Protein AF-0000000078829452 (afdb_homodimer)

Nearest PDB structures (foldseek):
  1zkp-assembly1_C  TM=7.126E-01  e=1.188E-07  Bacillus anthracis str. Ames
  1c44-assembly1_A  TM=6.747E-01  e=7.126E-04  Oryctolagus cuniculus
  8z99-assembly1_H  TM=5.633E-01  e=2.125E-04  metagenome
  2c0l-assembly1_B  TM=5.651E-01  e=1.130E-03  Homo sapiens
  6h6o-assembly1_A  TM=4.596E-01  e=2.681E-03  Escherichia coli K-12

Sequence (932 aa):
MRLTLIGHASLLIETADCRVLMDPVLWDPHQEGLFHVHPAREVLHARLPPLDVLVISHRHLDHFDIRSLAHLPRQVQVVVPQDPLLEKSLRALGFEEVHALAPLTEFFVGGTRFVTTPSRAPVREFGLVIQDETGTCFNAVDTVLDASAVAAVRQVAPTLDVFLASWQPMLEVDFQWNRPVAFPVQRYAELLGHVAALEPRAVVPGANGFRYCGISSWLNQVVFPVSRARFCVDVKRARGDCAVFPMDPGDVLEFGAAGFRLDAGGASFVRRLPEARVSLDYRPVDFDGRLVDGPCAPDEAAAIRASVERVMDVELPRFLEEADATCWRLHQQHGVVQQLEVVFPDERLSWCIDFTASPPRMARGASSLATVHSLVTASVLHGIASGTRTWDYAIMGGFYRRFLTFEPQAPLSDPLRLRFPSGQAQASVIEAEVARWAGVRPLSSARAPRALLQRCGVFPTGATARMRLTLIGHASLLIETADCRVLMDPVLWDPHQEGLFHVHPAREVLHARLPPLDVLVISHRHLDHFDIRSLAHLPRQVQVVVPQDPLLEKSLRALGFEEVHALAPLTEFFVGGTRFVTTPSRAPVREFGLVIQDETGTCFNAVDTVLDASAVAAVRQVAPTLDVFLASWQPMLEVDFQWNRPVAFPVQRYAELLGHVAALEPRAVVPGANGFRYCGISSWLNQVVFPVSRARFCVDVKRARGDCAVFPMDPGDVLEFGAAGFRLDAGGASFVRRLPEARVSLDYRPVDFDGRLVDGPCAPDEAAAIRASVERVMDVELPRFLEEADATCWRLHQQHGVVQQLEVVFPDERLSWCIDFTASPPRMARGASSLATVHSLVTASVLHGIASGTRTWDYAIMGGFYRRFLTFEPQAPLSDPLRLRFPSGQAQASVIEAEVARWAGVRPLSSARAPRALLQRCGVFPTGATAR

Foldseek 3Di:
DKWAFQFQFWIWDDDPFFIETFLDDQDPPWQLRFKAFPPHKHFQLLPDDFHAEYEQFFDRGSRVPLLRLLQADQAHAYEYAPDPLSVVLNVLSPRDHYHHDAAQWWWDFPQKIKGWFDAPDPGGGTWMWIDHQFFIETEGAQGHDDPLRLVSCCVVPVAAAEYQFAQWPWPQQQVQAVHDLPDPPVVNVVRLVSCLSSVYQEYEHHNGRMATDDPLRLCLQRTGADDPVRSQVVNCVSPVRYHYDHADRQKMWDGGPVGIDIDHNPHPGMGRDDDDPDDNHHHNPDTDLDQADDDDDPVVLVLLVVLVCCVQVPVLQVCLQPDDLVLCVQVLVVQAKEKEWEHENVDIWIKIWGVVDVSIDIDTDDDPPHFKYKYAYSVVLSCLSVLQDAVCCGRSSSRIGMYGNDDGPDDHDDSSCVSRPRVSSSSSNSVVSSVVSRPDHHSDDHDDHTDMGIDPDPPDPPPPPD/DKWAFQFQFWIWDDDPFFIETFLDDQDPPWQLRFKAFPPHKHFQLLPDDFHAEYEQFFDRGSRVPLLRLLQADQAHAYEYAPDPLSVVLNVLSPRDHYHHDAAQWWWDFPQKIKGWFDAPDPGGGTWMWIDHQFFIETEGAPGHDDPLRLVSCCVVPVAAAEYQFAQWPWPQQQVQAVHDLPDDPVVNVVRLVSCLSSVYQEYEHHNGRMATDDPLRLCLQRTGADDPVRSLVVNCVSPVRYHYDHADRQKMWDGGPVGIDIDHNPHPGMGRDDDDPDDNHHHNPDTDLDQADDDDDPVVLVLLVVLVCCVQVPVLQVCLQPDDLVLCVQVLVVQAKEKEWEHENVDIWIKIWGVVDVSIDIDTDDDPPHFKYKYAYSVVLSCLSVLQDAVCCGRSSSRIGMYGNDDGPDDHDDSSCVSRPRVSSSSSNSVVSSVVSRPDYHSDDHDDHTDMGIDPDPPDPPPPPD

pLDDT: mean 93.39, std 10.76, range [18.94, 98.88]

Structure (mmCIF, N/CA/C/O backbone):
data_AF-0000000078829452-model_v1
#
loop_
_entity.id
_entity.type
_entity.pdbx_description
1 polymer 'Conserved domain protein'
#
loop_
_atom_site.group_PDB
_atom_site.id
_atom_site.type_symbol
_atom_site.label_atom_id
_atom_site.label_alt_id
_atom_site.label_comp_id
_atom_site.label_asym_id
_atom_site.label_entity_id
_atom_site.label_seq_id
_atom_site.pdbx_PDB_ins_code
_atom_site.Cartn_x
_atom_site.Cartn_y
_atom_site.Cartn_z
_atom_site.occupancy
_atom_site.B_iso_or_equiv
_atom_site.auth_seq_id
_atom_site.auth_comp_id
_atom_site.auth_asym_id
_atom_site.auth_atom_id
_atom_site.pdbx_PDB_model_num
ATOM 1 N N . MET A 1 1 ? -14.133 34.594 25.281 1 97.25 1 MET A N 1
ATOM 2 C CA . MET A 1 1 ? -13.078 34.344 24.312 1 97.25 1 MET A CA 1
ATOM 3 C C . MET A 1 1 ? -13.656 33.969 22.953 1 97.25 1 MET A C 1
ATOM 5 O O . MET A 1 1 ? -14.719 33.344 22.875 1 97.25 1 MET A O 1
ATOM 9 N N . ARG A 1 2 ? -13.023 34.469 21.891 1 98.06 2 ARG A N 1
ATOM 10 C CA . ARG A 1 2 ? -13.445 34.188 20.531 1 98.06 2 ARG A CA 1
ATOM 11 C C . ARG A 1 2 ? -12.336 33.5 19.734 1 98.06 2 ARG A C 1
ATOM 13 O O . ARG A 1 2 ? -11.203 34 19.703 1 98.06 2 ARG A O 1
ATOM 20 N N . LEU A 1 3 ? -12.656 32.375 19.172 1 98.44 3 LEU A N 1
ATOM 21 C CA . LEU A 1 3 ? -11.75 31.641 18.297 1 98.44 3 LEU A CA 1
ATOM 22 C C . LEU A 1 3 ? -12.18 31.766 16.844 1 98.44 3 LEU A C 1
ATOM 24 O O . LEU A 1 3 ? -13.297 31.375 16.484 1 98.44 3 LEU A O 1
ATOM 28 N N . THR A 1 4 ? -11.367 32.344 16.016 1 98.62 4 THR A N 1
ATOM 29 C CA . THR A 1 4 ? -11.625 32.406 14.578 1 98.62 4 THR A CA 1
ATOM 30 C C . THR A 1 4 ? -10.68 31.484 13.812 1 98.62 4 THR A C 1
ATOM 32 O O . THR A 1 4 ? -9.461 31.641 13.875 1 98.62 4 THR A O 1
ATOM 35 N N . LEU A 1 5 ? -11.305 30.578 13.078 1 98.56 5 LEU A N 1
ATOM 36 C CA . LEU A 1 5 ? -10.484 29.703 12.258 1 98.56 5 LEU A CA 1
ATOM 37 C C . LEU A 1 5 ? -10.203 30.344 10.898 1 98.56 5 LEU A C 1
ATOM 39 O O . LEU A 1 5 ? -11.133 30.578 10.117 1 98.56 5 LEU A O 1
ATOM 43 N N . ILE A 1 6 ? -8.961 30.578 10.641 1 98.31 6 ILE A N 1
ATOM 44 C CA . ILE A 1 6 ? -8.562 31.125 9.352 1 98.31 6 ILE A CA 1
ATOM 45 C C . ILE A 1 6 ? -8.406 30 8.336 1 98.31 6 ILE A C 1
ATOM 47 O O . ILE A 1 6 ? -8.797 30.141 7.176 1 98.31 6 ILE A O 1
ATOM 51 N N . GLY A 1 7 ? -7.867 28.938 8.766 1 97.44 7 GLY A N 1
ATOM 52 C CA . GLY A 1 7 ? -7.691 27.734 7.965 1 97.44 7 GLY A CA 1
ATOM 53 C C . GLY A 1 7 ? -6.504 26.906 8.398 1 97.44 7 GLY A C 1
ATOM 54 O O . GLY A 1 7 ? -5.492 27.438 8.852 1 97.44 7 GLY A O 1
ATOM 55 N N . HIS A 1 8 ? -6.66 25.547 8.211 1 96.69 8 HIS A N 1
ATOM 56 C CA . HIS A 1 8 ? -5.59 24.641 8.633 1 96.69 8 HIS A CA 1
ATOM 57 C C . HIS A 1 8 ? -5.246 24.844 10.109 1 96.69 8 HIS A C 1
ATOM 59 O O . HIS A 1 8 ? -6.109 24.688 10.977 1 96.69 8 HIS A O 1
ATOM 65 N N . ALA A 1 9 ? -4.047 25.297 10.406 1 97.94 9 ALA A N 1
ATOM 66 C CA . ALA A 1 9 ? -3.643 25.5 11.797 1 97.94 9 ALA A CA 1
ATOM 67 C C . ALA A 1 9 ? -3.684 26.969 12.172 1 97.94 9 ALA A C 1
ATOM 69 O O . ALA A 1 9 ? -3.43 27.328 13.328 1 97.94 9 ALA A O 1
ATOM 70 N N . SER A 1 10 ? -4.066 27.812 11.273 1 98.5 10 SER A N 1
ATOM 71 C CA . SER A 1 10 ? -4.078 29.25 11.508 1 98.5 10 SER A CA 1
ATOM 72 C C . SER A 1 10 ? -5.309 29.672 12.312 1 98.5 10 SER A C 1
ATOM 74 O O . SER A 1 10 ? -6.441 29.5 11.852 1 98.5 10 SER A O 1
ATOM 76 N N . LEU A 1 11 ? -5.09 30.25 13.422 1 98.44 11 LEU A N 1
ATOM 77 C CA . LEU A 1 11 ? -6.16 30.547 14.375 1 98.44 11 LEU A CA 1
ATOM 78 C C . LEU A 1 11 ? -5.961 31.938 14.984 1 98.44 11 LEU A C 1
ATOM 80 O O . LEU A 1 11 ? -4.855 32.281 15.414 1 98.44 11 LEU A O 1
ATOM 84 N N . LEU A 1 12 ? -6.98 32.75 14.977 1 98.25 12 LEU A N 1
ATOM 85 C CA . LEU A 1 12 ? -7.02 34 15.742 1 98.25 12 LEU A CA 1
ATOM 86 C C . LEU A 1 12 ? -7.84 33.812 17.016 1 98.25 12 LEU A C 1
ATOM 88 O O . LEU A 1 12 ? -9 33.406 16.969 1 98.25 12 LEU A O 1
ATOM 92 N N . ILE A 1 13 ? -7.234 34.094 18.109 1 98.06 13 ILE A N 1
ATOM 93 C CA . ILE A 1 13 ? -7.902 34 19.406 1 98.06 13 ILE A CA 1
ATOM 94 C C . ILE A 1 13 ? -8.016 35.375 20.031 1 98.06 13 ILE A C 1
ATOM 96 O O . ILE A 1 13 ? -7.008 36.062 20.25 1 98.06 13 ILE A O 1
ATOM 100 N N . GLU A 1 14 ? -9.164 35.781 20.281 1 97.12 14 GLU A N 1
ATOM 101 C CA . GLU A 1 14 ? -9.43 37.031 20.984 1 97.12 14 GLU A CA 1
ATOM 102 C C . GLU A 1 14 ? -9.852 36.781 22.422 1 97.12 14 GLU A C 1
ATOM 104 O O . GLU A 1 14 ? -10.906 36.188 22.672 1 97.12 14 GLU A O 1
ATOM 109 N N . THR A 1 15 ? -9.008 37.188 23.297 1 96.25 15 THR A N 1
ATOM 110 C CA . THR A 1 15 ? -9.32 37.094 24.719 1 96.25 15 THR A CA 1
ATOM 111 C C . THR A 1 15 ? -9.891 38.438 25.234 1 96.25 15 THR A C 1
ATOM 113 O O . THR A 1 15 ? -10.195 39.312 24.453 1 96.25 15 THR A O 1
ATOM 116 N N . ALA A 1 16 ? -10.078 38.5 26.562 1 91.19 16 ALA A N 1
ATOM 117 C CA . ALA A 1 16 ? -10.586 39.719 27.172 1 91.19 16 ALA A CA 1
ATOM 118 C C . ALA A 1 16 ? -9.602 40.875 27 1 91.19 16 ALA A C 1
ATOM 120 O O . ALA A 1 16 ? -10 42.031 26.906 1 91.19 16 ALA A O 1
ATOM 121 N N . ASP A 1 17 ? -8.352 40.5 26.844 1 88.19 17 ASP A N 1
ATOM 122 C CA . ASP A 1 17 ? -7.348 41.531 26.953 1 88.19 17 ASP A CA 1
ATOM 123 C C . ASP A 1 17 ? -6.449 41.594 25.719 1 88.19 17 ASP A C 1
ATOM 125 O O . ASP A 1 17 ? -5.727 42.562 25.516 1 88.19 17 ASP A O 1
ATOM 129 N N . CYS A 1 18 ? -6.473 40.531 24.938 1 91.69 18 CYS A N 1
ATOM 130 C CA . CYS A 1 18 ? -5.5 40.562 23.859 1 91.69 18 CYS A CA 1
ATOM 131 C C . CYS A 1 18 ? -5.957 39.688 22.688 1 91.69 18 CYS A C 1
ATOM 133 O O . CYS A 1 18 ? -6.926 38.938 22.812 1 91.69 18 CYS A O 1
ATOM 135 N N . ARG A 1 19 ? -5.297 39.906 21.562 1 95.19 19 ARG A N 1
ATOM 136 C CA . ARG A 1 19 ? -5.484 39.156 20.328 1 95.19 19 ARG A CA 1
ATOM 137 C C . ARG A 1 19 ? -4.23 38.344 19.984 1 95.19 19 ARG A C 1
ATOM 139 O O . ARG A 1 19 ? -3.15 38.906 19.828 1 95.19 19 ARG A O 1
ATOM 146 N N . VAL A 1 20 ? -4.418 37.062 19.828 1 96.25 20 VAL A N 1
ATOM 147 C CA . VAL A 1 20 ? -3.324 36.125 19.578 1 96.25 20 VAL A CA 1
ATOM 148 C C . VAL A 1 20 ? -3.51 35.469 18.219 1 96.25 20 VAL A C 1
ATOM 150 O O . VAL A 1 20 ? -4.57 34.906 17.938 1 96.25 20 VAL A O 1
ATOM 153 N N . LEU A 1 21 ? -2.529 35.562 17.391 1 97.44 21 LEU A N 1
ATOM 154 C CA . LEU A 1 21 ? -2.508 34.844 16.125 1 97.44 21 LEU A CA 1
ATOM 155 C C . LEU A 1 21 ? -1.53 33.656 16.188 1 97.44 21 LEU A C 1
ATOM 157 O O . LEU A 1 21 ? -0.369 33.844 16.562 1 97.44 21 LEU A O 1
ATOM 161 N N . MET A 1 22 ? -2.049 32.469 15.867 1 98.5 22 MET A N 1
ATOM 162 C CA . MET A 1 22 ? -1.194 31.297 15.906 1 98.5 22 MET A CA 1
ATOM 163 C C . MET A 1 22 ? -0.987 30.719 14.508 1 98.5 22 MET A C 1
ATOM 165 O O . MET A 1 22 ? -1.948 30.547 13.758 1 98.5 22 MET A O 1
ATOM 169 N N . ASP A 1 23 ? 0.284 30.422 14.117 1 98.62 23 ASP A N 1
ATOM 170 C CA . ASP A 1 23 ? 0.707 29.688 12.922 1 98.62 23 ASP A CA 1
ATOM 171 C C . ASP A 1 23 ? 0.009 30.234 11.672 1 98.62 23 ASP A C 1
ATOM 173 O O . ASP A 1 23 ? -0.623 29.469 10.938 1 98.62 23 ASP A O 1
ATOM 177 N N . PRO A 1 24 ? 0.207 31.469 11.352 1 98.12 24 PRO A N 1
ATOM 178 C CA . PRO A 1 24 ? -0.535 32.062 10.242 1 98.12 24 PRO A CA 1
ATOM 179 C C . PRO A 1 24 ? -0.063 31.562 8.883 1 98.12 24 PRO A C 1
ATOM 181 O O . PRO A 1 24 ? 1.13 31.625 8.57 1 98.12 24 PRO A O 1
ATOM 184 N N . VAL A 1 25 ? -0.908 31.047 8.062 1 98.5 25 VAL A N 1
ATOM 185 C CA . VAL A 1 25 ? -0.842 30.812 6.621 1 98.5 25 VAL A CA 1
ATOM 186 C C . VAL A 1 25 ? -1.929 31.625 5.914 1 98.5 25 VAL A C 1
ATOM 188 O O . VAL A 1 25 ? -3.1 31.234 5.918 1 98.5 25 VAL A O 1
ATOM 191 N N . LEU A 1 26 ? -1.532 32.688 5.293 1 97.81 26 LEU A N 1
ATOM 192 C CA . LEU A 1 26 ? -2.521 33.656 4.832 1 97.81 26 LEU A CA 1
ATOM 193 C C . LEU A 1 26 ? -2.686 33.594 3.318 1 97.81 26 LEU A C 1
ATOM 195 O O . LEU A 1 26 ? -3.594 34.219 2.762 1 97.81 26 LEU A O 1
ATOM 199 N N . TRP A 1 27 ? -1.817 32.812 2.678 1 96.88 27 TRP A N 1
ATOM 200 C CA . TRP A 1 27 ? -1.89 32.625 1.231 1 96.88 27 TRP A CA 1
ATOM 201 C C . TRP A 1 27 ? -1.815 31.156 0.861 1 96.88 27 TRP A C 1
ATOM 203 O O . TRP A 1 27 ? -1.302 30.344 1.632 1 96.88 27 TRP A O 1
ATOM 213 N N . ASP A 1 28 ? -2.385 30.859 -0.306 1 95.38 28 ASP A N 1
ATOM 214 C CA . ASP A 1 28 ? -2.227 29.562 -0.975 1 95.38 28 ASP A CA 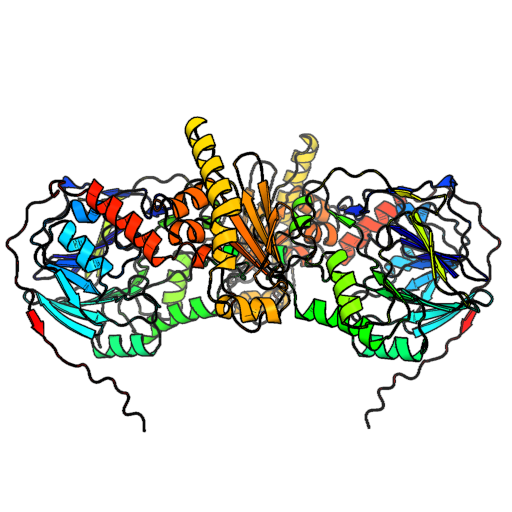1
ATOM 215 C C . ASP A 1 28 ? -1.529 29.734 -2.322 1 95.38 28 ASP A C 1
ATOM 217 O O . ASP A 1 28 ? -1.641 30.781 -2.961 1 95.38 28 ASP A O 1
ATOM 221 N N . PRO A 1 29 ? -0.883 28.703 -2.855 1 96.62 29 PRO A N 1
ATOM 222 C CA . PRO A 1 29 ? -0.524 27.516 -2.084 1 96.62 29 PRO A CA 1
ATOM 223 C C . PRO A 1 29 ? 0.541 27.797 -1.025 1 96.62 29 PRO A C 1
ATOM 225 O O . PRO A 1 29 ? 1.156 28.859 -1.032 1 96.62 29 PRO A O 1
ATOM 228 N N . HIS A 1 30 ? 0.719 26.922 -0.071 1 96.5 30 HIS A N 1
ATOM 229 C CA . HIS A 1 30 ? 1.739 27.016 0.967 1 96.5 30 HIS A CA 1
ATOM 230 C C . HIS A 1 30 ? 2.547 25.719 1.058 1 96.5 30 HIS A C 1
ATOM 232 O O . HIS A 1 30 ? 2.373 24.812 0.236 1 96.5 30 HIS A O 1
ATOM 238 N N . GLN A 1 31 ? 3.6 25.688 2.014 1 96.44 31 GLN A N 1
ATOM 239 C CA . GLN A 1 31 ? 4.461 24.516 2.15 1 96.44 31 GLN A CA 1
ATOM 240 C C . GLN A 1 31 ? 5.141 24.172 0.825 1 96.44 31 GLN A C 1
ATOM 242 O O . GLN A 1 31 ? 5 23.062 0.318 1 96.44 31 GLN A O 1
ATOM 247 N N . GLU A 1 32 ? 5.82 25.172 0.268 1 96.56 32 GLU A N 1
ATOM 248 C CA . GLU A 1 32 ? 6.578 25.062 -0.974 1 96.56 32 GLU A CA 1
ATOM 249 C C . GLU A 1 32 ? 5.672 24.688 -2.143 1 96.56 32 GLU A C 1
ATOM 251 O O . GLU A 1 32 ? 6.09 23.969 -3.057 1 96.56 32 GLU A O 1
ATOM 256 N N . GLY A 1 33 ? 4.379 25 -2.031 1 96.38 33 GLY A N 1
ATOM 257 C CA . GLY A 1 33 ? 3.439 24.797 -3.123 1 96.38 33 GLY A CA 1
ATOM 258 C C . GLY A 1 33 ? 2.736 23.453 -3.074 1 96.38 33 GLY A C 1
ATOM 259 O O . GLY A 1 33 ? 1.953 23.125 -3.965 1 96.38 33 GLY A O 1
ATOM 260 N N . LEU A 1 34 ? 2.867 22.672 -2.064 1 97 34 LEU A N 1
ATOM 261 C CA . LEU A 1 34 ? 2.334 21.312 -1.979 1 97 34 LEU A CA 1
ATOM 262 C C . LEU A 1 34 ? 0.865 21.344 -1.572 1 97 34 LEU A C 1
ATOM 264 O O . LEU A 1 34 ? 0.103 20.438 -1.942 1 97 34 LEU A O 1
ATOM 268 N N . PHE A 1 35 ? 0.509 22.422 -0.814 1 97.19 35 PHE A N 1
ATOM 269 C CA . PHE A 1 35 ? -0.783 22.344 -0.143 1 97.19 35 PHE A CA 1
ATOM 270 C C . PHE A 1 35 ? -1.646 23.547 -0.488 1 97.19 35 PHE A C 1
ATOM 272 O O . PHE A 1 35 ? -1.125 24.641 -0.756 1 97.19 35 PHE A O 1
ATOM 279 N N . HIS A 1 36 ? -2.912 23.328 -0.512 1 95.88 36 HIS A N 1
ATOM 280 C CA . HIS A 1 36 ? -3.945 24.344 -0.35 1 95.88 36 HIS A CA 1
ATOM 281 C C . HIS A 1 36 ? -4.703 24.156 0.958 1 95.88 36 HIS A C 1
ATOM 283 O O . HIS A 1 36 ? -4.969 23.016 1.368 1 95.88 36 HIS A O 1
ATOM 289 N N . VAL A 1 37 ? -5.016 25.219 1.576 1 96.5 37 VAL A N 1
ATOM 290 C CA . VAL A 1 37 ? -5.926 25.125 2.715 1 96.5 37 VAL A CA 1
ATOM 291 C C . VAL A 1 37 ? -7.262 24.547 2.264 1 96.5 37 VAL A C 1
ATOM 293 O O . VAL A 1 37 ? -7.758 24.875 1.183 1 96.5 37 VAL A O 1
ATOM 296 N N . HIS A 1 38 ? -7.785 23.719 3.018 1 94.62 38 HIS A N 1
ATOM 297 C CA . HIS A 1 38 ? -9.07 23.078 2.76 1 94.62 38 HIS A CA 1
ATOM 298 C C . HIS A 1 38 ? -9.93 23.031 4.02 1 94.62 38 HIS A C 1
ATOM 300 O O . HIS A 1 38 ? -9.453 22.641 5.09 1 94.62 38 HIS A O 1
ATOM 306 N N . PRO A 1 39 ? -11.234 23.328 3.873 1 94 39 PRO A N 1
ATOM 307 C CA . PRO A 1 39 ? -11.93 23.875 2.701 1 94 39 PRO A CA 1
ATOM 308 C C . PRO A 1 39 ? -11.297 25.156 2.188 1 94 39 PRO A C 1
ATOM 310 O O . PRO A 1 39 ? -10.727 25.922 2.967 1 94 39 PRO A O 1
ATOM 313 N N . ALA A 1 40 ? -11.5 25.422 0.925 1 95.12 40 ALA A N 1
ATOM 314 C CA . ALA A 1 40 ? -10.883 26.578 0.273 1 95.12 40 ALA A CA 1
ATOM 315 C C . ALA A 1 40 ? -11.406 27.891 0.858 1 95.12 40 ALA A C 1
ATOM 317 O O . ALA A 1 40 ? -12.586 27.984 1.212 1 95.12 40 ALA A O 1
ATOM 318 N N . ARG A 1 41 ? -10.508 28.859 0.888 1 96.69 41 ARG A N 1
ATOM 319 C CA . ARG A 1 41 ? -10.867 30.156 1.449 1 96.69 41 ARG A CA 1
ATOM 320 C C . ARG A 1 41 ? -10.047 31.281 0.82 1 96.69 41 ARG A C 1
ATOM 322 O O . ARG A 1 41 ? -9.039 31.016 0.151 1 96.69 41 ARG A O 1
ATOM 329 N N . GLU A 1 42 ? -10.539 32.438 1.006 1 96.56 42 GLU A N 1
ATOM 330 C CA . GLU A 1 42 ? -9.812 33.688 0.729 1 96.56 42 GLU A CA 1
ATOM 331 C C . GLU A 1 42 ? -9.656 34.531 1.993 1 96.56 42 GLU A C 1
ATOM 333 O O . GLU A 1 42 ? -10.609 34.719 2.75 1 96.56 42 GLU A O 1
ATOM 338 N N . VAL A 1 43 ? -8.453 34.906 2.238 1 97.62 43 VAL A N 1
ATOM 339 C CA . VAL A 1 43 ? -8.195 35.844 3.332 1 97.62 43 VAL A CA 1
ATOM 340 C C . VAL A 1 43 ? -8.211 37.281 2.803 1 97.62 43 VAL A C 1
ATOM 342 O O . VAL A 1 43 ? -7.527 37.594 1.824 1 97.62 43 VAL A O 1
ATOM 345 N N . LEU A 1 44 ? -9.039 38.031 3.42 1 96.19 44 LEU A N 1
ATOM 346 C CA . LEU A 1 44 ? -9.047 39.469 3.121 1 96.19 44 LEU A CA 1
ATOM 347 C C . LEU A 1 44 ? -8.008 40.188 3.963 1 96.19 44 LEU A C 1
ATOM 349 O O . LEU A 1 44 ? -8.344 40.812 4.98 1 96.19 44 LEU A O 1
ATOM 353 N N . HIS A 1 45 ? -6.859 40.344 3.475 1 94.75 45 HIS A N 1
ATOM 354 C CA . HIS A 1 45 ? -5.664 40.719 4.211 1 94.75 45 HIS A CA 1
ATOM 355 C C . HIS A 1 45 ? -5.812 42.125 4.809 1 94.75 45 HIS A C 1
ATOM 357 O O . HIS A 1 45 ? -5.344 42.375 5.922 1 94.75 45 HIS A O 1
ATOM 363 N N . ALA A 1 46 ? -6.441 42.969 4.16 1 90.5 46 ALA A N 1
ATOM 364 C CA . ALA A 1 46 ? -6.602 44.344 4.598 1 90.5 46 ALA A CA 1
ATOM 365 C C . ALA A 1 46 ? -7.484 44.438 5.84 1 90.5 46 ALA A C 1
ATOM 367 O O . ALA A 1 46 ? -7.477 45.438 6.551 1 90.5 46 ALA A O 1
ATOM 368 N N . ARG A 1 47 ? -8.203 43.375 6.043 1 93.62 47 ARG A N 1
ATOM 369 C CA . ARG A 1 47 ? -9.164 43.375 7.148 1 93.62 47 ARG A CA 1
ATOM 370 C C . ARG A 1 47 ? -8.633 42.594 8.344 1 93.62 47 ARG A C 1
ATOM 372 O O . ARG A 1 47 ? -9.352 42.375 9.32 1 93.62 47 ARG A O 1
ATOM 379 N N . LEU A 1 48 ? -7.453 42.156 8.258 1 93.5 48 LEU A N 1
ATOM 380 C CA . LEU A 1 48 ? -6.855 41.469 9.391 1 93.5 48 LEU A CA 1
ATOM 381 C C . LEU A 1 48 ? -6.832 42.344 10.625 1 93.5 48 LEU A C 1
ATOM 383 O O . LEU A 1 48 ? -6.395 43.5 10.547 1 93.5 48 LEU A O 1
ATOM 387 N N . PRO A 1 49 ? -7.277 41.844 11.742 1 91.88 49 PRO A N 1
ATOM 388 C CA . PRO A 1 49 ? -7.285 42.688 12.938 1 91.88 49 PRO A CA 1
ATOM 389 C C . PRO A 1 49 ? -5.883 42.938 13.492 1 91.88 49 PRO A C 1
ATOM 391 O O . PRO A 1 49 ? -4.957 42.188 13.203 1 91.88 49 PRO A O 1
ATOM 394 N N . PRO A 1 50 ? -5.766 44.062 14.352 1 91.75 50 PRO A N 1
ATOM 395 C CA . PRO A 1 50 ? -4.484 44.25 15.023 1 91.75 50 PRO A CA 1
ATOM 396 C C . PRO A 1 50 ? -4.137 43.125 15.977 1 91.75 50 PRO A C 1
ATOM 398 O O . PRO A 1 50 ? -5.031 42.531 16.578 1 91.75 50 PRO A O 1
ATOM 401 N N . LEU A 1 51 ? -2.875 42.875 16.109 1 93.5 51 LEU A N 1
ATOM 402 C CA . LEU A 1 51 ? -2.402 41.719 16.859 1 93.5 51 LEU A CA 1
ATOM 403 C C . LEU A 1 51 ? -1.548 42.156 18.047 1 93.5 51 LEU A C 1
ATOM 405 O O . LEU A 1 51 ? -0.834 43.156 17.969 1 93.5 51 LEU A O 1
ATOM 409 N N . ASP A 1 52 ? -1.653 41.406 19.109 1 93.44 52 ASP A N 1
ATOM 410 C CA . ASP A 1 52 ? -0.814 41.625 20.281 1 93.44 52 ASP A CA 1
ATOM 411 C C . ASP A 1 52 ? 0.282 40.562 20.375 1 93.44 52 ASP A C 1
ATOM 413 O O . ASP A 1 52 ? 1.414 40.875 20.766 1 93.44 52 ASP A O 1
ATOM 417 N N . VAL A 1 53 ? -0.067 39.406 20.078 1 95.31 53 VAL A N 1
ATOM 418 C CA . VAL A 1 53 ? 0.845 38.281 20.25 1 95.31 53 VAL A CA 1
ATOM 419 C C . VAL A 1 53 ? 0.801 37.375 19 1 95.31 53 VAL A C 1
ATOM 421 O O . VAL A 1 53 ? -0.271 37.125 18.453 1 95.31 53 VAL A O 1
ATOM 424 N N . LEU A 1 54 ? 1.921 37 18.531 1 97 54 LEU A N 1
ATOM 425 C CA . LEU A 1 54 ? 2.105 36 17.5 1 97 54 LEU A CA 1
ATOM 426 C C . LEU A 1 54 ? 2.766 34.75 18.094 1 97 54 LEU A C 1
ATOM 428 O O . LEU A 1 54 ? 3.814 34.844 18.734 1 97 54 LEU A O 1
ATOM 432 N N . VAL A 1 55 ? 2.104 33.625 17.891 1 98.31 55 VAL A N 1
ATOM 433 C CA . VAL A 1 55 ? 2.672 32.375 18.391 1 98.31 55 VAL A CA 1
ATOM 434 C C . VAL A 1 55 ? 2.938 31.422 17.234 1 98.31 55 VAL A C 1
ATOM 436 O O . VAL A 1 55 ? 2.047 31.156 16.422 1 98.31 55 VAL A O 1
ATOM 439 N N . ILE A 1 56 ? 4.145 30.922 17.109 1 98.56 56 ILE A N 1
ATOM 440 C CA . ILE A 1 56 ? 4.527 29.875 16.156 1 98.56 56 ILE A CA 1
ATOM 441 C C . ILE A 1 56 ? 4.762 28.562 16.906 1 98.56 56 ILE A C 1
ATOM 443 O O . ILE A 1 56 ? 5.621 28.5 17.797 1 98.56 56 ILE A O 1
ATOM 447 N N . SER A 1 57 ? 4.047 27.578 16.516 1 98.12 57 SER A N 1
ATOM 448 C CA . SER A 1 57 ? 4.102 26.312 17.25 1 98.12 57 SER A CA 1
ATOM 449 C C . SER A 1 57 ? 5.391 25.562 16.953 1 98.12 57 SER A C 1
ATOM 451 O O . SER A 1 57 ? 5.973 24.938 17.844 1 98.12 57 SER A O 1
ATOM 453 N N . HIS A 1 58 ? 5.797 25.516 15.688 1 97 58 HIS A N 1
ATOM 454 C CA . HIS A 1 58 ? 7.023 24.812 15.305 1 97 58 HIS A CA 1
ATOM 455 C C . HIS A 1 58 ? 7.457 25.203 13.891 1 97 58 HIS A C 1
ATOM 457 O O . HIS A 1 58 ? 6.809 26.031 13.242 1 97 58 HIS A O 1
ATOM 463 N N . ARG A 1 59 ? 8.516 24.594 13.438 1 95.31 59 ARG A N 1
ATOM 464 C CA . ARG A 1 59 ? 9.266 25.125 12.305 1 95.31 59 ARG A CA 1
ATOM 465 C C . ARG A 1 59 ? 8.727 24.594 10.984 1 95.31 59 ARG A C 1
ATOM 467 O O . ARG A 1 59 ? 9.148 25.031 9.914 1 95.31 59 ARG A O 1
ATOM 474 N N . HIS A 1 60 ? 7.863 23.609 10.914 1 94.75 60 HIS A N 1
ATOM 475 C CA . HIS A 1 60 ? 7.344 23.141 9.633 1 94.75 60 HIS A CA 1
ATOM 476 C C . HIS A 1 60 ? 6.664 24.281 8.867 1 94.75 60 HIS A C 1
ATOM 478 O O . HIS A 1 60 ? 5.969 25.109 9.469 1 94.75 60 HIS A O 1
ATOM 484 N N . LEU A 1 61 ? 6.766 24.266 7.598 1 95.81 61 LEU A N 1
ATOM 485 C CA . LEU A 1 61 ? 6.434 25.438 6.789 1 95.81 61 LEU A CA 1
ATOM 486 C C . LEU A 1 61 ? 4.926 25.641 6.723 1 95.81 61 LEU A C 1
ATOM 488 O O . LEU A 1 61 ? 4.457 26.734 6.387 1 95.81 61 LEU A O 1
ATOM 492 N N . ASP A 1 62 ? 4.188 24.578 6.957 1 96.19 62 ASP A N 1
ATOM 493 C CA . ASP A 1 62 ? 2.742 24.781 7.008 1 96.19 62 ASP A CA 1
ATOM 494 C C . ASP A 1 62 ? 2.322 25.422 8.32 1 96.19 62 ASP A C 1
ATOM 496 O O . ASP A 1 62 ? 1.156 25.781 8.5 1 96.19 62 ASP A O 1
ATOM 500 N N . HIS A 1 63 ? 3.229 25.719 9.211 1 97.25 63 HIS A N 1
ATOM 501 C CA . HIS A 1 63 ? 3.008 26.453 10.453 1 97.25 63 HIS A CA 1
ATOM 502 C C . HIS A 1 63 ? 3.9 27.688 10.531 1 97.25 63 HIS A C 1
ATOM 504 O O . HIS A 1 63 ? 3.684 28.562 11.375 1 97.25 63 HIS A O 1
ATOM 510 N N . PHE A 1 64 ? 4.91 27.672 9.758 1 97.69 64 PHE A N 1
ATOM 511 C CA . PHE A 1 64 ? 5.918 28.719 9.719 1 97.69 64 PHE A CA 1
ATOM 512 C C . PHE A 1 64 ? 6.051 29.281 8.305 1 97.69 64 PHE A C 1
ATOM 514 O O . PHE A 1 64 ? 7.117 29.188 7.691 1 97.69 64 PHE A O 1
ATOM 521 N N . ASP A 1 65 ? 5.008 29.922 7.871 1 97.94 65 ASP A N 1
ATOM 522 C CA . ASP A 1 65 ? 4.945 30.453 6.516 1 97.94 65 ASP A CA 1
ATOM 523 C C . ASP A 1 65 ? 5.59 31.844 6.441 1 97.94 65 ASP A C 1
ATOM 525 O O . ASP A 1 65 ? 5.016 32.812 6.91 1 97.94 65 ASP A O 1
ATOM 529 N N . ILE A 1 66 ? 6.672 31.969 5.785 1 98 66 ILE A N 1
ATOM 530 C CA . ILE A 1 66 ? 7.512 33.156 5.789 1 98 66 ILE A CA 1
ATOM 531 C C . ILE A 1 66 ? 6.77 34.312 5.129 1 98 66 ILE A C 1
ATOM 533 O O . ILE A 1 66 ? 6.809 35.438 5.621 1 98 66 ILE A O 1
ATOM 537 N N . ARG A 1 67 ? 6.094 34.031 4.016 1 97.38 67 ARG A N 1
ATOM 538 C CA . ARG A 1 67 ? 5.34 35.094 3.348 1 97.38 67 ARG A CA 1
ATOM 539 C C . ARG A 1 67 ? 4.312 35.719 4.293 1 97.38 67 ARG A C 1
ATOM 541 O O . ARG A 1 67 ? 4.199 36.938 4.375 1 97.38 67 ARG A O 1
ATOM 548 N N . SER A 1 68 ? 3.57 34.906 4.984 1 97.62 68 SER A N 1
ATOM 549 C CA . SER A 1 68 ? 2.562 35.406 5.926 1 97.62 68 SER A CA 1
ATOM 550 C C . SER A 1 68 ? 3.197 36.219 7.043 1 97.62 68 SER A C 1
ATOM 552 O O . SER A 1 68 ? 2.703 37.312 7.387 1 97.62 68 SER A O 1
ATOM 554 N N . LEU A 1 69 ? 4.277 35.75 7.555 1 97.5 69 LEU A N 1
ATOM 555 C CA . LEU A 1 69 ? 4.957 36.406 8.656 1 97.5 69 LEU A CA 1
ATOM 556 C C . LEU A 1 69 ? 5.496 37.781 8.219 1 97.5 69 LEU A C 1
ATOM 558 O O . LEU A 1 69 ? 5.402 38.75 8.961 1 97.5 69 LEU A O 1
ATOM 562 N N . ALA A 1 70 ? 6.012 37.812 7.066 1 96.62 70 ALA A N 1
ATOM 563 C CA . ALA A 1 70 ? 6.613 39.031 6.551 1 96.62 70 ALA A CA 1
ATOM 564 C C . ALA A 1 70 ? 5.586 40.156 6.465 1 96.62 70 ALA A C 1
ATOM 566 O O . ALA A 1 70 ? 5.941 41.344 6.477 1 96.62 70 ALA A O 1
ATOM 567 N N . HIS A 1 71 ? 4.348 39.812 6.438 1 95.69 71 HIS A N 1
ATOM 568 C CA . HIS A 1 71 ? 3.297 40.812 6.234 1 95.69 71 HIS A CA 1
ATOM 569 C C . HIS A 1 71 ? 2.639 41.188 7.559 1 95.69 71 HIS A C 1
ATOM 571 O O . HIS A 1 71 ? 1.649 41.938 7.574 1 95.69 71 HIS A O 1
ATOM 577 N N . LEU A 1 72 ? 3.15 40.719 8.672 1 95.31 72 LEU A N 1
ATOM 578 C CA . LEU A 1 72 ? 2.623 41.062 9.992 1 95.31 72 LEU A CA 1
ATOM 579 C C . LEU A 1 72 ? 3.412 42.219 10.617 1 95.31 72 LEU A C 1
ATOM 581 O O . LEU A 1 72 ? 4.562 42.469 10.25 1 95.31 72 LEU A O 1
ATOM 585 N N . PRO A 1 73 ? 2.764 42.906 11.594 1 92.38 73 PRO A N 1
ATOM 586 C CA . PRO A 1 73 ? 3.475 44 12.258 1 92.38 73 PRO A CA 1
ATOM 587 C C . PRO A 1 73 ? 4.695 43.531 13.039 1 92.38 73 PRO A C 1
ATOM 589 O O . PRO A 1 73 ? 4.625 42.531 13.75 1 92.38 73 PRO A O 1
ATOM 592 N N . ARG A 1 74 ? 5.758 44.312 13.062 1 92.44 74 ARG A N 1
ATOM 593 C CA . ARG A 1 74 ? 7.047 43.906 13.609 1 92.44 74 ARG A CA 1
ATOM 594 C C . ARG A 1 74 ? 7.082 44.062 15.117 1 92.44 74 ARG A C 1
ATOM 596 O O . ARG A 1 74 ? 7.941 43.5 15.797 1 92.44 74 ARG A O 1
ATOM 603 N N . GLN A 1 75 ? 6.199 44.781 15.625 1 89.31 75 GLN A N 1
ATOM 604 C CA . GLN A 1 75 ? 6.238 45.125 17.047 1 89.31 75 GLN A CA 1
ATOM 605 C C . GLN A 1 75 ? 5.457 44.125 17.875 1 89.31 75 GLN A C 1
ATOM 607 O O . GLN A 1 75 ? 5.457 44.219 19.109 1 89.31 75 GLN A O 1
ATOM 612 N N . VAL A 1 76 ? 4.801 43.219 17.25 1 92.75 76 VAL A N 1
ATOM 613 C CA . VAL A 1 76 ? 4.02 42.219 17.953 1 92.75 76 VAL A CA 1
ATOM 614 C C . VAL A 1 76 ? 4.945 41.344 18.828 1 92.75 76 VAL A C 1
ATOM 616 O O . VAL A 1 76 ? 6.117 41.156 18.484 1 92.75 76 VAL A O 1
ATOM 619 N N . GLN A 1 77 ? 4.453 40.906 19.969 1 94.31 77 GLN A N 1
ATOM 620 C CA . GLN A 1 77 ? 5.176 39.906 20.766 1 94.31 77 GLN A CA 1
ATOM 621 C C . GLN A 1 77 ? 5.16 38.531 20.094 1 94.31 77 GLN A C 1
ATOM 623 O O . GLN A 1 77 ? 4.094 37.969 19.875 1 94.31 77 GLN A O 1
ATOM 628 N N . VAL A 1 78 ? 6.371 38.062 19.781 1 97.12 78 VAL A N 1
ATOM 629 C CA . VAL A 1 78 ? 6.43 36.781 19.094 1 97.12 78 VAL A CA 1
ATOM 630 C C . VAL A 1 78 ? 6.906 35.688 20.047 1 97.12 78 VAL A C 1
ATOM 632 O O . VAL A 1 78 ? 7.957 35.812 20.688 1 97.12 78 VAL A O 1
ATOM 635 N N . VAL A 1 79 ? 6.16 34.656 20.172 1 97.75 79 VAL A N 1
ATOM 636 C CA . VAL A 1 79 ? 6.508 33.5 21.031 1 97.75 79 VAL A CA 1
ATOM 637 C C . VAL A 1 79 ? 6.781 32.281 20.156 1 97.75 79 VAL A C 1
ATOM 639 O O . VAL A 1 79 ? 5.945 31.891 19.328 1 97.75 79 VAL A O 1
ATOM 642 N N . VAL A 1 80 ? 7.957 31.672 20.312 1 98.12 80 VAL A N 1
ATOM 643 C CA . VAL A 1 80 ? 8.359 30.516 19.531 1 98.12 80 VAL A CA 1
ATOM 644 C C . VAL A 1 80 ? 9.047 29.484 20.422 1 98.12 80 VAL A C 1
ATOM 646 O O . VAL A 1 80 ? 9.477 29.812 21.531 1 98.12 80 VAL A O 1
ATOM 649 N N . PRO A 1 81 ? 9.07 28.203 19.969 1 97.75 81 PRO A N 1
ATOM 650 C CA . PRO A 1 81 ? 9.938 27.25 20.672 1 97.75 81 PRO A CA 1
ATOM 651 C C . PRO A 1 81 ? 11.414 27.625 20.578 1 97.75 81 PRO A C 1
ATOM 653 O O . PRO A 1 81 ? 11.797 28.453 19.75 1 97.75 81 PRO A O 1
ATOM 656 N N . GLN A 1 82 ? 12.203 27 21.516 1 96.69 82 GLN A N 1
ATOM 657 C CA . GLN A 1 82 ? 13.641 27.219 21.484 1 96.69 82 GLN A CA 1
ATOM 658 C C . GLN A 1 82 ? 14.281 26.562 20.281 1 96.69 82 GLN A C 1
ATOM 660 O O . GLN A 1 82 ? 14.977 25.547 20.406 1 96.69 82 GLN A O 1
ATOM 665 N N . ASP A 1 83 ? 14.062 27.125 19.156 1 96.31 83 ASP A N 1
ATOM 666 C CA . ASP A 1 83 ? 14.57 26.688 17.844 1 96.31 83 ASP A CA 1
ATOM 667 C C . ASP A 1 83 ? 15.359 27.812 17.172 1 96.31 83 ASP A C 1
ATOM 669 O O . ASP A 1 83 ? 14.781 28.828 16.766 1 96.31 83 ASP A O 1
ATOM 673 N N . PRO A 1 84 ? 16.656 27.609 17 1 95.56 84 PRO A N 1
ATOM 674 C CA . PRO A 1 84 ? 17.5 28.672 16.453 1 95.56 84 PRO A CA 1
ATOM 675 C C . PRO A 1 84 ? 17.062 29.125 15.062 1 95.56 84 PRO A C 1
ATOM 677 O O . PRO A 1 84 ? 17.203 30.297 14.719 1 95.56 84 PRO A O 1
ATOM 680 N N . LEU A 1 85 ? 16.562 28.25 14.297 1 95.5 85 LEU A N 1
ATOM 681 C CA . LEU A 1 85 ? 16.125 28.578 12.945 1 95.5 85 LEU A CA 1
ATOM 682 C C . LEU A 1 85 ? 14.945 29.547 12.984 1 95.5 85 LEU A C 1
ATOM 684 O O . LEU A 1 85 ? 14.891 30.5 12.203 1 95.5 85 LEU A O 1
ATOM 688 N N . LEU A 1 86 ? 13.992 29.344 13.844 1 97.31 86 LEU A N 1
ATOM 689 C CA . LEU A 1 86 ? 12.836 30.219 13.984 1 97.31 86 LEU A CA 1
ATOM 690 C C . LEU A 1 86 ? 13.266 31.609 14.43 1 97.31 86 LEU A C 1
ATOM 692 O O . LEU A 1 86 ? 12.859 32.594 13.828 1 97.31 86 LEU A O 1
ATOM 696 N N . GLU A 1 87 ? 14.102 31.625 15.43 1 97.31 87 GLU A N 1
ATOM 697 C CA . GLU A 1 87 ? 14.539 32.906 15.984 1 97.31 87 GLU A CA 1
ATOM 698 C C . GLU A 1 87 ? 15.297 33.719 14.945 1 97.31 87 GLU A C 1
ATOM 700 O O . GLU A 1 87 ? 15.008 34.906 14.75 1 97.31 87 GLU A O 1
ATOM 705 N N . LYS A 1 88 ? 16.219 33.031 14.352 1 96.75 88 LYS A N 1
ATOM 706 C CA . LYS A 1 88 ? 17.031 33.719 13.344 1 96.75 88 LYS A CA 1
ATOM 707 C C . LYS A 1 88 ? 16.156 34.281 12.219 1 96.75 88 LYS A C 1
ATOM 709 O O . LYS A 1 88 ? 16.344 35.406 11.781 1 96.75 88 LYS A O 1
ATOM 714 N N . SER A 1 89 ? 15.242 33.531 11.727 1 97.62 89 SER A N 1
ATOM 715 C CA . SER A 1 89 ? 14.391 33.906 10.609 1 97.62 89 SER A CA 1
ATOM 716 C C . SER A 1 89 ? 13.477 35.062 10.984 1 97.62 89 SER A C 1
ATOM 718 O O . SER A 1 89 ? 13.297 36 10.188 1 97.62 89 SER A O 1
ATOM 720 N N . LEU A 1 90 ? 12.914 35 12.148 1 98 90 LEU A N 1
ATOM 721 C CA . LEU A 1 90 ? 12 36.031 12.609 1 98 90 LEU A CA 1
ATOM 722 C C . LEU A 1 90 ? 12.742 37.375 12.797 1 98 90 LEU A C 1
ATOM 724 O O . LEU A 1 90 ? 12.234 38.438 12.43 1 98 90 LEU A O 1
ATOM 728 N N . ARG A 1 91 ? 13.898 37.312 13.328 1 96.88 91 ARG A N 1
ATOM 729 C CA . ARG A 1 91 ? 14.703 38.531 13.484 1 96.88 91 ARG A CA 1
ATOM 730 C C . ARG A 1 91 ? 15.094 39.094 12.125 1 96.88 91 ARG A C 1
ATOM 732 O O . ARG A 1 91 ? 15.102 40.312 11.938 1 96.88 91 ARG A O 1
ATOM 739 N N . ALA A 1 92 ? 15.414 38.219 11.273 1 97 92 ALA A N 1
ATOM 740 C CA . ALA A 1 92 ? 15.781 38.656 9.922 1 97 92 ALA A CA 1
ATOM 741 C C . ALA A 1 92 ? 14.602 39.312 9.219 1 97 92 ALA A C 1
ATOM 743 O O . ALA A 1 92 ? 14.789 40.188 8.359 1 97 92 ALA A O 1
ATOM 744 N N . LEU A 1 93 ? 13.406 38.938 9.555 1 97.06 93 LEU A N 1
ATOM 745 C CA . LEU A 1 93 ? 12.211 39.531 8.992 1 97.06 93 LEU A CA 1
ATOM 746 C C . LEU A 1 93 ? 11.914 40.875 9.641 1 97.06 93 LEU A C 1
ATOM 748 O O . LEU A 1 93 ? 11.055 41.625 9.18 1 97.06 93 LEU A O 1
ATOM 752 N N . GLY A 1 94 ? 12.555 41.156 10.828 1 94.94 94 GLY A N 1
ATOM 753 C CA . GLY A 1 94 ? 12.438 42.469 11.438 1 94.94 94 GLY A CA 1
ATOM 754 C C . GLY A 1 94 ? 11.656 42.438 12.742 1 94.94 94 GLY A C 1
ATOM 755 O O . GLY A 1 94 ? 11.453 43.5 13.359 1 94.94 94 GLY A O 1
ATOM 756 N N . PHE A 1 95 ? 11.258 41.25 13.156 1 95.38 95 PHE A N 1
ATOM 757 C CA . PHE A 1 95 ? 10.539 41.188 14.422 1 95.38 95 PHE A CA 1
ATOM 758 C C . PHE A 1 95 ? 11.453 41.562 15.578 1 95.38 95 PHE A C 1
ATOM 760 O O . PHE A 1 95 ? 12.586 41.094 15.664 1 95.38 95 PHE A O 1
ATOM 767 N N . GLU A 1 96 ? 10.961 42.375 16.469 1 91.31 96 GLU A N 1
ATOM 768 C CA . GLU A 1 96 ? 11.781 42.969 17.5 1 91.31 96 GLU A CA 1
ATOM 769 C C . GLU A 1 96 ? 11.711 42.156 18.797 1 91.31 96 GLU A C 1
ATOM 771 O O . GLU A 1 96 ? 12.711 42.062 19.516 1 91.31 96 GLU A O 1
ATOM 776 N N . GLU A 1 97 ? 10.57 41.688 19.141 1 94.06 97 GLU A N 1
ATOM 777 C CA . GLU A 1 97 ? 10.312 41 20.406 1 94.06 97 GLU A CA 1
ATOM 778 C C . GLU A 1 97 ? 10.039 39.531 20.188 1 94.06 97 GLU A C 1
ATOM 780 O O . GLU A 1 97 ? 8.891 39.094 20.219 1 94.06 97 GLU A O 1
ATOM 785 N N . VAL A 1 98 ? 11.117 38.75 20.062 1 96.94 98 VAL A N 1
ATOM 786 C CA . VAL A 1 98 ? 11.008 37.312 19.844 1 96.94 98 VAL A CA 1
ATOM 787 C C . VAL A 1 98 ? 11.383 36.562 21.125 1 96.94 98 VAL A C 1
ATOM 789 O O . VAL A 1 98 ? 12.5 36.719 21.641 1 96.94 98 VAL A O 1
ATOM 792 N N . HIS A 1 99 ? 10.469 35.812 21.656 1 96.81 99 HIS A N 1
ATOM 793 C CA . HIS A 1 99 ? 10.656 35.062 22.891 1 96.81 99 HIS A CA 1
ATOM 794 C C . HIS A 1 99 ? 10.68 33.562 22.625 1 96.81 99 HIS A C 1
ATOM 796 O O . HIS A 1 99 ? 9.656 32.969 22.297 1 96.81 99 HIS A O 1
ATOM 802 N N . ALA A 1 100 ? 11.844 32.969 22.766 1 97.12 100 ALA A N 1
ATOM 803 C CA . ALA A 1 100 ? 11.977 31.531 22.656 1 97.12 100 ALA A CA 1
ATOM 804 C C . ALA A 1 100 ? 11.719 30.859 24 1 97.12 100 ALA A C 1
ATOM 806 O O . ALA A 1 100 ? 12.445 31.109 24.984 1 97.12 100 ALA A O 1
ATOM 807 N N . LEU A 1 101 ? 10.711 30.047 24.031 1 96.88 101 LEU A N 1
ATOM 808 C CA . LEU A 1 101 ? 10.297 29.5 25.312 1 96.88 101 LEU A CA 1
ATOM 809 C C . LEU A 1 101 ? 10.383 27.969 25.297 1 96.88 101 LEU A C 1
ATOM 811 O O . LEU A 1 101 ? 10.219 27.344 24.25 1 96.88 101 LEU A O 1
ATOM 815 N N . ALA A 1 102 ? 10.625 27.375 26.469 1 95.12 102 ALA A N 1
ATOM 816 C CA . ALA A 1 102 ? 10.555 25.938 26.688 1 95.12 102 ALA A CA 1
ATOM 817 C C . ALA A 1 102 ? 9.117 25.484 26.938 1 95.12 102 ALA A C 1
ATOM 819 O O . ALA A 1 102 ? 8.242 26.312 27.219 1 95.12 102 ALA A O 1
ATOM 820 N N . PRO A 1 103 ? 8.859 24.203 26.766 1 94.44 103 PRO A N 1
ATOM 821 C CA . PRO A 1 103 ? 7.551 23.719 27.188 1 94.44 103 PRO A CA 1
ATOM 822 C C . PRO A 1 103 ? 7.277 23.969 28.672 1 94.44 103 PRO A C 1
ATOM 824 O O . PRO A 1 103 ? 8.211 24.062 29.469 1 94.44 103 PRO A O 1
ATOM 827 N N . LEU A 1 104 ? 6.039 24.156 28.938 1 95.56 104 LEU A N 1
ATOM 828 C CA . LEU A 1 104 ? 5.543 24.391 30.281 1 95.56 104 LEU A CA 1
ATOM 829 C C . LEU A 1 104 ? 6.055 25.719 30.828 1 95.56 104 LEU A C 1
ATOM 831 O O . LEU A 1 104 ? 6.395 25.828 32 1 95.56 104 LEU A O 1
ATOM 835 N N . THR A 1 105 ? 6.199 26.625 30.031 1 96.25 105 THR A N 1
ATOM 836 C CA . THR A 1 105 ? 6.492 28 30.422 1 96.25 105 THR A CA 1
ATOM 837 C C . THR A 1 105 ? 5.211 28.828 30.453 1 96.25 105 THR A C 1
ATOM 839 O O . THR A 1 105 ? 4.422 28.812 29.516 1 96.25 105 THR A O 1
ATOM 842 N N . GLU A 1 106 ? 5.047 29.516 31.562 1 96.62 106 GLU A N 1
ATOM 843 C CA . GLU A 1 106 ? 3.896 30.391 31.75 1 96.62 106 GLU A CA 1
ATOM 844 C C . GLU A 1 106 ? 4.25 31.844 31.453 1 96.62 106 GLU A C 1
ATOM 846 O O . GLU A 1 106 ? 5.336 32.312 31.812 1 96.62 106 GLU A O 1
ATOM 851 N N . PHE A 1 107 ? 3.41 32.531 30.719 1 95.38 107 PHE A N 1
ATOM 852 C CA . PHE A 1 107 ? 3.586 33.938 30.484 1 95.38 107 PHE A CA 1
ATOM 853 C C . PHE A 1 107 ? 2.238 34.656 30.438 1 95.38 107 PHE A C 1
ATOM 855 O O . PHE A 1 107 ? 1.192 34 30.344 1 95.38 107 PHE A O 1
ATOM 862 N N . PHE A 1 108 ? 2.266 36 30.547 1 94.88 108 PHE A N 1
ATOM 863 C CA . PHE A 1 108 ? 1.043 36.781 30.609 1 94.88 108 PHE A CA 1
ATOM 864 C C . PHE A 1 108 ? 1.104 37.969 29.641 1 94.88 108 PHE A C 1
ATOM 866 O O . PHE A 1 108 ? 2.158 38.562 29.453 1 94.88 108 PHE A O 1
ATOM 873 N N . VAL A 1 109 ? 0.132 38.25 29.031 1 92.69 109 VAL A N 1
ATOM 874 C CA . VAL A 1 109 ? -0.142 39.5 28.328 1 92.69 109 VAL A CA 1
ATOM 875 C C . VAL A 1 109 ? -1.448 40.094 28.844 1 92.69 109 VAL A C 1
ATOM 877 O O . VAL A 1 109 ? -2.525 39.531 28.609 1 92.69 109 VAL A O 1
ATOM 880 N N . GLY A 1 110 ? -1.342 41.188 29.5 1 88.56 110 GLY A N 1
ATOM 881 C CA . GLY A 1 110 ? -2.49 41.656 30.266 1 88.56 110 GLY A CA 1
ATOM 882 C C . GLY A 1 110 ? -2.979 40.656 31.281 1 88.56 110 GLY A C 1
ATOM 883 O O . GLY A 1 110 ? -2.188 40.125 32.062 1 88.56 110 GLY A O 1
ATOM 884 N N . GLY A 1 111 ? -4.215 40.469 31.297 1 91.06 111 GLY A N 1
ATOM 885 C CA . GLY A 1 111 ? -4.82 39.531 32.219 1 91.06 111 GLY A CA 1
ATOM 886 C C . GLY A 1 111 ? -4.918 38.125 31.688 1 91.06 111 GLY A C 1
ATOM 887 O O . GLY A 1 111 ? -5.359 37.188 32.375 1 91.06 111 GLY A O 1
ATOM 888 N N . THR A 1 112 ? -4.426 37.938 30.484 1 95.62 112 THR A N 1
ATOM 889 C CA . THR A 1 112 ? -4.523 36.625 29.859 1 95.62 112 THR A CA 1
ATOM 890 C C . THR A 1 112 ? -3.307 35.781 30.203 1 95.62 112 THR A C 1
ATOM 892 O O . THR A 1 112 ? -2.168 36.219 30.047 1 95.62 112 THR A O 1
ATOM 895 N N . ARG A 1 113 ? -3.562 34.562 30.672 1 96.5 113 ARG A N 1
ATOM 896 C CA . ARG A 1 113 ? -2.527 33.594 31.016 1 96.5 113 ARG A CA 1
ATOM 897 C C . ARG A 1 113 ? -2.285 32.625 29.859 1 96.5 113 ARG A C 1
ATOM 899 O O . ARG A 1 113 ? -3.232 32.094 29.266 1 96.5 113 ARG A O 1
ATOM 906 N N . PHE A 1 114 ? -0.985 32.438 29.547 1 97.44 114 PHE A N 1
ATOM 907 C CA . PHE A 1 114 ? -0.577 31.453 28.547 1 97.44 114 PHE A CA 1
ATOM 908 C C . PHE A 1 114 ? 0.376 30.422 29.141 1 97.44 114 PHE A C 1
ATOM 910 O O . PHE A 1 114 ? 1.228 30.766 29.969 1 97.44 114 PHE A O 1
ATOM 917 N N . VAL A 1 115 ? 0.237 29.172 28.688 1 98 115 VAL A N 1
ATOM 918 C CA . VAL A 1 115 ? 1.205 28.141 29.031 1 98 115 VAL A CA 1
ATOM 919 C C . VAL A 1 115 ? 1.548 27.312 27.812 1 98 115 VAL A C 1
ATOM 921 O O . VAL A 1 115 ? 0.66 26.734 27.172 1 98 115 VAL A O 1
ATOM 924 N N . THR A 1 116 ? 2.836 27.234 27.469 1 97.75 116 THR A N 1
ATOM 925 C CA . THR A 1 116 ? 3.275 26.328 26.422 1 97.75 116 THR A CA 1
ATOM 926 C C . THR A 1 116 ? 3.199 24.891 26.891 1 97.75 116 THR A C 1
ATOM 928 O O . THR A 1 116 ? 3.451 24.594 28.062 1 97.75 116 THR A O 1
ATOM 931 N N . THR A 1 117 ? 2.836 24 26 1 97.12 117 THR A N 1
ATOM 932 C CA . THR A 1 117 ? 2.656 22.609 26.422 1 97.12 117 THR A CA 1
ATOM 933 C C . THR A 1 117 ? 3.664 21.703 25.734 1 97.12 117 THR A C 1
ATOM 935 O O . THR A 1 117 ? 4.141 22.016 24.641 1 97.12 117 THR A O 1
ATOM 938 N N . PRO A 1 118 ? 3.967 20.562 26.328 1 95.62 118 PRO A N 1
ATOM 939 C CA . PRO A 1 118 ? 5.004 19.688 25.766 1 95.62 118 PRO A CA 1
ATOM 940 C C . PRO A 1 118 ? 4.508 18.844 24.594 1 95.62 118 PRO A C 1
ATOM 942 O O . PRO A 1 118 ? 3.299 18.672 24.438 1 95.62 118 PRO A O 1
ATOM 945 N N . SER A 1 119 ? 5.453 18.391 23.781 1 94.62 119 SER A N 1
ATOM 946 C CA . SER A 1 119 ? 5.25 17.484 22.656 1 94.62 119 SER A CA 1
ATOM 947 C C . SER A 1 119 ? 6.32 16.406 22.625 1 94.62 119 SER A C 1
ATOM 949 O O . SER A 1 119 ? 7.43 16.609 23.125 1 94.62 119 SER A O 1
ATOM 951 N N . ARG A 1 120 ? 5.992 15.289 22.078 1 89.19 120 ARG A N 1
ATOM 952 C CA . ARG A 1 120 ? 6.945 14.195 21.938 1 89.19 120 ARG A CA 1
ATOM 953 C C . ARG A 1 120 ? 7.531 14.164 20.531 1 89.19 120 ARG A C 1
ATOM 955 O O . ARG A 1 120 ? 8.289 13.25 20.188 1 89.19 120 ARG A O 1
ATOM 962 N N . ALA A 1 121 ? 7.219 15.062 19.766 1 84.38 121 ALA A N 1
ATOM 963 C CA . ALA A 1 121 ? 7.762 15.125 18.406 1 84.38 121 ALA A CA 1
ATOM 964 C C . ALA A 1 121 ? 9.266 15.359 18.438 1 84.38 121 ALA A C 1
ATOM 966 O O . ALA A 1 121 ? 9.797 15.945 19.375 1 84.38 121 ALA A O 1
ATOM 967 N N . PRO A 1 122 ? 9.945 14.914 17.344 1 80.69 122 PRO A N 1
ATOM 968 C CA . PRO A 1 122 ? 11.391 15.141 17.266 1 80.69 122 PRO A CA 1
ATOM 969 C C . PRO A 1 122 ? 11.742 16.625 17.109 1 80.69 122 PRO A C 1
ATOM 971 O O . PRO A 1 122 ? 12.789 17.062 17.594 1 80.69 122 PRO A O 1
ATOM 974 N N . VAL A 1 123 ? 10.945 17.312 16.469 1 84.06 123 VAL A N 1
ATOM 975 C CA . VAL A 1 123 ? 11.18 18.734 16.328 1 84.06 123 VAL A CA 1
ATOM 976 C C . VAL A 1 123 ? 10.703 19.469 17.594 1 84.06 123 VAL A C 1
ATOM 978 O O . VAL A 1 123 ? 9.805 19 18.281 1 84.06 123 VAL A O 1
ATOM 981 N N . ARG A 1 124 ? 11.359 20.641 17.812 1 92.19 124 ARG A N 1
ATOM 982 C CA . ARG A 1 124 ? 10.898 21.469 18.922 1 92.19 124 ARG A CA 1
ATOM 983 C C . ARG A 1 124 ? 9.555 22.109 18.609 1 92.19 124 ARG A C 1
ATOM 985 O O . ARG A 1 124 ? 9.438 22.875 17.641 1 92.19 124 ARG A O 1
ATOM 992 N N . GLU A 1 125 ? 8.594 21.703 19.359 1 96 125 GLU A N 1
ATOM 993 C CA . GLU A 1 125 ? 7.246 22.219 19.141 1 96 125 GLU A CA 1
ATOM 994 C C . GLU A 1 125 ? 6.465 22.281 20.438 1 96 125 GLU A C 1
ATOM 996 O O . GLU A 1 125 ? 6.859 21.688 21.453 1 96 125 GLU A O 1
ATOM 1001 N N . PHE A 1 126 ? 5.504 23.156 20.516 1 96.25 126 PHE A N 1
ATOM 1002 C CA . PHE A 1 126 ? 4.598 23.156 21.656 1 96.25 126 PHE A CA 1
ATOM 1003 C C . PHE A 1 126 ? 3.184 23.516 21.219 1 96.25 126 PHE A C 1
ATOM 1005 O O . PHE A 1 126 ? 2.988 24.141 20.172 1 96.25 126 PHE A O 1
ATOM 1012 N N . GLY A 1 127 ? 2.174 23.031 21.984 1 97.69 127 GLY A N 1
ATOM 1013 C CA . GLY A 1 127 ? 0.834 23.609 22 1 97.69 127 GLY A CA 1
ATOM 1014 C C . GLY A 1 127 ? 0.692 24.781 22.953 1 97.69 127 GLY A C 1
ATOM 1015 O O . GLY A 1 127 ? 1.688 25.281 23.484 1 97.69 127 GLY A O 1
ATOM 1016 N N . LEU A 1 128 ? -0.574 25.25 23.125 1 98.25 128 LEU A N 1
ATOM 1017 C CA . LEU A 1 128 ? -0.759 26.453 23.938 1 98.25 128 LEU A CA 1
ATOM 1018 C C . LEU A 1 128 ? -2.072 26.391 24.703 1 98.25 128 LEU A C 1
ATOM 1020 O O . LEU A 1 128 ? -3.135 26.172 24.125 1 98.25 128 LEU A O 1
ATOM 1024 N N . VAL A 1 129 ? -1.961 26.547 25.984 1 98.56 129 VAL A N 1
ATOM 1025 C CA . VAL A 1 129 ? -3.129 26.781 26.828 1 98.56 129 VAL A CA 1
ATOM 1026 C C . VAL A 1 129 ? -3.344 28.281 27 1 98.56 129 VAL A C 1
ATOM 1028 O O . VAL A 1 129 ? -2.395 29.031 27.266 1 98.56 129 VAL A O 1
ATOM 1031 N N . ILE A 1 130 ? -4.52 28.734 26.781 1 98.06 130 ILE A N 1
ATOM 1032 C CA . ILE A 1 130 ? -4.895 30.141 26.938 1 98.06 130 ILE A CA 1
ATOM 1033 C C . ILE A 1 130 ? -6.047 30.266 27.922 1 98.06 130 ILE A C 1
ATOM 1035 O O . ILE A 1 130 ? -7.074 29.594 27.781 1 98.06 130 ILE A O 1
ATOM 1039 N N . GLN A 1 131 ? -5.859 31.141 28.891 1 97.44 131 GLN A N 1
ATOM 1040 C CA . GLN A 1 131 ? -6.871 31.281 29.922 1 97.44 131 GLN A CA 1
ATOM 1041 C C . GLN A 1 131 ? -7.102 32.75 30.266 1 97.44 131 GLN A C 1
ATOM 1043 O O . GLN A 1 131 ? -6.148 33.5 30.438 1 97.44 131 GLN A O 1
ATOM 1048 N N . ASP A 1 132 ? -8.336 33.156 30.312 1 95.88 132 ASP A N 1
ATOM 1049 C CA . ASP A 1 132 ? -8.75 34.438 30.828 1 95.88 132 ASP A CA 1
ATOM 1050 C C . ASP A 1 132 ? -10.047 34.312 31.641 1 95.88 132 ASP A C 1
ATOM 1052 O O . ASP A 1 132 ? -10.391 33.219 32.094 1 95.88 132 ASP A O 1
ATOM 1056 N N . GLU A 1 133 ? -10.695 35.469 31.969 1 93.75 133 GLU A N 1
ATOM 1057 C CA . GLU A 1 133 ? -11.867 35.438 32.844 1 93.75 133 GLU A CA 1
ATOM 1058 C C . GLU A 1 133 ? -13.031 34.688 32.188 1 93.75 133 GLU A C 1
ATOM 1060 O O . GLU A 1 133 ? -13.953 34.25 32.875 1 93.75 133 GLU A O 1
ATOM 1065 N N . THR A 1 134 ? -13 34.531 30.906 1 94.38 134 THR A N 1
ATOM 1066 C CA . THR A 1 134 ? -14.094 33.875 30.172 1 94.38 134 THR A CA 1
ATOM 1067 C C . THR A 1 134 ? -13.961 32.375 30.219 1 94.38 134 THR A C 1
ATOM 1069 O O . THR A 1 134 ? -14.969 31.656 30.141 1 94.38 134 THR A O 1
ATOM 1072 N N . GLY A 1 135 ? -12.742 31.875 30.172 1 95.88 135 GLY A N 1
ATOM 1073 C CA . GLY A 1 135 ? -12.555 30.438 30.156 1 95.88 135 GLY A CA 1
ATOM 1074 C C . GLY A 1 135 ? -11.156 30.016 29.734 1 95.88 135 GLY A C 1
ATOM 1075 O O . GLY A 1 135 ? -10.211 30.812 29.828 1 95.88 135 GLY A O 1
ATOM 1076 N N . THR A 1 136 ? -11.07 28.688 29.484 1 97.69 136 THR A N 1
ATOM 1077 C CA . THR A 1 136 ? -9.781 28.094 29.141 1 97.69 136 THR A CA 1
ATOM 1078 C C . THR A 1 136 ? -9.867 27.328 27.828 1 97.69 136 THR A C 1
ATOM 1080 O O . THR A 1 136 ? -10.797 26.547 27.625 1 97.69 136 THR A O 1
ATOM 1083 N N . CYS A 1 137 ? -8.898 27.578 26.984 1 97.75 137 CYS A N 1
ATOM 1084 C CA . CYS A 1 137 ? -8.781 26.859 25.719 1 97.75 137 CYS A CA 1
ATOM 1085 C C . CYS A 1 137 ? -7.391 26.25 25.578 1 97.75 137 CYS A C 1
ATOM 1087 O O . CYS A 1 137 ? -6.402 26.828 26.031 1 97.75 137 CYS A O 1
ATOM 1089 N N . PHE A 1 138 ? -7.301 25.062 25.031 1 98.56 138 PHE A N 1
ATOM 1090 C CA . PHE A 1 138 ? -6.051 24.391 24.703 1 98.56 138 PHE A CA 1
ATOM 1091 C C . PHE A 1 138 ? -5.973 24.109 23.203 1 98.56 138 PHE A C 1
ATOM 1093 O O . PHE A 1 138 ? -6.777 23.344 22.672 1 98.56 138 PHE A O 1
ATOM 1100 N N . ASN A 1 139 ? -5.062 24.719 22.516 1 98.69 139 ASN A N 1
ATOM 1101 C CA . ASN A 1 139 ? -4.738 24.391 21.125 1 98.69 139 ASN A CA 1
ATOM 1102 C C . ASN A 1 139 ? -3.525 23.469 21.031 1 98.69 139 ASN A C 1
ATOM 1104 O O . ASN A 1 139 ? -2.387 23.922 21.203 1 98.69 139 ASN A O 1
ATOM 1108 N N . ALA A 1 140 ? -3.779 22.281 20.688 1 97.88 140 ALA A N 1
ATOM 1109 C CA . ALA A 1 140 ? -2.699 21.297 20.594 1 97.88 140 ALA A CA 1
ATOM 1110 C C . ALA A 1 140 ? -1.935 21.453 19.281 1 97.88 140 ALA A C 1
ATOM 1112 O O . ALA A 1 140 ? -0.827 20.922 19.141 1 97.88 140 ALA A O 1
ATOM 1113 N N . VAL A 1 141 ? -2.496 22.156 18.391 1 97.25 141 VAL A N 1
ATOM 1114 C CA . VAL A 1 141 ? -1.977 22.172 17.016 1 97.25 141 VAL A CA 1
ATOM 1115 C C . VAL A 1 141 ? -1.802 20.75 16.516 1 97.25 141 VAL A C 1
ATOM 1117 O O . VAL A 1 141 ? -2.734 19.938 16.562 1 97.25 141 VAL A O 1
ATOM 1120 N N . ASP A 1 142 ? -0.784 20.375 15.828 1 95.06 142 ASP A N 1
ATOM 1121 C CA . ASP A 1 142 ? -0.519 18.984 15.43 1 95.06 142 ASP A CA 1
ATOM 1122 C C . ASP A 1 142 ? 0.679 18.422 16.188 1 95.06 142 ASP A C 1
ATOM 1124 O O . ASP A 1 142 ? 1.444 17.625 15.641 1 95.06 142 ASP A O 1
ATOM 1128 N N . THR A 1 143 ? 0.835 18.922 17.422 1 95.62 143 THR A N 1
ATOM 1129 C CA . THR A 1 143 ? 1.882 18.359 18.266 1 95.62 143 THR A CA 1
ATOM 1130 C C . THR A 1 143 ? 1.599 16.891 18.594 1 95.62 143 THR A C 1
ATOM 1132 O O . THR A 1 143 ? 0.48 16.422 18.391 1 95.62 143 THR A O 1
ATOM 1135 N N . VAL A 1 144 ? 2.621 16.234 19.016 1 95.12 144 VAL A N 1
ATOM 1136 C CA . VAL A 1 144 ? 2.475 14.828 19.391 1 95.12 144 VAL A CA 1
ATOM 1137 C C . VAL A 1 144 ? 2.258 14.719 20.906 1 95.12 144 VAL A C 1
ATOM 1139 O O . VAL A 1 144 ? 3.201 14.852 21.688 1 95.12 144 VAL A O 1
ATOM 1142 N N . LEU A 1 145 ? 1.029 14.383 21.266 1 95.38 145 LEU A N 1
ATOM 1143 C CA . LEU A 1 145 ? 0.69 14.242 22.688 1 95.38 145 LEU A CA 1
ATOM 1144 C C . LEU A 1 145 ? 0.854 12.797 23.141 1 95.38 145 LEU A C 1
ATOM 1146 O O . LEU A 1 145 ? 0.464 11.867 22.422 1 95.38 145 LEU A O 1
ATOM 1150 N N . ASP A 1 146 ? 1.513 12.648 24.219 1 93.44 146 ASP A N 1
ATOM 1151 C CA . ASP A 1 146 ? 1.506 11.367 24.922 1 93.44 146 ASP A CA 1
ATOM 1152 C C . ASP A 1 146 ? 0.861 11.5 26.297 1 93.44 146 ASP A C 1
ATOM 1154 O O . ASP A 1 146 ? 0.277 12.531 26.625 1 93.44 146 ASP A O 1
ATOM 1158 N N . ALA A 1 147 ? 0.893 10.484 27.078 1 94 147 ALA A N 1
ATOM 1159 C CA . ALA A 1 147 ? 0.246 10.461 28.391 1 94 147 ALA A CA 1
ATOM 1160 C C . ALA A 1 147 ? 0.833 11.531 29.297 1 94 147 ALA A C 1
ATOM 1162 O O . ALA A 1 147 ? 0.104 12.172 30.062 1 94 147 ALA A O 1
ATOM 1163 N N . SER A 1 148 ? 2.078 11.664 29.188 1 94.38 148 SER A N 1
ATOM 1164 C CA . SER A 1 148 ? 2.744 12.656 30.031 1 94.38 148 SER A CA 1
ATOM 1165 C C . SER A 1 148 ? 2.336 14.07 29.641 1 94.38 148 SER A C 1
ATOM 1167 O O . SER A 1 148 ? 2.107 14.914 30.516 1 94.38 148 SER A O 1
ATOM 1169 N N . ALA A 1 149 ? 2.295 14.312 28.375 1 95.69 149 ALA A N 1
ATOM 1170 C CA . ALA A 1 149 ? 1.869 15.625 27.906 1 95.69 149 ALA A CA 1
ATOM 1171 C C . ALA A 1 149 ? 0.429 15.914 28.312 1 95.69 149 ALA A C 1
ATOM 1173 O O . ALA A 1 149 ? 0.11 17.031 28.734 1 95.69 149 ALA A O 1
ATOM 1174 N N . VAL A 1 150 ? -0.412 14.969 28.188 1 96.81 150 VAL A N 1
ATOM 1175 C CA . VAL A 1 150 ? -1.815 15.109 28.562 1 96.81 150 VAL A CA 1
ATOM 1176 C C . VAL A 1 150 ? -1.925 15.414 30.062 1 96.81 150 VAL A C 1
ATOM 1178 O O . VAL A 1 150 ? -2.691 16.297 30.469 1 96.81 150 VAL A O 1
ATOM 1181 N N . ALA A 1 151 ? -1.167 14.727 30.844 1 96.44 151 ALA A N 1
ATOM 1182 C CA . ALA A 1 151 ? -1.157 14.961 32.281 1 96.44 151 ALA A CA 1
ATOM 1183 C C . ALA A 1 151 ? -0.702 16.375 32.625 1 96.44 151 ALA A C 1
ATOM 1185 O O . ALA A 1 151 ? -1.25 17.031 33.5 1 96.44 151 ALA A O 1
ATOM 1186 N N . ALA A 1 152 ? 0.271 16.781 31.938 1 96.44 152 ALA A N 1
ATOM 1187 C CA . ALA A 1 152 ? 0.773 18.125 32.125 1 96.44 152 ALA A CA 1
ATOM 1188 C C . ALA A 1 152 ? -0.301 19.172 31.812 1 96.44 152 ALA A C 1
ATOM 1190 O O . ALA A 1 152 ? -0.458 20.156 32.531 1 96.44 152 ALA A O 1
ATOM 1191 N N . VAL A 1 153 ? -1.007 19 30.734 1 97.31 153 VAL A N 1
ATOM 1192 C CA . VAL A 1 153 ? -2.07 19.922 30.328 1 97.31 153 VAL A CA 1
ATOM 1193 C C . VAL A 1 153 ? -3.16 19.938 31.406 1 97.31 153 VAL A C 1
ATOM 1195 O O . VAL A 1 153 ? -3.676 21 31.75 1 97.31 153 VAL A O 1
ATOM 1198 N N . ARG A 1 154 ? -3.453 18.828 31.938 1 97 154 ARG A N 1
ATOM 1199 C CA . ARG A 1 154 ? -4.473 18.734 33 1 97 154 ARG A CA 1
ATOM 1200 C C . ARG A 1 154 ? -4.047 19.5 34.25 1 97 154 ARG A C 1
ATOM 1202 O O . ARG A 1 154 ? -4.887 20.078 34.938 1 97 154 ARG A O 1
ATOM 1209 N N . GLN A 1 155 ? -2.857 19.422 34.5 1 95.94 155 GLN A N 1
ATOM 1210 C CA . GLN A 1 155 ? -2.334 20.125 35.656 1 95.94 155 GLN A CA 1
ATOM 1211 C C . GLN A 1 155 ? -2.432 21.641 35.5 1 95.94 155 GLN A C 1
ATOM 1213 O O . GLN A 1 155 ? -2.797 22.359 36.438 1 95.94 155 GLN A O 1
ATOM 1218 N N . VAL A 1 156 ? -2.139 22.047 34.344 1 95.31 156 VAL A N 1
ATOM 1219 C CA . VAL A 1 156 ? -2.096 23.484 34.062 1 95.31 156 VAL A CA 1
ATOM 1220 C C . VAL A 1 156 ? -3.508 24.016 33.812 1 95.31 156 VAL A C 1
ATOM 1222 O O . VAL A 1 156 ? -3.789 25.188 34.031 1 95.31 156 VAL A O 1
ATOM 1225 N N . ALA A 1 157 ? -4.328 23.219 33.312 1 96.06 157 ALA A N 1
ATOM 1226 C CA . ALA A 1 157 ? -5.715 23.547 33 1 96.06 157 ALA A CA 1
ATOM 1227 C C . ALA A 1 157 ? -6.668 22.469 33.5 1 96.06 157 ALA A C 1
ATOM 1229 O O . ALA A 1 157 ? -7.223 21.719 32.688 1 96.06 157 ALA A O 1
ATOM 1230 N N . PRO A 1 158 ? -6.922 22.453 34.75 1 94.44 158 PRO A N 1
ATOM 1231 C CA . PRO A 1 158 ? -7.785 21.406 35.312 1 94.44 158 PRO A CA 1
ATOM 1232 C C . PRO A 1 158 ? -9.203 21.453 34.719 1 94.44 158 PRO A C 1
ATOM 1234 O O . PRO A 1 158 ? -9.867 20.406 34.656 1 94.44 158 PRO A O 1
ATOM 1237 N N . THR A 1 159 ? -9.672 22.641 34.5 1 94.69 159 THR A N 1
ATOM 1238 C CA . THR A 1 159 ? -10.922 22.797 33.781 1 94.69 159 THR A CA 1
ATOM 1239 C C . THR A 1 159 ? -10.656 23.312 32.375 1 94.69 159 THR A C 1
ATOM 1241 O O . THR A 1 159 ? -9.977 24.328 32.188 1 94.69 159 THR A O 1
ATOM 1244 N N . LEU A 1 160 ? -11.133 22.594 31.438 1 96.94 160 LEU A N 1
ATOM 1245 C CA . LEU A 1 160 ? -10.891 22.938 30.031 1 96.94 160 LEU A CA 1
ATOM 1246 C C . LEU A 1 160 ? -12.195 23.141 29.281 1 96.94 160 LEU A C 1
ATOM 1248 O O . LEU A 1 160 ? -13.023 22.234 29.203 1 96.94 160 LEU A O 1
ATOM 1252 N N . ASP A 1 161 ? -12.406 24.312 28.781 1 97.81 161 ASP A N 1
ATOM 1253 C CA . ASP A 1 161 ? -13.641 24.625 28.062 1 97.81 161 ASP A CA 1
ATOM 1254 C C . ASP A 1 161 ? -13.57 24.141 26.625 1 97.81 161 ASP A C 1
ATOM 1256 O O . ASP A 1 161 ? -14.477 23.438 26.156 1 97.81 161 ASP A O 1
ATOM 1260 N N . VAL A 1 162 ? -12.539 24.531 25.938 1 98.25 162 VAL A N 1
ATOM 1261 C CA . VAL A 1 162 ? -12.414 24.172 24.531 1 98.25 162 VAL A CA 1
ATOM 1262 C C . VAL A 1 162 ? -11.07 23.484 24.281 1 98.25 162 VAL A C 1
ATOM 1264 O O . VAL A 1 162 ? -10.023 23.984 24.703 1 98.25 162 VAL A O 1
ATOM 1267 N N . PHE A 1 163 ? -11.109 22.359 23.672 1 98 163 PHE A N 1
ATOM 1268 C CA . PHE A 1 163 ? -9.922 21.641 23.219 1 98 163 PHE A CA 1
ATOM 1269 C C . PHE A 1 163 ? -9.875 21.594 21.703 1 98 163 PHE A C 1
ATOM 1271 O O . PHE A 1 163 ? -10.711 20.953 21.062 1 98 163 PHE A O 1
ATOM 1278 N N . LEU A 1 164 ? -8.977 22.375 21.109 1 98.38 164 LEU A N 1
ATOM 1279 C CA . LEU A 1 164 ? -8.664 22.172 19.703 1 98.38 164 LEU A CA 1
ATOM 1280 C C . LEU A 1 164 ? -7.754 20.969 19.5 1 98.38 164 LEU A C 1
ATOM 1282 O O . LEU A 1 164 ? -6.539 21.062 19.688 1 98.38 164 LEU A O 1
ATOM 1286 N N . ALA A 1 165 ? -8.352 19.922 19 1 97.31 165 ALA A N 1
ATOM 1287 C CA . ALA A 1 165 ? -7.73 18.594 19.078 1 97.31 165 ALA A CA 1
ATOM 1288 C C . ALA A 1 165 ? -7.172 18.172 17.734 1 97.31 165 ALA A C 1
ATOM 1290 O O . ALA A 1 165 ? -7.805 18.391 16.688 1 97.31 165 ALA A O 1
ATOM 1291 N N . SER A 1 166 ? -5.957 17.609 17.859 1 95.56 166 SER A N 1
ATOM 1292 C CA . SER A 1 166 ? -5.539 16.812 16.719 1 95.56 166 SER A CA 1
ATOM 1293 C C . SER A 1 166 ? -6.5 15.656 16.453 1 95.56 166 SER A C 1
ATOM 1295 O O . SER A 1 166 ? -6.949 15 17.406 1 95.56 166 SER A O 1
ATOM 1297 N N . TRP A 1 167 ? -6.852 15.43 15.219 1 96.38 167 TRP A N 1
ATOM 1298 C CA . TRP A 1 167 ? -7.926 14.469 14.984 1 96.38 167 TRP A CA 1
ATOM 1299 C C . TRP A 1 167 ? -7.598 13.555 13.812 1 96.38 167 TRP A C 1
ATOM 1301 O O . TRP A 1 167 ? -8.266 12.539 13.602 1 96.38 167 TRP A O 1
ATOM 1311 N N . GLN A 1 168 ? -6.672 13.883 13.016 1 96.62 168 GLN A N 1
ATOM 1312 C CA . GLN A 1 168 ? -6.328 13.133 11.812 1 96.62 168 GLN A CA 1
ATOM 1313 C C . GLN A 1 168 ? -5.023 12.359 12 1 96.62 168 GLN A C 1
ATOM 1315 O O . GLN A 1 168 ? -3.953 12.953 12.117 1 96.62 168 GLN A O 1
ATOM 1320 N N . PRO A 1 169 ? -5.082 11.047 12.141 1 96.31 169 PRO A N 1
ATOM 1321 C CA . PRO A 1 169 ? -3.838 10.273 12.148 1 96.31 169 PRO A CA 1
ATOM 1322 C C . PRO A 1 169 ? -3.215 10.133 10.766 1 96.31 169 PRO A C 1
ATOM 1324 O O . PRO A 1 169 ? -3.215 9.039 10.188 1 96.31 169 PRO A O 1
ATOM 1327 N N . MET A 1 170 ? -2.621 11.094 10.328 1 96.38 170 MET A N 1
ATOM 1328 C CA . MET A 1 170 ? -2.176 11.234 8.938 1 96.38 170 MET A CA 1
ATOM 1329 C C . MET A 1 170 ? -1.113 10.188 8.609 1 96.38 170 MET A C 1
ATOM 1331 O O . MET A 1 170 ? -0.228 9.914 9.422 1 96.38 170 MET A O 1
ATOM 1335 N N . LEU A 1 171 ? -1.211 9.664 7.414 1 97.31 171 LEU A N 1
ATOM 1336 C CA . LEU A 1 171 ? -0.239 8.734 6.855 1 97.31 171 LEU A CA 1
ATOM 1337 C C . LEU A 1 171 ? 0.676 9.438 5.855 1 97.31 171 LEU A C 1
ATOM 1339 O O . LEU A 1 171 ? 0.834 8.977 4.723 1 97.31 171 LEU A O 1
ATOM 1343 N N . GLU A 1 172 ? 1.312 10.414 6.23 1 95.19 172 GLU A N 1
ATOM 1344 C CA . GLU A 1 172 ? 1.952 11.422 5.387 1 95.19 172 GLU A CA 1
ATOM 1345 C C . GLU A 1 172 ? 3.088 10.812 4.57 1 95.19 172 GLU A C 1
ATOM 1347 O O . GLU A 1 172 ? 3.314 11.203 3.422 1 95.19 172 GLU A O 1
ATOM 1352 N N . VAL A 1 173 ? 3.869 9.859 5.121 1 96.81 173 VAL A N 1
ATOM 1353 C CA . VAL A 1 173 ? 5.074 9.391 4.449 1 96.81 173 VAL A CA 1
ATOM 1354 C C . VAL A 1 173 ? 5.027 7.867 4.309 1 96.81 173 VAL A C 1
ATOM 1356 O O . VAL A 1 173 ? 5.977 7.254 3.812 1 96.81 173 VAL A O 1
ATOM 1359 N N . ASP A 1 174 ? 3.938 7.277 4.727 1 98 174 ASP A N 1
ATOM 1360 C CA . ASP A 1 174 ? 3.865 5.824 4.852 1 98 174 ASP A CA 1
ATOM 1361 C C . ASP A 1 174 ? 3.996 5.148 3.49 1 98 174 ASP A C 1
ATOM 1363 O O . ASP A 1 174 ? 4.793 4.223 3.322 1 98 174 ASP A O 1
ATOM 1367 N N . PHE A 1 175 ? 3.264 5.625 2.463 1 98.5 175 PHE A N 1
ATOM 1368 C CA . PHE A 1 175 ? 3.369 5.035 1.133 1 98.5 175 PHE A CA 1
ATOM 1369 C C . PHE A 1 175 ? 4.789 5.164 0.596 1 98.5 175 PHE A C 1
ATOM 1371 O O . PHE A 1 175 ? 5.348 4.199 0.07 1 98.5 175 PHE A O 1
ATOM 1378 N N . GLN A 1 176 ? 5.375 6.332 0.793 1 98.44 176 GLN A N 1
ATOM 1379 C CA . GLN A 1 176 ? 6.699 6.645 0.264 1 98.44 176 GLN A CA 1
ATOM 1380 C C . GLN A 1 176 ? 7.754 5.699 0.832 1 98.44 176 GLN A C 1
ATOM 1382 O O . GLN A 1 176 ? 8.727 5.371 0.153 1 98.44 176 GLN A O 1
ATOM 1387 N N . TRP A 1 177 ? 7.551 5.27 2.014 1 97.88 177 TRP A N 1
ATOM 1388 C CA . TRP A 1 177 ? 8.508 4.402 2.688 1 97.88 177 TRP A CA 1
ATOM 1389 C C . TRP A 1 177 ? 8.062 2.949 2.635 1 97.88 177 TRP A C 1
ATOM 1391 O O . TRP A 1 177 ? 8.578 2.105 3.369 1 97.88 177 TRP A O 1
ATOM 1401 N N . ASN A 1 178 ? 7.066 2.711 1.858 1 98 178 ASN A N 1
ATOM 1402 C CA . ASN A 1 178 ? 6.496 1.38 1.688 1 98 178 ASN A CA 1
ATOM 1403 C C . ASN A 1 178 ? 5.992 0.812 3.012 1 98 178 ASN A C 1
ATOM 1405 O O . ASN A 1 178 ? 6.168 -0.375 3.289 1 98 178 ASN A O 1
ATOM 1409 N N . ARG A 1 179 ? 5.516 1.646 3.865 1 97.12 179 ARG A N 1
ATOM 1410 C CA . ARG A 1 179 ? 4.801 1.255 5.074 1 97.12 179 ARG A CA 1
ATOM 1411 C C . ARG A 1 179 ? 3.314 1.057 4.797 1 97.12 179 ARG A C 1
ATOM 1413 O O . ARG A 1 179 ? 2.807 1.5 3.764 1 97.12 179 ARG A O 1
ATOM 1420 N N . PRO A 1 180 ? 2.68 0.302 5.695 1 95.81 180 PRO A N 1
ATOM 1421 C CA . PRO A 1 180 ? 1.246 0.106 5.48 1 95.81 180 PRO A CA 1
ATOM 1422 C C . PRO A 1 180 ? 0.47 1.421 5.434 1 95.81 180 PRO A C 1
ATOM 1424 O O . PRO A 1 180 ? 0.765 2.342 6.199 1 95.81 180 PRO A O 1
ATOM 1427 N N . VAL A 1 181 ? -0.439 1.477 4.516 1 97.44 181 VAL A N 1
ATOM 1428 C CA . VAL A 1 181 ? -1.301 2.652 4.453 1 97.44 181 VAL A CA 1
ATOM 1429 C C . VAL A 1 181 ? -2.711 2.285 4.91 1 97.44 181 VAL A C 1
ATOM 1431 O O . VAL A 1 181 ? -3.68 2.963 4.559 1 97.44 181 VAL A O 1
ATOM 1434 N N . ALA A 1 182 ? -2.877 1.18 5.629 1 97.19 182 ALA A N 1
ATOM 1435 C CA . ALA A 1 182 ? -4.141 0.8 6.254 1 97.19 182 ALA A CA 1
ATOM 1436 C C . ALA A 1 182 ? -4.5 1.759 7.387 1 97.19 182 ALA A C 1
ATOM 1438 O O . ALA A 1 182 ? -3.641 2.482 7.895 1 97.19 182 ALA A O 1
ATOM 1439 N N . PHE A 1 183 ? -5.812 1.747 7.703 1 97.56 183 PHE A N 1
ATOM 1440 C CA . PHE A 1 183 ? -6.324 2.596 8.773 1 97.56 183 PHE A CA 1
ATOM 1441 C C . PHE A 1 183 ? -5.527 2.395 10.055 1 97.56 183 PHE A C 1
ATOM 1443 O O . PHE A 1 183 ? -5.402 1.271 10.547 1 97.56 183 PHE A O 1
ATOM 1450 N N . PRO A 1 184 ? -4.965 3.441 10.578 1 97.38 184 PRO A N 1
ATOM 1451 C CA . PRO A 1 184 ? -4.141 3.316 11.789 1 97.38 184 PRO A CA 1
ATOM 1452 C C . PRO A 1 184 ? -4.973 3.283 13.07 1 97.38 184 PRO A C 1
ATOM 1454 O O . PRO A 1 184 ? -5.055 4.289 13.781 1 97.38 184 PRO A O 1
ATOM 1457 N N . VAL A 1 185 ? -5.391 2.215 13.469 1 96.81 185 VAL A N 1
ATOM 1458 C CA . VAL A 1 185 ? -6.367 1.998 14.531 1 96.81 185 VAL A CA 1
ATOM 1459 C C . VAL A 1 185 ? -5.809 2.504 15.859 1 96.81 185 VAL A C 1
ATOM 1461 O O . VAL A 1 185 ? -6.484 3.24 16.578 1 96.81 185 VAL A O 1
ATOM 1464 N N . GLN A 1 186 ? -4.578 2.168 16.188 1 96.25 186 GLN A N 1
ATOM 1465 C CA . GLN A 1 186 ? -4.004 2.525 17.484 1 96.25 186 GLN A CA 1
ATOM 1466 C C . GLN A 1 186 ? -3.781 4.031 17.594 1 96.25 186 GLN A C 1
ATOM 1468 O O . GLN A 1 186 ? -4.078 4.633 18.625 1 96.25 186 GLN A O 1
ATOM 1473 N N . ARG A 1 187 ? -3.273 4.617 16.547 1 95.88 187 ARG A N 1
ATOM 1474 C CA . ARG A 1 187 ? -3.051 6.059 16.547 1 95.88 187 ARG A CA 1
ATOM 1475 C C . ARG A 1 187 ? -4.363 6.816 16.719 1 95.88 187 ARG A C 1
ATOM 1477 O O . ARG A 1 187 ? -4.422 7.816 17.438 1 95.88 187 ARG A O 1
ATOM 1484 N N . TYR A 1 188 ? -5.348 6.363 15.984 1 97.12 188 TYR A N 1
ATOM 1485 C CA . TYR A 1 188 ? -6.648 7.016 16.078 1 97.12 188 TYR A CA 1
ATOM 1486 C C . TYR A 1 188 ? -7.242 6.859 17.469 1 97.12 188 TYR A C 1
ATOM 1488 O O . TYR A 1 188 ? -7.797 7.809 18.031 1 97.12 188 TYR A O 1
ATOM 1496 N N . ALA A 1 189 ? -7.109 5.695 18.031 1 96.06 189 ALA A N 1
ATOM 1497 C CA . ALA A 1 189 ? -7.582 5.453 19.391 1 96.06 189 ALA A CA 1
ATOM 1498 C C . ALA A 1 189 ? -6.887 6.379 20.391 1 96.06 189 ALA A C 1
ATOM 1500 O O . ALA A 1 189 ? -7.508 6.848 21.344 1 96.06 189 ALA A O 1
ATOM 1501 N N . GLU A 1 190 ? -5.68 6.594 20.203 1 96.06 190 GLU A N 1
ATOM 1502 C CA . GLU A 1 190 ? -4.922 7.492 21.078 1 96.06 190 GLU A CA 1
ATOM 1503 C C . GLU A 1 190 ? -5.461 8.914 21 1 96.06 190 GLU A C 1
ATOM 1505 O O . GLU A 1 190 ? -5.566 9.602 22.031 1 96.06 190 GLU A O 1
ATOM 1510 N N . LEU A 1 191 ? -5.75 9.359 19.812 1 96.31 191 LEU A N 1
ATOM 1511 C CA . LEU A 1 191 ? -6.309 10.703 19.656 1 96.31 191 LEU A CA 1
ATOM 1512 C C . LEU A 1 191 ? -7.625 10.836 20.406 1 96.31 191 LEU A C 1
ATOM 1514 O O . LEU A 1 191 ? -7.84 11.828 21.109 1 96.31 191 LEU A O 1
ATOM 1518 N N . LEU A 1 192 ? -8.484 9.852 20.25 1 96.44 192 LEU A N 1
ATOM 1519 C CA . LEU A 1 192 ? -9.734 9.859 21 1 96.44 192 LEU A CA 1
ATOM 1520 C C . LEU A 1 192 ? -9.484 9.766 22.5 1 96.44 192 LEU A C 1
ATOM 1522 O O . LEU A 1 192 ? -10.211 10.359 23.297 1 96.44 192 LEU A O 1
ATOM 1526 N N . GLY A 1 193 ? -8.469 9.039 22.844 1 95.75 193 GLY A N 1
ATOM 1527 C CA . GLY A 1 193 ? -8.078 8.93 24.234 1 95.75 193 GLY A CA 1
ATOM 1528 C C . GLY A 1 193 ? -7.676 10.258 24.844 1 95.75 193 GLY A C 1
ATOM 1529 O O . GLY A 1 193 ? -7.945 10.508 26.031 1 95.75 193 GLY A O 1
ATOM 1530 N N . HIS A 1 194 ? -7.016 11.055 24.109 1 95.94 194 HIS A N 1
ATOM 1531 C CA . HIS A 1 194 ? -6.648 12.383 24.578 1 95.94 194 HIS A CA 1
ATOM 1532 C C . HIS A 1 194 ? -7.887 13.195 24.938 1 95.94 194 HIS A C 1
ATOM 1534 O O . HIS A 1 194 ? -7.902 13.898 25.953 1 95.94 194 HIS A O 1
ATOM 1540 N N . VAL A 1 195 ? -8.891 13.148 24.094 1 96.06 195 VAL A N 1
ATOM 1541 C CA . VAL A 1 195 ? -10.141 13.867 24.344 1 96.06 195 VAL A CA 1
ATOM 1542 C C . VAL A 1 195 ? -10.766 13.367 25.641 1 96.06 195 VAL A C 1
ATOM 1544 O O . VAL A 1 195 ? -11.172 14.164 26.484 1 96.06 195 VAL A O 1
ATOM 1547 N N . ALA A 1 196 ? -10.781 12.086 25.75 1 94.94 196 ALA A N 1
ATOM 1548 C CA . ALA A 1 196 ? -11.383 11.484 26.938 1 94.94 196 ALA A CA 1
ATOM 1549 C C . ALA A 1 196 ? -10.617 11.883 28.203 1 94.94 196 ALA A C 1
ATOM 1551 O O . ALA A 1 196 ? -11.227 12.18 29.234 1 94.94 196 ALA A O 1
ATOM 1552 N N . ALA A 1 197 ? -9.352 11.883 28.156 1 95.06 197 ALA A N 1
ATOM 1553 C CA . ALA A 1 197 ? -8.5 12.141 29.312 1 95.06 197 ALA A CA 1
ATOM 1554 C C . ALA A 1 197 ? -8.578 13.609 29.734 1 95.06 197 ALA A C 1
ATOM 1556 O O . ALA A 1 197 ? -8.531 13.93 30.922 1 95.06 197 ALA A O 1
ATOM 1557 N N . LEU A 1 198 ? -8.688 14.508 28.781 1 96.38 198 LEU A N 1
ATOM 1558 C CA . LEU A 1 198 ? -8.664 15.938 29.062 1 96.38 198 LEU A CA 1
ATOM 1559 C C . LEU A 1 198 ? -10.047 16.438 29.484 1 96.38 198 LEU A C 1
ATOM 1561 O O . LEU A 1 198 ? -10.172 17.5 30.078 1 96.38 198 LEU A O 1
ATOM 1565 N N . GLU A 1 199 ? -11.102 15.766 29.094 1 95.06 199 GLU A N 1
ATOM 1566 C CA . GLU A 1 199 ? -12.484 16.031 29.484 1 95.06 199 GLU A CA 1
ATOM 1567 C C . GLU A 1 199 ? -12.883 17.469 29.188 1 95.06 199 GLU A C 1
ATOM 1569 O O . GLU A 1 199 ? -13.398 18.172 30.062 1 95.06 199 GLU A O 1
ATOM 1574 N N . PRO A 1 200 ? -12.664 17.859 27.984 1 96.81 200 PRO A N 1
ATOM 1575 C CA . PRO A 1 200 ? -13.094 19.219 27.641 1 96.81 200 PRO A CA 1
ATOM 1576 C C . PRO A 1 200 ? -14.609 19.359 27.578 1 96.81 200 PRO A C 1
ATOM 1578 O O . PRO A 1 200 ? -15.312 18.375 27.375 1 96.81 200 PRO A O 1
ATOM 1581 N N . ARG A 1 201 ? -15.109 20.594 27.797 1 96.5 201 ARG A N 1
ATOM 1582 C CA . ARG A 1 201 ? -16.531 20.844 27.594 1 96.5 201 ARG A CA 1
ATOM 1583 C C . ARG A 1 201 ? -16.891 20.844 26.109 1 96.5 201 ARG A C 1
ATOM 1585 O O . ARG A 1 201 ? -18 20.5 25.734 1 96.5 201 ARG A O 1
ATOM 1592 N N . ALA A 1 202 ? -15.961 21.234 25.281 1 97.69 202 ALA A N 1
ATOM 1593 C CA . ALA A 1 202 ? -16.156 21.25 23.844 1 97.69 202 ALA A CA 1
ATOM 1594 C C . ALA A 1 202 ? -14.875 20.859 23.109 1 97.69 202 ALA A C 1
ATOM 1596 O O . ALA A 1 202 ? -13.773 21.156 23.578 1 97.69 202 ALA A O 1
ATOM 1597 N N . VAL A 1 203 ? -15.039 20.219 21.953 1 98.06 203 VAL A N 1
ATOM 1598 C CA . VAL A 1 203 ? -13.922 19.828 21.109 1 98.06 203 VAL A CA 1
ATOM 1599 C C . VAL A 1 203 ? -14.07 20.484 19.734 1 98.06 203 VAL A C 1
ATOM 1601 O O . VAL A 1 203 ? -15.172 20.562 19.188 1 98.06 203 VAL A O 1
ATOM 1604 N N . VAL A 1 204 ? -13 21.047 19.234 1 98 204 VAL A N 1
ATOM 1605 C CA . VAL A 1 204 ? -12.875 21.516 17.859 1 98 204 VAL A CA 1
ATOM 1606 C C . VAL A 1 204 ? -11.789 20.734 17.125 1 98 204 VAL A C 1
ATOM 1608 O O . VAL A 1 204 ? -10.625 20.75 17.531 1 98 204 VAL A O 1
ATOM 1611 N N . PRO A 1 205 ? -12.156 19.969 16.047 1 97.12 205 PRO A N 1
ATOM 1612 C CA . PRO A 1 205 ? -11.078 19.375 15.242 1 97.12 205 PRO A CA 1
ATOM 1613 C C . PRO A 1 205 ? -10.133 20.422 14.664 1 97.12 205 PRO A C 1
ATOM 1615 O O . PRO A 1 205 ? -10.57 21.328 13.945 1 97.12 205 PRO A O 1
ATOM 1618 N N . GLY A 1 206 ? -8.812 20.172 15.008 1 94.06 206 GLY A N 1
ATOM 1619 C CA . GLY A 1 206 ? -7.918 21.266 14.672 1 94.06 206 GLY A CA 1
ATOM 1620 C C . GLY A 1 206 ? -6.707 20.828 13.867 1 94.06 206 GLY A C 1
ATOM 1621 O O . GLY A 1 206 ? -6.402 19.625 13.805 1 94.06 206 GLY A O 1
ATOM 1622 N N . ALA A 1 207 ? -6.117 21.766 13.211 1 88.12 207 ALA A N 1
ATOM 1623 C CA . ALA A 1 207 ? -4.77 21.812 12.648 1 88.12 207 ALA A CA 1
ATOM 1624 C C . ALA A 1 207 ? -4.598 20.766 11.547 1 88.12 207 ALA A C 1
ATOM 1626 O O . ALA A 1 207 ? -3.555 20.125 11.461 1 88.12 207 ALA A O 1
ATOM 1627 N N . ASN A 1 208 ? -5.531 20.422 10.742 1 91.62 208 ASN A N 1
ATOM 1628 C CA . ASN A 1 208 ? -5.414 19.5 9.617 1 91.62 208 ASN A CA 1
ATOM 1629 C C . ASN A 1 208 ? -6.324 19.906 8.461 1 91.62 208 ASN A C 1
ATOM 1631 O O . ASN A 1 208 ? -6.926 19.062 7.805 1 91.62 208 ASN A O 1
ATOM 1635 N N . GLY A 1 209 ? -6.41 21.141 8.195 1 94.69 209 GLY A N 1
ATOM 1636 C CA . GLY A 1 209 ? -7.27 21.625 7.125 1 94.69 209 GLY A CA 1
ATOM 1637 C C . GLY A 1 209 ? -6.512 21.969 5.852 1 94.69 209 GLY A C 1
ATOM 1638 O O . GLY A 1 209 ? -6.508 23.109 5.41 1 94.69 209 GLY A O 1
ATOM 1639 N N . PHE A 1 210 ? -5.902 20.875 5.195 1 95.81 210 PHE A N 1
ATOM 1640 C CA . PHE A 1 210 ? -5.203 21.109 3.936 1 95.81 210 PHE A CA 1
ATOM 1641 C C . PHE A 1 210 ? -5.383 19.922 2.99 1 95.81 210 PHE A C 1
ATOM 1643 O O . PHE A 1 210 ? -5.828 18.859 3.406 1 95.81 210 PHE A O 1
ATOM 1650 N N . ARG A 1 211 ? -5.137 20.156 1.745 1 95.62 211 ARG A N 1
ATOM 1651 C CA . ARG A 1 211 ? -5.113 19.109 0.721 1 95.62 211 ARG A CA 1
ATOM 1652 C C . ARG A 1 211 ? -3.873 19.234 -0.157 1 95.62 211 ARG A C 1
ATOM 1654 O O . ARG A 1 211 ? -3.338 20.344 -0.333 1 95.62 211 ARG A O 1
ATOM 1661 N N . TYR A 1 212 ? -3.459 18.156 -0.667 1 96.62 212 TYR A N 1
ATOM 1662 C CA . TYR A 1 212 ? -2.367 18.141 -1.635 1 96.62 212 TYR A CA 1
ATOM 1663 C C . TYR A 1 212 ? -2.832 18.672 -2.988 1 96.62 212 TYR A C 1
ATOM 1665 O O . TYR A 1 212 ? -3.996 18.5 -3.357 1 96.62 212 TYR A O 1
ATOM 1673 N N . CYS A 1 213 ? -1.926 19.281 -3.723 1 93.62 213 CYS A N 1
ATOM 1674 C CA . CYS A 1 213 ? -2.271 19.797 -5.043 1 93.62 213 CYS A CA 1
ATOM 1675 C C . CYS A 1 213 ? -1.241 19.359 -6.082 1 93.62 213 CYS A C 1
ATOM 1677 O O . CYS A 1 213 ? -0.209 18.781 -5.738 1 93.62 213 CYS A O 1
ATOM 1679 N N . GLY A 1 214 ? -1.591 19.594 -7.367 1 93.88 214 GLY A N 1
ATOM 1680 C CA . GLY A 1 214 ? -0.679 19.297 -8.461 1 93.88 214 GLY A CA 1
ATOM 1681 C C . GLY A 1 214 ? -0.374 17.812 -8.594 1 93.88 214 GLY A C 1
ATOM 1682 O O . GLY A 1 214 ? -1.271 16.984 -8.469 1 93.88 214 GLY A O 1
ATOM 1683 N N . ILE A 1 215 ? 0.881 17.531 -8.844 1 95.62 215 ILE A N 1
ATOM 1684 C CA . ILE A 1 215 ? 1.342 16.172 -9.102 1 95.62 215 ILE A CA 1
ATOM 1685 C C . ILE A 1 215 ? 1.153 15.312 -7.852 1 95.62 215 ILE A C 1
ATOM 1687 O O . ILE A 1 215 ? 0.927 14.109 -7.949 1 95.62 215 ILE A O 1
ATOM 1691 N N . SER A 1 216 ? 1.126 15.992 -6.668 1 96.81 216 SER A N 1
ATOM 1692 C CA . SER A 1 216 ? 1.05 15.289 -5.391 1 96.81 216 SER A CA 1
ATOM 1693 C C . SER A 1 216 ? -0.398 15.07 -4.969 1 96.81 216 SER A C 1
ATOM 1695 O O . SER A 1 216 ? -0.661 14.539 -3.885 1 96.81 216 SER A O 1
ATOM 1697 N N . SER A 1 217 ? -1.383 15.414 -5.812 1 95.81 217 SER A N 1
ATOM 1698 C CA . SER A 1 217 ? -2.793 15.398 -5.438 1 95.81 217 SER A CA 1
ATOM 1699 C C . SER A 1 217 ? -3.266 13.984 -5.125 1 95.81 217 SER A C 1
ATOM 1701 O O . SER A 1 217 ? -4.227 13.797 -4.379 1 95.81 217 SER A O 1
ATOM 1703 N N . TRP A 1 218 ? -2.633 12.953 -5.68 1 96.25 218 TRP A N 1
ATOM 1704 C CA . TRP A 1 218 ? -3.02 11.57 -5.426 1 96.25 218 TRP A CA 1
ATOM 1705 C C . TRP A 1 218 ? -2.893 11.227 -3.947 1 96.25 218 TRP A C 1
ATOM 1707 O O . TRP A 1 218 ? -3.584 10.336 -3.447 1 96.25 218 TRP A O 1
ATOM 1717 N N . LEU A 1 219 ? -2.055 11.914 -3.215 1 97.75 219 LEU A N 1
ATOM 1718 C CA . LEU A 1 219 ? -1.814 11.648 -1.799 1 97.75 219 LEU A CA 1
ATOM 1719 C C . LEU A 1 219 ? -3.051 11.977 -0.969 1 97.75 219 LEU A C 1
ATOM 1721 O O . LEU A 1 219 ? -3.156 11.555 0.186 1 97.75 219 LEU A O 1
ATOM 1725 N N . ASN A 1 220 ? -3.984 12.781 -1.509 1 96.81 220 ASN A N 1
ATOM 1726 C CA . ASN A 1 220 ? -5.238 13.039 -0.812 1 96.81 220 ASN A CA 1
ATOM 1727 C C . ASN A 1 220 ? -6.008 11.742 -0.546 1 96.81 220 ASN A C 1
ATOM 1729 O O . ASN A 1 220 ? -6.785 11.664 0.406 1 96.81 220 ASN A O 1
ATOM 1733 N N . GLN A 1 221 ? -5.781 10.688 -1.347 1 96.62 221 GLN A N 1
ATOM 1734 C CA . GLN A 1 221 ? -6.484 9.414 -1.209 1 96.62 221 GLN A CA 1
ATOM 1735 C C . GLN A 1 221 ? -5.793 8.508 -0.19 1 96.62 221 GLN A C 1
ATOM 1737 O O . GLN A 1 221 ? -6.352 7.488 0.221 1 96.62 221 GLN A O 1
ATOM 1742 N N . VAL A 1 222 ? -4.656 8.875 0.244 1 97.5 222 VAL A N 1
ATOM 1743 C CA . VAL A 1 222 ? -3.832 7.953 1.018 1 97.5 222 VAL A CA 1
ATOM 1744 C C . VAL A 1 222 ? -3.576 8.531 2.406 1 97.5 222 VAL A C 1
ATOM 1746 O O . VAL A 1 222 ? -3.627 7.809 3.406 1 97.5 222 VAL A O 1
ATOM 1749 N N . VAL A 1 223 ? -3.465 9.766 2.557 1 97.75 223 VAL A N 1
ATOM 1750 C CA . VAL A 1 223 ? -2.828 10.398 3.709 1 97.75 223 VAL A CA 1
ATOM 1751 C C . VAL A 1 223 ? -3.865 10.641 4.805 1 97.75 223 VAL A C 1
ATOM 1753 O O . VAL A 1 223 ? -3.531 10.648 5.992 1 97.75 223 VAL A O 1
ATOM 1756 N N . PHE A 1 224 ? -5.176 10.75 4.484 1 96.88 224 PHE A N 1
ATOM 1757 C CA . PHE A 1 224 ? -6.184 11.211 5.43 1 96.88 224 PHE A CA 1
ATOM 1758 C C . PHE A 1 224 ? -7.215 10.125 5.703 1 96.88 224 PHE A C 1
ATOM 1760 O O . PHE A 1 224 ? -8.328 10.172 5.176 1 96.88 224 PHE A O 1
ATOM 1767 N N . PRO A 1 225 ? -7.02 9.281 6.656 1 96.81 225 PRO A N 1
ATOM 1768 C CA . PRO A 1 225 ? -7.844 8.078 6.805 1 96.81 225 PRO A CA 1
ATOM 1769 C C . PRO A 1 225 ? -9.156 8.352 7.531 1 96.81 225 PRO A C 1
ATOM 1771 O O . PRO A 1 225 ? -10.062 7.512 7.52 1 96.81 225 PRO A O 1
ATOM 1774 N N . VAL A 1 226 ? -9.289 9.492 8.211 1 96.25 226 VAL A N 1
ATOM 1775 C CA . VAL A 1 226 ? -10.484 9.734 9.008 1 96.25 226 VAL A CA 1
ATOM 1776 C C . VAL A 1 226 ? -11.234 10.945 8.453 1 96.25 226 VAL A C 1
ATOM 1778 O O . VAL A 1 226 ? -10.641 12 8.227 1 96.25 226 VAL A O 1
ATOM 1781 N N . SER A 1 227 ? -12.5 10.75 8.211 1 92.75 227 SER A N 1
ATOM 1782 C CA . SER A 1 227 ? -13.312 11.922 7.879 1 92.75 227 SER A CA 1
ATOM 1783 C C . SER A 1 227 ? -13.625 12.75 9.125 1 92.75 227 SER A C 1
ATOM 1785 O O . SER A 1 227 ? -13.727 12.211 10.227 1 92.75 227 SER A O 1
ATOM 1787 N N . ARG A 1 228 ? -13.781 14.008 8.906 1 93.94 228 ARG A N 1
ATOM 1788 C CA . ARG A 1 228 ? -14.133 14.875 10.031 1 93.94 228 ARG A CA 1
ATOM 1789 C C . ARG A 1 228 ? -15.453 14.453 10.656 1 93.94 228 ARG A C 1
ATOM 1791 O O . ARG A 1 228 ? -15.602 14.469 11.883 1 93.94 228 ARG A O 1
ATOM 1798 N N . ALA A 1 229 ? -16.406 14.07 9.828 1 92.88 229 ALA A N 1
ATOM 1799 C CA . ALA A 1 229 ? -17.703 13.617 10.32 1 92.88 229 ALA A CA 1
ATOM 1800 C C . ALA A 1 229 ? -17.547 12.422 11.258 1 92.88 229 ALA A C 1
ATOM 1802 O O . ALA A 1 229 ? -18.172 12.367 12.32 1 92.88 229 ALA A O 1
ATOM 1803 N N . ARG A 1 230 ? -16.766 11.555 10.852 1 93.06 230 ARG A N 1
ATOM 1804 C CA . ARG A 1 230 ? -16.531 10.375 11.672 1 93.06 230 ARG A CA 1
ATOM 1805 C C . ARG A 1 230 ? -15.906 10.75 13.008 1 93.06 230 ARG A C 1
ATOM 1807 O O . ARG A 1 230 ? -16.297 10.227 14.055 1 93.06 230 ARG A O 1
ATOM 1814 N N . PHE A 1 231 ? -14.906 11.594 12.977 1 96.06 231 PHE A N 1
ATOM 1815 C CA . PHE A 1 231 ? -14.266 12.023 14.219 1 96.06 231 PHE A CA 1
ATOM 1816 C C . PHE A 1 231 ? -15.289 12.641 15.164 1 96.06 231 PHE A C 1
ATOM 1818 O O . PHE A 1 231 ? -15.281 12.344 16.359 1 96.06 231 PHE A O 1
ATOM 1825 N N . CYS A 1 232 ? -16.141 13.469 14.664 1 95.94 232 CYS A N 1
ATOM 1826 C CA . CYS A 1 232 ? -17.156 14.125 15.492 1 95.94 232 CYS A CA 1
ATOM 1827 C C . CYS A 1 232 ? -18.062 13.102 16.156 1 95.94 232 CYS A C 1
ATOM 1829 O O . CYS A 1 232 ? -18.328 13.195 17.359 1 95.94 232 CYS A O 1
ATOM 1831 N N . VAL A 1 233 ? -18.438 12.133 15.414 1 93.44 233 VAL A N 1
ATOM 1832 C CA . VAL A 1 233 ? -19.312 11.086 15.938 1 93.44 233 VAL A CA 1
ATOM 1833 C C . VAL A 1 233 ? -18.578 10.273 17 1 93.44 233 VAL A C 1
ATOM 1835 O O . VAL A 1 233 ? -19.141 9.969 18.062 1 93.44 233 VAL A O 1
ATOM 1838 N N . ASP A 1 234 ? -17.375 9.977 16.688 1 94.38 234 ASP A N 1
ATOM 1839 C CA . ASP A 1 234 ? -16.594 9.141 17.594 1 94.38 234 ASP A CA 1
ATOM 1840 C C . ASP A 1 234 ? -16.297 9.875 18.906 1 94.38 234 ASP A C 1
ATOM 1842 O O . ASP A 1 234 ? -16.219 9.258 19.969 1 94.38 234 ASP A O 1
ATOM 1846 N N . VAL A 1 235 ? -16.078 11.18 18.828 1 96.19 235 VAL A N 1
ATOM 1847 C CA . VAL A 1 235 ? -15.867 11.984 20.016 1 96.19 235 VAL A CA 1
ATOM 1848 C C . VAL A 1 235 ? -17.125 11.938 20.891 1 96.19 235 VAL A C 1
ATOM 1850 O O . VAL A 1 235 ? -17.031 11.766 22.109 1 96.19 235 VAL A O 1
ATOM 1853 N N . LYS A 1 236 ? -18.25 12.094 20.297 1 93.12 236 LYS A N 1
ATOM 1854 C CA . LYS A 1 236 ? -19.5 12.07 21.031 1 93.12 236 LYS A CA 1
ATOM 1855 C C . LYS A 1 236 ? -19.734 10.703 21.672 1 93.12 236 LYS A C 1
ATOM 1857 O O . LYS A 1 236 ? -20.297 10.609 22.781 1 93.12 236 LYS A O 1
ATOM 1862 N N . ARG A 1 237 ? -19.344 9.727 21.016 1 87.5 237 ARG A N 1
ATOM 1863 C CA . ARG A 1 237 ? -19.453 8.383 21.562 1 87.5 237 ARG A CA 1
ATOM 1864 C C . ARG A 1 237 ? -18.516 8.188 22.75 1 87.5 237 ARG A C 1
ATOM 1866 O O . ARG A 1 237 ? -18.875 7.535 23.734 1 87.5 237 ARG A O 1
ATOM 1873 N N . ALA A 1 238 ? -17.391 8.734 22.594 1 85.06 238 ALA A N 1
ATOM 1874 C CA . ALA A 1 238 ? -16.375 8.602 23.641 1 85.06 238 ALA A CA 1
ATOM 1875 C C . ALA A 1 238 ? -16.734 9.445 24.859 1 85.06 238 ALA A C 1
ATOM 1877 O O . ALA A 1 238 ? -16.484 9.047 26 1 85.06 238 ALA A O 1
ATOM 1878 N N . ARG A 1 239 ? -17.281 10.562 24.594 1 86.12 239 ARG A N 1
ATOM 1879 C CA . ARG A 1 239 ? -17.672 11.5 25.641 1 86.12 239 ARG A CA 1
ATOM 1880 C C . ARG A 1 239 ? -19.047 12.102 25.344 1 86.12 239 ARG A C 1
ATOM 1882 O O . ARG A 1 239 ? -19.141 13.164 24.734 1 86.12 239 ARG A O 1
ATOM 1889 N N . GLY A 1 240 ? -19.984 11.562 25.828 1 81.62 240 GLY A N 1
ATOM 1890 C CA . GLY A 1 240 ? -21.359 11.922 25.5 1 81.62 240 GLY A CA 1
ATOM 1891 C C . GLY A 1 240 ? -21.688 13.359 25.844 1 81.62 240 GLY A C 1
ATOM 1892 O O . GLY A 1 240 ? -22.516 13.984 25.172 1 81.62 240 GLY A O 1
ATOM 1893 N N . ASP A 1 241 ? -21.094 14.016 26.75 1 88.5 241 ASP A N 1
ATOM 1894 C CA . ASP A 1 241 ? -21.484 15.352 27.203 1 88.5 241 ASP A CA 1
ATOM 1895 C C . ASP A 1 241 ? -20.609 16.422 26.562 1 88.5 241 ASP A C 1
ATOM 1897 O O . ASP A 1 241 ? -20.828 17.609 26.781 1 88.5 241 ASP A O 1
ATOM 1901 N N . CYS A 1 242 ? -19.797 16.078 25.734 1 92.62 242 CYS A N 1
ATOM 1902 C CA . CYS A 1 242 ? -18.859 17 25.094 1 92.62 242 CYS A CA 1
ATOM 1903 C C . CYS A 1 242 ? -19.453 17.578 23.812 1 92.62 242 CYS A C 1
ATOM 1905 O O . CYS A 1 242 ? -19.938 16.844 22.953 1 92.62 242 CYS A O 1
ATOM 1907 N N . ALA A 1 243 ? -19.562 18.906 23.75 1 96.31 243 ALA A N 1
ATOM 1908 C CA . ALA A 1 243 ? -19.953 19.547 22.484 1 96.31 243 ALA A CA 1
ATOM 1909 C C . ALA A 1 243 ? -18.859 19.422 21.438 1 96.31 243 ALA A C 1
ATOM 1911 O O . ALA A 1 243 ? -17.672 19.344 21.781 1 96.31 243 ALA A O 1
ATOM 1912 N N . VAL A 1 244 ? -19.219 19.281 20.172 1 97.69 244 VAL A N 1
ATOM 1913 C CA . VAL A 1 244 ? -18.25 19.219 19.078 1 97.69 244 VAL A CA 1
ATOM 1914 C C . VAL A 1 244 ? -18.562 20.297 18.047 1 97.69 244 VAL A C 1
ATOM 1916 O O . VAL A 1 244 ? -19.703 20.422 17.594 1 97.69 244 VAL A O 1
ATOM 1919 N N . PHE A 1 245 ? -17.609 21.094 17.688 1 97.81 245 PHE A N 1
ATOM 1920 C CA . PHE A 1 245 ? -17.781 22.188 16.719 1 97.81 245 PHE A CA 1
ATOM 1921 C C . PHE A 1 245 ? -16.828 22.031 15.547 1 97.81 245 PHE A C 1
ATOM 1923 O O . PHE A 1 245 ? -15.688 22.5 15.602 1 97.81 245 PHE A O 1
ATOM 1930 N N . PRO A 1 246 ? -17.172 21.359 14.5 1 96.81 246 PRO A N 1
ATOM 1931 C CA . PRO A 1 246 ? -16.328 21.281 13.305 1 96.81 246 PRO A CA 1
ATOM 1932 C C . PRO A 1 246 ? -16.266 22.594 12.539 1 96.81 246 PRO A C 1
ATOM 1934 O O . PRO A 1 246 ? -17.031 22.812 11.602 1 96.81 246 PRO A O 1
ATOM 1937 N N . MET A 1 247 ? -15.312 23.391 12.805 1 97.56 247 MET A N 1
ATOM 1938 C CA . MET A 1 247 ? -15.219 24.734 12.242 1 97.56 247 MET A CA 1
ATOM 1939 C C . MET A 1 247 ? -14.609 24.703 10.844 1 97.56 247 MET A C 1
ATOM 1941 O O . MET A 1 247 ? -13.68 23.922 10.586 1 97.56 247 MET A O 1
ATOM 1945 N N . ASP A 1 248 ? -15.109 25.5 9.977 1 96.62 248 ASP A N 1
ATOM 1946 C CA . ASP A 1 248 ? -14.531 25.797 8.672 1 96.62 248 ASP A CA 1
ATOM 1947 C C . ASP A 1 248 ? -13.859 27.156 8.648 1 96.62 248 ASP A C 1
ATOM 1949 O O . ASP A 1 248 ? -14.102 27.984 9.539 1 96.62 248 ASP A O 1
ATOM 1953 N N . PRO A 1 249 ? -13 27.359 7.648 1 97.5 249 PRO A N 1
ATOM 1954 C CA . PRO A 1 249 ? -12.414 28.703 7.566 1 97.5 249 PRO A CA 1
ATOM 1955 C C . PRO A 1 249 ? -13.469 29.812 7.566 1 97.5 249 PRO A C 1
ATOM 1957 O O . PRO A 1 249 ? -14.453 29.734 6.836 1 97.5 249 PRO A O 1
ATOM 1960 N N . GLY A 1 250 ? -13.234 30.75 8.43 1 98.06 250 GLY A N 1
ATOM 1961 C CA . GLY A 1 250 ? -14.156 31.875 8.531 1 98.06 250 GLY A CA 1
ATOM 1962 C C . GLY A 1 250 ? -15.141 31.734 9.688 1 98.06 250 GLY A C 1
ATOM 1963 O O . GLY A 1 250 ? -15.805 32.688 10.062 1 98.06 250 GLY A O 1
ATOM 1964 N N . ASP A 1 251 ? -15.227 30.578 10.266 1 98.38 251 ASP A N 1
ATOM 1965 C CA . ASP A 1 251 ? -16.125 30.375 11.406 1 98.38 251 ASP A CA 1
ATOM 1966 C C . ASP A 1 251 ? -15.555 31.016 12.672 1 98.38 251 ASP A C 1
ATOM 1968 O O . ASP A 1 251 ? -14.336 31.125 12.828 1 98.38 251 ASP A O 1
ATOM 1972 N N . VAL A 1 252 ? -16.438 31.469 13.578 1 98.62 252 VAL A N 1
ATOM 1973 C CA . VAL A 1 252 ? -16.078 32.062 14.867 1 98.62 252 VAL A CA 1
ATOM 1974 C C . VAL A 1 252 ? -16.797 31.312 15.992 1 98.62 252 VAL A C 1
ATOM 1976 O O . VAL A 1 252 ? -18.031 31.234 16 1 98.62 252 VAL A O 1
ATOM 1979 N N . LEU A 1 253 ? -16.062 30.734 16.875 1 98.62 253 LEU A N 1
ATOM 1980 C CA . LEU A 1 253 ? -16.609 30.125 18.078 1 98.62 253 LEU A CA 1
ATOM 1981 C C . LEU A 1 253 ? -16.422 31.031 19.281 1 98.62 253 LEU A C 1
ATOM 1983 O O . LEU A 1 253 ? -15.281 31.359 19.641 1 98.62 253 LEU A O 1
ATOM 1987 N N . GLU A 1 254 ? -17.469 31.469 19.891 1 98.06 254 GLU A N 1
ATOM 1988 C CA . GLU A 1 254 ? -17.438 32.25 21.109 1 98.06 254 GLU A CA 1
ATOM 1989 C C . GLU A 1 254 ? -17.859 31.422 22.328 1 98.06 254 GLU A C 1
ATOM 1991 O O . GLU A 1 254 ? -18.781 30.609 22.234 1 98.06 254 GLU A O 1
ATOM 1996 N N . PHE A 1 255 ? -17.109 31.578 23.422 1 96.5 255 PHE A N 1
ATOM 1997 C CA . PHE A 1 255 ? -17.516 30.859 24.609 1 96.5 255 PHE A CA 1
ATOM 1998 C C . PHE A 1 255 ? -17.25 31.672 25.875 1 96.5 255 PHE A C 1
ATOM 2000 O O . PHE A 1 255 ? -16.422 32.594 25.844 1 96.5 255 PHE A O 1
ATOM 2007 N N . GLY A 1 256 ? -17.953 31.422 26.938 1 93.56 256 GLY A N 1
ATOM 2008 C CA . GLY A 1 256 ? -17.906 32.062 28.234 1 93.56 256 GLY A CA 1
ATOM 2009 C C . GLY A 1 256 ? -18.922 31.516 29.219 1 93.56 256 GLY A C 1
ATOM 2010 O O . GLY A 1 256 ? -19.281 30.344 29.156 1 93.56 256 GLY A O 1
ATOM 2011 N N . ALA A 1 257 ? -19.234 32.375 30.156 1 88.31 257 ALA A N 1
ATOM 2012 C CA . ALA A 1 257 ? -20.188 31.969 31.188 1 88.31 257 ALA A CA 1
ATOM 2013 C C . ALA A 1 257 ? -21.516 31.562 30.578 1 88.31 257 ALA A C 1
ATOM 2015 O O . ALA A 1 257 ? -22.219 30.688 31.109 1 88.31 257 ALA A O 1
ATOM 2016 N N . ALA A 1 258 ? -21.859 32.125 29.438 1 88.81 258 ALA A N 1
ATOM 2017 C CA . ALA A 1 258 ? -23.156 31.891 28.797 1 88.81 258 ALA A CA 1
ATOM 2018 C C . ALA A 1 258 ? -23.141 30.641 27.938 1 88.81 258 ALA A C 1
ATOM 2020 O O . ALA A 1 258 ? -24.172 30.219 27.406 1 88.81 258 ALA A O 1
ATOM 2021 N N . GLY A 1 259 ? -22.031 30.078 27.781 1 94.56 259 GLY A N 1
ATOM 2022 C CA . GLY A 1 259 ? -21.938 28.875 26.984 1 94.56 259 GLY A CA 1
ATOM 2023 C C . GLY A 1 259 ? -21.172 29.062 25.688 1 94.56 259 GLY A C 1
ATOM 2024 O O . GLY A 1 259 ? -20.156 29.766 25.656 1 94.56 259 GLY A O 1
ATOM 2025 N N . PHE A 1 260 ? -21.594 28.25 24.672 1 97.38 260 PHE A N 1
ATOM 2026 C CA . PHE A 1 260 ? -20.891 28.25 23.375 1 97.38 260 PHE A CA 1
ATOM 2027 C C . PHE A 1 260 ? -21.797 28.797 22.281 1 97.38 260 PHE A C 1
ATOM 2029 O O . PHE A 1 260 ? -23 28.5 22.266 1 97.38 260 PHE A O 1
ATOM 2036 N N . ARG A 1 261 ? -21.266 29.609 21.375 1 97.62 261 ARG A N 1
ATOM 2037 C CA . ARG A 1 261 ? -21.969 30.078 20.188 1 97.62 261 ARG A CA 1
ATOM 2038 C C . ARG A 1 261 ? -21.078 30.031 18.953 1 97.62 261 ARG A C 1
ATOM 2040 O O . ARG A 1 261 ? -20 30.625 18.953 1 97.62 261 ARG A O 1
ATOM 2047 N N . LEU A 1 262 ? -21.516 29.297 17.984 1 98.06 262 LEU A N 1
ATOM 2048 C CA . LEU A 1 262 ? -20.797 29.234 16.719 1 98.06 262 LEU A CA 1
ATOM 2049 C C . LEU A 1 262 ? -21.422 30.172 15.688 1 98.06 262 LEU A C 1
ATOM 2051 O O . LEU A 1 262 ? -22.609 30.078 15.391 1 98.06 262 LEU A O 1
ATOM 2055 N N . ASP A 1 263 ? -20.688 31.094 15.219 1 98.12 263 ASP A N 1
ATOM 2056 C CA . ASP A 1 263 ? -21.047 31.969 14.102 1 98.12 263 ASP A CA 1
ATOM 2057 C C . ASP A 1 263 ? -20.375 31.516 12.812 1 98.12 263 ASP A C 1
ATOM 2059 O O . ASP A 1 263 ? -19.234 31.891 12.523 1 98.12 263 ASP A O 1
ATOM 2063 N N . ALA A 1 264 ? -21.062 30.734 12 1 97.12 264 ALA A N 1
ATOM 2064 C CA . ALA A 1 264 ? -20.531 30.188 10.75 1 97.12 264 ALA A CA 1
ATOM 2065 C C . ALA A 1 264 ? -20.25 31.297 9.75 1 97.12 264 ALA A C 1
ATOM 2067 O O . ALA A 1 264 ? -21.156 32.062 9.375 1 97.12 264 ALA A O 1
ATOM 2068 N N . GLY A 1 265 ? -19.031 31.391 9.367 1 96.75 265 GLY A N 1
ATOM 2069 C CA . GLY A 1 265 ? -18.656 32.406 8.406 1 96.75 265 GLY A CA 1
ATOM 2070 C C . GLY A 1 265 ? -18.672 33.812 8.984 1 96.75 265 GLY A C 1
ATOM 2071 O O . GLY A 1 265 ? -18.797 34.812 8.258 1 96.75 265 GLY A O 1
ATOM 2072 N N . GLY A 1 266 ? -18.547 33.938 10.211 1 97.31 266 GLY A N 1
ATOM 2073 C CA . GLY A 1 266 ? -18.75 35.219 10.883 1 97.31 266 GLY A CA 1
ATOM 2074 C C . GLY A 1 266 ? -17.531 36.125 10.828 1 97.31 266 GLY A C 1
ATOM 2075 O O . GLY A 1 266 ? -17.625 37.312 11.133 1 97.31 266 GLY A O 1
ATOM 2076 N N . ALA A 1 267 ? -16.438 35.562 10.477 1 97.75 267 ALA A N 1
ATOM 2077 C CA . ALA A 1 267 ? -15.234 36.375 10.422 1 97.75 267 ALA A CA 1
ATOM 2078 C C . ALA A 1 267 ? -15.281 37.344 9.25 1 97.75 267 ALA A C 1
ATOM 2080 O O . ALA A 1 267 ? -15.617 36.969 8.125 1 97.75 267 ALA A O 1
ATOM 2081 N N . SER A 1 268 ? -14.883 38.562 9.453 1 96.62 268 SER A N 1
ATOM 2082 C CA . SER A 1 268 ? -14.938 39.594 8.422 1 96.62 268 SER A CA 1
ATOM 2083 C C . SER A 1 268 ? -13.734 39.5 7.484 1 96.62 268 SER A C 1
ATOM 2085 O O . SER A 1 268 ? -13.758 40.062 6.379 1 96.62 268 SER A O 1
ATOM 2087 N N . PHE A 1 269 ? -12.75 38.781 7.84 1 97.19 269 PHE A N 1
ATOM 2088 C CA . PHE A 1 269 ? -11.508 38.812 7.07 1 97.19 269 PHE A CA 1
ATOM 2089 C C . PHE A 1 269 ? -11.227 37.469 6.434 1 97.19 269 PHE A C 1
ATOM 2091 O O . PHE A 1 269 ? -10.195 37.281 5.789 1 97.19 269 PHE A O 1
ATOM 2098 N N . VAL A 1 270 ? -12.023 36.469 6.559 1 98.19 270 VAL A N 1
ATOM 2099 C CA . VAL A 1 270 ? -11.883 35.156 5.934 1 98.19 270 VAL A CA 1
ATOM 2100 C C . VAL A 1 270 ? -13.195 34.781 5.262 1 98.19 270 VAL A C 1
ATOM 2102 O O . VAL A 1 270 ? -14.258 34.781 5.895 1 98.19 270 VAL A O 1
ATOM 2105 N N . ARG A 1 271 ? -13.125 34.344 4.023 1 96.12 271 ARG A N 1
ATOM 2106 C CA . ARG A 1 271 ? -14.297 33.938 3.268 1 96.12 271 ARG A CA 1
ATOM 2107 C C . ARG A 1 271 ? -14.086 32.531 2.678 1 96.12 271 ARG A C 1
ATOM 2109 O O . ARG A 1 271 ? -13.102 32.281 1.983 1 96.12 271 ARG A O 1
ATOM 2116 N N . ARG A 1 272 ? -14.984 31.703 2.945 1 93.56 272 ARG A N 1
ATOM 2117 C CA . ARG A 1 272 ? -14.938 30.391 2.326 1 93.56 272 ARG A CA 1
ATOM 2118 C C . ARG A 1 272 ? -15.219 30.469 0.832 1 93.56 272 ARG A C 1
ATOM 2120 O O . ARG A 1 272 ? -16.094 31.234 0.402 1 93.56 272 ARG A O 1
ATOM 2127 N N . LEU A 1 273 ? -14.531 29.688 0.097 1 92.81 273 LEU A N 1
ATOM 2128 C CA . LEU A 1 273 ? -14.719 29.625 -1.349 1 92.81 273 LEU A CA 1
ATOM 2129 C C . LEU A 1 273 ? -15.453 28.344 -1.752 1 92.81 273 LEU A C 1
ATOM 2131 O O . LEU A 1 273 ? -15.32 27.328 -1.084 1 92.81 273 LEU A O 1
ATOM 2135 N N . PRO A 1 274 ? -16.219 28.484 -2.85 1 85.25 274 PRO A N 1
ATOM 2136 C CA . PRO A 1 274 ? -16.828 27.25 -3.371 1 85.25 274 PRO A CA 1
ATOM 2137 C C . PRO A 1 274 ? -15.781 26.266 -3.896 1 85.25 274 PRO A C 1
ATOM 2139 O O . PRO A 1 274 ? -14.773 26.672 -4.477 1 85.25 274 PRO A O 1
ATOM 2142 N N . GLU A 1 275 ? -15.766 25.172 -3.416 1 72.06 275 GLU A N 1
ATOM 2143 C CA . GLU A 1 275 ? -14.781 24.219 -3.926 1 72.06 275 GLU A CA 1
ATOM 2144 C C . GLU A 1 275 ? -15.453 23.141 -4.773 1 72.06 275 GLU A C 1
ATOM 2146 O O . GLU A 1 275 ? -16.547 22.672 -4.445 1 72.06 275 GLU A O 1
ATOM 2151 N N . ALA A 1 276 ? -14.758 23.031 -5.98 1 63.03 276 ALA A N 1
ATOM 2152 C CA . ALA A 1 276 ? -15.141 21.906 -6.836 1 63.03 276 ALA A CA 1
ATOM 2153 C C . ALA A 1 276 ? -15.016 20.578 -6.086 1 63.03 276 ALA A C 1
ATOM 2155 O O . ALA A 1 276 ? -14.227 20.469 -5.148 1 63.03 276 ALA A O 1
ATOM 2156 N N . ARG A 1 277 ? -15.977 19.766 -6.387 1 60.53 277 ARG A N 1
ATOM 2157 C CA . ARG A 1 277 ? -15.961 18.438 -5.797 1 60.53 277 ARG A CA 1
ATOM 2158 C C . ARG A 1 277 ? -14.648 17.719 -6.094 1 60.53 277 ARG A C 1
ATOM 2160 O O . ARG A 1 277 ? -14.352 17.422 -7.25 1 60.53 277 ARG A O 1
ATOM 2167 N N . VAL A 1 278 ? -13.656 17.969 -5.191 1 65.75 278 VAL A N 1
ATOM 2168 C CA . VAL A 1 278 ? -12.422 17.203 -5.328 1 65.75 278 VAL A CA 1
ATOM 2169 C C . VAL A 1 278 ? -12.516 15.914 -4.512 1 65.75 278 VAL A C 1
ATOM 2171 O O . VAL A 1 278 ? -13.273 15.844 -3.543 1 65.75 278 VAL A O 1
ATOM 2174 N N . SER A 1 279 ? -11.914 14.883 -5.191 1 72.94 279 SER A N 1
ATOM 2175 C CA . SER A 1 279 ? -11.859 13.578 -4.539 1 72.94 279 SER A CA 1
ATOM 2176 C C . SER A 1 279 ? -10.898 13.586 -3.359 1 72.94 279 SER A C 1
ATOM 2178 O O . SER A 1 279 ? -9.68 13.508 -3.547 1 72.94 279 SER A O 1
ATOM 2180 N N . LEU A 1 280 ? -11.344 13.789 -2.127 1 85.38 280 LEU A N 1
ATOM 2181 C CA . LEU A 1 280 ? -10.477 13.836 -0.959 1 85.38 280 LEU A CA 1
ATOM 2182 C C . LEU A 1 280 ? -10.711 12.633 -0.054 1 85.38 280 LEU A C 1
ATOM 2184 O O . LEU A 1 280 ? -10.156 12.555 1.043 1 85.38 280 LEU A O 1
ATOM 2188 N N . ASP A 1 281 ? -11.492 11.758 -0.634 1 90.25 281 ASP A N 1
ATOM 2189 C CA . ASP A 1 281 ? -11.828 10.602 0.193 1 90.25 281 ASP A CA 1
ATOM 2190 C C . ASP A 1 281 ? -10.641 9.648 0.316 1 90.25 281 ASP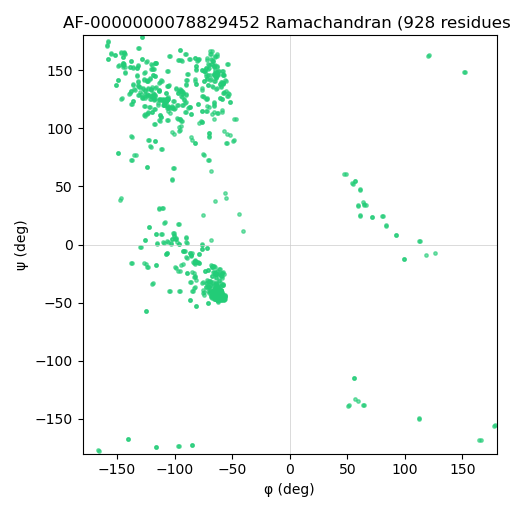 A C 1
ATOM 2192 O O . ASP A 1 281 ? -9.898 9.445 -0.648 1 90.25 281 ASP A O 1
ATOM 2196 N N . TYR A 1 282 ? -10.523 9.148 1.5 1 96 282 TYR A N 1
ATOM 2197 C CA . TYR A 1 282 ? -9.547 8.102 1.771 1 96 282 TYR A CA 1
ATOM 2198 C C . TYR A 1 282 ? -9.852 6.848 0.963 1 96 282 TYR A C 1
ATOM 2200 O O . TYR A 1 282 ? -10.898 6.227 1.148 1 96 282 TYR A O 1
ATOM 2208 N N . ARG A 1 283 ? -8.961 6.523 0.011 1 96.12 283 ARG A N 1
ATOM 2209 C CA . ARG A 1 283 ? -9.094 5.379 -0.887 1 96.12 283 ARG A CA 1
ATOM 2210 C C . ARG A 1 283 ? -7.758 4.664 -1.059 1 96.12 283 ARG A C 1
ATOM 2212 O O . ARG A 1 283 ? -7.207 4.617 -2.16 1 96.12 283 ARG A O 1
ATOM 2219 N N . PRO A 1 284 ? -7.312 3.939 -0.016 1 97.81 284 PRO A N 1
ATOM 2220 C CA . PRO A 1 284 ? -5.945 3.42 0.018 1 97.81 284 PRO A CA 1
ATOM 2221 C C . PRO A 1 284 ? -5.727 2.268 -0.96 1 97.81 284 PRO A C 1
ATOM 2223 O O . PRO A 1 284 ? -4.594 1.813 -1.142 1 97.81 284 PRO A O 1
ATOM 2226 N N . VAL A 1 285 ? -6.77 1.778 -1.722 1 98.38 285 VAL A N 1
ATOM 2227 C CA . VAL A 1 285 ? -6.621 0.697 -2.691 1 98.38 285 VAL A CA 1
ATOM 2228 C C . VAL A 1 285 ? -7.066 1.175 -4.07 1 98.38 285 VAL A C 1
ATOM 2230 O O . VAL A 1 285 ? -7.418 0.364 -4.93 1 98.38 285 VAL A O 1
ATOM 2233 N N . ASP A 1 286 ? -7.195 2.48 -4.246 1 97.56 286 ASP A N 1
ATOM 2234 C CA . ASP A 1 286 ? -7.676 3.088 -5.48 1 97.56 286 ASP A CA 1
ATOM 2235 C C . ASP A 1 286 ? -7.051 4.465 -5.699 1 97.56 286 ASP A C 1
ATOM 2237 O O . ASP A 1 286 ? -7.699 5.488 -5.48 1 97.56 286 ASP A O 1
ATOM 2241 N N . PHE A 1 287 ? -5.824 4.496 -6.168 1 96.75 287 PHE A N 1
ATOM 2242 C CA . PHE A 1 287 ? -5.109 5.738 -6.418 1 96.75 287 PHE A CA 1
ATOM 2243 C C . PHE A 1 287 ? -3.986 5.523 -7.426 1 96.75 287 PHE A C 1
ATOM 2245 O O . PHE A 1 287 ? -3.605 4.387 -7.707 1 96.75 287 PHE A O 1
ATOM 2252 N N . ASP A 1 288 ? -3.516 6.551 -8.07 1 96.75 288 ASP A N 1
ATOM 2253 C CA . ASP A 1 288 ? -2.367 6.523 -8.969 1 96.75 288 ASP A CA 1
ATOM 2254 C C . ASP A 1 288 ? -1.091 6.941 -8.242 1 96.75 288 ASP A C 1
ATOM 2256 O O . ASP A 1 288 ? -0.807 8.133 -8.102 1 96.75 288 ASP A O 1
ATOM 2260 N N . GLY A 1 289 ? -0.316 6.012 -7.832 1 97.19 289 GLY A N 1
ATOM 2261 C CA . GLY A 1 289 ? 0.9 6.266 -7.078 1 97.19 289 GLY A CA 1
ATOM 2262 C C . GLY A 1 289 ? 2.146 6.277 -7.941 1 97.19 289 GLY A C 1
ATOM 2263 O O . GLY A 1 289 ? 3.258 6.094 -7.438 1 97.19 289 GLY A O 1
ATOM 2264 N N . ARG A 1 290 ? 2.049 6.434 -9.32 1 97.62 290 ARG A N 1
ATOM 2265 C CA . ARG A 1 290 ? 3.225 6.488 -10.18 1 97.62 290 ARG A CA 1
ATOM 2266 C C . ARG A 1 290 ? 4.082 7.707 -9.859 1 97.62 290 ARG A C 1
ATOM 2268 O O . ARG A 1 290 ? 3.557 8.797 -9.625 1 97.62 290 ARG A O 1
ATOM 2275 N N . LEU A 1 291 ? 5.355 7.48 -9.758 1 98.19 291 LEU A N 1
ATOM 2276 C CA . LEU A 1 291 ? 6.281 8.594 -9.594 1 98.19 291 LEU A CA 1
ATOM 2277 C C . LEU A 1 291 ? 6.496 9.328 -10.914 1 98.19 291 LEU A C 1
ATOM 2279 O O . LEU A 1 291 ? 7.031 8.75 -11.867 1 98.19 291 LEU A O 1
ATOM 2283 N N . VAL A 1 292 ? 6.07 10.562 -10.961 1 96.69 292 VAL A N 1
ATOM 2284 C CA . VAL A 1 292 ? 6.109 11.352 -12.188 1 96.69 292 VAL A CA 1
ATOM 2285 C C . VAL A 1 292 ? 6.816 12.68 -11.922 1 96.69 292 VAL A C 1
ATOM 2287 O O . VAL A 1 292 ? 6.621 13.297 -10.875 1 96.69 292 VAL A O 1
ATOM 2290 N N . ASP A 1 293 ? 7.68 13.008 -12.812 1 97.12 293 ASP A N 1
ATOM 2291 C CA . ASP A 1 293 ? 8.266 14.344 -12.789 1 97.12 293 ASP A CA 1
ATOM 2292 C C . ASP A 1 293 ? 7.523 15.289 -13.727 1 97.12 293 ASP A C 1
ATOM 2294 O O . ASP A 1 293 ? 7.176 14.914 -14.852 1 97.12 293 ASP A O 1
ATOM 2298 N N . GLY A 1 294 ? 7.191 16.422 -13.305 1 93.31 294 GLY A N 1
ATOM 2299 C CA . GLY A 1 294 ? 6.438 17.375 -14.102 1 93.31 294 GLY A CA 1
ATOM 2300 C C . GLY A 1 294 ? 7.211 17.906 -15.297 1 93.31 294 GLY A C 1
ATOM 2301 O O . GLY A 1 294 ? 8.438 17.859 -15.312 1 93.31 294 GLY A O 1
ATOM 2302 N N . PRO A 1 295 ? 6.5 18.375 -16.25 1 88.75 295 PRO A N 1
ATOM 2303 C CA . PRO A 1 295 ? 7.16 18.953 -17.422 1 88.75 295 PRO A CA 1
ATOM 2304 C C . PRO A 1 295 ? 7.84 20.281 -17.109 1 88.75 295 PRO A C 1
ATOM 2306 O O . PRO A 1 295 ? 7.512 20.938 -16.125 1 88.75 295 PRO A O 1
ATOM 2309 N N . CYS A 1 296 ? 8.852 20.562 -17.828 1 90.06 296 CYS A N 1
ATOM 2310 C CA . CYS A 1 296 ? 9.539 21.844 -17.672 1 90.06 296 CYS A CA 1
ATOM 2311 C C . CYS A 1 296 ? 10.023 22.359 -19.031 1 90.06 296 CYS A C 1
ATOM 2313 O O . CYS A 1 296 ? 10.008 21.625 -20.016 1 90.06 296 CYS A O 1
ATOM 2315 N N . ALA A 1 297 ? 10.352 23.672 -18.969 1 90 297 ALA A N 1
ATOM 2316 C CA . ALA A 1 297 ? 10.898 24.281 -20.172 1 90 297 ALA A CA 1
ATOM 2317 C C . ALA A 1 297 ? 12.227 23.641 -20.578 1 90 297 ALA A C 1
ATOM 2319 O O . ALA A 1 297 ? 12.945 23.109 -19.719 1 90 297 ALA A O 1
ATOM 2320 N N . PRO A 1 298 ? 12.484 23.719 -21.844 1 91.25 298 PRO A N 1
ATOM 2321 C CA . PRO A 1 298 ? 13.68 23.031 -22.344 1 91.25 298 PRO A CA 1
ATOM 2322 C C . PRO A 1 298 ? 14.953 23.484 -21.625 1 91.25 298 PRO A C 1
ATOM 2324 O O . PRO A 1 298 ? 15.805 22.656 -21.297 1 91.25 298 PRO A O 1
ATOM 2327 N N . ASP A 1 299 ? 15.102 24.766 -21.438 1 92.44 299 ASP A N 1
ATOM 2328 C CA . ASP A 1 299 ? 16.297 25.266 -20.766 1 92.44 299 ASP A CA 1
ATOM 2329 C C . ASP A 1 299 ? 16.375 24.75 -19.328 1 92.44 299 ASP A C 1
ATOM 2331 O O . ASP A 1 299 ? 17.453 24.406 -18.844 1 92.44 299 ASP A O 1
ATOM 2335 N N . GLU A 1 300 ? 15.32 24.734 -18.703 1 94 300 GLU A N 1
ATOM 2336 C CA . GLU A 1 300 ? 15.258 24.188 -17.359 1 94 300 GLU A CA 1
ATOM 2337 C C . GLU A 1 300 ? 15.531 22.688 -17.344 1 94 300 GLU A C 1
ATOM 2339 O O . GLU A 1 300 ? 16.219 22.188 -16.453 1 94 300 GLU A O 1
ATOM 2344 N N . ALA A 1 301 ? 15.008 22.047 -18.328 1 95.94 301 ALA A N 1
ATOM 2345 C CA . ALA A 1 301 ? 15.227 20.609 -18.453 1 95.94 301 ALA A CA 1
ATOM 2346 C C . ALA A 1 301 ? 16.703 20.281 -18.594 1 95.94 301 ALA A C 1
ATOM 2348 O O . ALA A 1 301 ? 17.203 19.328 -17.984 1 95.94 301 ALA A O 1
ATOM 2349 N N . ALA A 1 302 ? 17.406 21.062 -19.391 1 96.62 302 ALA A N 1
ATOM 2350 C CA . ALA A 1 302 ? 18.844 20.859 -19.578 1 96.62 302 ALA A CA 1
ATOM 2351 C C . ALA A 1 302 ? 19.609 21.078 -18.281 1 96.62 302 ALA A C 1
ATOM 2353 O O . ALA A 1 302 ? 20.547 20.344 -17.969 1 96.62 302 ALA A O 1
ATOM 2354 N N . ALA A 1 303 ? 19.281 22.094 -17.578 1 97.06 303 ALA A N 1
ATOM 2355 C CA . ALA A 1 303 ? 19.922 22.406 -16.297 1 97.06 303 ALA A CA 1
ATOM 2356 C C . ALA A 1 303 ? 19.688 21.281 -15.297 1 97.06 303 ALA A C 1
ATOM 2358 O O . ALA A 1 303 ? 20.594 20.906 -14.562 1 97.06 303 ALA A O 1
ATOM 2359 N N . ILE A 1 304 ? 18.516 20.797 -15.258 1 97.94 304 ILE A N 1
ATOM 2360 C CA . ILE A 1 304 ? 18.156 19.703 -14.359 1 97.94 304 ILE A CA 1
ATOM 2361 C C . ILE A 1 304 ? 18.969 18.453 -14.695 1 97.94 304 ILE A C 1
ATOM 2363 O O . ILE A 1 304 ? 19.547 17.828 -13.812 1 97.94 304 ILE A O 1
ATOM 2367 N N . ARG A 1 305 ? 19 18.141 -15.945 1 97.38 305 ARG A N 1
ATOM 2368 C CA . ARG A 1 305 ? 19.75 16.969 -16.359 1 97.38 305 ARG A CA 1
ATOM 2369 C C . ARG A 1 305 ? 21.234 17.094 -15.984 1 97.38 305 ARG A C 1
ATOM 2371 O O . ARG A 1 305 ? 21.828 16.156 -15.453 1 97.38 305 ARG A O 1
ATOM 2378 N N . ALA A 1 306 ? 21.766 18.219 -16.297 1 97.88 306 ALA A N 1
ATOM 2379 C CA . ALA A 1 306 ? 23.156 18.469 -15.953 1 97.88 306 ALA A CA 1
ATOM 2380 C C . ALA A 1 306 ? 23.391 18.328 -14.445 1 97.88 306 ALA A C 1
ATOM 2382 O O . ALA A 1 306 ? 24.406 17.766 -14.016 1 97.88 306 ALA A O 1
ATOM 2383 N N . SER A 1 307 ? 22.5 18.844 -13.68 1 97.88 307 SER A N 1
ATOM 2384 C CA . SER A 1 307 ? 22.578 18.766 -12.227 1 97.88 307 SER A CA 1
ATOM 2385 C C . SER A 1 307 ? 22.516 17.312 -11.75 1 97.88 307 SER A C 1
ATOM 2387 O O . SER A 1 307 ? 23.312 16.906 -10.891 1 97.88 307 SER A O 1
ATOM 2389 N N . VAL A 1 308 ? 21.609 16.547 -12.258 1 98.06 308 VAL A N 1
ATOM 2390 C CA . VAL A 1 308 ? 21.438 15.148 -11.883 1 98.06 308 VAL A CA 1
ATOM 2391 C C . VAL A 1 308 ? 22.703 14.367 -12.203 1 98.06 308 VAL A C 1
ATOM 2393 O O . VAL A 1 308 ? 23.203 13.609 -11.375 1 98.06 308 VAL A O 1
ATOM 2396 N N . GLU A 1 309 ? 23.203 14.578 -13.375 1 97.88 309 GLU A N 1
ATOM 2397 C CA . GLU A 1 309 ? 24.422 13.875 -13.781 1 97.88 309 GLU A CA 1
ATOM 2398 C C . GLU A 1 309 ? 25.609 14.266 -12.898 1 97.88 309 GLU A C 1
ATOM 2400 O O . GLU A 1 309 ? 26.422 13.422 -12.531 1 97.88 309 GLU A O 1
ATOM 2405 N N . ARG A 1 310 ? 25.703 15.523 -12.625 1 98.25 310 ARG A N 1
ATOM 2406 C CA . ARG A 1 310 ? 26.766 15.977 -11.719 1 98.25 310 ARG A CA 1
ATOM 2407 C C . ARG A 1 310 ? 26.641 15.305 -10.359 1 98.25 310 ARG A C 1
ATOM 2409 O O . ARG A 1 310 ? 27.625 14.82 -9.805 1 98.25 310 ARG A O 1
ATOM 2416 N N . VAL A 1 311 ? 25.422 15.258 -9.75 1 98.62 311 VAL A N 1
ATOM 2417 C CA . VAL A 1 311 ? 25.188 14.703 -8.422 1 98.62 311 VAL A CA 1
ATOM 2418 C C . VAL A 1 311 ? 25.438 13.195 -8.445 1 98.62 311 VAL A C 1
ATOM 2420 O O . VAL A 1 311 ? 26.172 12.68 -7.598 1 98.62 311 VAL A O 1
ATOM 2423 N N . MET A 1 312 ? 24.953 12.484 -9.445 1 98.56 312 MET A N 1
ATOM 2424 C CA . MET A 1 312 ? 24.922 11.023 -9.438 1 98.56 312 MET A CA 1
ATOM 2425 C C . MET A 1 312 ? 26.219 10.438 -9.953 1 98.56 312 MET A C 1
ATOM 2427 O O . MET A 1 312 ? 26.641 9.359 -9.539 1 98.56 312 MET A O 1
ATOM 2431 N N . ASP A 1 313 ? 26.859 11.141 -10.883 1 98.38 313 ASP A N 1
ATOM 2432 C CA . ASP A 1 313 ? 28.031 10.57 -11.539 1 98.38 313 ASP A CA 1
ATOM 2433 C C . ASP A 1 313 ? 29.312 11.102 -10.93 1 98.38 313 ASP A C 1
ATOM 2435 O O . ASP A 1 313 ? 30.375 10.5 -11.094 1 98.38 313 ASP A O 1
ATOM 2439 N N . VAL A 1 314 ? 29.234 12.219 -10.234 1 97.94 314 VAL A N 1
ATOM 2440 C CA . VAL A 1 314 ? 30.469 12.836 -9.773 1 97.94 314 VAL A CA 1
ATOM 2441 C C . VAL A 1 314 ? 30.406 13.031 -8.258 1 97.94 314 VAL A C 1
ATOM 2443 O O . VAL A 1 314 ? 31.188 12.43 -7.516 1 97.94 314 VAL A O 1
ATOM 2446 N N . GLU A 1 315 ? 29.438 13.734 -7.746 1 97.94 315 GLU A N 1
ATOM 2447 C CA . GLU A 1 315 ? 29.406 14.164 -6.348 1 97.94 315 GLU A CA 1
ATOM 2448 C C . GLU A 1 315 ? 29.156 12.984 -5.414 1 97.94 315 GLU A C 1
ATOM 2450 O O . GLU A 1 315 ? 29.859 12.82 -4.414 1 97.94 315 GLU A O 1
ATOM 2455 N N . LEU A 1 316 ? 28.141 12.203 -5.715 1 98.12 316 LEU A N 1
ATOM 2456 C CA . LEU A 1 316 ? 27.781 11.109 -4.816 1 98.12 316 LEU A CA 1
ATOM 2457 C C . LEU A 1 316 ? 28.859 10.047 -4.793 1 98.12 316 LEU A C 1
ATOM 2459 O O . LEU A 1 316 ? 29.25 9.57 -3.721 1 98.12 316 LEU A O 1
ATOM 2463 N N . PRO A 1 317 ? 29.422 9.641 -5.961 1 97.69 317 PRO A N 1
ATOM 2464 C CA . PRO A 1 317 ? 30.547 8.695 -5.91 1 97.69 317 PRO A CA 1
ATOM 2465 C C . PRO A 1 317 ? 31.719 9.211 -5.078 1 97.69 317 PRO A C 1
ATOM 2467 O O . PRO A 1 317 ? 32.281 8.461 -4.285 1 97.69 317 PRO A O 1
ATOM 2470 N N . ARG A 1 318 ? 32.062 10.461 -5.262 1 97.5 318 ARG A N 1
ATOM 2471 C CA . ARG A 1 318 ? 33.125 11.062 -4.473 1 97.5 318 ARG A CA 1
ATOM 2472 C C . ARG A 1 318 ? 32.781 11.047 -2.986 1 97.5 318 ARG A C 1
ATOM 2474 O O . ARG A 1 318 ? 33.656 10.742 -2.152 1 97.5 318 ARG A O 1
ATOM 2481 N N . PHE A 1 319 ? 31.594 11.367 -2.703 1 97.56 319 PHE A N 1
ATOM 2482 C CA . PHE A 1 319 ? 31.141 11.375 -1.316 1 97.56 319 PHE A CA 1
ATOM 2483 C C . PHE A 1 319 ? 31.25 9.984 -0.706 1 97.56 319 PHE A C 1
ATOM 2485 O O . PHE A 1 319 ? 31.688 9.836 0.441 1 97.56 319 PHE A O 1
ATOM 2492 N N . LEU A 1 320 ? 30.875 8.945 -1.354 1 97.31 320 LEU A N 1
ATOM 2493 C CA . LEU A 1 320 ? 30.938 7.562 -0.885 1 97.31 320 LEU A CA 1
ATOM 2494 C C . LEU A 1 320 ? 32.375 7.168 -0.543 1 97.31 320 LEU A C 1
ATOM 2496 O O . LEU A 1 320 ? 32.594 6.449 0.43 1 97.31 320 LEU A O 1
ATOM 2500 N N . GLU A 1 321 ? 33.281 7.707 -1.311 1 95 321 GLU A N 1
ATOM 2501 C CA . GLU A 1 321 ? 34.688 7.41 -1.107 1 95 321 GLU A CA 1
ATOM 2502 C C . GLU A 1 321 ? 35.25 8.156 0.103 1 95 321 GLU A C 1
ATOM 2504 O O . GLU A 1 321 ? 36.094 7.633 0.832 1 95 321 GLU A O 1
ATOM 2509 N N . GLU A 1 322 ? 34.75 9.336 0.366 1 95.69 322 GLU A N 1
ATOM 2510 C CA . GLU A 1 322 ? 35.344 10.234 1.351 1 95.69 322 GLU A CA 1
ATOM 2511 C C . GLU A 1 322 ? 34.656 10.102 2.707 1 95.69 322 GLU A C 1
ATOM 2513 O O . GLU A 1 322 ? 35.219 10.461 3.736 1 95.69 322 GLU A O 1
ATOM 2518 N N . ALA A 1 323 ? 33.438 9.625 2.699 1 93.94 323 ALA A N 1
ATOM 2519 C CA . ALA A 1 323 ? 32.656 9.555 3.932 1 93.94 323 ALA A CA 1
ATOM 2520 C C . ALA A 1 323 ? 33.281 8.57 4.922 1 93.94 323 ALA A C 1
ATOM 2522 O O . ALA A 1 323 ? 34.062 7.68 4.531 1 93.94 323 ALA A O 1
ATOM 2523 N N . ASP A 1 324 ? 33.031 8.828 6.152 1 91.69 324 ASP A N 1
ATOM 2524 C CA . ASP A 1 324 ? 33.438 7.902 7.203 1 91.69 324 ASP A CA 1
ATOM 2525 C C . ASP A 1 324 ? 32.875 6.504 6.945 1 91.69 324 ASP A C 1
ATOM 2527 O O . ASP A 1 324 ? 31.672 6.332 6.766 1 91.69 324 ASP A O 1
ATOM 2531 N N . ALA A 1 325 ? 33.75 5.59 7.07 1 89.75 325 ALA A N 1
ATOM 2532 C CA . ALA A 1 325 ? 33.406 4.211 6.738 1 89.75 325 ALA A CA 1
ATOM 2533 C C . ALA A 1 325 ? 32.312 3.682 7.68 1 89.75 325 ALA A C 1
ATOM 2535 O O . ALA A 1 325 ? 31.594 2.748 7.336 1 89.75 325 ALA A O 1
ATOM 2536 N N . THR A 1 326 ? 32.219 4.262 8.805 1 92.12 326 THR A N 1
ATOM 2537 C CA . THR A 1 326 ? 31.234 3.807 9.781 1 92.12 326 THR A CA 1
ATOM 2538 C C . THR A 1 326 ? 29.828 4.074 9.281 1 92.12 326 THR A C 1
ATOM 2540 O O . THR A 1 326 ? 28.875 3.432 9.734 1 92.12 326 THR A O 1
ATOM 2543 N N . CYS A 1 327 ? 29.656 4.918 8.359 1 93.94 327 CYS A N 1
ATOM 2544 C CA . CYS A 1 327 ? 28.359 5.254 7.789 1 93.94 327 CYS A CA 1
ATOM 2545 C C . CYS A 1 327 ? 27.781 4.062 7.039 1 93.94 327 CYS A C 1
ATOM 2547 O O . CYS A 1 327 ? 26.562 3.971 6.867 1 93.94 327 CYS A O 1
ATOM 2549 N N . TRP A 1 328 ? 28.688 3.154 6.609 1 95.56 328 TRP A N 1
ATOM 2550 C CA . TRP A 1 328 ? 28.25 2.102 5.703 1 95.56 328 TRP A CA 1
ATOM 2551 C C . TRP A 1 328 ? 28.391 0.728 6.348 1 95.56 328 TRP A C 1
ATOM 2553 O O . TRP A 1 328 ? 28.188 -0.297 5.691 1 95.56 328 TRP A O 1
ATOM 2563 N N . ARG A 1 329 ? 28.688 0.686 7.594 1 94.94 329 ARG A N 1
ATOM 2564 C CA . ARG A 1 329 ? 28.953 -0.571 8.281 1 94.94 329 ARG A CA 1
ATOM 2565 C C . ARG A 1 329 ? 27.781 -1.526 8.172 1 94.94 329 ARG A C 1
ATOM 2567 O O . ARG A 1 329 ? 27.953 -2.701 7.844 1 94.94 329 ARG A O 1
ATOM 2574 N N . LEU A 1 330 ? 26.594 -0.999 8.438 1 96.25 330 LEU A N 1
ATOM 2575 C CA . LEU A 1 330 ? 25.406 -1.841 8.391 1 96.25 330 LEU A CA 1
ATOM 2576 C C . LEU A 1 330 ? 25.141 -2.316 6.965 1 96.25 330 LEU A C 1
ATOM 2578 O O . LEU A 1 330 ? 24.688 -3.447 6.758 1 96.25 330 LEU A O 1
ATOM 2582 N N . HIS A 1 331 ? 25.344 -1.455 5.996 1 97.19 331 HIS A N 1
ATOM 2583 C CA . HIS A 1 331 ? 25.203 -1.832 4.594 1 97.19 331 HIS A CA 1
ATOM 2584 C C . HIS A 1 331 ? 26.109 -3.01 4.25 1 97.19 331 HIS A C 1
ATOM 2586 O O . HIS A 1 331 ? 25.672 -3.967 3.607 1 97.19 331 HIS A O 1
ATOM 2592 N N . GLN A 1 332 ? 27.344 -2.881 4.699 1 95.31 332 GLN A N 1
ATOM 2593 C CA . GLN A 1 332 ? 28.328 -3.918 4.422 1 95.31 332 GLN A CA 1
ATOM 2594 C C . GLN A 1 332 ? 27.953 -5.23 5.105 1 95.31 332 GLN A C 1
ATOM 2596 O O . GLN A 1 332 ? 28.047 -6.301 4.5 1 95.31 332 GLN A O 1
ATOM 2601 N N . GLN A 1 333 ? 27.562 -5.105 6.309 1 94.88 333 GLN A N 1
ATOM 2602 C CA . GLN A 1 333 ? 27.172 -6.281 7.082 1 94.88 333 GLN A CA 1
ATOM 2603 C C . GLN A 1 333 ? 26.031 -7.035 6.395 1 94.88 333 GLN A C 1
ATOM 2605 O O . GLN A 1 333 ? 26 -8.266 6.414 1 94.88 333 GLN A O 1
ATOM 2610 N N . HIS A 1 334 ? 25.109 -6.32 5.742 1 94.88 334 HIS A N 1
ATOM 2611 C CA . HIS A 1 334 ? 23.938 -6.934 5.129 1 94.88 334 HIS A CA 1
ATOM 2612 C C . HIS A 1 334 ? 24.172 -7.203 3.645 1 94.88 334 HIS A C 1
ATOM 2614 O O . HIS A 1 334 ? 23.281 -7.691 2.951 1 94.88 334 HIS A O 1
ATOM 2620 N N . GLY A 1 335 ? 25.359 -6.848 3.176 1 93.88 335 GLY A N 1
ATOM 2621 C CA . GLY A 1 335 ? 25.641 -7.039 1.762 1 93.88 335 GLY A CA 1
ATOM 2622 C C . GLY A 1 335 ? 24.703 -6.254 0.859 1 93.88 335 GLY A C 1
ATOM 2623 O O . GLY A 1 335 ? 24.188 -6.785 -0.127 1 93.88 335 GLY A O 1
ATOM 2624 N N . VAL A 1 336 ? 24.5 -4.996 1.15 1 96.81 336 VAL A N 1
ATOM 2625 C CA . VAL A 1 336 ? 23.5 -4.164 0.491 1 96.81 336 VAL A CA 1
ATOM 2626 C C . VAL A 1 336 ? 23.984 -3.762 -0.897 1 96.81 336 VAL A C 1
ATOM 2628 O O . VAL A 1 336 ? 25.141 -3.352 -1.059 1 96.81 336 VAL A O 1
ATOM 2631 N N . VAL A 1 337 ? 23.188 -3.99 -1.858 1 96.94 337 VAL A N 1
ATOM 2632 C CA . VAL A 1 337 ? 23.234 -3.314 -3.15 1 96.94 337 VAL A CA 1
ATOM 2633 C C . VAL A 1 337 ? 22.047 -2.369 -3.285 1 96.94 337 VAL A C 1
ATOM 2635 O O . VAL A 1 337 ? 20.891 -2.801 -3.217 1 96.94 337 VAL A O 1
ATOM 2638 N N . GLN A 1 338 ? 22.375 -1.098 -3.465 1 98.12 338 GLN A N 1
ATOM 2639 C CA . GLN A 1 338 ? 21.297 -0.117 -3.529 1 98.12 338 GLN A CA 1
ATOM 2640 C C . GLN A 1 338 ? 21.094 0.387 -4.957 1 98.12 338 GLN A C 1
ATOM 2642 O O . GLN A 1 338 ? 22.047 0.785 -5.621 1 98.12 338 GLN A O 1
ATOM 2647 N N . GLN A 1 339 ? 19.891 0.281 -5.395 1 97.56 339 GLN A N 1
ATOM 2648 C CA . GLN A 1 339 ? 19.531 0.892 -6.668 1 97.56 339 GLN A CA 1
ATOM 2649 C C . GLN A 1 339 ? 18.938 2.283 -6.457 1 97.56 339 GLN A C 1
ATOM 2651 O O . GLN A 1 339 ? 18.047 2.469 -5.625 1 97.56 339 GLN A O 1
ATOM 2656 N N . LEU A 1 340 ? 19.438 3.275 -7.121 1 98.31 340 LEU A N 1
ATOM 2657 C CA . LEU A 1 340 ? 18.938 4.641 -7.172 1 98.31 340 LEU A CA 1
ATOM 2658 C C . LEU A 1 340 ? 18.328 4.945 -8.539 1 98.31 340 LEU A C 1
ATOM 2660 O O . LEU A 1 340 ? 19 4.766 -9.562 1 98.31 340 LEU A O 1
ATOM 2664 N N . GLU A 1 341 ? 17.156 5.344 -8.547 1 98.06 341 GLU A N 1
ATOM 2665 C CA . GLU A 1 341 ? 16.5 5.695 -9.805 1 98.06 341 GLU A CA 1
ATOM 2666 C C . GLU A 1 341 ? 16.078 7.16 -9.812 1 98.06 341 GLU A C 1
ATOM 2668 O O . GLU A 1 341 ? 15.469 7.641 -8.844 1 98.06 341 GLU A O 1
ATOM 2673 N N . VAL A 1 342 ? 16.422 7.859 -10.859 1 98.69 342 VAL A N 1
ATOM 2674 C CA . VAL A 1 342 ? 15.977 9.234 -11.07 1 98.69 342 VAL A CA 1
ATOM 2675 C C . VAL A 1 342 ? 14.961 9.281 -12.211 1 98.69 342 VAL A C 1
ATOM 2677 O O . VAL A 1 342 ? 15.242 8.836 -13.32 1 98.69 342 VAL A O 1
ATOM 2680 N N . VAL A 1 343 ? 13.828 9.828 -11.914 1 98.31 343 VAL A N 1
ATOM 2681 C CA . VAL A 1 343 ? 12.719 9.852 -12.867 1 98.31 343 VAL A CA 1
ATOM 2682 C C . VAL A 1 343 ? 12.625 11.234 -13.508 1 98.31 343 VAL A C 1
ATOM 2684 O O . VAL A 1 343 ? 12.422 12.234 -12.82 1 98.31 343 VAL A O 1
ATOM 2687 N N . PHE A 1 344 ? 12.797 11.305 -14.805 1 97.81 344 PHE A N 1
ATOM 2688 C CA . PHE A 1 344 ? 12.562 12.484 -15.633 1 97.81 344 PHE A CA 1
ATOM 2689 C C . PHE A 1 344 ? 11.164 12.445 -16.25 1 97.81 344 PHE A C 1
ATOM 2691 O O . PHE A 1 344 ? 10.469 11.43 -16.156 1 97.81 344 PHE A O 1
ATOM 2698 N N . PRO A 1 345 ? 10.703 13.531 -16.812 1 96 345 PRO A N 1
ATOM 2699 C CA . PRO A 1 345 ? 9.367 13.508 -17.422 1 96 345 PRO A CA 1
ATOM 2700 C C . PRO A 1 345 ? 9.242 12.445 -18.516 1 96 345 PRO A C 1
ATOM 2702 O O . PRO A 1 345 ? 8.164 11.859 -18.672 1 96 345 PRO A O 1
ATOM 2705 N N . ASP A 1 346 ? 10.359 12.055 -19.109 1 92.5 346 ASP A N 1
ATOM 2706 C CA . ASP A 1 346 ? 10.227 11.219 -20.297 1 92.5 346 ASP A CA 1
ATOM 2707 C C . ASP A 1 346 ? 11.109 9.969 -20.188 1 92.5 346 ASP A C 1
ATOM 2709 O O . ASP A 1 346 ? 11.125 9.141 -21.109 1 92.5 346 ASP A O 1
ATOM 2713 N N . GLU A 1 347 ? 11.836 9.867 -19.141 1 94.31 347 GLU A N 1
ATOM 2714 C CA . GLU A 1 347 ? 12.711 8.711 -19 1 94.31 347 GLU A CA 1
ATOM 2715 C C . GLU A 1 347 ? 13.086 8.469 -17.547 1 94.31 347 GLU A C 1
ATOM 2717 O O . GLU A 1 347 ? 12.758 9.281 -16.672 1 94.31 347 GLU A O 1
ATOM 2722 N N . ARG A 1 348 ? 13.695 7.398 -17.344 1 95.25 348 ARG A N 1
ATOM 2723 C CA . ARG A 1 348 ? 14.242 7.027 -16.047 1 95.25 348 ARG A CA 1
ATOM 2724 C C . ARG A 1 348 ? 15.688 6.555 -16.172 1 95.25 348 ARG A C 1
ATOM 2726 O O . ARG A 1 348 ? 16.031 5.852 -17.109 1 95.25 348 ARG A O 1
ATOM 2733 N N . LEU A 1 349 ? 16.516 6.988 -15.281 1 97.25 349 LEU A N 1
ATOM 2734 C CA . LEU A 1 349 ? 17.891 6.535 -15.219 1 97.25 349 LEU A CA 1
ATOM 2735 C C . LEU A 1 349 ? 18.172 5.816 -13.906 1 97.25 349 LEU A C 1
ATOM 2737 O O . LEU A 1 349 ? 17.641 6.188 -12.859 1 97.25 349 LEU A O 1
ATOM 2741 N N . SER A 1 350 ? 19.016 4.809 -14.008 1 97.12 350 SER A N 1
ATOM 2742 C CA . SER A 1 350 ? 19.312 4.008 -12.82 1 97.12 350 SER A CA 1
ATOM 2743 C C . SER A 1 350 ? 20.812 3.977 -12.539 1 97.12 350 SER A C 1
ATOM 2745 O O . SER A 1 350 ? 21.625 3.959 -13.461 1 97.12 350 SER A O 1
ATOM 2747 N N . TRP A 1 351 ? 21.125 4.043 -11.32 1 98.19 351 TRP A N 1
ATOM 2748 C CA . TRP A 1 351 ? 22.469 3.799 -10.781 1 98.19 351 TRP A CA 1
ATOM 2749 C C . TRP A 1 351 ? 22.422 2.717 -9.703 1 98.19 351 TRP A C 1
ATOM 2751 O O . TRP A 1 351 ? 21.375 2.457 -9.117 1 98.19 351 TRP A O 1
ATOM 2761 N N . CYS A 1 352 ? 23.531 2.109 -9.5 1 97.69 352 CYS A N 1
ATOM 2762 C CA . CYS A 1 352 ? 23.641 1.1 -8.453 1 97.69 352 CYS A CA 1
ATOM 2763 C C . CYS A 1 352 ? 24.859 1.361 -7.578 1 97.69 352 CYS A C 1
ATOM 2765 O O . CYS A 1 352 ? 25.938 1.717 -8.086 1 97.69 352 CYS A O 1
ATOM 2767 N N . ILE A 1 353 ? 24.672 1.25 -6.293 1 98.25 353 ILE A N 1
ATOM 2768 C CA . ILE A 1 353 ? 25.766 1.318 -5.328 1 98.25 353 ILE A CA 1
ATOM 2769 C C . ILE A 1 353 ? 26.016 -0.064 -4.73 1 98.25 353 ILE A C 1
ATOM 2771 O O . ILE A 1 353 ? 25.109 -0.649 -4.117 1 98.25 353 ILE A O 1
ATOM 2775 N N . ASP A 1 354 ? 27.188 -0.536 -4.922 1 97.25 354 ASP A N 1
ATOM 2776 C CA . ASP A 1 354 ? 27.609 -1.788 -4.305 1 97.25 354 ASP A CA 1
ATOM 2777 C C . ASP A 1 354 ? 28.328 -1.531 -2.984 1 97.25 354 ASP A C 1
ATOM 2779 O O . ASP A 1 354 ? 29.5 -1.145 -2.973 1 97.25 354 ASP A O 1
ATOM 2783 N N . PHE A 1 355 ? 27.719 -1.794 -1.874 1 97 355 PHE A N 1
ATOM 2784 C CA . PHE A 1 355 ? 28.281 -1.511 -0.561 1 97 355 PHE A CA 1
ATOM 2785 C C . PHE A 1 355 ? 29.156 -2.67 -0.085 1 97 355 PHE A C 1
ATOM 2787 O O . PHE A 1 355 ? 29.797 -2.584 0.966 1 97 355 PHE A O 1
ATOM 2794 N N . THR A 1 356 ? 29.156 -3.746 -0.818 1 92.75 356 THR A N 1
ATOM 2795 C CA . THR A 1 356 ? 30.031 -4.848 -0.452 1 92.75 356 THR A CA 1
ATOM 2796 C C . THR A 1 356 ? 31.5 -4.488 -0.723 1 92.75 356 THR A C 1
ATOM 2798 O O . THR A 1 356 ? 32.406 -5.113 -0.178 1 92.75 356 THR A O 1
ATOM 2801 N N . ALA A 1 357 ? 31.641 -3.6 -1.546 1 91.88 357 ALA A N 1
ATOM 2802 C CA . ALA A 1 357 ? 32.969 -3.066 -1.805 1 91.88 357 ALA A CA 1
ATOM 2803 C C . ALA A 1 357 ? 33.375 -2.029 -0.754 1 91.88 357 ALA A C 1
ATOM 2805 O O . ALA A 1 357 ? 32.5 -1.387 -0.157 1 91.88 357 ALA A O 1
ATOM 2806 N N . SER A 1 358 ? 34.688 -1.916 -0.5 1 90.12 358 SER A N 1
ATOM 2807 C CA . SER A 1 358 ? 35.219 -0.891 0.401 1 90.12 358 SER A CA 1
ATOM 2808 C C . SER A 1 358 ? 36.312 -0.073 -0.265 1 90.12 358 SER A C 1
ATOM 2810 O O . SER A 1 358 ? 37.406 -0.586 -0.521 1 90.12 358 SER A O 1
ATOM 2812 N N . PRO A 1 359 ? 36.094 1.193 -0.558 1 92.94 359 PRO A N 1
ATOM 2813 C CA . PRO A 1 359 ? 34.844 1.915 -0.365 1 92.94 359 PRO A CA 1
ATOM 2814 C C . PRO A 1 359 ? 33.75 1.448 -1.316 1 92.94 359 PRO A C 1
ATOM 2816 O O . PRO A 1 359 ? 34.031 0.758 -2.299 1 92.94 359 PRO A O 1
ATOM 2819 N N . PRO A 1 360 ? 32.469 1.892 -0.97 1 96.75 360 PRO A N 1
ATOM 2820 C CA . PRO A 1 360 ? 31.375 1.517 -1.87 1 96.75 360 PRO A CA 1
ATOM 2821 C C . PRO A 1 360 ? 31.594 2.006 -3.301 1 96.75 360 PRO A C 1
ATOM 2823 O O . PRO A 1 360 ? 32.156 3.08 -3.508 1 96.75 360 PRO A O 1
ATOM 2826 N N . ARG A 1 361 ? 31.141 1.242 -4.242 1 96.25 361 ARG A N 1
ATOM 2827 C CA . ARG A 1 361 ? 31.297 1.567 -5.656 1 96.25 361 ARG A CA 1
ATOM 2828 C C . ARG A 1 361 ? 29.953 1.86 -6.305 1 96.25 361 ARG A C 1
ATOM 2830 O O . ARG A 1 361 ? 28.984 1.133 -6.086 1 96.25 361 ARG A O 1
ATOM 2837 N N . MET A 1 362 ? 29.922 2.959 -7.039 1 97.31 362 MET A N 1
ATOM 2838 C CA . MET A 1 362 ? 28.703 3.371 -7.719 1 97.31 362 MET A CA 1
ATOM 2839 C C . MET A 1 362 ? 28.891 3.354 -9.234 1 97.31 362 MET A C 1
ATOM 2841 O O . MET A 1 362 ? 29.938 3.756 -9.742 1 97.31 362 MET A O 1
ATOM 2845 N N . ALA A 1 363 ? 27.922 2.818 -9.945 1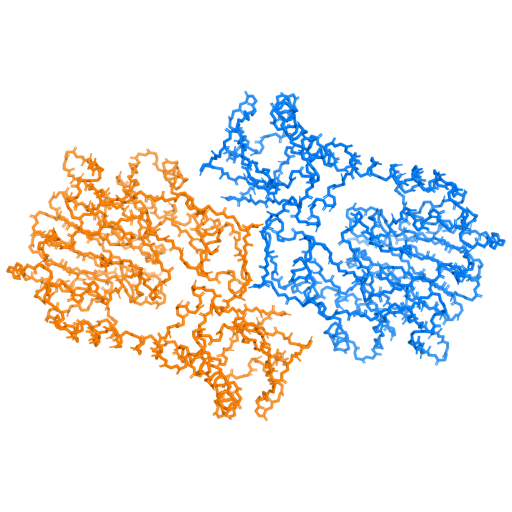 96.19 363 ALA A N 1
ATOM 2846 C CA . ALA A 1 363 ? 27.953 2.764 -11.406 1 96.19 363 ALA A CA 1
ATOM 2847 C C . ALA A 1 363 ? 26.547 2.932 -11.984 1 96.19 363 ALA A C 1
ATOM 2849 O O . ALA A 1 363 ? 25.547 2.697 -11.305 1 96.19 363 ALA A O 1
ATOM 2850 N N . ARG A 1 364 ? 26.484 3.422 -13.234 1 97.31 364 ARG A N 1
ATOM 2851 C CA . ARG A 1 364 ? 25.203 3.48 -13.945 1 97.31 364 ARG A CA 1
ATOM 2852 C C . ARG A 1 364 ? 24.672 2.082 -14.234 1 97.31 364 ARG A C 1
ATOM 2854 O O . ARG A 1 364 ? 25.453 1.146 -14.438 1 97.31 364 ARG A O 1
ATOM 2861 N N . GLY A 1 365 ? 23.328 1.995 -14.211 1 95.44 365 GLY A N 1
ATOM 2862 C CA . GLY A 1 365 ? 22.688 0.727 -14.531 1 95.44 365 GLY A CA 1
ATOM 2863 C C . GLY A 1 365 ? 21.844 0.184 -13.398 1 95.44 365 GLY A C 1
ATOM 2864 O O . GLY A 1 365 ? 21.938 0.646 -12.266 1 95.44 365 GLY A O 1
ATOM 2865 N N . ALA A 1 366 ? 21 -0.714 -13.734 1 92.69 366 ALA A N 1
ATOM 2866 C CA . ALA A 1 366 ? 20.141 -1.376 -12.773 1 92.69 366 ALA A CA 1
ATOM 2867 C C . ALA A 1 366 ? 20.75 -2.678 -12.273 1 92.69 366 ALA A C 1
ATOM 2869 O O . ALA A 1 366 ? 21.672 -3.217 -12.898 1 92.69 366 ALA A O 1
ATOM 2870 N N . SER A 1 367 ? 20.297 -3.107 -11.125 1 91.44 367 SER A N 1
ATOM 2871 C CA . SER A 1 367 ? 20.75 -4.379 -10.578 1 91.44 367 SER A CA 1
ATOM 2872 C C . SER A 1 367 ? 19.578 -5.242 -10.125 1 91.44 367 SER A C 1
ATOM 2874 O O . SER A 1 367 ? 18.75 -4.816 -9.312 1 91.44 367 SER A O 1
ATOM 2876 N N . SER A 1 368 ? 19.547 -6.484 -10.578 1 88.81 368 SER A N 1
ATOM 2877 C CA . SER A 1 368 ? 18.531 -7.434 -10.164 1 88.81 368 SER A CA 1
ATOM 2878 C C . SER A 1 368 ? 18.797 -7.961 -8.758 1 88.81 368 SER A C 1
ATOM 2880 O O . SER A 1 368 ? 17.969 -8.664 -8.18 1 88.81 368 SER A O 1
ATOM 2882 N N . LEU A 1 369 ? 19.938 -7.531 -8.195 1 92.19 369 LEU A N 1
ATOM 2883 C CA . LEU A 1 369 ? 20.312 -8 -6.867 1 92.19 369 LEU A CA 1
ATOM 2884 C C . LEU A 1 369 ? 20.109 -6.906 -5.824 1 92.19 369 LEU A C 1
ATOM 2886 O O . LEU A 1 369 ? 20.453 -7.09 -4.652 1 92.19 369 LEU A O 1
ATOM 2890 N N . ALA A 1 370 ? 19.609 -5.816 -6.297 1 95.75 370 ALA A N 1
ATOM 2891 C CA . ALA A 1 370 ? 19.406 -4.703 -5.375 1 95.75 370 ALA A CA 1
ATOM 2892 C C . ALA A 1 370 ? 18.484 -5.102 -4.223 1 95.75 370 ALA A C 1
ATOM 2894 O O . ALA A 1 370 ? 17.484 -5.793 -4.43 1 95.75 370 ALA A O 1
ATOM 2895 N N . THR A 1 371 ? 18.859 -4.641 -2.994 1 96.44 371 THR A N 1
ATOM 2896 C CA . THR A 1 371 ? 18.047 -4.926 -1.819 1 96.44 371 THR A CA 1
ATOM 2897 C C . THR A 1 371 ? 17.484 -3.637 -1.227 1 96.44 371 THR A C 1
ATOM 2899 O O . THR A 1 371 ? 16.594 -3.676 -0.367 1 96.44 371 THR A O 1
ATOM 2902 N N . VAL A 1 372 ? 18.016 -2.537 -1.553 1 98 372 VAL A N 1
ATOM 2903 C CA . VAL A 1 372 ? 17.516 -1.214 -1.19 1 98 372 VAL A CA 1
ATOM 2904 C C . VAL A 1 372 ? 17.219 -0.408 -2.453 1 98 372 VAL A C 1
ATOM 2906 O O . VAL A 1 372 ? 18.031 -0.383 -3.383 1 98 372 VAL A O 1
ATOM 2909 N N . HIS A 1 373 ? 16.109 0.204 -2.492 1 97.94 373 HIS A N 1
ATOM 2910 C CA . HIS A 1 373 ? 15.688 0.972 -3.656 1 97.94 373 HIS A CA 1
ATOM 2911 C C . HIS A 1 373 ? 15.273 2.385 -3.262 1 97.94 373 HIS A C 1
ATOM 2913 O O . HIS A 1 373 ? 14.453 2.564 -2.354 1 97.94 373 HIS A O 1
ATOM 2919 N N . SER A 1 374 ? 15.852 3.352 -3.891 1 98.38 374 SER A N 1
ATOM 2920 C CA . SER A 1 374 ? 15.469 4.75 -3.73 1 98.38 374 SER A CA 1
ATOM 2921 C C . SER A 1 374 ? 15.086 5.375 -5.07 1 98.38 374 SER A C 1
ATOM 2923 O O . SER A 1 374 ? 15.758 5.148 -6.078 1 98.38 374 SER A O 1
ATOM 2925 N N . LEU A 1 375 ? 14.031 6.066 -5.074 1 98.62 375 LEU A N 1
ATOM 2926 C CA . LEU A 1 375 ? 13.547 6.773 -6.254 1 98.62 375 LEU A CA 1
ATOM 2927 C C . LEU A 1 375 ? 13.375 8.258 -5.965 1 98.62 375 LEU A C 1
ATOM 2929 O O . LEU A 1 375 ? 12.914 8.641 -4.887 1 98.62 375 LEU A O 1
ATOM 2933 N N . VAL A 1 376 ? 13.719 9.086 -6.934 1 98.88 376 VAL A N 1
ATOM 2934 C CA . VAL A 1 376 ? 13.547 10.531 -6.789 1 98.88 376 VAL A CA 1
ATOM 2935 C C . VAL A 1 376 ? 13.281 11.156 -8.156 1 98.88 376 VAL A C 1
ATOM 2937 O O . VAL A 1 376 ? 13.812 10.703 -9.172 1 98.88 376 VAL A O 1
ATOM 2940 N N . THR A 1 377 ? 12.438 12.102 -8.227 1 98.81 377 THR A N 1
ATOM 2941 C CA . THR A 1 377 ? 12.258 12.828 -9.477 1 98.81 377 THR A CA 1
ATOM 2942 C C . THR A 1 377 ? 13.453 13.742 -9.742 1 98.81 377 THR A C 1
ATOM 2944 O O . THR A 1 377 ? 14.07 14.25 -8.812 1 98.81 377 THR A O 1
ATOM 2947 N N . ALA A 1 378 ? 13.711 13.984 -10.977 1 98.81 378 ALA A N 1
ATOM 2948 C CA . ALA A 1 378 ? 14.875 14.758 -11.391 1 98.81 378 ALA A CA 1
ATOM 2949 C C . ALA A 1 378 ? 14.781 16.203 -10.898 1 98.81 378 ALA A C 1
ATOM 2951 O O . ALA A 1 378 ? 15.758 16.734 -10.359 1 98.81 378 ALA A O 1
ATOM 2952 N N . SER A 1 379 ? 13.664 16.812 -11.062 1 98.38 379 SER A N 1
ATOM 2953 C CA . SER A 1 379 ? 13.492 18.203 -10.672 1 98.38 379 SER A CA 1
ATOM 2954 C C . SER A 1 379 ? 13.703 18.391 -9.172 1 98.38 379 SER A C 1
ATOM 2956 O O . SER A 1 379 ? 14.297 19.375 -8.742 1 98.38 379 SER A O 1
ATOM 2958 N N . VAL A 1 380 ? 13.242 17.438 -8.398 1 98.31 380 VAL A N 1
ATOM 2959 C CA . VAL A 1 380 ? 13.344 17.562 -6.945 1 98.31 380 VAL A CA 1
ATOM 2960 C C . VAL A 1 380 ? 14.781 17.297 -6.508 1 98.31 380 VAL A C 1
ATOM 2962 O O . VAL A 1 380 ? 15.289 17.969 -5.605 1 98.31 380 VAL A O 1
ATOM 2965 N N . LEU A 1 381 ? 15.422 16.328 -7.129 1 98.69 381 LEU A N 1
ATOM 2966 C CA . LEU A 1 381 ? 16.844 16.125 -6.824 1 98.69 381 LEU A CA 1
ATOM 2967 C C . LEU A 1 381 ? 17.641 17.375 -7.133 1 98.69 381 LEU A C 1
ATOM 2969 O O . LEU A 1 381 ? 18.5 17.781 -6.336 1 98.69 381 LEU A O 1
ATOM 2973 N N . HIS A 1 382 ? 17.375 17.984 -8.289 1 98.25 382 HIS A N 1
ATOM 2974 C CA . HIS A 1 382 ? 18 19.25 -8.633 1 98.25 382 HIS A CA 1
ATOM 2975 C C . HIS A 1 382 ? 17.719 20.312 -7.574 1 98.25 382 HIS A C 1
ATOM 2977 O O . HIS A 1 382 ? 18.625 21.047 -7.176 1 98.25 382 HIS A O 1
ATOM 2983 N N . GLY A 1 383 ? 16.484 20.391 -7.133 1 97.75 383 GLY A N 1
ATOM 2984 C CA . GLY A 1 383 ? 16.109 21.344 -6.117 1 97.75 383 GLY A CA 1
ATOM 2985 C C . GLY A 1 383 ? 16.828 21.156 -4.801 1 97.75 383 GLY A C 1
ATOM 2986 O O . GLY A 1 383 ? 17.281 22.109 -4.184 1 97.75 383 GLY A O 1
ATOM 2987 N N . ILE A 1 384 ? 16.953 19.938 -4.375 1 98 384 ILE A N 1
ATOM 2988 C CA . ILE A 1 384 ? 17.641 19.625 -3.131 1 98 384 ILE A CA 1
ATOM 2989 C C . ILE A 1 384 ? 19.125 19.984 -3.264 1 98 384 ILE A C 1
ATOM 2991 O O . ILE A 1 384 ? 19.688 20.656 -2.389 1 98 384 ILE A O 1
ATOM 2995 N N . ALA A 1 385 ? 19.719 19.594 -4.344 1 97.38 385 ALA A N 1
ATOM 2996 C CA . ALA A 1 385 ? 21.141 19.828 -4.57 1 97.38 385 ALA A CA 1
ATOM 2997 C C . ALA A 1 385 ? 21.453 21.328 -4.66 1 97.38 385 ALA A C 1
ATOM 2999 O O . ALA A 1 385 ? 22.516 21.766 -4.254 1 97.38 385 ALA A O 1
ATOM 3000 N N . SER A 1 386 ? 20.5 22.094 -5.188 1 96.25 386 SER A N 1
ATOM 3001 C CA . SER A 1 386 ? 20.719 23.531 -5.367 1 96.25 386 SER A CA 1
ATOM 3002 C C . SER A 1 386 ? 20.219 24.312 -4.16 1 96.25 386 SER A C 1
ATOM 3004 O O . SER A 1 386 ? 20.359 25.547 -4.109 1 96.25 386 SER A O 1
ATOM 3006 N N . GLY A 1 387 ? 19.578 23.656 -3.221 1 95.69 387 GLY A N 1
ATOM 3007 C CA . GLY A 1 387 ? 19.094 24.312 -2.016 1 95.69 387 GLY A CA 1
ATOM 3008 C C . GLY A 1 387 ? 17.781 25.047 -2.221 1 95.69 387 GLY A C 1
ATOM 3009 O O . GLY A 1 387 ? 17.469 25.984 -1.493 1 95.69 387 GLY A O 1
ATOM 3010 N N . THR A 1 388 ? 17.031 24.641 -3.182 1 96.62 388 THR A N 1
ATOM 3011 C CA . THR A 1 388 ? 15.789 25.359 -3.475 1 96.62 388 THR A CA 1
ATOM 3012 C C . THR A 1 388 ? 14.578 24.531 -3.041 1 96.62 388 THR A C 1
ATOM 3014 O O . THR A 1 388 ? 13.445 25.031 -3.07 1 96.62 388 THR A O 1
ATOM 3017 N N . ARG A 1 389 ? 14.781 23.312 -2.656 1 97.62 389 ARG A N 1
ATOM 3018 C CA . ARG A 1 389 ? 13.734 22.453 -2.111 1 97.62 389 ARG A CA 1
ATOM 3019 C C . ARG A 1 389 ? 14.203 21.75 -0.842 1 97.62 389 ARG A C 1
ATOM 3021 O O . ARG A 1 389 ? 15.375 21.406 -0.721 1 97.62 389 ARG A O 1
ATOM 3028 N N . THR A 1 390 ? 13.297 21.562 0.059 1 97.88 390 THR A N 1
ATOM 3029 C CA . THR A 1 390 ? 13.602 20.844 1.284 1 97.88 390 THR A CA 1
ATOM 3030 C C . THR A 1 390 ? 13.32 19.344 1.108 1 97.88 390 THR A C 1
ATOM 3032 O O . THR A 1 390 ? 12.633 18.953 0.163 1 97.88 390 THR A O 1
ATOM 3035 N N . TRP A 1 391 ? 13.859 18.547 2.029 1 97.38 391 TRP A N 1
ATOM 3036 C CA . TRP A 1 391 ? 13.523 17.125 2.061 1 97.38 391 TRP A CA 1
ATOM 3037 C C . TRP A 1 391 ? 12.062 16.922 2.447 1 97.38 391 TRP A C 1
ATOM 3039 O O . TRP A 1 391 ? 11.445 15.922 2.047 1 97.38 391 TRP A O 1
ATOM 3049 N N . ASP A 1 392 ? 11.477 17.844 3.195 1 96.25 392 ASP A N 1
ATOM 3050 C CA . ASP A 1 392 ? 10.047 17.766 3.49 1 96.25 392 ASP A CA 1
ATOM 3051 C C . ASP A 1 392 ? 9.219 17.812 2.207 1 96.25 392 ASP A C 1
ATOM 3053 O O . ASP A 1 392 ? 8.281 17.016 2.043 1 96.25 392 ASP A O 1
ATOM 3057 N N . TYR A 1 393 ? 9.648 18.719 1.354 1 97.5 393 TYR A N 1
ATOM 3058 C CA . TYR A 1 393 ? 8.977 18.797 0.059 1 97.5 393 TYR A CA 1
ATOM 3059 C C . TYR A 1 393 ? 9.094 17.469 -0.691 1 97.5 393 TYR A C 1
ATOM 3061 O O . TYR A 1 393 ? 8.102 16.953 -1.218 1 97.5 393 TYR A O 1
ATOM 3069 N N . ALA A 1 394 ? 10.273 16.938 -0.732 1 98.31 394 ALA A N 1
ATOM 3070 C CA . ALA A 1 394 ? 10.57 15.719 -1.492 1 98.31 394 ALA A CA 1
ATOM 3071 C C . ALA A 1 394 ? 9.797 14.531 -0.945 1 98.31 394 ALA A C 1
ATOM 3073 O O . ALA A 1 394 ? 9.188 13.773 -1.708 1 98.31 394 ALA A O 1
ATOM 3074 N N . ILE A 1 395 ? 9.742 14.406 0.357 1 98 395 ILE A N 1
ATOM 3075 C CA . ILE A 1 395 ? 9.188 13.211 0.984 1 98 395 ILE A CA 1
ATOM 3076 C C . ILE A 1 395 ? 7.68 13.359 1.14 1 98 395 ILE A C 1
ATOM 3078 O O . ILE A 1 395 ? 6.914 12.5 0.707 1 98 395 ILE A O 1
ATOM 3082 N N . MET A 1 396 ? 7.211 14.453 1.641 1 97.44 396 MET A N 1
ATOM 3083 C CA . MET A 1 396 ? 5.777 14.648 1.833 1 97.44 396 MET A CA 1
ATOM 3084 C C . MET A 1 396 ? 5.062 14.773 0.493 1 97.44 396 MET A C 1
ATOM 3086 O O . MET A 1 396 ? 3.904 14.375 0.363 1 97.44 396 MET A O 1
ATOM 3090 N N . GLY A 1 397 ? 5.777 15.328 -0.461 1 97.88 397 GLY A N 1
ATOM 3091 C CA . GLY A 1 397 ? 5.188 15.477 -1.781 1 97.88 397 GLY A CA 1
ATOM 3092 C C . GLY A 1 397 ? 5.199 14.195 -2.59 1 97.88 397 GLY A C 1
ATOM 3093 O O . GLY A 1 397 ? 4.652 14.148 -3.691 1 97.88 397 GLY A O 1
ATOM 3094 N N . GLY A 1 398 ? 5.879 13.164 -2.074 1 98.5 398 GLY A N 1
ATOM 3095 C CA . GLY A 1 398 ? 5.93 11.867 -2.727 1 98.5 398 GLY A CA 1
ATOM 3096 C C . GLY A 1 398 ? 6.984 11.789 -3.814 1 98.5 398 GLY A C 1
ATOM 3097 O O . GLY A 1 398 ? 6.965 10.875 -4.641 1 98.5 398 GLY A O 1
ATOM 3098 N N . PHE A 1 399 ? 7.938 12.672 -3.863 1 98.75 399 PHE A N 1
ATOM 3099 C CA . PHE A 1 399 ? 8.883 12.766 -4.973 1 98.75 399 PHE A CA 1
ATOM 3100 C C . PHE A 1 399 ? 10.148 11.977 -4.676 1 98.75 399 PHE A C 1
ATOM 3102 O O . PHE A 1 399 ? 10.969 11.75 -5.566 1 98.75 399 PHE A O 1
ATOM 3109 N N . TYR A 1 400 ? 10.359 11.672 -3.457 1 98.75 400 TYR A N 1
ATOM 3110 C CA . TYR A 1 400 ? 11.398 10.75 -3.01 1 98.75 400 TYR A CA 1
ATOM 3111 C C . TYR A 1 400 ? 10.797 9.555 -2.289 1 98.75 400 TYR A C 1
ATOM 3113 O O . TYR A 1 400 ? 10 9.719 -1.357 1 98.75 400 TYR A O 1
ATOM 3121 N N . ARG A 1 401 ? 11.117 8.414 -2.684 1 98.75 401 ARG A N 1
ATOM 3122 C CA . ARG A 1 401 ? 10.539 7.18 -2.16 1 98.75 401 ARG A CA 1
ATOM 3123 C C . ARG A 1 401 ? 11.617 6.113 -1.967 1 98.75 401 ARG A C 1
ATOM 3125 O O . ARG A 1 401 ? 12.648 6.141 -2.631 1 98.75 401 ARG A O 1
ATOM 3132 N N . ARG A 1 402 ? 11.367 5.223 -1.025 1 98.19 402 ARG A N 1
ATOM 3133 C CA . ARG A 1 402 ? 12.367 4.207 -0.702 1 98.19 402 ARG A CA 1
ATOM 3134 C C . ARG A 1 402 ? 11.703 2.932 -0.189 1 98.19 402 ARG A C 1
ATOM 3136 O O . ARG A 1 402 ? 10.727 2.994 0.561 1 98.19 402 ARG A O 1
ATOM 3143 N N . PHE A 1 403 ? 12.18 1.805 -0.644 1 98.06 403 PHE A N 1
ATOM 3144 C CA . PHE A 1 403 ? 11.727 0.528 -0.108 1 98.06 403 PHE A CA 1
ATOM 3145 C C . PHE A 1 403 ? 12.859 -0.486 -0.082 1 98.06 403 PHE A C 1
ATOM 3147 O O . PHE A 1 403 ? 13.852 -0.335 -0.802 1 98.06 403 PHE A O 1
ATOM 3154 N N . LEU A 1 404 ? 12.758 -1.46 0.79 1 97.81 404 LEU A N 1
ATOM 3155 C CA . LEU A 1 404 ? 13.758 -2.506 0.964 1 97.81 404 LEU A CA 1
ATOM 3156 C C . LEU A 1 404 ? 13.172 -3.879 0.66 1 97.81 404 LEU A C 1
ATOM 3158 O O . LEU A 1 404 ? 11.961 -4.086 0.799 1 97.81 404 LEU A O 1
ATOM 3162 N N . THR A 1 405 ? 13.984 -4.766 0.224 1 96.69 405 THR A N 1
ATOM 3163 C CA . THR A 1 405 ? 13.555 -6.141 -0.011 1 96.69 405 THR A CA 1
ATOM 3164 C C . THR A 1 405 ? 14.25 -7.098 0.952 1 96.69 405 THR A C 1
ATOM 3166 O O . THR A 1 405 ? 14.617 -8.211 0.57 1 96.69 405 THR A O 1
ATOM 3169 N N . PHE A 1 406 ? 14.531 -6.605 2.068 1 94.88 406 PHE A N 1
ATOM 3170 C CA . PHE A 1 406 ? 15 -7.332 3.242 1 94.88 406 PHE A CA 1
ATOM 3171 C C . PHE A 1 406 ? 14.711 -6.543 4.516 1 94.88 406 PHE A C 1
ATOM 3173 O O . PHE A 1 406 ? 14.164 -5.441 4.457 1 94.88 406 PHE A O 1
ATOM 3180 N N . GLU A 1 407 ? 14.977 -7.109 5.652 1 93.88 407 GLU A N 1
ATOM 3181 C CA . GLU A 1 407 ? 14.797 -6.422 6.93 1 93.88 407 GLU A CA 1
ATOM 3182 C C . GLU A 1 407 ? 16.141 -6.156 7.609 1 93.88 407 GLU A C 1
ATOM 3184 O O . GLU A 1 407 ? 16.797 -7.09 8.078 1 93.88 407 GLU A O 1
ATOM 3189 N N . PRO A 1 408 ? 16.453 -4.934 7.66 1 94.5 408 PRO A N 1
ATOM 3190 C CA . PRO A 1 408 ? 17.719 -4.633 8.344 1 94.5 408 PRO A CA 1
ATOM 3191 C C . PRO A 1 408 ? 17.578 -4.645 9.867 1 94.5 408 PRO A C 1
ATOM 3193 O O . PRO A 1 408 ? 16.469 -4.48 10.391 1 94.5 408 PRO A O 1
ATOM 3196 N N . GLN A 1 409 ? 18.656 -4.801 10.57 1 92.38 409 GLN A N 1
ATOM 3197 C CA . GLN A 1 409 ? 18.703 -4.812 12.023 1 92.38 409 GLN A CA 1
ATOM 3198 C C . GLN A 1 409 ? 18.422 -3.424 12.594 1 92.38 409 GLN A C 1
ATOM 3200 O O . GLN A 1 409 ? 17.922 -3.295 13.719 1 92.38 409 GLN A O 1
ATOM 3205 N N . ALA A 1 410 ? 18.812 -2.529 11.883 1 94.5 410 ALA A N 1
ATOM 3206 C CA . ALA A 1 410 ? 18.609 -1.116 12.203 1 94.5 410 ALA A CA 1
ATOM 3207 C C . ALA A 1 410 ? 18.406 -0.294 10.93 1 94.5 410 ALA A C 1
ATOM 3209 O O . ALA A 1 410 ? 18.641 -0.786 9.82 1 94.5 410 ALA A O 1
ATOM 3210 N N . PRO A 1 411 ? 17.938 0.897 11.109 1 93.94 411 PRO A N 1
ATOM 3211 C CA . PRO A 1 411 ? 17.75 1.723 9.914 1 93.94 411 PRO A CA 1
ATOM 3212 C C . PRO A 1 411 ? 19.047 1.961 9.148 1 93.94 411 PRO A C 1
ATOM 3214 O O . PRO A 1 411 ? 20.094 2.16 9.758 1 93.94 411 PRO A O 1
ATOM 3217 N N . LEU A 1 412 ? 18.953 1.925 7.867 1 96.69 412 LEU A N 1
ATOM 3218 C CA . LEU A 1 412 ? 20.109 2.158 7 1 96.69 412 LEU A CA 1
ATOM 3219 C C . LEU A 1 412 ? 20.234 3.639 6.652 1 96.69 412 LEU A C 1
ATOM 3221 O O . LEU A 1 412 ? 19.234 4.305 6.383 1 96.69 412 LEU A O 1
ATOM 3225 N N . SER A 1 413 ? 21.453 4.074 6.695 1 95.25 413 SER A N 1
ATOM 3226 C CA . SER A 1 413 ? 21.719 5.438 6.242 1 95.25 413 SER A CA 1
ATOM 3227 C C . SER A 1 413 ? 21.391 5.594 4.758 1 95.25 413 SER A C 1
ATOM 3229 O O . SER A 1 413 ? 21.531 4.648 3.984 1 95.25 413 SER A O 1
ATOM 3231 N N . ASP A 1 414 ? 20.969 6.758 4.441 1 95.88 414 ASP A N 1
ATOM 3232 C CA . ASP A 1 414 ? 20.688 7.117 3.059 1 95.88 414 ASP A CA 1
ATOM 3233 C C . ASP A 1 414 ? 21.781 8.008 2.484 1 95.88 414 ASP A C 1
ATOM 3235 O O . ASP A 1 414 ? 21.953 9.148 2.924 1 95.88 414 ASP A O 1
ATOM 3239 N N . PRO A 1 415 ? 22.453 7.551 1.463 1 97.25 415 PRO A N 1
ATOM 3240 C CA . PRO A 1 415 ? 23.594 8.32 0.933 1 97.25 415 PRO A CA 1
ATOM 3241 C C . PRO A 1 415 ? 23.172 9.711 0.448 1 97.25 415 PRO A C 1
ATOM 3243 O O . PRO A 1 415 ? 23.922 10.68 0.629 1 97.25 415 PRO A O 1
ATOM 3246 N N . LEU A 1 416 ? 22.047 9.844 -0.205 1 97.56 416 LEU A N 1
ATOM 3247 C CA . LEU A 1 416 ? 21.594 11.141 -0.691 1 97.56 416 LEU A CA 1
ATOM 3248 C C . LEU A 1 416 ? 21.312 12.086 0.47 1 97.56 416 LEU A C 1
ATOM 3250 O O . LEU A 1 416 ? 21.672 13.266 0.417 1 97.56 416 LEU A O 1
ATOM 3254 N N . ARG A 1 417 ? 20.75 11.625 1.485 1 96.69 417 ARG A N 1
ATOM 3255 C CA . ARG A 1 417 ? 20.406 12.461 2.629 1 96.69 417 ARG A CA 1
ATOM 3256 C C . ARG A 1 417 ? 21.641 12.852 3.418 1 96.69 417 ARG A C 1
ATOM 3258 O O . ARG A 1 417 ? 21.672 13.906 4.047 1 96.69 417 ARG A O 1
ATOM 3265 N N . LEU A 1 418 ? 22.625 11.938 3.441 1 96.69 418 LEU A N 1
ATOM 3266 C CA . LEU A 1 418 ? 23.891 12.266 4.094 1 96.69 418 LEU A CA 1
ATOM 3267 C C . LEU A 1 418 ? 24.641 13.328 3.299 1 96.69 418 LEU A C 1
ATOM 3269 O O . LEU A 1 418 ? 25.25 14.227 3.881 1 96.69 418 LEU A O 1
ATOM 3273 N N . ARG A 1 419 ? 24.609 13.195 2 1 97.12 419 ARG A N 1
ATOM 3274 C CA . ARG A 1 419 ? 25.312 14.148 1.144 1 97.12 419 ARG A CA 1
ATOM 3275 C C . ARG A 1 419 ? 24.625 15.516 1.168 1 97.12 419 ARG A C 1
ATOM 3277 O O . ARG A 1 419 ? 25.297 16.547 1.084 1 97.12 419 ARG A O 1
ATOM 3284 N N . PHE A 1 420 ? 23.328 15.484 1.235 1 97.62 420 PHE A N 1
ATOM 3285 C CA . PHE A 1 420 ? 22.516 16.703 1.307 1 97.62 420 PHE A CA 1
ATOM 3286 C C . PHE A 1 420 ? 21.672 16.703 2.574 1 97.62 420 PHE A C 1
ATOM 3288 O O . PHE A 1 420 ? 20.469 16.438 2.529 1 97.62 420 PHE A O 1
ATOM 3295 N N . PRO A 1 421 ? 22.219 17.125 3.615 1 96.38 421 PRO A N 1
ATOM 3296 C CA . PRO A 1 421 ? 21.516 17.016 4.902 1 96.38 421 PRO A CA 1
ATOM 3297 C C . PRO A 1 421 ? 20.25 17.859 4.961 1 96.38 421 PRO A C 1
ATOM 3299 O O . PRO A 1 421 ? 20.203 18.969 4.426 1 96.38 421 PRO A O 1
ATOM 3302 N N . SER A 1 422 ? 19.266 17.359 5.629 1 94.5 422 SER A N 1
ATOM 3303 C CA . SER A 1 422 ? 17.938 17.969 5.715 1 94.5 422 SER A CA 1
ATOM 3304 C C . SER A 1 422 ? 18.016 19.375 6.312 1 94.5 422 SER A C 1
ATOM 3306 O O . SER A 1 422 ? 17.359 20.297 5.844 1 94.5 422 SER A O 1
ATOM 3308 N N . GLY A 1 423 ? 18.812 19.531 7.371 1 93 423 GLY A N 1
ATOM 3309 C CA . GLY A 1 423 ? 18.953 20.828 8.023 1 93 423 GLY A CA 1
ATOM 3310 C C . GLY A 1 423 ? 19.469 21.906 7.098 1 93 423 GLY A C 1
ATOM 3311 O O . GLY A 1 423 ? 18.984 23.047 7.121 1 93 423 GLY A O 1
ATOM 3312 N N . GLN A 1 424 ? 20.422 21.516 6.301 1 93.81 424 GLN A N 1
ATOM 3313 C CA . GLN A 1 424 ? 21.016 22.484 5.375 1 93.81 424 GLN A CA 1
ATOM 3314 C C . GLN A 1 424 ? 20.016 22.891 4.289 1 93.81 424 GLN A C 1
ATOM 3316 O O . GLN A 1 424 ? 19.906 24.062 3.951 1 93.81 424 GLN A O 1
ATOM 3321 N N . ALA A 1 425 ? 19.359 21.922 3.744 1 94.38 425 ALA A N 1
ATOM 3322 C CA . ALA A 1 425 ? 18.359 22.188 2.713 1 94.38 425 ALA A CA 1
ATOM 3323 C C . ALA A 1 425 ? 17.25 23.094 3.248 1 94.38 425 ALA A C 1
ATOM 3325 O O . ALA A 1 425 ? 16.844 24.047 2.584 1 94.38 425 ALA A O 1
ATOM 3326 N N . GLN A 1 426 ? 16.781 22.812 4.383 1 94.25 426 GLN A N 1
ATOM 3327 C CA . GLN A 1 426 ? 15.719 23.594 4.996 1 94.25 426 GLN A CA 1
ATOM 3328 C C . GLN A 1 426 ? 16.172 25.031 5.246 1 94.25 426 GLN A C 1
ATOM 3330 O O . GLN A 1 426 ? 15.445 25.984 4.949 1 94.25 426 GLN A O 1
ATOM 3335 N N . ALA A 1 427 ? 17.359 25.188 5.816 1 95.06 427 ALA A N 1
ATOM 3336 C CA . ALA A 1 427 ? 17.906 26.516 6.094 1 95.06 427 ALA A CA 1
ATOM 3337 C C . ALA A 1 427 ? 18.016 27.328 4.812 1 95.06 427 ALA A C 1
ATOM 3339 O O . ALA A 1 427 ? 17.656 28.516 4.797 1 95.06 427 ALA A O 1
ATOM 3340 N N . SER A 1 428 ? 18.5 26.703 3.809 1 96.31 428 SER A N 1
ATOM 3341 C CA . SER A 1 428 ? 18.688 27.391 2.535 1 96.31 428 SER A CA 1
ATOM 3342 C C . SER A 1 428 ? 17.359 27.891 1.983 1 96.31 428 SER A C 1
ATOM 3344 O O . SER A 1 428 ? 17.266 29.047 1.534 1 96.31 428 SER A O 1
ATOM 3346 N N . VAL A 1 429 ? 16.359 27.078 2.016 1 96.81 429 VAL A N 1
ATOM 3347 C CA . VAL A 1 429 ? 15.039 27.438 1.49 1 96.81 429 VAL A CA 1
ATOM 3348 C C . VAL A 1 429 ? 14.445 28.578 2.318 1 96.81 429 VAL A C 1
ATOM 3350 O O . VAL A 1 429 ? 13.938 29.547 1.768 1 96.81 429 VAL A O 1
ATOM 3353 N N . ILE A 1 430 ? 14.516 28.5 3.59 1 96.62 430 ILE A N 1
ATOM 3354 C CA . ILE A 1 430 ? 13.945 29.5 4.484 1 96.62 430 ILE A CA 1
ATOM 3355 C C . ILE A 1 430 ? 14.68 30.828 4.309 1 96.62 430 ILE A C 1
ATOM 3357 O O . ILE A 1 430 ? 14.047 31.891 4.238 1 96.62 430 ILE A O 1
ATOM 3361 N N . GLU A 1 431 ? 16 30.766 4.215 1 96.38 431 GLU A N 1
ATOM 3362 C CA . GLU A 1 431 ? 16.781 31.969 4.004 1 96.38 431 GLU A CA 1
ATOM 3363 C C . GLU A 1 431 ? 16.391 32.656 2.701 1 96.38 431 GLU A C 1
ATOM 3365 O O . GLU A 1 431 ? 16.297 33.906 2.654 1 96.38 431 GLU A O 1
ATOM 3370 N N . ALA A 1 432 ? 16.219 31.875 1.736 1 97 432 ALA A N 1
ATOM 3371 C CA . ALA A 1 432 ? 15.812 32.438 0.45 1 97 432 ALA A CA 1
ATOM 3372 C C . ALA A 1 432 ? 14.445 33.094 0.549 1 97 432 ALA A C 1
ATOM 3374 O O . ALA A 1 432 ? 14.211 34.156 -0.033 1 97 432 ALA A O 1
ATOM 3375 N N . GLU A 1 433 ? 13.508 32.469 1.213 1 96.75 433 GLU A N 1
ATOM 3376 C CA . GLU A 1 433 ? 12.172 33.031 1.391 1 96.75 433 GLU A CA 1
ATOM 3377 C C . GLU A 1 433 ? 12.219 34.312 2.225 1 96.75 433 GLU A C 1
ATOM 3379 O O . GLU A 1 433 ? 11.516 35.281 1.93 1 96.75 433 GLU A O 1
ATOM 3384 N N . VAL A 1 434 ? 13 34.312 3.256 1 97.25 434 VAL A N 1
ATOM 3385 C CA . VAL A 1 434 ? 13.164 35.5 4.094 1 97.25 434 VAL A CA 1
ATOM 3386 C C . VAL A 1 434 ? 13.703 36.656 3.256 1 97.25 434 VAL A C 1
ATOM 3388 O O . VAL A 1 434 ? 13.195 37.781 3.34 1 97.25 434 VAL A O 1
ATOM 3391 N N . ALA A 1 435 ? 14.68 36.344 2.477 1 96.81 435 ALA A N 1
ATOM 3392 C CA . ALA A 1 435 ? 15.25 37.375 1.611 1 96.81 435 ALA A CA 1
ATOM 3393 C C . ALA A 1 435 ? 14.211 37.906 0.629 1 96.81 435 ALA A C 1
ATOM 3395 O O . ALA A 1 435 ? 14.172 39.125 0.35 1 96.81 435 ALA A O 1
ATOM 3396 N N . ARG A 1 436 ? 13.43 37.094 0.12 1 96.31 436 ARG A N 1
ATOM 3397 C CA . ARG A 1 436 ? 12.406 37.438 -0.863 1 96.31 436 ARG A CA 1
ATOM 3398 C C . ARG A 1 436 ? 11.383 38.375 -0.27 1 96.31 436 ARG A C 1
ATOM 3400 O O . ARG A 1 436 ? 10.914 39.312 -0.949 1 96.31 436 ARG A O 1
ATOM 3407 N N . TRP A 1 437 ? 11.086 38.156 0.946 1 95.19 437 TRP A N 1
ATOM 3408 C CA . TRP A 1 437 ? 9.945 38.875 1.503 1 95.19 437 TRP A CA 1
ATOM 3409 C C . TRP A 1 437 ? 10.398 39.906 2.508 1 95.19 437 TRP A C 1
ATOM 3411 O O . TRP A 1 437 ? 9.578 40.688 3.025 1 95.19 437 TRP A O 1
ATOM 3421 N N . ALA A 1 438 ? 11.711 39.875 2.543 1 88.12 438 ALA A N 1
ATOM 3422 C CA . ALA A 1 438 ? 12.258 40.875 3.453 1 88.12 438 ALA A CA 1
ATOM 3423 C C . ALA A 1 438 ? 11.969 42.281 2.957 1 88.12 438 ALA A C 1
ATOM 3425 O O . ALA A 1 438 ? 12.031 42.562 1.755 1 88.12 438 ALA A O 1
ATOM 3426 N N . GLY A 1 439 ? 11.188 43.094 3.613 1 88.25 439 GLY A N 1
ATOM 3427 C CA . GLY A 1 439 ? 10.969 44.5 3.268 1 88.25 439 GLY A CA 1
ATOM 3428 C C . GLY A 1 439 ? 9.531 44.812 2.928 1 88.25 439 GLY A C 1
ATOM 3429 O O . GLY A 1 439 ? 9.18 45.969 2.684 1 88.25 439 GLY A O 1
ATOM 3430 N N . VAL A 1 440 ? 8.891 43.75 2.852 1 90.81 440 VAL A N 1
ATOM 3431 C CA . VAL A 1 440 ? 7.48 44 2.559 1 90.81 440 VAL A CA 1
ATOM 3432 C C . VAL A 1 440 ? 6.859 44.812 3.699 1 90.81 440 VAL A C 1
ATOM 3434 O O . VAL A 1 440 ? 7.273 44.688 4.855 1 90.81 440 VAL A O 1
ATOM 3437 N N . ARG A 1 441 ? 5.902 45.594 3.314 1 87.94 441 ARG A N 1
ATOM 3438 C CA . ARG A 1 441 ? 5.188 46.375 4.324 1 87.94 441 ARG A CA 1
ATOM 3439 C C . ARG A 1 441 ? 4.117 45.531 5.004 1 87.94 441 ARG A C 1
ATOM 3441 O O . ARG A 1 441 ? 3.402 44.781 4.344 1 87.94 441 ARG A O 1
ATOM 3448 N N . PRO A 1 442 ? 4.016 45.688 6.324 1 88.5 442 PRO A N 1
ATOM 3449 C CA . PRO A 1 442 ? 2.963 44.969 7.031 1 88.5 442 PRO A CA 1
ATOM 3450 C C . PRO A 1 442 ? 1.56 45.375 6.594 1 88.5 442 PRO A C 1
ATOM 3452 O O . PRO A 1 442 ? 1.356 46.531 6.164 1 88.5 442 PRO A O 1
ATOM 3455 N N . LEU A 1 443 ? 0.643 44.438 6.609 1 82.12 443 LEU A N 1
ATOM 3456 C CA . LEU A 1 443 ? -0.735 44.656 6.172 1 82.12 443 LEU A CA 1
ATOM 3457 C C . LEU A 1 443 ? -1.5 45.531 7.152 1 82.12 443 LEU A C 1
ATOM 3459 O O . LEU A 1 443 ? -2.451 46.219 6.766 1 82.12 443 LEU A O 1
ATOM 3463 N N . SER A 1 444 ? -1.313 45.344 8.438 1 72.88 444 SER A N 1
ATOM 3464 C CA . SER A 1 444 ? -2.049 46.125 9.422 1 72.88 444 SER A CA 1
ATOM 3465 C C . SER A 1 444 ? -1.101 46.906 10.312 1 72.88 444 SER A C 1
ATOM 3467 O O . SER A 1 444 ? 0.095 46.625 10.383 1 72.88 444 SER A O 1
ATOM 3469 N N . SER A 1 445 ? -1.764 48.031 10.836 1 66.44 445 SER A N 1
ATOM 3470 C CA . SER A 1 445 ? -0.996 48.875 11.742 1 66.44 445 SER A CA 1
ATOM 3471 C C . SER A 1 445 ? -0.801 48.188 13.094 1 66.44 445 SER A C 1
ATOM 3473 O O . SER A 1 445 ? -1.633 47.375 13.516 1 66.44 445 SER A O 1
ATOM 3475 N N . ALA A 1 446 ? 0.286 48.469 13.609 1 66.5 446 ALA A N 1
ATOM 3476 C CA . ALA A 1 446 ? 0.634 47.906 14.914 1 66.5 446 ALA A CA 1
ATOM 3477 C C . ALA A 1 446 ? -0.15 48.594 16.031 1 66.5 446 ALA A C 1
ATOM 3479 O O . ALA A 1 446 ? -0.429 49.781 15.961 1 66.5 446 ALA A O 1
ATOM 3480 N N . ARG A 1 447 ? -0.765 47.75 16.781 1 71.75 447 ARG A N 1
ATOM 3481 C CA . ARG A 1 447 ? -1.231 48.25 18.062 1 71.75 447 ARG A CA 1
ATOM 3482 C C . ARG A 1 447 ? -0.058 48.562 18.984 1 71.75 447 ARG A C 1
ATOM 3484 O O . ARG A 1 447 ? 1.06 48.094 18.766 1 71.75 447 ARG A O 1
ATOM 3491 N N . ALA A 1 448 ? -0.344 49.469 19.906 1 71.62 448 ALA A N 1
ATOM 3492 C CA . ALA A 1 448 ? 0.69 49.688 20.922 1 71.62 448 ALA A CA 1
ATOM 3493 C C . ALA A 1 448 ? 1.085 48.375 21.594 1 71.62 448 ALA A C 1
ATOM 3495 O O . ALA A 1 448 ? 0.222 47.594 22 1 71.62 448 ALA A O 1
ATOM 3496 N N . PRO A 1 449 ? 2.396 48.125 21.594 1 71.31 449 PRO A N 1
ATOM 3497 C CA . PRO A 1 449 ? 2.855 46.844 22.141 1 71.31 449 PRO A CA 1
ATOM 3498 C C . PRO A 1 449 ? 2.482 46.656 23.609 1 71.31 449 PRO A C 1
ATOM 3500 O O . PRO A 1 449 ? 2.584 47.594 24.406 1 71.31 449 PRO A O 1
ATOM 3503 N N . ARG A 1 450 ? 1.883 45.625 23.812 1 78.44 450 ARG A N 1
ATOM 3504 C CA . ARG A 1 450 ? 1.666 45.25 25.203 1 78.44 450 ARG A CA 1
ATOM 3505 C C . ARG A 1 450 ? 2.834 44.406 25.719 1 78.44 450 ARG A C 1
ATOM 3507 O O . ARG A 1 450 ? 3.418 43.625 24.984 1 78.44 450 ARG A O 1
ATOM 3514 N N . ALA A 1 451 ? 3.166 44.531 26.984 1 79.31 451 ALA A N 1
ATOM 3515 C CA . ALA A 1 451 ? 4.305 43.812 27.562 1 79.31 451 ALA A CA 1
ATOM 3516 C C . ALA A 1 451 ? 3.971 42.344 27.797 1 79.31 451 ALA A C 1
ATOM 3518 O O . ALA A 1 451 ? 2.85 42.031 28.188 1 79.31 451 ALA A O 1
ATOM 3519 N N . LEU A 1 452 ? 4.895 41.469 27.375 1 81.5 452 LEU A N 1
ATOM 3520 C CA . LEU A 1 452 ? 4.836 40.062 27.719 1 81.5 452 LEU A CA 1
ATOM 3521 C C . LEU A 1 452 ? 5.59 39.781 29.016 1 81.5 452 LEU A C 1
ATOM 3523 O O . LEU A 1 452 ? 6.773 40.094 29.141 1 81.5 452 LEU A O 1
ATOM 3527 N N . LEU A 1 453 ? 4.82 39.375 30.016 1 76.25 453 LEU A N 1
ATOM 3528 C CA . LEU A 1 453 ? 5.414 39.031 31.312 1 76.25 453 LEU A CA 1
ATOM 3529 C C . LEU A 1 453 ? 5.574 37.531 31.469 1 76.25 453 LEU A C 1
ATOM 3531 O O . LEU A 1 453 ? 4.613 36.781 31.297 1 76.25 453 LEU A O 1
ATOM 3535 N N . GLN A 1 454 ? 6.926 37.094 31.609 1 75.31 454 GLN A N 1
ATOM 3536 C CA . GLN A 1 454 ? 7.184 35.656 31.766 1 75.31 454 GLN A CA 1
ATOM 3537 C C . GLN A 1 454 ? 7.266 35.281 33.25 1 75.31 454 GLN A C 1
ATOM 3539 O O . GLN A 1 454 ? 7.824 36.031 34.062 1 75.31 454 GLN A O 1
ATOM 3544 N N . ARG A 1 455 ? 6.402 34.406 33.688 1 62.5 455 ARG A N 1
ATOM 3545 C CA . ARG A 1 455 ? 6.586 33.875 35.031 1 62.5 455 ARG A CA 1
ATOM 3546 C C . ARG A 1 455 ? 7.352 32.562 35 1 62.5 455 ARG A C 1
ATOM 3548 O O . ARG A 1 455 ? 7.066 31.672 34.156 1 62.5 455 ARG A O 1
ATOM 3555 N N . CYS A 1 456 ? 8.656 32.469 35.312 1 48.31 456 CYS A N 1
ATOM 3556 C CA . CYS A 1 456 ? 9.492 31.281 35.375 1 48.31 456 CYS A CA 1
ATOM 3557 C C . CYS A 1 456 ? 8.891 30.234 36.312 1 48.31 456 CYS A C 1
ATOM 3559 O O . CYS A 1 456 ? 8.82 30.453 37.531 1 48.31 456 CYS A O 1
ATOM 3561 N N . GLY A 1 457 ? 7.719 29.922 36.438 1 41.72 457 GLY A N 1
ATOM 3562 C CA . GLY A 1 457 ? 7.41 28.875 37.406 1 41.72 457 GLY A CA 1
ATOM 3563 C C . GLY A 1 457 ? 7.742 27.484 36.906 1 41.72 457 GLY A C 1
ATOM 3564 O O . GLY A 1 457 ? 7.484 27.172 35.719 1 41.72 457 GLY A O 1
ATOM 3565 N N . VAL A 1 458 ? 8.867 26.828 37.406 1 41.91 458 VAL A N 1
ATOM 3566 C CA . VAL A 1 458 ? 9.188 25.406 37.25 1 41.91 458 VAL A CA 1
ATOM 3567 C C . VAL A 1 458 ? 7.969 24.562 37.594 1 41.91 458 VAL A C 1
ATOM 3569 O O . VAL A 1 458 ? 7.5 24.594 38.75 1 41.91 458 VAL A O 1
ATOM 3572 N N . PHE A 1 459 ? 7.16 24.266 36.688 1 42.91 459 PHE A N 1
ATOM 3573 C CA . PHE A 1 459 ? 6.168 23.25 37.031 1 42.91 459 PHE A CA 1
ATOM 3574 C C . PHE A 1 459 ? 6.844 21.953 37.438 1 42.91 459 PHE A C 1
ATOM 3576 O O . PHE A 1 459 ? 7.871 21.578 36.844 1 42.91 459 PHE A O 1
ATOM 3583 N N . PRO 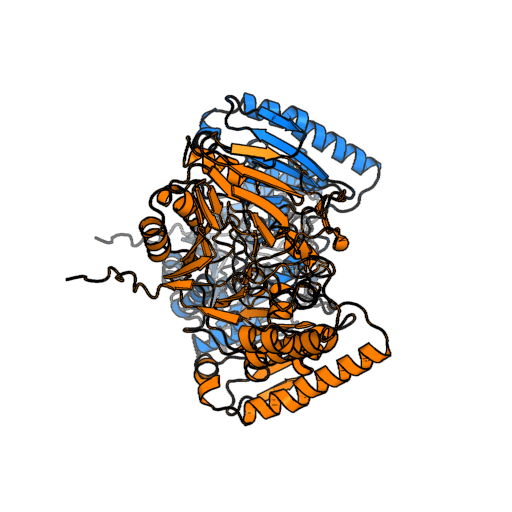A 1 460 ? 6.738 21.438 38.688 1 37.16 460 PRO A N 1
ATOM 3584 C CA . PRO A 1 460 ? 7.367 20.203 39.156 1 37.16 460 PRO A CA 1
ATOM 3585 C C . PRO A 1 460 ? 7.145 19.031 38.188 1 37.16 460 PRO A C 1
ATOM 3587 O O . PRO A 1 460 ? 6.059 18.906 37.594 1 37.16 460 PRO A O 1
ATOM 3590 N N . THR A 1 461 ? 8.203 18.688 37.531 1 37.28 461 THR A N 1
ATOM 3591 C CA . THR A 1 461 ? 8.156 17.391 36.844 1 37.28 461 THR A CA 1
ATOM 3592 C C . THR A 1 461 ? 7.84 16.266 37.844 1 37.28 461 THR A C 1
ATOM 3594 O O . THR A 1 461 ? 8.391 16.234 38.938 1 37.28 461 THR A O 1
ATOM 3597 N N . GLY A 1 462 ? 6.777 15.773 38.062 1 30 462 GLY A N 1
ATOM 3598 C CA . GLY A 1 462 ? 6.355 14.672 38.906 1 30 462 GLY A CA 1
ATOM 3599 C C . GLY A 1 462 ? 7.258 13.453 38.812 1 30 462 GLY A C 1
ATOM 3600 O O . GLY A 1 462 ? 6.816 12.328 39.031 1 30 462 GLY A O 1
ATOM 3601 N N . ALA A 1 463 ? 8.516 13.391 38.5 1 33.09 463 ALA A N 1
ATOM 3602 C CA . ALA A 1 463 ? 9.203 12.102 38.562 1 33.09 463 ALA A CA 1
ATOM 3603 C C . ALA A 1 463 ? 9.344 11.617 40 1 33.09 463 ALA A C 1
ATOM 3605 O O . ALA A 1 463 ? 10.133 10.711 40.281 1 33.09 463 ALA A O 1
ATOM 3606 N N . THR A 1 464 ? 8.836 12.25 41 1 27 464 THR A N 1
ATOM 3607 C CA . THR A 1 464 ? 9.32 11.461 42.125 1 27 464 THR A CA 1
ATOM 3608 C C . THR A 1 464 ? 8.727 10.055 42.094 1 27 464 THR A C 1
ATOM 3610 O O . THR A 1 464 ? 7.637 9.82 42.625 1 27 464 THR A O 1
ATOM 3613 N N . ALA A 1 465 ? 8.539 9.414 41.031 1 22.53 465 ALA A N 1
ATOM 3614 C CA . ALA A 1 465 ? 8.211 8.039 41.375 1 22.53 465 ALA A CA 1
ATOM 3615 C C . ALA A 1 465 ? 9.406 7.332 42 1 22.53 465 ALA A C 1
ATOM 3617 O O . ALA A 1 465 ? 10.5 7.332 41.438 1 22.53 465 ALA A O 1
ATOM 3618 N N . ARG A 1 466 ? 9.297 7.016 43.25 1 19.86 466 ARG A N 1
ATOM 3619 C CA . ARG A 1 466 ? 9.953 5.848 43.844 1 19.86 466 ARG A CA 1
ATOM 3620 C C . ARG A 1 466 ? 9.68 4.594 43 1 19.86 466 ARG A C 1
ATOM 3622 O O . ARG A 1 466 ? 8.547 4.375 42.562 1 19.86 466 ARG A O 1
ATOM 3629 N N . MET B 1 1 ? 16.391 -39.094 -15.875 1 97.19 1 MET B N 1
ATOM 3630 C CA . MET B 1 1 ? 15.141 -38.344 -15.914 1 97.19 1 MET B CA 1
ATOM 3631 C C . MET B 1 1 ? 15.328 -37 -16.594 1 97.19 1 MET B C 1
ATOM 3633 O O . MET B 1 1 ? 16.391 -36.375 -16.5 1 97.19 1 MET B O 1
ATOM 3637 N N . ARG B 1 2 ? 14.336 -36.594 -17.375 1 98 2 ARG B N 1
ATOM 3638 C CA . ARG B 1 2 ? 14.352 -35.344 -18.109 1 98 2 ARG B CA 1
ATOM 3639 C C . ARG B 1 2 ? 13.164 -34.469 -17.703 1 98 2 ARG B C 1
ATOM 3641 O O . ARG B 1 2 ? 12.016 -34.906 -17.75 1 98 2 ARG B O 1
ATOM 3648 N N . LEU B 1 3 ? 13.477 -33.25 -17.281 1 98.44 3 LEU B N 1
ATOM 3649 C CA . LEU B 1 3 ? 12.469 -32.25 -16.953 1 98.44 3 LEU B CA 1
ATOM 3650 C C . LEU B 1 3 ? 12.406 -31.172 -18.031 1 98.44 3 LEU B C 1
ATOM 3652 O O . LEU B 1 3 ? 13.406 -30.5 -18.281 1 98.44 3 LEU B O 1
ATOM 3656 N N . THR B 1 4 ? 11.305 -31.031 -18.688 1 98.62 4 THR B N 1
ATOM 3657 C CA . THR B 1 4 ? 11.102 -29.969 -19.656 1 98.62 4 THR B CA 1
ATOM 3658 C C . THR B 1 4 ? 10.117 -28.938 -19.125 1 98.62 4 THR B C 1
ATOM 3660 O O . THR B 1 4 ? 8.969 -29.266 -18.828 1 98.62 4 THR B O 1
ATOM 3663 N N . LEU B 1 5 ? 10.609 -27.703 -19.062 1 98.56 5 LEU B N 1
ATOM 3664 C CA . LEU B 1 5 ? 9.711 -26.641 -18.609 1 98.56 5 LEU B CA 1
ATOM 3665 C C . LEU B 1 5 ? 8.945 -26.062 -19.797 1 98.56 5 LEU B C 1
ATOM 3667 O O . LEU B 1 5 ? 9.539 -25.484 -20.703 1 98.56 5 LEU B O 1
ATOM 3671 N N . ILE B 1 6 ? 7.668 -26.203 -19.75 1 98.31 6 ILE B N 1
ATOM 3672 C CA . ILE B 1 6 ? 6.82 -25.641 -20.781 1 98.31 6 ILE B CA 1
ATOM 3673 C C . ILE B 1 6 ? 6.523 -24.172 -20.469 1 98.31 6 ILE B C 1
ATOM 3675 O O . ILE B 1 6 ? 6.516 -23.328 -21.375 1 98.31 6 ILE B O 1
ATOM 3679 N N . GLY B 1 7 ? 6.309 -23.906 -19.266 1 97.44 7 GLY B N 1
ATOM 3680 C CA . GLY B 1 7 ? 6.074 -22.562 -18.766 1 97.44 7 GLY B CA 1
ATOM 3681 C C . GLY B 1 7 ? 5.203 -22.531 -17.516 1 97.44 7 GLY B C 1
ATOM 3682 O O . GLY B 1 7 ? 4.309 -23.359 -17.359 1 97.44 7 GLY B O 1
ATOM 3683 N N . HIS B 1 8 ? 5.492 -21.5 -16.641 1 96.62 8 HIS B N 1
ATOM 3684 C CA . HIS B 1 8 ? 4.746 -21.391 -15.391 1 96.62 8 HIS B CA 1
ATOM 3685 C C . HIS B 1 8 ? 4.844 -22.688 -14.586 1 96.62 8 HIS B C 1
ATOM 3687 O O . HIS B 1 8 ? 5.941 -23.125 -14.227 1 96.62 8 HIS B O 1
ATOM 3693 N N . ALA B 1 9 ? 3.736 -23.375 -14.398 1 97.94 9 ALA B N 1
ATOM 3694 C CA . ALA B 1 9 ? 3.75 -24.609 -13.617 1 97.94 9 ALA B CA 1
ATOM 3695 C C . ALA B 1 9 ? 3.689 -25.828 -14.523 1 97.94 9 ALA B C 1
ATOM 3697 O O . ALA B 1 9 ? 3.742 -26.969 -14.047 1 97.94 9 ALA B O 1
ATOM 3698 N N . SER B 1 10 ? 3.658 -25.625 -15.797 1 98.56 10 SER B N 1
ATOM 3699 C CA . SER B 1 10 ? 3.531 -26.719 -16.75 1 98.56 10 SER B CA 1
ATOM 3700 C C . SER B 1 10 ? 4.871 -27.422 -16.984 1 98.56 10 SER B C 1
ATOM 3702 O O . SER B 1 10 ? 5.824 -26.797 -17.453 1 98.56 10 SER B O 1
ATOM 3704 N N . LEU B 1 11 ? 4.914 -28.656 -16.719 1 98.44 11 LEU B N 1
ATOM 3705 C CA . LEU B 1 11 ? 6.16 -29.422 -16.719 1 98.44 11 LEU B CA 1
ATOM 3706 C C . LEU B 1 11 ? 5.961 -30.797 -17.344 1 98.44 11 LEU B C 1
ATOM 3708 O O . LEU B 1 11 ? 5.004 -31.5 -17.016 1 98.44 11 LEU B O 1
ATOM 3712 N N . LEU B 1 12 ? 6.797 -31.156 -18.266 1 98.25 12 LEU B N 1
ATOM 3713 C CA . LEU B 1 12 ? 6.883 -32.531 -18.781 1 98.25 12 LEU B CA 1
ATOM 3714 C C . LEU B 1 12 ? 8.062 -33.25 -18.156 1 98.25 12 LEU B C 1
ATOM 3716 O O . LEU B 1 12 ? 9.203 -32.781 -18.234 1 98.25 12 LEU B O 1
ATOM 3720 N N . ILE B 1 13 ? 7.793 -34.344 -17.531 1 98.06 13 ILE B N 1
ATOM 3721 C CA . ILE B 1 13 ? 8.828 -35.156 -16.922 1 98.06 13 ILE B CA 1
ATOM 3722 C C . ILE B 1 13 ? 8.922 -36.5 -17.641 1 98.06 13 ILE B C 1
ATOM 3724 O O . ILE B 1 13 ? 7.945 -37.25 -17.719 1 98.06 13 ILE B O 1
ATOM 3728 N N . GLU B 1 14 ? 10.023 -36.781 -18.141 1 97.06 14 GLU B N 1
ATOM 3729 C CA . GLU B 1 14 ? 10.305 -38.094 -18.766 1 97.06 14 GLU B CA 1
ATOM 3730 C C . GLU B 1 14 ? 11.18 -38.938 -17.875 1 97.06 14 GLU B C 1
ATOM 3732 O O . GLU B 1 14 ? 12.336 -38.594 -17.609 1 97.06 14 GLU B O 1
ATOM 3737 N N . THR B 1 15 ? 10.586 -40 -17.438 1 96.19 15 THR B N 1
ATOM 3738 C CA . THR B 1 15 ? 11.328 -40.969 -16.625 1 96.19 15 THR B CA 1
ATOM 3739 C C . THR B 1 15 ? 11.828 -42.125 -17.5 1 96.19 15 THR B C 1
ATOM 3741 O O . THR B 1 15 ? 11.734 -42.062 -18.734 1 96.19 15 THR B O 1
ATOM 3744 N N . ALA B 1 16 ? 12.398 -43.125 -16.844 1 90.94 16 ALA B N 1
ATOM 3745 C CA . ALA B 1 16 ? 12.891 -44.312 -17.578 1 90.94 16 ALA B CA 1
ATOM 3746 C C . ALA B 1 16 ? 11.734 -45.062 -18.234 1 90.94 16 ALA B C 1
ATOM 3748 O O . ALA B 1 16 ? 11.914 -45.656 -19.297 1 90.94 16 ALA B O 1
ATOM 3749 N N . ASP B 1 17 ? 10.57 -44.875 -17.672 1 87.94 17 ASP B N 1
ATOM 3750 C CA . ASP B 1 17 ? 9.5 -45.781 -18.094 1 87.94 17 ASP B CA 1
ATOM 3751 C C . ASP B 1 17 ? 8.273 -45 -18.562 1 87.94 17 ASP B C 1
ATOM 3753 O O . ASP B 1 17 ? 7.383 -45.562 -19.203 1 87.94 17 ASP B O 1
ATOM 3757 N N . CYS B 1 18 ? 8.227 -43.719 -18.219 1 91.56 18 CYS B N 1
ATOM 3758 C CA . CYS B 1 18 ? 6.973 -43.062 -18.562 1 91.56 18 CYS B CA 1
ATOM 3759 C C . CYS B 1 18 ? 7.176 -41.562 -18.719 1 91.56 18 CYS B C 1
ATOM 3761 O O . CYS B 1 18 ? 8.242 -41.031 -18.391 1 91.56 18 CYS B O 1
ATOM 3763 N N . ARG B 1 19 ? 6.168 -40.969 -19.359 1 95.12 19 ARG B N 1
ATOM 3764 C CA . ARG B 1 19 ? 6.082 -39.5 -19.547 1 95.12 19 ARG B CA 1
ATOM 3765 C C . ARG B 1 19 ? 4.914 -38.906 -18.766 1 95.12 19 ARG B C 1
ATOM 3767 O O . ARG B 1 19 ? 3.766 -39.312 -18.953 1 95.12 19 ARG B O 1
ATOM 3774 N N . VAL B 1 20 ? 5.23 -37.938 -17.953 1 96.25 20 VAL B N 1
ATOM 3775 C CA . VAL B 1 20 ? 4.262 -37.312 -17.047 1 96.25 20 VAL B CA 1
ATOM 3776 C C . VAL B 1 20 ? 4.125 -35.844 -17.391 1 96.25 20 VAL B C 1
ATOM 3778 O O . VAL B 1 20 ? 5.121 -35.125 -17.453 1 96.25 20 VAL B O 1
ATOM 3781 N N . LEU B 1 21 ? 2.928 -35.438 -17.656 1 97.38 21 LEU B N 1
ATOM 3782 C CA . LEU B 1 21 ? 2.633 -34 -17.828 1 97.38 21 LEU B CA 1
ATOM 3783 C C . LEU B 1 21 ? 1.901 -33.469 -16.609 1 97.38 21 LEU B C 1
ATOM 3785 O O . LEU B 1 21 ? 0.895 -34.031 -16.172 1 97.38 21 LEU B O 1
ATOM 3789 N N . MET B 1 22 ? 2.467 -32.375 -16.047 1 98.5 22 MET B N 1
ATOM 3790 C CA . MET B 1 22 ? 1.847 -31.781 -14.875 1 98.5 22 MET B CA 1
ATOM 3791 C C . MET B 1 22 ? 1.312 -30.391 -15.195 1 98.5 22 MET B C 1
ATOM 3793 O O . MET B 1 22 ? 2.016 -29.562 -15.781 1 98.5 22 MET B O 1
ATOM 3797 N N . ASP B 1 23 ? 0.043 -30.078 -14.797 1 98.62 23 ASP B N 1
ATOM 3798 C CA . ASP B 1 23 ? -0.613 -28.781 -14.812 1 98.62 23 ASP B CA 1
ATOM 3799 C C . ASP B 1 23 ? -0.413 -28.078 -16.156 1 98.62 23 ASP B C 1
ATOM 3801 O O . ASP B 1 23 ? 0.071 -26.938 -16.203 1 98.62 23 ASP B O 1
ATOM 3805 N N . PRO B 1 24 ? -0.872 -28.656 -17.203 1 98.06 24 PRO B N 1
ATOM 3806 C CA . PRO B 1 24 ? -0.601 -28.094 -18.531 1 98.06 24 PRO B CA 1
ATOM 3807 C C . PRO B 1 24 ? -1.386 -26.797 -18.797 1 98.06 24 PRO B C 1
ATOM 3809 O O . PRO B 1 24 ? -2.611 -26.781 -18.656 1 98.06 24 PRO B O 1
ATOM 3812 N N . VAL B 1 25 ? -0.774 -25.734 -19.141 1 98.5 25 VAL B N 1
ATOM 3813 C CA . VAL B 1 25 ? -1.24 -24.5 -19.766 1 98.5 25 VAL B CA 1
ATOM 3814 C C . VAL B 1 25 ? -0.549 -24.328 -21.109 1 98.5 25 VAL B C 1
ATOM 3816 O O . VAL B 1 25 ? 0.61 -23.906 -21.172 1 98.5 25 VAL B O 1
ATOM 3819 N N . LEU B 1 26 ? -1.252 -24.594 -22.172 1 97.75 26 LEU B N 1
ATOM 3820 C CA . LEU B 1 26 ? -0.599 -24.719 -23.469 1 97.75 26 LEU B CA 1
ATOM 3821 C C . LEU B 1 26 ? -0.899 -23.516 -24.344 1 97.75 26 LEU B C 1
ATOM 3823 O O . LEU B 1 26 ? -0.305 -23.359 -25.422 1 97.75 26 LEU B O 1
ATOM 3827 N N . TRP B 1 27 ? -1.801 -22.656 -23.859 1 96.88 27 TRP B N 1
ATOM 3828 C CA . TRP B 1 27 ? -2.148 -21.438 -24.578 1 96.88 27 TRP B CA 1
ATOM 3829 C C . TRP B 1 27 ? -2.117 -20.219 -23.656 1 96.88 27 TRP B C 1
ATOM 3831 O O . TRP B 1 27 ? -2.254 -20.359 -22.438 1 96.88 27 TRP B O 1
ATOM 3841 N N . ASP B 1 28 ? -1.882 -19.062 -24.266 1 95.44 28 ASP B N 1
ATOM 3842 C CA . ASP B 1 28 ? -2.047 -17.75 -23.625 1 95.44 28 ASP B CA 1
ATOM 3843 C C . ASP B 1 28 ? -3.133 -16.938 -24.328 1 95.44 28 ASP B C 1
ATOM 3845 O O . ASP B 1 28 ? -3.367 -17.109 -25.531 1 95.44 28 ASP B O 1
ATOM 3849 N N . PRO B 1 29 ? -3.76 -15.984 -23.672 1 96.62 29 PRO B N 1
ATOM 3850 C CA . PRO B 1 29 ? -3.691 -15.852 -22.219 1 96.62 29 PRO B CA 1
ATOM 3851 C C . PRO B 1 29 ? -4.418 -16.984 -21.5 1 96.62 29 PRO B C 1
ATOM 3853 O O . PRO B 1 29 ? -5.164 -17.75 -22.125 1 96.62 29 PRO B O 1
ATOM 3856 N N . HIS B 1 30 ? -4.168 -17.172 -20.234 1 96.5 30 HIS B N 1
ATOM 3857 C CA . HIS B 1 30 ? -4.828 -18.156 -19.391 1 96.5 30 HIS B CA 1
ATOM 3858 C C . HIS B 1 30 ? -5.371 -17.531 -18.109 1 96.5 30 HIS B C 1
ATOM 3860 O O . HIS B 1 30 ? -5.332 -16.297 -17.969 1 96.5 30 HIS B O 1
ATOM 3866 N N . GLN B 1 31 ? -6.07 -18.391 -17.203 1 96.5 31 GLN B N 1
ATOM 3867 C CA . GLN B 1 31 ? -6.672 -17.875 -15.984 1 96.5 31 GLN B CA 1
ATOM 3868 C C . GLN B 1 31 ? -7.664 -16.75 -16.281 1 96.5 31 GLN B C 1
ATOM 3870 O O . GLN B 1 31 ? -7.523 -15.633 -15.773 1 96.5 31 GLN B O 1
ATOM 3875 N N . GLU B 1 32 ? -8.617 -17.062 -17.156 1 96.56 32 GLU B N 1
ATOM 3876 C CA . GLU B 1 32 ? -9.688 -16.156 -17.562 1 96.56 32 GLU B CA 1
ATOM 3877 C C . GLU B 1 32 ? -9.133 -14.906 -18.219 1 96.56 32 GLU B C 1
ATOM 3879 O O . GLU B 1 32 ? -9.695 -13.82 -18.078 1 96.56 32 GLU B O 1
ATOM 3884 N N . GLY B 1 33 ? -7.922 -15 -18.797 1 96.38 33 GLY B N 1
ATOM 3885 C CA . GLY B 1 33 ? -7.34 -13.914 -19.562 1 96.38 33 GLY B CA 1
ATOM 3886 C C . GLY B 1 33 ? -6.469 -12.992 -18.734 1 96.38 33 GLY B C 1
ATOM 3887 O O . GLY B 1 33 ? -5.953 -11.992 -19.234 1 96.38 33 GLY B O 1
ATOM 3888 N N . LEU B 1 34 ? -6.176 -13.281 -17.516 1 97 34 LEU B N 1
ATOM 3889 C CA . LEU B 1 34 ? -5.449 -12.406 -16.609 1 97 34 LEU B CA 1
ATOM 3890 C C . LEU B 1 34 ? -3.945 -12.516 -16.828 1 97 34 LEU B C 1
ATOM 3892 O O . LEU B 1 34 ? -3.209 -11.555 -16.594 1 97 34 LEU B O 1
ATOM 3896 N N . PHE B 1 35 ? -3.533 -13.719 -17.328 1 97.25 35 PHE B N 1
ATOM 3897 C CA . PHE B 1 35 ? -2.102 -13.992 -17.266 1 97.25 35 PHE B CA 1
ATOM 3898 C C . PHE B 1 35 ? -1.571 -14.383 -18.641 1 97.25 35 PHE B C 1
ATOM 3900 O O . PHE B 1 35 ? -2.303 -14.945 -19.453 1 97.25 35 PHE B O 1
ATOM 3907 N N . HIS B 1 36 ? -0.354 -14.023 -18.875 1 95.88 36 HIS B N 1
ATOM 3908 C CA . HIS B 1 36 ? 0.519 -14.641 -19.859 1 95.88 36 HIS B CA 1
ATOM 3909 C C . HIS B 1 36 ? 1.658 -15.406 -19.188 1 95.88 36 HIS B C 1
ATOM 3911 O O . HIS B 1 36 ? 2.197 -14.953 -18.188 1 95.88 36 HIS B O 1
ATOM 3917 N N . VAL B 1 37 ? 1.978 -16.516 -19.734 1 96.5 37 VAL B N 1
ATOM 3918 C CA . VAL B 1 37 ? 3.193 -17.188 -19.281 1 96.5 37 VAL B CA 1
ATOM 3919 C C . VAL B 1 37 ? 4.398 -16.281 -19.516 1 96.5 37 VAL B C 1
ATOM 3921 O O . VAL B 1 37 ? 4.488 -15.594 -20.547 1 96.5 37 VAL B O 1
ATOM 3924 N N . HIS B 1 38 ? 5.258 -16.234 -18.609 1 94.69 38 HIS B N 1
ATOM 3925 C CA . HIS B 1 38 ? 6.48 -15.445 -18.672 1 94.69 38 HIS B CA 1
ATOM 3926 C C . HIS B 1 38 ? 7.68 -16.25 -18.172 1 94.69 38 HIS B C 1
ATOM 3928 O O . HIS B 1 38 ? 7.613 -16.875 -17.109 1 94.69 38 HIS B O 1
ATOM 3934 N N . PRO B 1 39 ? 8.82 -16.141 -18.875 1 93.94 39 PRO B N 1
ATOM 3935 C CA . PRO B 1 39 ? 9.039 -15.5 -20.172 1 93.94 39 PRO B CA 1
ATOM 3936 C C . PRO B 1 39 ? 8.102 -16.031 -21.266 1 93.94 39 PRO B C 1
ATOM 3938 O O . PRO B 1 39 ? 7.688 -17.188 -21.203 1 93.94 39 PRO B O 1
ATOM 3941 N N . ALA B 1 40 ? 7.875 -15.211 -22.266 1 95.19 40 ALA B N 1
ATOM 3942 C CA . ALA B 1 40 ? 6.926 -15.539 -23.312 1 95.19 40 ALA B CA 1
ATOM 3943 C C . ALA B 1 40 ? 7.406 -16.734 -24.125 1 95.19 40 ALA B C 1
ATOM 3945 O O . ALA B 1 40 ? 8.609 -16.906 -24.359 1 95.19 40 ALA B O 1
ATOM 3946 N N . ARG B 1 41 ? 6.418 -17.531 -24.562 1 96.69 41 ARG B N 1
ATOM 3947 C CA . ARG B 1 41 ? 6.738 -18.719 -25.344 1 96.69 41 ARG B CA 1
ATOM 3948 C C . ARG B 1 41 ? 5.602 -19.078 -26.297 1 96.69 41 ARG B C 1
ATOM 3950 O O . ARG B 1 41 ? 4.496 -18.547 -26.172 1 96.69 41 ARG B O 1
ATOM 3957 N N . GLU B 1 42 ? 5.957 -19.891 -27.234 1 96.56 42 GLU B N 1
ATOM 3958 C CA . GLU B 1 42 ? 5.008 -20.578 -28.094 1 96.56 42 GLU B CA 1
ATOM 3959 C C . GLU B 1 42 ? 5.113 -22.094 -27.953 1 96.56 42 GLU B C 1
ATOM 3961 O O . GLU B 1 42 ? 6.215 -22.641 -27.953 1 96.56 42 GLU B O 1
ATOM 3966 N N . VAL B 1 43 ? 4.004 -22.688 -27.719 1 97.62 43 VAL B N 1
ATOM 3967 C CA . VAL B 1 43 ? 3.959 -24.141 -27.719 1 97.62 43 VAL B CA 1
ATOM 3968 C C . VAL B 1 43 ? 3.598 -24.656 -29.109 1 97.62 43 VAL B C 1
ATOM 3970 O O . VAL B 1 43 ? 2.613 -24.219 -29.703 1 97.62 43 VAL B O 1
ATOM 3973 N N . LEU B 1 44 ? 4.445 -25.5 -29.609 1 96.12 44 LEU B N 1
ATOM 3974 C CA . LEU B 1 44 ? 4.152 -26.188 -30.859 1 96.12 44 LEU B CA 1
ATOM 3975 C C . LEU B 1 44 ? 3.322 -27.438 -30.609 1 96.12 44 LEU B C 1
ATOM 3977 O O . LEU B 1 44 ? 3.861 -28.547 -30.562 1 96.12 44 LEU B O 1
ATOM 3981 N N . HIS B 1 45 ? 2.074 -27.328 -30.625 1 94.69 45 HIS B N 1
ATOM 3982 C CA . HIS B 1 45 ? 1.116 -28.297 -30.125 1 94.69 45 HIS B CA 1
ATOM 3983 C C . HIS B 1 45 ? 1.231 -29.625 -30.875 1 94.69 45 HIS B C 1
ATOM 3985 O O . HIS B 1 45 ? 1.091 -30.703 -30.281 1 94.69 45 HIS B O 1
ATOM 3991 N N . ALA B 1 46 ? 1.502 -29.594 -32.094 1 90.38 46 ALA B N 1
ATOM 3992 C CA . ALA B 1 46 ? 1.584 -30.781 -32.938 1 90.38 46 ALA B CA 1
ATOM 3993 C C . ALA B 1 46 ? 2.779 -31.641 -32.531 1 90.38 46 ALA B C 1
ATOM 3995 O O . ALA B 1 46 ? 2.84 -32.812 -32.875 1 90.38 46 ALA B O 1
ATOM 3996 N N . ARG B 1 47 ? 3.674 -31.016 -31.844 1 93.56 47 ARG B N 1
ATOM 3997 C CA . ARG B 1 47 ? 4.906 -31.719 -31.5 1 93.56 47 ARG B CA 1
ATOM 3998 C C . ARG B 1 47 ? 4.887 -32.188 -30.047 1 93.56 47 ARG B C 1
ATOM 4000 O O . ARG B 1 47 ? 5.895 -32.688 -29.547 1 93.56 47 ARG B O 1
ATOM 4007 N N . LEU B 1 48 ? 3.816 -32 -29.406 1 93.44 48 LEU B N 1
ATOM 4008 C CA . LEU B 1 48 ? 3.701 -32.531 -28.047 1 93.44 48 LEU B CA 1
ATOM 4009 C C . LEU B 1 48 ? 3.926 -34.031 -28 1 93.44 48 LEU B C 1
ATOM 4011 O O . LEU B 1 48 ? 3.324 -34.781 -28.781 1 93.44 48 LEU B O 1
ATOM 4015 N N . PRO B 1 49 ? 4.754 -34.5 -27.125 1 91.69 49 PRO B N 1
ATOM 4016 C CA . PRO B 1 49 ? 5.004 -35.938 -27.062 1 91.69 49 PRO B CA 1
ATOM 4017 C C . PRO B 1 49 ? 3.822 -36.719 -26.5 1 91.69 49 PRO B C 1
ATOM 4019 O O . PRO B 1 49 ? 2.971 -36.156 -25.812 1 91.69 49 PRO B O 1
ATOM 4022 N N . PRO B 1 50 ? 3.797 -38.094 -26.828 1 91.69 50 PRO B N 1
ATOM 4023 C CA . PRO B 1 50 ? 2.768 -38.906 -26.188 1 91.69 50 PRO B CA 1
ATOM 4024 C C . PRO B 1 50 ? 2.9 -38.938 -24.656 1 91.69 50 PRO B C 1
ATOM 4026 O O . PRO B 1 50 ? 4.016 -38.906 -24.141 1 91.69 50 PRO B O 1
ATOM 4029 N N . LEU B 1 51 ? 1.792 -39.062 -24.016 1 93.5 51 LEU B N 1
ATOM 4030 C CA . LEU B 1 51 ? 1.75 -38.969 -22.562 1 93.5 51 LEU B CA 1
ATOM 4031 C C . LEU B 1 51 ? 1.238 -40.281 -21.938 1 93.5 51 LEU B C 1
ATOM 4033 O O . LEU B 1 51 ? 0.393 -40.938 -22.531 1 93.5 51 LEU B O 1
ATOM 4037 N N . ASP B 1 52 ? 1.765 -40.594 -20.797 1 93.44 52 ASP B N 1
ATOM 4038 C CA . ASP B 1 52 ? 1.297 -41.719 -20.031 1 93.44 52 ASP B CA 1
ATOM 4039 C C . ASP B 1 52 ? 0.451 -41.281 -18.844 1 93.44 52 ASP B C 1
ATOM 4041 O O . ASP B 1 52 ? -0.549 -41.938 -18.516 1 93.44 52 ASP B O 1
ATOM 4045 N N . VAL B 1 53 ? 0.873 -40.25 -18.234 1 95.31 53 VAL B N 1
ATOM 4046 C CA . VAL B 1 53 ? 0.234 -39.781 -17.016 1 95.31 53 VAL B CA 1
ATOM 4047 C C . VAL B 1 53 ? 0.029 -38.281 -17.062 1 95.31 53 VAL B C 1
ATOM 4049 O O . VAL B 1 53 ? 0.905 -37.562 -17.531 1 95.31 53 VAL B O 1
ATOM 4052 N N . LEU B 1 54 ? -1.123 -37.875 -16.719 1 96.94 54 LEU B N 1
ATOM 4053 C CA . LEU B 1 54 ? -1.46 -36.469 -16.484 1 96.94 54 LEU B CA 1
ATOM 4054 C C . LEU B 1 54 ? -1.722 -36.188 -15.008 1 96.94 54 LEU B C 1
ATOM 4056 O O . LEU B 1 54 ? -2.525 -36.906 -14.391 1 96.94 54 LEU B O 1
ATOM 4060 N N . VAL B 1 55 ? -0.989 -35.25 -14.461 1 98.31 55 VAL B N 1
ATOM 4061 C CA . VAL B 1 55 ? -1.188 -34.906 -13.055 1 98.31 55 VAL B CA 1
ATOM 4062 C C . VAL B 1 55 ? -1.656 -33.438 -12.93 1 98.31 55 VAL B C 1
ATOM 4064 O O . VAL B 1 55 ? -1.028 -32.531 -13.477 1 98.31 55 VAL B O 1
ATOM 4067 N N . ILE B 1 56 ? -2.76 -33.219 -12.266 1 98.56 56 ILE B N 1
ATOM 4068 C CA . ILE B 1 56 ? -3.254 -31.891 -11.914 1 98.56 56 ILE B CA 1
ATOM 4069 C C . ILE B 1 56 ? -3.059 -31.656 -10.414 1 98.56 56 ILE B C 1
ATOM 4071 O O . ILE B 1 56 ? -3.58 -32.406 -9.586 1 98.56 56 ILE B O 1
ATOM 4075 N N . SER B 1 57 ? -2.346 -30.625 -10.102 1 98.12 57 SER B N 1
ATOM 4076 C CA . SER B 1 57 ? -1.989 -30.391 -8.703 1 98.12 57 SER B CA 1
ATOM 4077 C C . SER B 1 57 ? -3.182 -29.859 -7.914 1 98.12 57 SER B C 1
ATOM 4079 O O . SER B 1 57 ? -3.367 -30.219 -6.75 1 98.12 57 SER B O 1
ATOM 4081 N N . HIS B 1 58 ? -3.959 -28.938 -8.5 1 97 58 HIS B N 1
ATOM 4082 C CA . HIS B 1 58 ? -5.129 -28.391 -7.824 1 97 58 HIS B CA 1
ATOM 4083 C C . HIS B 1 58 ? -6.02 -27.625 -8.805 1 97 58 HIS B C 1
ATOM 4085 O O . HIS B 1 58 ? -5.723 -27.562 -10 1 97 58 HIS B O 1
ATOM 4091 N N . ARG B 1 59 ? -7.062 -27.047 -8.281 1 95.31 59 ARG B N 1
ATOM 4092 C CA . ARG B 1 59 ? -8.188 -26.641 -9.125 1 95.31 59 ARG B CA 1
ATOM 4093 C C . ARG B 1 59 ? -8 -25.219 -9.641 1 95.31 59 ARG B C 1
ATOM 4095 O O . ARG B 1 59 ? -8.789 -24.75 -10.461 1 95.31 59 ARG B O 1
ATOM 4102 N N . HIS B 1 60 ? -7.07 -24.406 -9.195 1 94.69 60 HIS B N 1
ATOM 4103 C CA . HIS B 1 60 ? -6.902 -23.062 -9.75 1 94.69 60 HIS B CA 1
ATOM 4104 C C . HIS B 1 60 ? -6.656 -23.109 -11.25 1 94.69 60 HIS B C 1
ATOM 4106 O O . HIS B 1 60 ? -5.938 -23.984 -11.742 1 94.69 60 HIS B O 1
ATOM 4112 N N . LEU B 1 61 ? -7.125 -22.156 -11.945 1 95.81 61 LEU B N 1
ATOM 4113 C CA . LEU B 1 61 ? -7.227 -22.234 -13.398 1 95.81 61 LEU B CA 1
ATOM 4114 C C . LEU B 1 61 ? -5.855 -22.094 -14.047 1 95.81 61 LEU B C 1
ATOM 4116 O O . LEU B 1 61 ? -5.676 -22.469 -15.211 1 95.81 61 LEU B O 1
ATOM 4120 N N . ASP B 1 62 ? -4.938 -21.5 -13.344 1 96.25 62 ASP B N 1
ATOM 4121 C CA . ASP B 1 62 ? -3.59 -21.453 -13.898 1 96.25 62 ASP B CA 1
ATOM 4122 C C . ASP B 1 62 ? -2.893 -22.812 -13.75 1 96.25 62 ASP B C 1
ATOM 4124 O O . ASP B 1 62 ? -1.794 -23 -14.273 1 96.25 62 ASP B O 1
ATOM 4128 N N . HIS B 1 63 ? -3.525 -23.797 -13.188 1 97.25 63 HIS B N 1
ATOM 4129 C CA . HIS B 1 63 ? -3.051 -25.172 -13.086 1 97.25 63 HIS B CA 1
ATOM 4130 C C . HIS B 1 63 ? -4.047 -26.156 -13.695 1 97.25 63 HIS B C 1
ATOM 4132 O O . HIS B 1 63 ? -3.719 -27.312 -13.938 1 97.25 63 HIS B O 1
ATOM 4138 N N . PHE B 1 64 ? -5.23 -25.703 -13.828 1 97.69 64 PHE B N 1
ATOM 4139 C CA . PHE B 1 64 ? -6.348 -26.484 -14.344 1 97.69 64 PHE B CA 1
ATOM 4140 C C . PHE B 1 64 ? -6.984 -25.797 -15.547 1 97.69 64 PHE B C 1
ATOM 4142 O O . PHE B 1 64 ? -8.156 -25.422 -15.508 1 97.69 64 PHE B O 1
ATOM 4149 N N . ASP B 1 65 ? -6.227 -25.734 -16.609 1 98 65 ASP B N 1
ATOM 4150 C CA . ASP B 1 65 ? -6.656 -25.031 -17.812 1 98 65 ASP B CA 1
ATOM 4151 C C . ASP B 1 65 ? -7.488 -25.953 -18.703 1 98 65 ASP B C 1
ATOM 4153 O O . ASP B 1 65 ? -6.949 -26.859 -19.344 1 98 65 ASP B O 1
ATOM 4157 N N . ILE B 1 66 ? -8.727 -25.688 -18.844 1 98 66 ILE B N 1
ATOM 4158 C CA . ILE B 1 66 ? -9.695 -26.578 -19.484 1 98 66 ILE B CA 1
ATOM 4159 C C . ILE B 1 66 ? -9.359 -26.719 -20.969 1 98 66 ILE B C 1
ATOM 4161 O O . ILE B 1 66 ? -9.414 -27.812 -21.531 1 98 66 ILE B O 1
ATOM 4165 N N . ARG B 1 67 ? -9.016 -25.594 -21.609 1 97.38 67 ARG B N 1
ATOM 4166 C CA . ARG B 1 67 ? -8.664 -25.656 -23.031 1 97.38 67 ARG B CA 1
ATOM 4167 C C . ARG B 1 67 ? -7.5 -26.625 -23.266 1 97.38 67 ARG B C 1
ATOM 4169 O O . ARG B 1 67 ? -7.551 -27.453 -24.172 1 97.38 67 ARG B O 1
ATOM 4176 N N . SER B 1 68 ? -6.477 -26.531 -22.484 1 97.62 68 SER B N 1
ATOM 4177 C CA . SER B 1 68 ? -5.312 -27.406 -22.609 1 97.62 68 SER B CA 1
ATOM 4178 C C . SER B 1 68 ? -5.691 -28.859 -22.391 1 97.62 68 SER B C 1
ATOM 4180 O O . SER B 1 68 ? -5.277 -29.734 -23.156 1 97.62 68 SER B O 1
ATOM 4182 N N . LEU B 1 69 ? -6.484 -29.109 -21.406 1 97.5 69 LEU B N 1
ATOM 4183 C CA . LEU B 1 69 ? -6.891 -30.469 -21.062 1 97.5 69 LEU B CA 1
ATOM 4184 C C . LEU B 1 69 ? -7.73 -31.078 -22.188 1 97.5 69 LEU B C 1
ATOM 4186 O O . LEU B 1 69 ? -7.559 -32.25 -22.516 1 97.5 69 LEU B O 1
ATOM 4190 N N . ALA B 1 70 ? -8.562 -30.297 -22.734 1 96.56 70 ALA B N 1
ATOM 4191 C CA . ALA B 1 70 ? -9.469 -30.781 -23.781 1 96.56 70 ALA B CA 1
ATOM 4192 C C . ALA B 1 70 ? -8.688 -31.281 -24.984 1 96.56 70 ALA B C 1
ATOM 4194 O O . ALA B 1 70 ? -9.195 -32.094 -25.766 1 96.56 70 ALA B O 1
ATOM 4195 N N . HIS B 1 71 ? -7.488 -30.859 -25.125 1 95.62 71 HIS B N 1
ATOM 4196 C CA . HIS B 1 71 ? -6.707 -31.203 -26.312 1 95.62 71 HIS B CA 1
ATOM 4197 C C . HIS B 1 71 ? -5.738 -32.344 -26.031 1 95.62 71 HIS B C 1
ATOM 4199 O O . HIS B 1 71 ? -4.902 -32.688 -26.875 1 95.62 71 HIS B O 1
ATOM 4205 N N . LEU B 1 72 ? -5.816 -32.969 -24.875 1 95.31 72 LEU B N 1
ATOM 4206 C CA . LEU B 1 72 ? -4.965 -34.094 -24.531 1 95.31 72 LEU B CA 1
ATOM 4207 C C . LEU B 1 72 ? -5.684 -35.406 -24.781 1 95.31 72 LEU B C 1
ATOM 4209 O O . LEU B 1 72 ? -6.914 -35.469 -24.828 1 95.31 72 LEU B O 1
ATOM 4213 N N . PRO B 1 73 ? -4.875 -36.5 -24.938 1 92.31 73 PRO B N 1
ATOM 4214 C CA . PRO B 1 73 ? -5.508 -37.812 -25.172 1 92.31 73 PRO B CA 1
ATOM 4215 C C . PRO B 1 73 ? -6.348 -38.281 -23.984 1 92.31 73 PRO B C 1
ATOM 4217 O O . PRO B 1 73 ? -5.918 -38.156 -22.828 1 92.31 73 PRO B O 1
ATOM 4220 N N . ARG B 1 74 ? -7.445 -38.938 -24.234 1 92.38 74 ARG B N 1
ATOM 4221 C CA . ARG B 1 74 ? -8.438 -39.25 -23.219 1 92.38 74 ARG B CA 1
ATOM 4222 C C . ARG B 1 74 ? -8.039 -40.531 -22.469 1 92.38 74 ARG B C 1
ATOM 4224 O O . ARG B 1 74 ? -8.562 -40.812 -21.391 1 92.38 74 ARG B O 1
ATOM 4231 N N . GLN B 1 75 ? -7.152 -41.25 -22.984 1 89.31 75 GLN B N 1
ATOM 4232 C CA . GLN B 1 75 ? -6.809 -42.531 -22.422 1 89.31 75 GLN B CA 1
ATOM 4233 C C . GLN B 1 75 ? -5.668 -42.406 -21.406 1 89.31 75 GLN B C 1
ATOM 4235 O O . GLN B 1 75 ? -5.301 -43.406 -20.766 1 89.31 75 GLN B O 1
ATOM 4240 N N . VAL B 1 76 ? -5.113 -41.25 -21.281 1 92.75 76 VAL B N 1
ATOM 4241 C CA . VAL B 1 76 ? -4.016 -41.062 -20.344 1 92.75 76 VAL B CA 1
ATOM 4242 C C . VAL B 1 76 ? -4.504 -41.281 -18.922 1 92.75 76 VAL B C 1
ATOM 4244 O O . VAL B 1 76 ? -5.68 -41.094 -18.609 1 92.75 76 VAL B O 1
ATOM 4247 N N . GLN B 1 77 ? -3.627 -41.781 -18.047 1 94.31 77 GLN B N 1
ATOM 4248 C CA . GLN B 1 77 ? -3.924 -41.875 -16.625 1 94.31 77 GLN B CA 1
ATOM 4249 C C . GLN B 1 77 ? -3.914 -40.5 -15.984 1 94.31 77 GLN B C 1
ATOM 4251 O O . GLN B 1 77 ? -2.891 -39.812 -15.992 1 94.31 77 GLN B O 1
ATOM 4256 N N . VAL B 1 78 ? -5.074 -40.125 -15.43 1 97.12 78 VAL B N 1
ATOM 4257 C CA . VAL B 1 78 ? -5.16 -38.781 -14.844 1 97.12 78 VAL B CA 1
ATOM 4258 C C . VAL B 1 78 ? -5.156 -38.875 -13.32 1 97.12 78 VAL B C 1
ATOM 4260 O O . VAL B 1 78 ? -5.969 -39.625 -12.734 1 97.12 78 VAL B O 1
ATOM 4263 N N . VAL B 1 79 ? -4.266 -38.219 -12.688 1 97.75 79 VAL B N 1
ATOM 4264 C CA . VAL B 1 79 ? -4.168 -38.188 -11.234 1 97.75 79 VAL B CA 1
ATOM 4265 C C . VAL B 1 79 ? -4.508 -36.781 -10.727 1 97.75 79 VAL B C 1
ATOM 4267 O O . VAL B 1 79 ? -3.92 -35.781 -11.164 1 97.75 79 VAL B O 1
ATOM 4270 N N . VAL B 1 80 ? -5.488 -36.688 -9.82 1 98.12 80 VAL B N 1
ATOM 4271 C CA . VAL B 1 80 ? -5.934 -35.406 -9.281 1 98.12 80 VAL B CA 1
ATOM 4272 C C . VAL B 1 80 ? -6.164 -35.531 -7.777 1 98.12 80 VAL B C 1
ATOM 4274 O O . VAL B 1 80 ? -6.285 -36.625 -7.254 1 98.12 80 VAL B O 1
ATOM 4277 N N . PRO B 1 81 ? -6.129 -34.375 -7.047 1 97.75 81 PRO B N 1
ATOM 4278 C CA . PRO B 1 81 ? -6.594 -34.438 -5.66 1 97.75 81 PRO B CA 1
ATOM 4279 C C . PRO B 1 81 ? -8.07 -34.812 -5.547 1 97.75 81 PRO B C 1
ATOM 4281 O O . PRO B 1 81 ? -8.797 -34.75 -6.539 1 97.75 81 PRO B O 1
ATOM 4284 N N . GLN B 1 82 ? -8.43 -35.219 -4.301 1 96.69 82 GLN B N 1
ATOM 4285 C CA . GLN B 1 82 ? -9.828 -35.562 -4.043 1 96.69 82 GLN B CA 1
ATOM 4286 C C . GLN B 1 82 ? -10.703 -34.312 -4.047 1 96.69 82 GLN B C 1
ATOM 4288 O O . GLN B 1 82 ? -11.148 -33.844 -2.994 1 96.69 82 GLN B O 1
ATOM 4293 N N . ASP B 1 83 ? -10.922 -33.781 -5.184 1 96.25 83 ASP B N 1
ATOM 4294 C CA . ASP B 1 83 ? -11.734 -32.594 -5.465 1 96.25 83 ASP B CA 1
ATOM 4295 C C . ASP B 1 83 ? -12.844 -32.906 -6.465 1 96.25 83 ASP B C 1
ATOM 4297 O O . ASP B 1 83 ? -12.57 -33.156 -7.641 1 96.25 83 ASP B O 1
ATOM 4301 N N . PRO B 1 84 ? -14.078 -32.844 -6.016 1 95.5 84 PRO B N 1
ATOM 4302 C CA . PRO B 1 84 ? -15.195 -33.219 -6.879 1 95.5 84 PRO B CA 1
ATOM 4303 C C . PRO B 1 84 ? -15.273 -32.406 -8.156 1 95.5 84 PRO B C 1
ATOM 4305 O O . PRO B 1 84 ? -15.688 -32.906 -9.203 1 95.5 84 PRO B O 1
ATOM 4308 N N . LEU B 1 85 ? -14.914 -31.188 -8.102 1 95.5 85 LEU B N 1
ATOM 4309 C CA . LEU B 1 85 ? -14.953 -30.328 -9.273 1 95.5 85 LEU B CA 1
ATOM 4310 C C . LEU B 1 85 ? -13.977 -30.797 -10.336 1 95.5 85 LEU B C 1
ATOM 4312 O O . LEU B 1 85 ? -14.297 -30.797 -11.523 1 95.5 85 LEU B O 1
ATOM 4316 N N . LEU B 1 86 ? -12.781 -31.172 -9.969 1 97.31 86 LEU B N 1
ATOM 4317 C CA . LEU B 1 86 ? -11.781 -31.672 -10.898 1 97.31 86 LEU B CA 1
ATOM 4318 C C . LEU B 1 86 ? -12.25 -32.969 -11.57 1 97.31 86 LEU B C 1
ATOM 4320 O O . LEU B 1 86 ? -12.203 -33.094 -12.797 1 97.31 86 LEU B O 1
ATOM 4324 N N . GLU B 1 87 ? -12.734 -33.844 -10.742 1 97.31 87 GLU B N 1
ATOM 4325 C CA . GLU B 1 87 ? -13.164 -35.125 -11.25 1 97.31 87 GLU B CA 1
ATOM 4326 C C . GLU B 1 87 ? -14.312 -35 -12.242 1 97.31 87 GLU B C 1
ATOM 4328 O O . GLU B 1 87 ? -14.273 -35.562 -13.336 1 97.31 87 GLU B O 1
ATOM 4333 N N . LYS B 1 88 ? -15.266 -34.25 -11.797 1 96.75 88 LYS B N 1
ATOM 4334 C CA . LYS B 1 88 ? -16.438 -34.031 -12.641 1 96.75 88 LYS B CA 1
ATOM 4335 C C . LYS B 1 88 ? -16.031 -33.406 -13.977 1 96.75 88 LYS B C 1
ATOM 4337 O O . LYS B 1 88 ? -16.5 -33.844 -15.031 1 96.75 88 LYS B O 1
ATOM 4342 N N . SER B 1 89 ? -15.219 -32.438 -13.969 1 97.62 89 SER B N 1
ATOM 4343 C CA . SER B 1 89 ? -14.805 -31.703 -15.172 1 97.62 89 SER B CA 1
ATOM 4344 C C . SER B 1 89 ? -14.008 -32.594 -16.109 1 97.62 89 SER B C 1
ATOM 4346 O O . SER B 1 89 ? -14.219 -32.562 -17.328 1 97.62 89 SER B O 1
ATOM 4348 N N . LEU B 1 90 ? -13.109 -33.344 -15.562 1 97.94 90 LEU B N 1
ATOM 4349 C CA . LEU B 1 90 ? -12.266 -34.219 -16.359 1 97.94 90 LEU B CA 1
ATOM 4350 C C . LEU B 1 90 ? -13.094 -35.312 -17.016 1 97.94 90 LEU B C 1
ATOM 4352 O O . LEU B 1 90 ? -12.883 -35.656 -18.188 1 97.94 90 LEU B O 1
ATOM 4356 N N . ARG B 1 91 ? -14.016 -35.875 -16.328 1 96.81 91 ARG B N 1
ATOM 4357 C CA . ARG B 1 91 ? -14.906 -36.875 -16.906 1 96.81 91 ARG B CA 1
ATOM 4358 C C . ARG B 1 91 ? -15.766 -36.281 -18.016 1 96.81 91 ARG B C 1
ATOM 4360 O O . ARG B 1 91 ? -16 -36.906 -19.031 1 96.81 91 ARG B O 1
ATOM 4367 N N . ALA B 1 92 ? -16.203 -35.094 -17.734 1 96.94 92 ALA B N 1
ATOM 4368 C CA . ALA B 1 92 ? -17.016 -34.406 -18.719 1 96.94 92 ALA B CA 1
ATOM 4369 C C . ALA B 1 92 ? -16.219 -34.125 -20 1 96.94 92 ALA B C 1
ATOM 4371 O O . ALA B 1 92 ? -16.781 -34.062 -21.094 1 96.94 92 ALA B O 1
ATOM 4372 N N . LEU B 1 93 ? -14.938 -33.969 -19.875 1 97.06 93 LEU B N 1
ATOM 4373 C CA . LEU B 1 93 ? -14.07 -33.75 -21.031 1 97.06 93 LEU B CA 1
ATOM 4374 C C . LEU B 1 93 ? -13.789 -35.062 -21.766 1 97.06 93 LEU B C 1
ATOM 4376 O O . LEU B 1 93 ? -13.234 -35.062 -22.859 1 97.06 93 LEU B O 1
ATOM 4380 N N . GLY B 1 94 ? -14.07 -36.219 -21.078 1 94.94 94 GLY B N 1
ATOM 4381 C CA . GLY B 1 94 ? -13.969 -37.5 -21.75 1 94.94 94 GLY B CA 1
ATOM 4382 C C . GLY B 1 94 ? -12.836 -38.375 -21.219 1 94.94 94 GLY B C 1
ATOM 4383 O O . GLY B 1 94 ? -12.602 -39.469 -21.719 1 94.94 94 GLY B O 1
ATOM 4384 N N . PHE B 1 95 ? -12.156 -37.875 -20.188 1 95.38 95 PHE B N 1
ATOM 4385 C CA . PHE B 1 95 ? -11.086 -38.688 -19.641 1 95.38 95 PHE B CA 1
ATOM 4386 C C . PHE B 1 95 ? -11.648 -39.938 -18.984 1 95.38 95 PHE B C 1
ATOM 4388 O O . PHE B 1 95 ? -12.617 -39.875 -18.219 1 95.38 95 PHE B O 1
ATOM 4395 N N . GLU B 1 96 ? -11.031 -41.031 -19.219 1 91.12 96 GLU B N 1
ATOM 4396 C CA . GLU B 1 96 ? -11.57 -42.312 -18.828 1 91.12 96 GLU B CA 1
ATOM 4397 C C . GLU B 1 96 ? -11 -42.781 -17.484 1 91.12 96 GLU B C 1
ATOM 4399 O O . GLU B 1 96 ? -11.703 -43.406 -16.688 1 91.12 96 GLU B O 1
ATOM 4404 N N . GLU B 1 97 ? -9.75 -42.562 -17.266 1 94 97 GLU B N 1
ATOM 4405 C CA . GLU B 1 97 ? -9.031 -43.031 -16.094 1 94 97 GLU B CA 1
ATOM 4406 C C . GLU B 1 97 ? -8.617 -41.906 -15.188 1 94 97 GLU B C 1
ATOM 4408 O O . GLU B 1 97 ? -7.465 -41.469 -15.203 1 94 97 GLU B O 1
ATOM 4413 N N . VAL B 1 98 ? -9.57 -41.469 -14.352 1 96.88 98 VAL B N 1
ATOM 4414 C CA . VAL B 1 98 ? -9.32 -40.375 -13.422 1 96.88 98 VAL B CA 1
ATOM 4415 C C . VAL B 1 98 ? -9.172 -40.906 -12.008 1 96.88 98 VAL B C 1
ATOM 4417 O O . VAL B 1 98 ? -10.094 -41.562 -11.484 1 96.88 98 VAL B O 1
ATOM 4420 N N . HIS B 1 99 ? -8.039 -40.688 -11.414 1 96.75 99 HIS B N 1
ATOM 4421 C CA . HIS B 1 99 ? -7.73 -41.188 -10.07 1 96.75 99 HIS B CA 1
ATOM 4422 C C . HIS B 1 99 ? -7.621 -40.031 -9.086 1 96.75 99 HIS B C 1
ATOM 4424 O O . HIS B 1 99 ? -6.668 -39.25 -9.141 1 96.75 99 HIS B O 1
ATOM 4430 N N . ALA B 1 100 ? -8.594 -39.938 -8.203 1 97.12 100 ALA B N 1
ATOM 4431 C CA . ALA B 1 100 ? -8.531 -38.938 -7.121 1 97.12 100 ALA B CA 1
ATOM 4432 C C . ALA B 1 100 ? -7.785 -39.5 -5.914 1 97.12 100 ALA B C 1
ATOM 4434 O O . ALA B 1 100 ? -8.203 -40.5 -5.32 1 97.12 100 ALA B O 1
ATOM 4435 N N . LEU B 1 101 ? -6.699 -38.844 -5.594 1 96.81 101 LEU B N 1
ATOM 4436 C CA . LEU B 1 101 ? -5.836 -39.406 -4.559 1 96.81 101 LEU B CA 1
ATOM 4437 C C . LEU B 1 101 ? -5.703 -38.438 -3.383 1 96.81 101 LEU B C 1
ATOM 4439 O O . LEU B 1 101 ? -5.781 -37.219 -3.561 1 96.81 101 LEU B O 1
ATOM 4443 N N . ALA B 1 102 ? -5.488 -38.969 -2.189 1 95 102 ALA B N 1
ATOM 4444 C CA . ALA B 1 102 ? -5.148 -38.219 -0.993 1 95 102 ALA B CA 1
ATOM 4445 C C . ALA B 1 102 ? -3.652 -37.906 -0.946 1 95 102 ALA B C 1
ATOM 4447 O O . ALA B 1 102 ? -2.863 -38.531 -1.669 1 95 102 ALA B O 1
ATOM 4448 N N . PRO B 1 103 ? -3.283 -36.938 -0.167 1 94.38 103 PRO B N 1
ATOM 4449 C CA . PRO B 1 103 ? -1.846 -36.75 0.049 1 94.38 103 PRO B CA 1
ATOM 4450 C C . PRO B 1 103 ? -1.172 -37.969 0.631 1 94.38 103 PRO B C 1
ATOM 4452 O O . PRO B 1 103 ? -1.823 -38.781 1.308 1 94.38 103 PRO B O 1
ATOM 4455 N N . LEU B 1 104 ? 0.049 -38.094 0.277 1 95.5 104 LEU B N 1
ATOM 4456 C CA . LEU B 1 104 ? 0.892 -39.219 0.727 1 95.5 104 LEU B CA 1
ATOM 4457 C C . LEU B 1 104 ? 0.379 -40.531 0.189 1 95.5 104 LEU B C 1
ATOM 4459 O O . LEU B 1 104 ? 0.402 -41.562 0.896 1 95.5 104 LEU B O 1
ATOM 4463 N N . THR B 1 105 ? -0.131 -40.531 -0.906 1 96.19 105 THR B N 1
ATOM 4464 C CA . THR B 1 105 ? -0.488 -41.75 -1.636 1 96.19 105 THR B CA 1
ATOM 4465 C C . THR B 1 105 ? 0.608 -42.125 -2.629 1 96.19 105 THR B C 1
ATOM 4467 O O . THR B 1 105 ? 1.071 -41.281 -3.4 1 96.19 105 THR B O 1
ATOM 4470 N N . GLU B 1 106 ? 0.995 -43.375 -2.564 1 96.62 106 GLU B N 1
ATOM 4471 C CA . GLU B 1 106 ? 2.012 -43.906 -3.459 1 96.62 106 GLU B CA 1
ATOM 4472 C C . GLU B 1 106 ? 1.377 -44.656 -4.625 1 96.62 106 GLU B C 1
ATOM 4474 O O . GLU B 1 106 ? 0.396 -45.406 -4.441 1 96.62 106 GLU B O 1
ATOM 4479 N N . PHE B 1 107 ? 1.844 -44.406 -5.816 1 95.38 107 PHE B N 1
ATOM 4480 C CA . PHE B 1 107 ? 1.399 -45.188 -6.977 1 95.38 107 PHE B CA 1
ATOM 4481 C C . PHE B 1 107 ? 2.547 -45.406 -7.957 1 95.38 107 PHE B C 1
ATOM 4483 O O . PHE B 1 107 ? 3.598 -44.75 -7.836 1 95.38 107 PHE B O 1
ATOM 4490 N N . PHE B 1 108 ? 2.361 -46.344 -8.898 1 94.88 108 PHE B N 1
ATOM 4491 C CA . PHE B 1 108 ? 3.416 -46.719 -9.836 1 94.88 108 PHE B CA 1
ATOM 4492 C C . PHE B 1 108 ? 2.891 -46.75 -11.266 1 94.88 108 PHE B C 1
ATOM 4494 O O . PHE B 1 108 ? 1.756 -47.156 -11.508 1 94.88 108 PHE B O 1
ATOM 4501 N N . VAL B 1 109 ? 3.578 -46.344 -12.117 1 92.69 109 VAL B N 1
ATOM 4502 C CA . VAL B 1 109 ? 3.441 -46.562 -13.555 1 92.69 109 VAL B CA 1
ATOM 4503 C C . VAL B 1 109 ? 4.738 -47.125 -14.117 1 92.69 109 VAL B C 1
ATOM 4505 O O . VAL B 1 109 ? 5.766 -46.438 -14.156 1 92.69 109 VAL B O 1
ATOM 4508 N N . GLY B 1 110 ? 4.684 -48.344 -14.508 1 88.38 110 GLY B N 1
ATOM 4509 C CA . GLY B 1 110 ? 5.926 -49.031 -14.773 1 88.38 110 GLY B CA 1
ATOM 4510 C C . GLY B 1 110 ? 6.844 -49.094 -13.57 1 88.38 110 GLY B C 1
ATOM 4511 O O . GLY B 1 110 ? 6.414 -49.469 -12.477 1 88.38 110 GLY B O 1
ATOM 4512 N N . GLY B 1 111 ? 8.039 -48.812 -13.797 1 90.94 111 GLY B N 1
ATOM 4513 C CA . GLY B 1 111 ? 9.023 -48.844 -12.734 1 90.94 111 GLY B CA 1
ATOM 4514 C C . GLY B 1 111 ? 9.164 -47.5 -12.016 1 90.94 111 GLY B C 1
ATOM 4515 O O . GLY B 1 111 ? 9.922 -47.375 -11.055 1 90.94 111 GLY B O 1
ATOM 4516 N N . THR B 1 112 ? 8.352 -46.562 -12.438 1 95.56 112 THR B N 1
ATOM 4517 C CA . THR B 1 112 ? 8.453 -45.25 -11.836 1 95.56 112 THR B CA 1
ATOM 4518 C C . THR B 1 112 ? 7.535 -45.125 -10.625 1 95.56 112 THR B C 1
ATOM 4520 O O . THR B 1 112 ? 6.352 -45.469 -10.695 1 95.56 112 THR B O 1
ATOM 4523 N N . ARG B 1 113 ? 8.094 -44.688 -9.5 1 96.5 113 ARG B N 1
ATOM 4524 C CA . ARG B 1 113 ? 7.367 -44.469 -8.258 1 96.5 113 ARG B CA 1
ATOM 4525 C C . ARG B 1 113 ? 6.926 -43.031 -8.125 1 96.5 113 ARG B C 1
ATOM 4527 O O . ARG B 1 113 ? 7.715 -42.094 -8.367 1 96.5 113 ARG B O 1
ATOM 4534 N N . PHE B 1 114 ? 5.633 -42.844 -7.762 1 97.5 114 PHE B N 1
ATOM 4535 C CA . PHE B 1 114 ? 5.082 -41.531 -7.492 1 97.5 114 PHE B CA 1
ATOM 4536 C C . PHE B 1 114 ? 4.516 -41.438 -6.078 1 97.5 114 PHE B C 1
ATOM 4538 O O . PHE B 1 114 ? 3.914 -42.406 -5.594 1 97.5 114 PHE B O 1
ATOM 4545 N N . VAL B 1 115 ? 4.695 -40.281 -5.43 1 98 115 VAL B N 1
ATOM 4546 C CA . VAL B 1 115 ? 4.043 -40.031 -4.148 1 98 115 VAL B CA 1
ATOM 4547 C C . VAL B 1 115 ? 3.469 -38.625 -4.129 1 98 115 VAL B C 1
ATOM 4549 O O . VAL B 1 115 ? 4.191 -37.656 -4.348 1 98 115 VAL B O 1
ATOM 4552 N N . THR B 1 116 ? 2.16 -38.531 -3.875 1 97.75 116 THR B N 1
ATOM 4553 C CA . THR B 1 116 ? 1.559 -37.219 -3.666 1 97.75 116 THR B CA 1
ATOM 4554 C C . THR B 1 116 ? 1.982 -36.625 -2.32 1 97.75 116 THR B C 1
ATOM 4556 O O . THR B 1 116 ? 2.137 -37.375 -1.341 1 97.75 116 THR B O 1
ATOM 4559 N N . THR B 1 117 ? 2.191 -35.344 -2.279 1 97.12 117 THR B N 1
ATOM 4560 C CA . THR B 1 117 ? 2.689 -34.75 -1.042 1 97.12 117 THR B CA 1
ATOM 4561 C C . THR B 1 117 ? 1.662 -33.781 -0.447 1 97.12 117 THR B C 1
ATOM 4563 O O . THR B 1 117 ? 0.836 -33.219 -1.17 1 97.12 117 THR B O 1
ATOM 4566 N N . PRO B 1 118 ? 1.725 -33.531 0.854 1 95.69 118 PRO B N 1
ATOM 4567 C CA . PRO B 1 118 ? 0.707 -32.719 1.512 1 95.69 118 PRO B CA 1
ATOM 4568 C C . PRO B 1 118 ? 0.946 -31.219 1.323 1 95.69 118 PRO B C 1
ATOM 4570 O O . PRO B 1 118 ? 2.059 -30.812 0.984 1 95.69 118 PRO B O 1
ATOM 4573 N N . SER B 1 119 ? -0.126 -30.469 1.476 1 94.69 119 SER B N 1
ATOM 4574 C CA . SER B 1 119 ? -0.144 -29 1.444 1 94.69 119 SER B CA 1
ATOM 4575 C C . SER B 1 119 ? -1.003 -28.438 2.57 1 94.69 119 SER B C 1
ATOM 4577 O O . SER B 1 119 ? -1.925 -29.109 3.049 1 94.69 119 SER B O 1
ATOM 4579 N N . ARG B 1 120 ? -0.69 -27.266 3.004 1 89.06 120 ARG B N 1
ATOM 4580 C CA . ARG B 1 120 ? -1.469 -26.609 4.043 1 89.06 120 ARG B CA 1
ATOM 4581 C C . ARG B 1 120 ? -2.451 -25.609 3.432 1 89.06 120 ARG B C 1
ATOM 4583 O O . ARG B 1 120 ? -3.146 -24.891 4.156 1 89.06 120 ARG B O 1
ATOM 4590 N N . ALA B 1 121 ? -2.529 -25.562 2.205 1 84.31 121 ALA B N 1
ATOM 4591 C CA . ALA B 1 121 ? -3.465 -24.656 1.539 1 84.31 121 ALA B CA 1
ATOM 4592 C C . ALA B 1 121 ? -4.91 -25.047 1.832 1 84.31 121 ALA B C 1
ATOM 4594 O O . ALA B 1 121 ? -5.199 -26.219 2.098 1 84.31 121 ALA B O 1
ATOM 4595 N N . PRO B 1 122 ? -5.812 -24.031 1.765 1 80.38 122 PRO B N 1
ATOM 4596 C CA . PRO B 1 122 ? -7.23 -24.328 1.979 1 80.38 122 PRO B CA 1
ATOM 4597 C C . PRO B 1 122 ? -7.824 -25.203 0.876 1 80.38 122 PRO B C 1
ATOM 4599 O O . PRO B 1 122 ? -8.727 -26 1.136 1 80.38 122 PRO B O 1
ATOM 4602 N N . VAL B 1 123 ? -7.359 -25.047 -0.259 1 83.88 123 VAL B N 1
ATOM 4603 C CA . VAL B 1 123 ? -7.832 -25.875 -1.357 1 83.88 123 VAL B CA 1
ATOM 4604 C C . VAL B 1 123 ? -7.113 -27.234 -1.325 1 83.88 123 VAL B C 1
ATOM 4606 O O . VAL B 1 123 ? -5.98 -27.328 -0.843 1 83.88 123 VAL B O 1
ATOM 4609 N N . ARG B 1 124 ? -7.832 -28.234 -1.899 1 92.19 124 ARG B N 1
ATOM 4610 C CA . ARG B 1 124 ? -7.184 -29.547 -2.025 1 92.19 124 ARG B CA 1
ATOM 4611 C C . ARG B 1 124 ? -6.109 -29.516 -3.104 1 92.19 124 ARG B C 1
ATOM 4613 O O . ARG B 1 124 ? -6.398 -29.25 -4.273 1 92.19 124 ARG B O 1
ATOM 4620 N N . GLU B 1 125 ? -4.926 -29.688 -2.643 1 96 125 GLU B N 1
ATOM 4621 C CA . GLU B 1 125 ? -3.799 -29.641 -3.568 1 96 125 GLU B CA 1
ATOM 4622 C C . GLU B 1 125 ? -2.676 -30.578 -3.107 1 96 125 GLU B C 1
ATOM 4624 O O . GLU B 1 125 ? -2.66 -31.016 -1.955 1 96 125 GLU B O 1
ATOM 4629 N N . PHE B 1 126 ? -1.873 -31.031 -4.012 1 96.25 126 PHE B N 1
ATOM 4630 C CA . PHE B 1 126 ? -0.674 -31.766 -3.623 1 96.25 126 PHE B CA 1
ATOM 4631 C C . PHE B 1 126 ? 0.472 -31.469 -4.586 1 96.25 126 PHE B C 1
ATOM 4633 O O . PHE B 1 126 ? 0.245 -31.062 -5.727 1 96.25 126 PHE B O 1
ATOM 4640 N N . GLY B 1 127 ? 1.725 -31.594 -4.082 1 97.69 127 GLY B N 1
ATOM 4641 C CA . GLY B 1 127 ? 2.906 -31.781 -4.91 1 97.69 127 GLY B CA 1
ATOM 4642 C C . GLY B 1 127 ? 3.16 -33.219 -5.285 1 97.69 127 GLY B C 1
ATOM 4643 O O . GLY B 1 127 ? 2.314 -34.094 -5.051 1 97.69 127 GLY B O 1
ATOM 4644 N N . LEU B 1 128 ? 4.344 -33.469 -5.938 1 98.25 128 LEU B N 1
ATOM 4645 C CA . LEU B 1 128 ? 4.586 -34.812 -6.43 1 98.25 128 LEU B CA 1
ATOM 4646 C C . LEU B 1 128 ? 6.066 -35.156 -6.336 1 98.25 128 LEU B C 1
ATOM 4648 O O . LEU B 1 128 ? 6.922 -34.438 -6.828 1 98.25 128 LEU B O 1
ATOM 4652 N N . VAL B 1 129 ? 6.324 -36.25 -5.684 1 98.56 129 VAL B N 1
ATOM 4653 C CA . VAL B 1 129 ? 7.645 -36.875 -5.734 1 98.56 129 VAL B CA 1
ATOM 4654 C C . VAL B 1 129 ? 7.68 -37.938 -6.832 1 98.56 129 VAL B C 1
ATOM 4656 O O . VAL B 1 129 ? 6.762 -38.75 -6.949 1 98.56 129 VAL B O 1
ATOM 4659 N N . ILE B 1 130 ? 8.656 -37.875 -7.656 1 98.06 130 ILE B N 1
ATOM 4660 C CA . ILE B 1 130 ? 8.852 -38.844 -8.742 1 98.06 130 ILE B CA 1
ATOM 4661 C C . ILE B 1 130 ? 10.219 -39.5 -8.617 1 98.06 130 ILE B C 1
ATOM 4663 O O . ILE B 1 130 ? 11.242 -38.812 -8.508 1 98.06 130 ILE B O 1
ATOM 4667 N N . GLN B 1 131 ? 10.211 -40.812 -8.656 1 97.44 131 GLN B N 1
ATOM 4668 C CA . GLN B 1 131 ? 11.461 -41.531 -8.477 1 97.44 131 GLN B CA 1
ATOM 4669 C C . GLN B 1 131 ? 11.562 -42.688 -9.453 1 97.44 131 GLN B C 1
ATOM 4671 O O . GLN B 1 131 ? 10.602 -43.469 -9.641 1 97.44 131 GLN B O 1
ATOM 4676 N N . ASP B 1 132 ? 12.672 -42.812 -10.109 1 95.88 132 ASP B N 1
ATOM 4677 C CA . ASP B 1 132 ? 13.031 -43.969 -10.914 1 95.88 132 ASP B CA 1
ATOM 4678 C C . ASP B 1 132 ? 14.508 -44.312 -10.742 1 95.88 132 ASP B C 1
ATOM 4680 O O . ASP B 1 132 ? 15.141 -43.938 -9.758 1 95.88 132 ASP B O 1
ATOM 4684 N N . GLU B 1 133 ? 15.062 -45.188 -11.617 1 93.62 133 GLU B N 1
ATOM 4685 C CA . GLU B 1 133 ? 16.438 -45.656 -11.453 1 93.62 133 GLU B CA 1
ATOM 4686 C C . GLU B 1 133 ? 17.438 -44.531 -11.625 1 93.62 133 GLU B C 1
ATOM 4688 O O . GLU B 1 133 ? 18.578 -44.625 -11.172 1 93.62 133 GLU B O 1
ATOM 4693 N N . THR B 1 134 ? 17.047 -43.469 -12.227 1 94.25 134 THR B N 1
ATOM 4694 C CA . THR B 1 134 ? 17.953 -42.344 -12.508 1 94.25 134 THR B CA 1
ATOM 4695 C C . THR B 1 134 ? 18.062 -41.438 -11.289 1 94.25 134 THR B C 1
ATOM 4697 O O . THR B 1 134 ? 19.094 -40.781 -11.094 1 94.25 134 THR B O 1
ATOM 4700 N N . GLY B 1 135 ? 16.969 -41.25 -10.586 1 95.81 135 GLY B N 1
ATOM 4701 C CA . GLY B 1 135 ? 17 -40.344 -9.445 1 95.81 135 GLY B CA 1
ATOM 4702 C C . GLY B 1 135 ? 15.609 -39.969 -8.945 1 95.81 135 GLY B C 1
ATOM 4703 O O . GLY B 1 135 ? 14.633 -40.688 -9.203 1 95.81 135 GLY B O 1
ATOM 4704 N N . THR B 1 136 ? 15.641 -38.938 -8.062 1 97.69 136 THR B N 1
ATOM 4705 C CA . THR B 1 136 ? 14.414 -38.5 -7.406 1 97.69 136 THR B CA 1
ATOM 4706 C C . THR B 1 136 ? 14.203 -37 -7.613 1 97.69 136 THR B C 1
ATOM 4708 O O . THR B 1 136 ? 15.133 -36.219 -7.441 1 97.69 136 THR B O 1
ATOM 4711 N N . CYS B 1 137 ? 13.008 -36.656 -7.996 1 97.75 137 CYS B N 1
ATOM 4712 C CA . CYS B 1 137 ? 12.625 -35.25 -8.141 1 97.75 137 CYS B CA 1
ATOM 4713 C C . CYS B 1 137 ? 11.359 -34.969 -7.344 1 97.75 137 CYS B C 1
ATOM 4715 O O . CYS B 1 137 ? 10.484 -35.812 -7.207 1 97.75 137 CYS B O 1
ATOM 4717 N N . PHE B 1 138 ? 11.281 -33.812 -6.734 1 98.56 138 PHE B N 1
ATOM 4718 C CA . PHE B 1 138 ? 10.102 -33.312 -6.043 1 98.56 138 PHE B CA 1
ATOM 4719 C C . PHE B 1 138 ? 9.617 -32 -6.672 1 98.56 138 PHE B C 1
ATOM 4721 O O . PHE B 1 138 ? 10.32 -31 -6.645 1 98.56 138 PHE B O 1
ATOM 4728 N N . ASN B 1 139 ? 8.461 -32 -7.258 1 98.69 139 ASN B N 1
ATOM 4729 C CA . ASN B 1 139 ? 7.781 -30.812 -7.719 1 98.69 139 ASN B CA 1
ATOM 4730 C C . ASN B 1 139 ? 6.746 -30.328 -6.707 1 98.69 139 ASN B C 1
ATOM 4732 O O . ASN B 1 139 ? 5.66 -30.906 -6.598 1 98.69 139 ASN B O 1
ATOM 4736 N N . ALA B 1 140 ? 7.051 -29.266 -6.086 1 97.94 140 ALA B N 1
ATOM 4737 C CA . ALA B 1 140 ? 6.148 -28.719 -5.066 1 97.94 140 ALA B CA 1
ATOM 4738 C C . ALA B 1 140 ? 5.008 -27.938 -5.707 1 97.94 140 ALA B C 1
ATOM 4740 O O . ALA B 1 140 ? 4 -27.656 -5.055 1 97.94 140 ALA B O 1
ATOM 4741 N N . VAL B 1 141 ? 5.156 -27.625 -6.926 1 97.25 141 VAL B N 1
ATOM 4742 C CA . VAL B 1 141 ? 4.25 -26.688 -7.574 1 97.25 141 VAL B CA 1
ATOM 4743 C C . VAL B 1 141 ? 4.137 -25.422 -6.734 1 97.25 141 VAL B C 1
ATOM 4745 O O . VAL B 1 141 ? 5.148 -24.812 -6.383 1 97.25 141 VAL B O 1
ATOM 4748 N N . ASP B 1 142 ? 3.029 -24.812 -6.527 1 95.12 142 ASP B N 1
ATOM 4749 C CA . ASP B 1 142 ? 2.861 -23.672 -5.633 1 95.12 142 ASP B CA 1
ATOM 4750 C C . ASP B 1 142 ? 2.045 -24.047 -4.402 1 95.12 142 ASP B C 1
ATOM 4752 O O . ASP B 1 142 ? 1.271 -23.234 -3.887 1 95.12 142 ASP B O 1
ATOM 4756 N N . THR B 1 143 ? 2.205 -25.312 -4.008 1 95.62 143 THR B N 1
ATOM 4757 C CA . THR B 1 143 ? 1.562 -25.766 -2.775 1 95.62 143 THR B CA 1
ATOM 4758 C C . THR B 1 143 ? 2.141 -25.031 -1.569 1 95.62 143 THR B C 1
ATOM 4760 O O . THR B 1 143 ? 3.205 -24.406 -1.662 1 95.62 143 THR B O 1
ATOM 4763 N N . VAL B 1 144 ? 1.405 -25.078 -0.514 1 95.12 144 VAL B N 1
ATOM 4764 C CA . VAL B 1 144 ? 1.865 -24.453 0.719 1 95.12 144 VAL B CA 1
ATOM 4765 C C . VAL B 1 144 ? 2.549 -25.484 1.606 1 95.12 144 VAL B C 1
ATOM 4767 O O . VAL B 1 144 ? 1.88 -26.297 2.246 1 95.12 144 VAL B O 1
ATOM 4770 N N . LEU B 1 145 ? 3.861 -25.359 1.697 1 95.31 145 LEU B N 1
ATOM 4771 C CA . LEU B 1 145 ? 4.633 -26.297 2.518 1 95.31 145 LEU B CA 1
ATOM 4772 C C . LEU B 1 145 ? 4.824 -25.734 3.926 1 95.31 145 LEU B C 1
ATOM 4774 O O . LEU B 1 145 ? 5.102 -24.547 4.102 1 95.31 145 LEU B O 1
ATOM 4778 N N . ASP B 1 146 ? 4.559 -26.562 4.859 1 93.31 146 ASP B N 1
ATOM 4779 C CA . ASP B 1 146 ? 4.961 -26.281 6.23 1 93.31 146 ASP B CA 1
ATOM 4780 C C . ASP B 1 146 ? 5.969 -27.312 6.738 1 93.31 146 ASP B C 1
ATOM 4782 O O . ASP B 1 146 ? 6.457 -28.141 5.969 1 93.31 146 ASP B O 1
ATOM 4786 N N . ALA B 1 147 ? 6.324 -27.25 7.953 1 93.94 147 ALA B N 1
ATOM 4787 C CA . ALA B 1 147 ? 7.336 -28.125 8.531 1 93.94 147 ALA B CA 1
ATOM 4788 C C . ALA B 1 147 ? 6.906 -29.594 8.43 1 93.94 147 ALA B C 1
ATOM 4790 O O . ALA B 1 147 ? 7.73 -30.469 8.156 1 93.94 147 ALA B O 1
ATOM 4791 N N . SER B 1 148 ? 5.68 -29.766 8.648 1 94.25 148 SER B N 1
ATOM 4792 C CA . SER B 1 148 ? 5.164 -31.141 8.586 1 94.25 148 SER B CA 1
ATOM 4793 C C . SER B 1 148 ? 5.227 -31.688 7.168 1 94.25 148 SER B C 1
ATOM 4795 O O . SER B 1 148 ? 5.582 -32.844 6.969 1 94.25 148 SER B O 1
ATOM 4797 N N . ALA B 1 149 ? 4.84 -30.875 6.242 1 95.62 149 ALA B N 1
ATOM 4798 C CA . ALA B 1 149 ? 4.906 -31.297 4.844 1 95.62 149 ALA B CA 1
ATOM 4799 C C . ALA B 1 149 ? 6.348 -31.578 4.426 1 95.62 149 ALA B C 1
ATOM 4801 O O . ALA B 1 149 ? 6.613 -32.562 3.729 1 95.62 149 ALA B O 1
ATOM 4802 N N . VAL B 1 150 ? 7.242 -30.766 4.809 1 96.81 150 VAL B N 1
ATOM 4803 C CA . VAL B 1 150 ? 8.656 -30.938 4.492 1 96.81 150 VAL B CA 1
ATOM 4804 C C . VAL B 1 150 ? 9.172 -32.25 5.094 1 96.81 150 VAL B C 1
ATOM 4806 O O . VAL B 1 150 ? 9.883 -33 4.43 1 96.81 150 VAL B O 1
ATOM 4809 N N . ALA B 1 151 ? 8.797 -32.5 6.301 1 96.44 151 ALA B N 1
ATOM 4810 C CA . ALA B 1 151 ? 9.195 -33.75 6.961 1 96.44 151 ALA B CA 1
ATOM 4811 C C . ALA B 1 151 ? 8.656 -34.969 6.215 1 96.44 151 ALA B C 1
ATOM 4813 O O . ALA B 1 151 ? 9.352 -35.969 6.07 1 96.44 151 ALA B O 1
ATOM 4814 N N . ALA B 1 152 ? 7.473 -34.844 5.816 1 96.38 152 ALA B N 1
ATOM 4815 C CA . ALA B 1 152 ? 6.859 -35.938 5.059 1 96.38 152 ALA B CA 1
ATOM 4816 C C . ALA B 1 152 ? 7.621 -36.188 3.762 1 96.38 152 ALA B C 1
ATOM 4818 O O . ALA B 1 152 ? 7.852 -37.344 3.391 1 96.38 152 ALA B O 1
ATOM 4819 N N . VAL B 1 153 ? 7.98 -35.156 3.055 1 97.25 153 VAL B N 1
ATOM 4820 C CA . VAL B 1 153 ? 8.727 -35.312 1.808 1 97.25 153 VAL B CA 1
ATOM 4821 C C . VAL B 1 153 ? 10.078 -35.969 2.08 1 97.25 153 VAL B C 1
ATOM 4823 O O . VAL B 1 153 ? 10.508 -36.844 1.322 1 97.25 153 VAL B O 1
ATOM 4826 N N . ARG B 1 154 ? 10.68 -35.625 3.137 1 96.94 154 ARG B N 1
ATOM 4827 C CA . ARG B 1 154 ? 11.969 -36.188 3.5 1 96.94 154 ARG B CA 1
ATOM 4828 C C . ARG B 1 154 ? 11.836 -37.688 3.773 1 96.94 154 ARG B C 1
ATOM 4830 O O . ARG B 1 154 ? 12.75 -38.469 3.484 1 96.94 154 ARG B O 1
ATOM 4837 N N . GLN B 1 155 ? 10.805 -38.031 4.355 1 95.94 155 GLN B N 1
ATOM 4838 C CA . GLN B 1 155 ? 10.562 -39.438 4.664 1 95.94 155 GLN B CA 1
ATOM 4839 C C . GLN B 1 155 ? 10.383 -40.25 3.387 1 95.94 155 GLN B C 1
ATOM 4841 O O . GLN B 1 155 ? 10.906 -41.344 3.273 1 95.94 155 GLN B O 1
ATOM 4846 N N . VAL B 1 156 ? 9.695 -39.656 2.492 1 95.31 156 VAL B N 1
ATOM 4847 C CA . VAL B 1 156 ? 9.359 -40.406 1.274 1 95.31 156 VAL B CA 1
ATOM 4848 C C . VAL B 1 156 ? 10.539 -40.344 0.299 1 95.31 156 VAL B C 1
ATOM 4850 O O . VAL B 1 156 ? 10.695 -41.219 -0.545 1 95.31 156 VAL B O 1
ATOM 4853 N N . ALA B 1 157 ? 11.281 -39.344 0.374 1 96.06 157 ALA B N 1
ATOM 4854 C CA . ALA B 1 157 ? 12.438 -39.125 -0.489 1 96.06 157 ALA B CA 1
ATOM 4855 C C . ALA B 1 157 ? 13.641 -38.656 0.322 1 96.06 157 ALA B C 1
ATOM 4857 O O . ALA B 1 157 ? 14.039 -37.469 0.243 1 96.06 157 ALA B O 1
ATOM 4858 N N . PRO B 1 158 ? 14.258 -39.531 0.978 1 94.44 158 PRO B N 1
ATOM 4859 C CA . PRO B 1 158 ? 15.391 -39.156 1.826 1 94.44 158 PRO B CA 1
ATOM 4860 C C . PRO B 1 158 ? 16.547 -38.562 1.034 1 94.44 158 PRO B C 1
ATOM 4862 O O . PRO B 1 158 ? 17.312 -37.75 1.573 1 94.44 158 PRO B O 1
ATOM 4865 N N . THR B 1 159 ? 16.75 -39.094 -0.135 1 94.69 159 THR B N 1
ATOM 4866 C CA . THR B 1 159 ? 17.672 -38.438 -1.06 1 94.69 159 THR B CA 1
ATOM 4867 C C . THR B 1 159 ? 16.922 -37.75 -2.191 1 94.69 159 THR B C 1
ATOM 4869 O O . THR B 1 159 ? 16.078 -38.375 -2.854 1 94.69 159 THR B O 1
ATOM 4872 N N . LEU B 1 160 ? 17.188 -36.531 -2.332 1 96.94 160 LEU B N 1
ATOM 4873 C CA . LEU B 1 160 ? 16.484 -35.719 -3.322 1 96.94 160 LEU B CA 1
ATOM 4874 C C . LEU B 1 160 ? 17.469 -35.094 -4.316 1 96.94 160 LEU B C 1
ATOM 4876 O O . LEU B 1 160 ? 18.344 -34.312 -3.926 1 96.94 160 LEU B O 1
ATOM 4880 N N . ASP B 1 161 ? 17.328 -35.438 -5.555 1 97.81 161 ASP B N 1
ATOM 4881 C CA . ASP B 1 161 ? 18.234 -34.906 -6.582 1 97.81 161 ASP B CA 1
ATOM 4882 C C . ASP B 1 161 ? 17.797 -33.5 -7.027 1 97.81 161 ASP B C 1
ATOM 4884 O O . ASP B 1 161 ? 18.609 -32.562 -7.047 1 97.81 161 ASP B O 1
ATOM 4888 N N . VAL B 1 162 ? 16.547 -33.406 -7.414 1 98.25 162 VAL B N 1
ATOM 4889 C CA . VAL B 1 162 ? 16.062 -32.094 -7.91 1 98.25 162 VAL B CA 1
ATOM 4890 C C . VAL B 1 162 ? 14.828 -31.688 -7.125 1 98.25 162 VAL B C 1
ATOM 4892 O O . VAL B 1 162 ? 13.898 -32.469 -6.941 1 98.25 162 VAL B O 1
ATOM 4895 N N . PHE B 1 163 ? 14.844 -30.5 -6.637 1 98.06 163 PHE B N 1
ATOM 4896 C CA . PHE B 1 163 ? 13.695 -29.859 -5.996 1 98.06 163 PHE B CA 1
ATOM 4897 C C . PHE B 1 163 ? 13.195 -28.688 -6.828 1 98.06 163 PHE B C 1
ATOM 4899 O O . PHE B 1 163 ? 13.883 -27.688 -6.973 1 98.06 163 PHE B O 1
ATOM 4906 N N . LEU B 1 164 ? 12.062 -28.891 -7.484 1 98.38 164 LEU B N 1
ATOM 4907 C CA . LEU B 1 164 ? 11.367 -27.75 -8.062 1 98.38 164 LEU B CA 1
ATOM 4908 C C . LEU B 1 164 ? 10.633 -26.953 -6.988 1 98.38 164 LEU B C 1
ATOM 4910 O O . LEU B 1 164 ? 9.531 -27.328 -6.582 1 98.38 164 LEU B O 1
ATOM 4914 N N . ALA B 1 165 ? 11.188 -25.812 -6.656 1 97.31 165 ALA B N 1
ATOM 4915 C CA . ALA B 1 165 ? 10.82 -25.125 -5.422 1 97.31 165 ALA B CA 1
ATOM 4916 C C . ALA B 1 165 ? 9.953 -23.906 -5.703 1 97.31 165 ALA B C 1
ATOM 4918 O O . ALA B 1 165 ? 10.203 -23.156 -6.656 1 97.31 165 ALA B O 1
ATOM 4919 N N . SER B 1 166 ? 8.93 -23.828 -4.852 1 95.62 166 SER B N 1
ATOM 4920 C CA . SER B 1 166 ? 8.305 -22.5 -4.789 1 95.62 166 SER B CA 1
ATOM 4921 C C . SER B 1 166 ? 9.305 -21.438 -4.355 1 95.62 166 SER B C 1
ATOM 4923 O O . SER B 1 166 ? 10.109 -21.672 -3.445 1 95.62 166 SER B O 1
ATOM 4925 N N . TRP B 1 167 ? 9.289 -20.312 -5 1 96.44 167 TRP B N 1
ATOM 4926 C CA . TRP B 1 167 ? 10.367 -19.359 -4.738 1 96.44 167 TRP B CA 1
ATOM 4927 C C . TRP B 1 167 ? 9.836 -17.938 -4.625 1 96.44 167 TRP B C 1
ATOM 4929 O O . TRP B 1 167 ? 10.555 -17.031 -4.188 1 96.44 167 TRP B O 1
ATOM 4939 N N . GLN B 1 168 ? 8.672 -17.688 -5.047 1 96.62 168 GLN B N 1
ATOM 4940 C CA . GLN B 1 168 ? 8.086 -16.344 -5.074 1 96.62 168 GLN B CA 1
ATOM 4941 C C . GLN B 1 168 ? 7.035 -16.188 -3.98 1 96.62 168 GLN B C 1
ATOM 4943 O O . GLN B 1 168 ? 5.973 -16.812 -4.035 1 96.62 168 GLN B O 1
ATOM 4948 N N . PRO B 1 169 ? 7.32 -15.445 -2.938 1 96.38 169 PRO B N 1
ATOM 4949 C CA . PRO B 1 169 ? 6.266 -15.141 -1.967 1 96.38 169 PRO B CA 1
ATOM 4950 C C . PRO B 1 169 ? 5.281 -14.094 -2.482 1 96.38 169 PRO B C 1
ATOM 4952 O O . PRO B 1 169 ? 5.262 -12.961 -1.993 1 96.38 169 PRO B O 1
ATOM 4955 N N . MET B 1 170 ? 4.445 -14.461 -3.275 1 96.38 170 MET B N 1
ATOM 4956 C CA . MET B 1 170 ? 3.586 -13.562 -4.043 1 96.38 170 MET B CA 1
ATOM 4957 C C . MET B 1 170 ? 2.639 -12.797 -3.121 1 96.38 170 MET B C 1
ATOM 4959 O O . MET B 1 170 ? 2.092 -13.367 -2.176 1 96.38 170 MET B O 1
ATOM 4963 N N . LEU B 1 171 ? 2.445 -11.547 -3.443 1 97.31 171 LEU B N 1
ATOM 4964 C CA . LEU B 1 171 ? 1.5 -10.664 -2.762 1 97.31 171 LEU B CA 1
ATOM 4965 C C . LEU B 1 171 ? 0.228 -10.492 -3.584 1 97.31 171 LEU B C 1
ATOM 4967 O O . LEU B 1 171 ? -0.206 -9.367 -3.836 1 97.31 171 LEU B O 1
ATOM 4971 N N . GLU B 1 172 ? -0.394 -11.5 -3.924 1 95 172 GLU B N 1
ATOM 4972 C CA . GLU B 1 172 ? -1.405 -11.586 -4.973 1 95 172 GLU B CA 1
ATOM 4973 C C . GLU B 1 172 ? -2.635 -10.75 -4.629 1 95 172 GLU B C 1
ATOM 4975 O O . GLU B 1 172 ? -3.256 -10.164 -5.512 1 95 172 GLU B O 1
ATOM 4980 N N . VAL B 1 173 ? -3.064 -10.672 -3.359 1 96.75 173 VAL B N 1
ATOM 4981 C CA . VAL B 1 173 ? -4.336 -10.039 -3.02 1 96.75 173 VAL B CA 1
ATOM 4982 C C . VAL B 1 173 ? -4.109 -8.953 -1.968 1 96.75 173 VAL B C 1
ATOM 4984 O O . VAL B 1 173 ? -5.062 -8.328 -1.502 1 96.75 173 VAL B O 1
ATOM 4987 N N . ASP B 1 174 ? -2.869 -8.742 -1.633 1 98 174 ASP B N 1
ATOM 4988 C CA . ASP B 1 174 ? -2.549 -7.895 -0.486 1 98 174 ASP B CA 1
ATOM 4989 C C . ASP B 1 174 ? -2.988 -6.453 -0.726 1 98 174 ASP B C 1
ATOM 4991 O O . ASP B 1 174 ? -3.658 -5.855 0.118 1 98 174 ASP B O 1
ATOM 4995 N N . PHE B 1 175 ? -2.689 -5.871 -1.897 1 98.5 175 PHE B N 1
ATOM 4996 C CA . PHE B 1 175 ? -3.109 -4.508 -2.193 1 98.5 175 PHE B CA 1
ATOM 4997 C C . PHE B 1 175 ? -4.629 -4.391 -2.168 1 98.5 175 PHE B C 1
ATOM 4999 O O . PHE B 1 175 ? -5.176 -3.459 -1.576 1 98.5 175 PHE B O 1
ATOM 5006 N N . GLN B 1 176 ? -5.289 -5.375 -2.752 1 98.44 176 GLN B N 1
ATOM 5007 C CA . GLN B 1 176 ? -6.742 -5.367 -2.893 1 98.44 176 GLN B CA 1
ATOM 5008 C C . GLN B 1 176 ? -7.426 -5.348 -1.527 1 98.44 176 GLN B C 1
ATOM 5010 O O . GLN B 1 176 ? -8.5 -4.77 -1.377 1 98.44 176 GLN B O 1
ATOM 5015 N N . TRP B 1 177 ? -6.805 -5.926 -0.58 1 97.88 177 TRP B N 1
ATOM 5016 C CA . TRP B 1 177 ? -7.375 -6.02 0.76 1 97.88 177 TRP B CA 1
ATOM 5017 C C . TRP B 1 177 ? -6.754 -4.984 1.69 1 97.88 177 TRP B C 1
ATOM 5019 O O . TRP B 1 177 ? -6.898 -5.07 2.912 1 97.88 177 TRP B O 1
ATOM 5029 N N . ASN B 1 178 ? -6.02 -4.109 1.121 1 98 178 ASN B N 1
ATOM 5030 C CA . ASN B 1 178 ? -5.332 -3.047 1.851 1 98 178 ASN B CA 1
ATOM 5031 C C . ASN B 1 178 ? -4.375 -3.615 2.895 1 98 178 ASN B C 1
ATOM 5033 O O . ASN B 1 178 ? -4.281 -3.092 4.008 1 98 178 ASN B O 1
ATOM 5037 N N . ARG B 1 179 ? -3.785 -4.719 2.609 1 97.12 179 ARG B N 1
ATOM 5038 C CA . ARG B 1 179 ? -2.689 -5.281 3.391 1 97.12 179 ARG B CA 1
ATOM 5039 C C . ARG B 1 179 ? -1.346 -4.73 2.926 1 97.12 179 ARG B C 1
ATOM 5041 O O . ARG B 1 179 ? -1.249 -4.152 1.842 1 97.12 179 ARG B O 1
ATOM 5048 N N . PRO B 1 180 ? -0.372 -4.84 3.822 1 95.94 180 PRO B N 1
ATOM 5049 C CA . PRO B 1 180 ? 0.941 -4.34 3.406 1 95.94 180 PRO B CA 1
ATOM 5050 C C . PRO B 1 180 ? 1.466 -5.031 2.15 1 95.94 180 PRO B C 1
ATOM 5052 O O . PRO B 1 180 ? 1.288 -6.242 1.988 1 95.94 180 PRO B O 1
ATOM 5055 N N . VAL B 1 181 ? 2.041 -4.242 1.302 1 97.5 181 VAL B N 1
ATOM 5056 C CA . VAL B 1 181 ? 2.66 -4.816 0.113 1 97.5 181 VAL B CA 1
ATOM 5057 C C . VAL B 1 181 ? 4.18 -4.727 0.224 1 97.5 181 VAL B C 1
ATOM 5059 O O . VAL B 1 181 ? 4.887 -4.746 -0.787 1 97.5 181 VAL B O 1
ATOM 5062 N N . ALA B 1 182 ? 4.719 -4.539 1.428 1 97.25 182 ALA B N 1
ATOM 5063 C CA . ALA B 1 182 ? 6.156 -4.586 1.692 1 97.25 182 ALA B CA 1
ATOM 5064 C C . ALA B 1 182 ? 6.699 -6 1.511 1 97.25 182 ALA B C 1
ATOM 5066 O O . ALA B 1 182 ? 5.938 -6.969 1.522 1 97.25 182 ALA B O 1
ATOM 5067 N N . PHE B 1 183 ? 8.023 -6.039 1.299 1 97.62 183 PHE B N 1
ATOM 5068 C CA . PHE B 1 183 ? 8.711 -7.316 1.121 1 97.62 183 PHE B CA 1
ATOM 5069 C C . PHE B 1 183 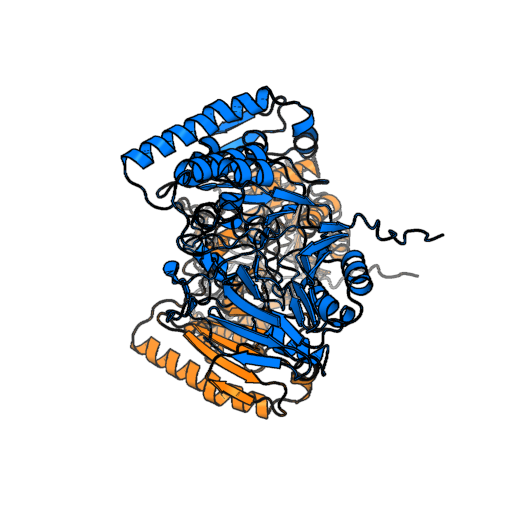? 8.375 -8.273 2.26 1 97.62 183 PHE B C 1
ATOM 5071 O O . PHE B 1 183 ? 8.578 -7.945 3.432 1 97.62 183 PHE B O 1
ATOM 5078 N N . PRO B 1 184 ? 7.855 -9.414 1.946 1 97.38 184 PRO B N 1
ATOM 5079 C CA . PRO B 1 184 ? 7.465 -10.359 2.992 1 97.38 184 PRO B CA 1
ATOM 5080 C C . PRO B 1 184 ? 8.641 -11.195 3.504 1 97.38 184 PRO B C 1
ATOM 5082 O O . PRO B 1 184 ? 8.789 -12.359 3.127 1 97.38 184 PRO B O 1
ATOM 5085 N N . VAL B 1 185 ? 9.32 -10.758 4.414 1 96.81 185 VAL B N 1
ATOM 5086 C CA . VAL B 1 185 ? 10.594 -11.281 4.895 1 96.81 185 VAL B CA 1
ATOM 5087 C C . VAL B 1 185 ? 10.398 -12.688 5.453 1 96.81 185 VAL B C 1
ATOM 5089 O O . VAL B 1 185 ? 11.141 -13.609 5.109 1 96.81 185 VAL B O 1
ATOM 5092 N N . GLN B 1 186 ? 9.383 -12.898 6.273 1 96.25 186 GLN B N 1
ATOM 5093 C CA . GLN B 1 186 ? 9.18 -14.188 6.93 1 96.25 186 GLN B CA 1
ATOM 5094 C C . GLN B 1 186 ? 8.789 -15.266 5.918 1 96.25 186 GLN B C 1
ATOM 5096 O O . GLN B 1 186 ? 9.297 -16.391 5.969 1 96.25 186 GLN B O 1
ATOM 5101 N N . ARG B 1 187 ? 7.906 -14.938 5.027 1 95.94 187 ARG B N 1
ATOM 5102 C CA . ARG B 1 187 ? 7.484 -15.891 4.008 1 95.94 187 ARG B CA 1
ATOM 5103 C C . ARG B 1 187 ? 8.664 -16.312 3.131 1 95.94 187 ARG B C 1
ATOM 5105 O O . ARG B 1 187 ? 8.789 -17.484 2.775 1 95.94 187 ARG B O 1
ATOM 5112 N N . TYR B 1 188 ? 9.438 -15.32 2.752 1 97.19 188 TYR B N 1
ATOM 5113 C CA . TYR B 1 188 ? 10.594 -15.617 1.914 1 97.19 188 TYR B CA 1
ATOM 5114 C C . TYR B 1 188 ? 11.602 -16.484 2.66 1 97.19 188 TYR B C 1
ATOM 5116 O O . TYR B 1 188 ? 12.148 -17.422 2.098 1 97.19 188 TYR B O 1
ATOM 5124 N N . ALA B 1 189 ? 11.805 -16.172 3.914 1 96.06 189 ALA B N 1
ATOM 5125 C CA . ALA B 1 189 ? 12.703 -16.984 4.742 1 96.06 189 ALA B CA 1
ATOM 5126 C C . ALA B 1 189 ? 12.211 -18.422 4.828 1 96.06 189 ALA B C 1
ATOM 5128 O O . ALA B 1 189 ? 13.016 -19.359 4.836 1 96.06 189 ALA B O 1
ATOM 5129 N N . GLU B 1 190 ? 10.984 -18.609 4.926 1 96.06 190 GLU B N 1
ATOM 5130 C CA . GLU B 1 190 ? 10.406 -19.953 4.984 1 96.06 190 GLU B CA 1
ATOM 5131 C C . GLU B 1 190 ? 10.68 -20.719 3.699 1 96.06 190 GLU B C 1
ATOM 5133 O O . GLU B 1 190 ? 10.992 -21.922 3.744 1 96.06 190 GLU B O 1
ATOM 5138 N N . LEU B 1 191 ? 10.531 -20.062 2.58 1 96.31 191 LEU B N 1
ATOM 5139 C CA . LEU B 1 191 ? 10.812 -20.719 1.305 1 96.31 191 LEU B CA 1
ATOM 5140 C C . LEU B 1 191 ? 12.258 -21.188 1.239 1 96.31 191 LEU B C 1
ATOM 5142 O O . LEU B 1 191 ? 12.531 -22.328 0.832 1 96.31 191 LEU B O 1
ATOM 5146 N N . LEU B 1 192 ? 13.172 -20.312 1.636 1 96.44 192 LEU B N 1
ATOM 5147 C CA . LEU B 1 192 ? 14.57 -20.703 1.673 1 96.44 192 LEU B CA 1
ATOM 5148 C C . LEU B 1 192 ? 14.805 -21.812 2.689 1 96.44 192 LEU B C 1
ATOM 5150 O O . LEU B 1 192 ? 15.641 -22.688 2.479 1 96.44 192 LEU B O 1
ATOM 5154 N N . GLY B 1 193 ? 14.055 -21.75 3.74 1 95.75 193 GLY B N 1
ATOM 5155 C CA . GLY B 1 193 ? 14.117 -22.797 4.754 1 95.75 193 GLY B CA 1
ATOM 5156 C C . GLY B 1 193 ? 13.734 -24.172 4.227 1 95.75 193 GLY B C 1
ATOM 5157 O O . GLY B 1 193 ? 14.312 -25.172 4.633 1 95.75 193 GLY B O 1
ATOM 5158 N N . HIS B 1 194 ? 12.773 -24.203 3.393 1 95.94 194 HIS B N 1
ATOM 5159 C CA . HIS B 1 194 ? 12.375 -25.469 2.781 1 95.94 194 HIS B CA 1
ATOM 5160 C C . HIS B 1 194 ? 13.531 -26.078 1.992 1 95.94 194 HIS B C 1
ATOM 5162 O O . HIS B 1 194 ? 13.75 -27.297 2.051 1 95.94 194 HIS B O 1
ATOM 5168 N N . VAL B 1 195 ? 14.219 -25.266 1.228 1 96.06 195 VAL B N 1
ATOM 5169 C CA . VAL B 1 195 ? 15.367 -25.719 0.452 1 96.06 195 VAL B CA 1
ATOM 5170 C C . VAL B 1 195 ? 16.422 -26.297 1.389 1 96.06 195 VAL B C 1
ATOM 5172 O O . VAL B 1 195 ? 16.953 -27.391 1.149 1 96.06 195 VAL B O 1
ATOM 5175 N N . ALA B 1 196 ? 16.672 -25.578 2.426 1 94.88 196 ALA B N 1
ATOM 5176 C CA . ALA B 1 196 ? 17.688 -26 3.385 1 94.88 196 ALA B CA 1
ATOM 5177 C C . ALA B 1 196 ? 17.297 -27.328 4.047 1 94.88 196 ALA B C 1
ATOM 5179 O O . ALA B 1 196 ? 18.141 -28.203 4.227 1 94.88 196 ALA B O 1
ATOM 5180 N N . ALA B 1 197 ? 16.078 -27.469 4.406 1 95 197 ALA B N 1
ATOM 5181 C CA . ALA B 1 197 ? 15.594 -28.625 5.141 1 95 197 ALA B CA 1
ATOM 5182 C C . ALA B 1 197 ? 15.578 -29.875 4.246 1 95 197 ALA B C 1
ATOM 5184 O O . ALA B 1 197 ? 15.844 -30.984 4.711 1 95 197 ALA B O 1
ATOM 5185 N N . LEU B 1 198 ? 15.273 -29.703 2.982 1 96.31 198 LEU B N 1
ATOM 5186 C CA . LEU B 1 198 ? 15.125 -30.844 2.074 1 96.31 198 LEU B CA 1
ATOM 5187 C C . LEU B 1 198 ? 16.484 -31.266 1.52 1 96.31 198 LEU B C 1
ATOM 5189 O O . LEU B 1 198 ? 16.625 -32.375 1.013 1 96.31 198 LEU B O 1
ATOM 5193 N N . GLU B 1 199 ? 17.453 -30.406 1.482 1 95.12 199 GLU B N 1
ATOM 5194 C CA . GLU B 1 199 ? 18.844 -30.656 1.089 1 95.12 199 GLU B CA 1
ATOM 5195 C C . GLU B 1 199 ? 18.906 -31.297 -0.294 1 95.12 199 GLU B C 1
ATOM 5197 O O . GLU B 1 199 ? 19.562 -32.312 -0.473 1 95.12 199 GLU B O 1
ATOM 5202 N N . PRO B 1 200 ? 18.266 -30.656 -1.222 1 96.81 200 PRO B N 1
ATOM 5203 C CA . PRO B 1 200 ? 18.375 -31.219 -2.572 1 96.81 200 PRO B CA 1
ATOM 5204 C C . PRO B 1 200 ? 19.766 -31.031 -3.18 1 96.81 200 PRO B C 1
ATOM 5206 O O . PRO B 1 200 ? 20.516 -30.141 -2.764 1 96.81 200 PRO B O 1
ATOM 5209 N N . ARG B 1 201 ? 20.125 -31.922 -4.137 1 96.44 201 ARG B N 1
ATOM 5210 C CA . ARG B 1 201 ? 21.359 -31.734 -4.879 1 96.44 201 ARG B CA 1
ATOM 5211 C C . ARG B 1 201 ? 21.25 -30.547 -5.844 1 96.44 201 ARG B C 1
ATOM 5213 O O . ARG B 1 201 ? 22.234 -29.875 -6.137 1 96.44 201 ARG B O 1
ATOM 5220 N N . ALA B 1 202 ? 20.062 -30.312 -6.344 1 97.62 202 ALA B N 1
ATOM 5221 C CA . ALA B 1 202 ? 19.812 -29.203 -7.25 1 97.62 202 ALA B CA 1
ATOM 5222 C C . ALA B 1 202 ? 18.438 -28.578 -6.992 1 97.62 202 ALA B C 1
ATOM 5224 O O . ALA B 1 202 ? 17.5 -29.281 -6.605 1 97.62 202 ALA B O 1
ATOM 5225 N N . VAL B 1 203 ? 18.344 -27.266 -7.215 1 98.06 203 VAL B N 1
ATOM 5226 C CA . VAL B 1 203 ? 17.078 -26.547 -7.078 1 98.06 203 VAL B CA 1
ATOM 5227 C C . VAL B 1 203 ? 16.703 -25.906 -8.414 1 98.06 203 VAL B C 1
ATOM 5229 O O . VAL B 1 203 ? 17.562 -25.375 -9.117 1 98.06 203 VAL B O 1
ATOM 5232 N N . VAL B 1 204 ? 15.469 -26.016 -8.797 1 98 204 VAL B N 1
ATOM 5233 C CA . VAL B 1 204 ? 14.859 -25.312 -9.914 1 98 204 VAL B CA 1
ATOM 5234 C C . VAL B 1 204 ? 13.734 -24.406 -9.406 1 98 204 VAL B C 1
ATOM 5236 O O . VAL B 1 204 ? 12.75 -24.891 -8.844 1 98 204 VAL B O 1
ATOM 5239 N N . PRO B 1 205 ? 13.867 -23.062 -9.57 1 97.12 205 PRO B N 1
ATOM 5240 C CA . PRO B 1 205 ? 12.695 -22.234 -9.258 1 97.12 205 PRO B CA 1
ATOM 5241 C C . PRO B 1 205 ? 11.477 -22.594 -10.094 1 97.12 205 PRO B C 1
ATOM 5243 O O . PRO B 1 205 ? 11.531 -22.562 -11.328 1 97.12 205 PRO B O 1
ATOM 5246 N N . GLY B 1 206 ? 10.375 -22.891 -9.289 1 94.19 206 GLY B N 1
ATOM 5247 C CA . GLY B 1 206 ? 9.273 -23.453 -10.039 1 94.19 206 GLY B CA 1
ATOM 5248 C C . GLY B 1 206 ? 7.953 -22.75 -9.797 1 94.19 206 GLY B C 1
ATOM 5249 O O . GLY B 1 206 ? 7.816 -22 -8.836 1 94.19 206 GLY B O 1
ATOM 5250 N N . ALA B 1 207 ? 7.059 -22.938 -10.719 1 88.44 207 ALA B N 1
ATOM 5251 C CA . ALA B 1 207 ? 5.613 -22.734 -10.672 1 88.44 207 ALA B CA 1
ATOM 5252 C C . ALA B 1 207 ? 5.273 -21.266 -10.461 1 88.44 207 ALA B C 1
ATOM 5254 O O . ALA B 1 207 ? 4.367 -20.938 -9.695 1 88.44 207 ALA B O 1
ATOM 5255 N N . ASN B 1 208 ? 5.945 -20.297 -10.969 1 91.69 208 ASN B N 1
ATOM 5256 C CA . ASN B 1 208 ? 5.633 -18.875 -10.883 1 91.69 208 ASN B CA 1
ATOM 5257 C C . ASN B 1 208 ? 6.07 -18.125 -12.141 1 91.69 208 ASN B C 1
ATOM 5259 O O . ASN B 1 208 ? 6.531 -16.984 -12.062 1 91.69 208 ASN B O 1
ATOM 5263 N N . GLY B 1 209 ? 5.914 -18.703 -13.25 1 94.69 209 GLY B N 1
ATOM 5264 C CA . GLY B 1 209 ? 6.328 -18.078 -14.5 1 94.69 209 GLY B CA 1
ATOM 5265 C C . GLY B 1 209 ? 5.176 -17.453 -15.258 1 94.69 209 GLY B C 1
ATOM 5266 O O . GLY B 1 209 ? 4.867 -17.844 -16.375 1 94.69 209 GLY B O 1
ATOM 5267 N N . PHE B 1 210 ? 4.562 -16.344 -14.633 1 95.81 210 PHE B N 1
ATOM 5268 C CA . PHE B 1 210 ? 3.486 -15.641 -15.32 1 95.81 210 PHE B CA 1
ATOM 5269 C C . PHE B 1 210 ? 3.541 -14.141 -15.031 1 95.81 210 PHE B C 1
ATOM 5271 O O . PHE B 1 210 ? 4.242 -13.703 -14.117 1 95.81 210 PHE B O 1
ATOM 5278 N N . ARG B 1 211 ? 2.9 -13.391 -15.852 1 95.62 211 ARG B N 1
ATOM 5279 C CA . ARG B 1 211 ? 2.715 -11.953 -15.656 1 95.62 211 ARG B CA 1
ATOM 5280 C C . ARG B 1 211 ? 1.261 -11.555 -15.883 1 95.62 211 ARG B C 1
ATOM 5282 O O . ARG B 1 211 ? 0.543 -12.203 -16.641 1 95.62 211 ARG B O 1
ATOM 5289 N N . TYR B 1 212 ? 0.871 -10.531 -15.227 1 96.69 212 TYR B N 1
ATOM 5290 C CA . TYR B 1 212 ? -0.449 -9.953 -15.445 1 96.69 212 TYR B CA 1
ATOM 5291 C C . TYR B 1 212 ? -0.501 -9.203 -16.766 1 96.69 212 TYR B C 1
ATOM 5293 O O . TYR B 1 212 ? 0.505 -8.648 -17.219 1 96.69 212 TYR B O 1
ATOM 5301 N N . CYS B 1 213 ? -1.661 -9.156 -17.375 1 93.62 213 CYS B N 1
ATOM 5302 C CA . CYS B 1 213 ? -1.812 -8.445 -18.641 1 93.62 213 CYS B CA 1
ATOM 5303 C C . CYS B 1 213 ? -3.035 -7.535 -18.609 1 93.62 213 CYS B C 1
ATOM 5305 O O . CYS B 1 213 ? -3.814 -7.57 -17.656 1 93.62 213 CYS B O 1
ATOM 5307 N N . GLY B 1 214 ? -3.135 -6.676 -19.641 1 93.94 214 GLY B N 1
ATOM 5308 C CA . GLY B 1 214 ? -4.281 -5.789 -19.766 1 93.94 214 GLY B CA 1
ATOM 5309 C C . GLY B 1 214 ? -4.391 -4.785 -18.641 1 93.94 214 GLY B C 1
ATOM 5310 O O . GLY B 1 214 ? -3.389 -4.211 -18.219 1 93.94 214 GLY B O 1
ATOM 5311 N N . ILE B 1 215 ? -5.613 -4.594 -18.188 1 95.62 215 ILE B N 1
ATOM 5312 C CA . ILE B 1 215 ? -5.926 -3.596 -17.156 1 95.62 215 ILE B CA 1
ATOM 5313 C C . ILE B 1 215 ? -5.238 -3.967 -15.852 1 95.62 215 ILE B C 1
ATOM 5315 O O . ILE B 1 215 ? -4.875 -3.088 -15.062 1 95.62 215 ILE B O 1
ATOM 5319 N N . SER B 1 216 ? -4.957 -5.289 -15.68 1 96.81 216 SER B N 1
ATOM 5320 C CA . SER B 1 216 ? -4.395 -5.789 -14.43 1 96.81 216 SER B CA 1
ATOM 5321 C C . SER B 1 216 ? -2.869 -5.762 -14.461 1 96.81 216 SER B C 1
ATOM 5323 O O . SER B 1 216 ? -2.217 -6.199 -13.508 1 96.81 216 SER B O 1
ATOM 5325 N N . SER B 1 217 ? -2.244 -5.199 -15.508 1 95.81 217 SER B N 1
ATOM 5326 C CA . SER B 1 217 ? -0.801 -5.27 -15.711 1 95.81 217 SER B CA 1
ATOM 5327 C C . SER B 1 217 ? -0.054 -4.531 -14.602 1 95.81 217 SER B C 1
ATOM 5329 O O . SER B 1 217 ? 1.105 -4.836 -14.32 1 95.81 217 SER B O 1
ATOM 5331 N N . TRP B 1 218 ? -0.674 -3.543 -13.953 1 96.31 218 TRP B N 1
ATOM 5332 C CA . TRP B 1 218 ? -0.031 -2.791 -12.883 1 96.31 218 TRP B CA 1
ATOM 5333 C C . TRP B 1 218 ? 0.347 -3.707 -11.727 1 96.31 218 TRP B C 1
ATOM 5335 O O . TRP B 1 218 ? 1.282 -3.418 -10.977 1 96.31 218 TRP B O 1
ATOM 5345 N N . LEU B 1 219 ? -0.313 -4.812 -11.555 1 97.75 219 LEU B N 1
ATOM 5346 C CA . LEU B 1 219 ? -0.072 -5.75 -10.461 1 97.75 219 LEU B CA 1
ATOM 5347 C C . LEU B 1 219 ? 1.296 -6.406 -10.602 1 97.75 219 LEU B C 1
ATOM 5349 O O . LEU B 1 219 ? 1.807 -6.996 -9.648 1 97.75 219 LEU B O 1
ATOM 5353 N N . ASN B 1 220 ? 1.895 -6.383 -11.812 1 96.88 220 ASN B N 1
ATOM 5354 C CA . ASN B 1 220 ? 3.25 -6.895 -11.984 1 96.88 220 ASN B CA 1
ATOM 5355 C C . ASN B 1 220 ? 4.242 -6.156 -11.086 1 96.88 220 ASN B C 1
ATOM 5357 O O . ASN B 1 220 ? 5.277 -6.715 -10.711 1 96.88 220 ASN B O 1
ATOM 5361 N N . GLN B 1 221 ? 3.939 -4.91 -10.688 1 96.69 221 GLN B N 1
ATOM 5362 C CA . GLN B 1 221 ? 4.828 -4.098 -9.859 1 96.69 221 GLN B CA 1
ATOM 5363 C C . GLN B 1 221 ? 4.617 -4.391 -8.375 1 96.69 221 GLN B C 1
ATOM 5365 O O . GLN B 1 221 ? 5.41 -3.959 -7.535 1 96.69 221 GLN B O 1
ATOM 5370 N N . VAL B 1 222 ? 3.627 -5.109 -8.055 1 97.56 222 VAL B N 1
ATOM 5371 C CA . VAL B 1 222 ? 3.223 -5.223 -6.652 1 97.56 222 VAL B CA 1
ATOM 5372 C C . VAL B 1 222 ? 3.32 -6.68 -6.207 1 97.56 222 VAL B C 1
ATOM 5374 O O . VAL B 1 222 ? 3.781 -6.965 -5.098 1 97.56 222 VAL B O 1
ATOM 5377 N N . VAL B 1 223 ? 3.082 -7.602 -7.023 1 97.75 223 VAL B N 1
ATOM 5378 C CA . VAL B 1 223 ? 2.74 -8.969 -6.637 1 97.75 223 VAL B CA 1
ATOM 5379 C C . VAL B 1 223 ? 4.012 -9.797 -6.496 1 97.75 223 VAL B C 1
ATOM 5381 O O . VAL B 1 223 ? 4.059 -10.742 -5.707 1 97.75 223 VAL B O 1
ATOM 5384 N N . PHE B 1 224 ? 5.125 -9.445 -7.168 1 96.94 224 PHE B N 1
ATOM 5385 C CA . PHE B 1 224 ? 6.293 -10.312 -7.277 1 96.94 224 PHE B CA 1
ATOM 5386 C C . PHE B 1 224 ? 7.508 -9.672 -6.609 1 96.94 224 PHE B C 1
ATOM 5388 O O . PHE B 1 224 ? 8.391 -9.148 -7.293 1 96.94 224 PHE B O 1
ATOM 5395 N N . PRO B 1 225 ? 7.734 -9.875 -5.355 1 96.81 225 PRO B N 1
ATOM 5396 C CA . PRO B 1 225 ? 8.734 -9.102 -4.617 1 96.81 225 PRO B CA 1
ATOM 5397 C C . PRO B 1 225 ? 10.148 -9.641 -4.801 1 96.81 225 PRO B C 1
ATOM 5399 O O . PRO B 1 225 ? 11.125 -8.961 -4.453 1 96.81 225 PRO B O 1
ATOM 5402 N N . VAL B 1 226 ? 10.312 -10.867 -5.312 1 96.25 226 VAL B N 1
ATOM 5403 C CA . VAL B 1 226 ? 11.648 -11.453 -5.398 1 96.25 226 VAL B CA 1
ATOM 5404 C C . VAL B 1 226 ? 12.008 -11.703 -6.859 1 96.25 226 VAL B C 1
ATOM 5406 O O . VAL B 1 226 ? 11.227 -12.289 -7.613 1 96.25 226 VAL B O 1
ATOM 5409 N N . SER B 1 227 ? 13.164 -11.203 -7.234 1 92.62 227 SER B N 1
ATOM 5410 C CA . SER B 1 227 ? 13.656 -11.578 -8.555 1 92.62 227 SER B CA 1
ATOM 5411 C C . SER B 1 227 ? 14.211 -12.992 -8.562 1 92.62 227 SER B C 1
ATOM 5413 O O . SER B 1 227 ? 14.711 -13.469 -7.539 1 92.62 227 SER B O 1
ATOM 5415 N N . ARG B 1 228 ? 14.102 -13.617 -9.688 1 93.88 228 ARG B N 1
ATOM 5416 C CA . ARG B 1 228 ? 14.648 -14.969 -9.797 1 93.88 228 ARG B CA 1
ATOM 5417 C C . ARG B 1 228 ? 16.156 -14.977 -9.516 1 93.88 228 ARG B C 1
ATOM 5419 O O . ARG B 1 228 ? 16.656 -15.891 -8.867 1 93.88 228 ARG B O 1
ATOM 5426 N N . ALA B 1 229 ? 16.844 -13.969 -9.992 1 92.81 229 ALA B N 1
ATOM 5427 C CA . ALA B 1 229 ? 18.281 -13.859 -9.758 1 92.81 229 ALA B CA 1
ATOM 5428 C C . ALA B 1 229 ? 18.594 -13.828 -8.266 1 92.81 229 ALA B C 1
ATOM 5430 O O . ALA B 1 229 ? 19.516 -14.516 -7.797 1 92.81 229 ALA B O 1
ATOM 5431 N N . ARG B 1 230 ? 17.859 -13.086 -7.613 1 93.06 230 ARG B N 1
ATOM 5432 C CA . ARG B 1 230 ? 18.062 -12.984 -6.172 1 93.06 230 ARG B CA 1
ATOM 5433 C C . ARG B 1 230 ? 17.828 -14.328 -5.492 1 93.06 230 ARG B C 1
ATOM 5435 O O . ARG B 1 230 ? 18.578 -14.727 -4.609 1 93.06 230 ARG B O 1
ATOM 5442 N N . PHE B 1 231 ? 16.75 -14.992 -5.844 1 96 231 PHE B N 1
ATOM 5443 C CA . PHE B 1 231 ? 16.469 -16.297 -5.258 1 96 231 PHE B CA 1
ATOM 5444 C C . PHE B 1 231 ? 17.625 -17.266 -5.484 1 96 231 PHE B C 1
ATOM 5446 O O . PHE B 1 231 ? 18.031 -17.984 -4.566 1 96 231 PHE B O 1
ATOM 5453 N N . CYS B 1 232 ? 18.156 -17.281 -6.66 1 95.94 232 CYS B N 1
ATOM 5454 C CA . CYS B 1 232 ? 19.25 -18.172 -6.988 1 95.94 232 CYS B CA 1
ATOM 5455 C C . CYS B 1 232 ? 20.469 -17.906 -6.102 1 95.94 232 CYS B C 1
ATOM 5457 O O . CYS B 1 232 ? 21.078 -18.828 -5.566 1 95.94 232 CYS B O 1
ATOM 5459 N N . VAL B 1 233 ? 20.75 -16.656 -5.922 1 93.38 233 VAL B N 1
ATOM 5460 C CA . VAL B 1 233 ? 21.891 -16.266 -5.098 1 93.38 233 VAL B CA 1
ATOM 5461 C C . VAL B 1 233 ? 21.625 -16.656 -3.643 1 93.38 233 VAL B C 1
ATOM 5463 O O . VAL B 1 233 ? 22.516 -17.172 -2.967 1 93.38 233 VAL B O 1
ATOM 5466 N N . ASP B 1 234 ? 20.438 -16.406 -3.229 1 94.38 234 ASP B N 1
ATOM 5467 C CA . ASP B 1 234 ? 20.109 -16.672 -1.832 1 94.38 234 ASP B CA 1
ATOM 5468 C C . ASP B 1 234 ? 20.109 -18.172 -1.538 1 94.38 234 ASP B C 1
ATOM 5470 O O . ASP B 1 234 ? 20.469 -18.594 -0.435 1 94.38 234 ASP B O 1
ATOM 5474 N N . VAL B 1 235 ? 19.688 -18.984 -2.512 1 96.19 235 VAL B N 1
ATOM 5475 C CA . VAL B 1 235 ? 19.75 -20.422 -2.361 1 96.19 235 VAL B CA 1
ATOM 5476 C C . VAL B 1 235 ? 21.203 -20.875 -2.207 1 96.19 235 VAL B C 1
ATOM 5478 O O . VAL B 1 235 ? 21.516 -21.703 -1.34 1 96.19 235 VAL B O 1
ATOM 5481 N N . LYS B 1 236 ? 22.047 -20.359 -3.012 1 93.06 236 LYS B N 1
ATOM 5482 C CA . LYS B 1 236 ? 23.453 -20.719 -2.951 1 93.06 236 LYS B CA 1
ATOM 5483 C C . LYS B 1 236 ? 24.078 -20.297 -1.621 1 93.06 236 LYS B C 1
ATOM 5485 O O . LYS B 1 236 ? 24.953 -20.984 -1.092 1 93.06 236 LYS B O 1
ATOM 5490 N N . ARG B 1 237 ? 23.641 -19.234 -1.148 1 87.5 237 ARG B N 1
ATOM 5491 C CA . ARG B 1 237 ? 24.125 -18.766 0.151 1 87.5 237 ARG B CA 1
ATOM 5492 C C . ARG B 1 237 ? 23.625 -19.688 1.271 1 87.5 237 ARG B C 1
ATOM 5494 O O . ARG B 1 237 ? 24.359 -19.953 2.221 1 87.5 237 ARG B O 1
ATOM 5501 N N . ALA B 1 238 ? 22.438 -20.078 1.115 1 85.19 238 ALA B N 1
ATOM 5502 C CA . ALA B 1 238 ? 21.828 -20.922 2.137 1 85.19 238 ALA B CA 1
ATOM 5503 C C . ALA B 1 238 ? 22.406 -22.328 2.092 1 85.19 238 ALA B C 1
ATOM 5505 O O . ALA B 1 238 ? 22.578 -22.969 3.133 1 85.19 238 ALA B O 1
ATOM 5506 N N . ARG B 1 239 ? 22.672 -22.766 0.933 1 86.25 239 ARG B N 1
ATOM 5507 C CA . ARG B 1 239 ? 23.219 -24.094 0.708 1 86.25 239 ARG B CA 1
ATOM 5508 C C . ARG B 1 239 ? 24.328 -24.062 -0.337 1 86.25 239 ARG B C 1
ATOM 5510 O O . ARG B 1 239 ? 24.078 -24.25 -1.527 1 86.25 239 ARG B O 1
ATOM 5517 N N . GLY B 1 240 ? 25.453 -23.938 0.061 1 81.69 240 GLY B N 1
ATOM 5518 C CA . GLY B 1 240 ? 26.594 -23.734 -0.817 1 81.69 240 GLY B CA 1
ATOM 5519 C C . GLY B 1 240 ? 26.797 -24.859 -1.814 1 81.69 240 GLY B C 1
ATOM 5520 O O . GLY B 1 240 ? 27.281 -24.625 -2.922 1 81.69 240 GLY B O 1
ATOM 5521 N N . ASP B 1 241 ? 26.422 -26.047 -1.604 1 88.44 241 ASP B N 1
ATOM 5522 C CA . ASP B 1 241 ? 26.719 -27.203 -2.459 1 88.44 241 ASP B CA 1
ATOM 5523 C C . ASP B 1 241 ? 25.547 -27.516 -3.387 1 88.44 241 ASP B C 1
ATOM 5525 O O . ASP B 1 241 ? 25.641 -28.422 -4.223 1 88.44 241 ASP B O 1
ATOM 5529 N N . CYS B 1 242 ? 24.562 -26.781 -3.344 1 92.5 242 CYS B N 1
ATOM 5530 C CA . CYS B 1 242 ? 23.359 -27.031 -4.125 1 92.5 242 CYS B CA 1
ATOM 5531 C C . CYS B 1 242 ? 23.453 -26.344 -5.492 1 92.5 242 CYS B C 1
ATOM 5533 O O . CYS B 1 242 ? 23.75 -25.156 -5.582 1 92.5 242 CYS B O 1
ATOM 5535 N N . ALA B 1 243 ? 23.328 -27.125 -6.559 1 96.31 243 ALA B N 1
ATOM 5536 C CA . ALA B 1 243 ? 23.234 -26.516 -7.887 1 96.31 243 ALA B CA 1
ATOM 5537 C C . ALA B 1 243 ? 21.891 -25.812 -8.07 1 96.31 243 ALA B C 1
ATOM 5539 O O . ALA B 1 243 ? 20.891 -26.203 -7.465 1 96.31 243 ALA B O 1
ATOM 5540 N N . VAL B 1 244 ? 21.875 -24.719 -8.805 1 97.69 244 VAL B N 1
ATOM 5541 C CA . VAL B 1 244 ? 20.625 -24 -9.102 1 97.69 244 VAL B CA 1
ATOM 5542 C C . VAL B 1 244 ? 20.453 -23.859 -10.609 1 97.69 244 VAL B C 1
ATOM 5544 O O . VAL B 1 244 ? 21.375 -23.438 -11.312 1 97.69 244 VAL B O 1
ATOM 5547 N N . PHE B 1 245 ? 19.328 -24.219 -11.133 1 97.81 245 PHE B N 1
ATOM 5548 C CA . PHE B 1 245 ? 19.047 -24.156 -12.562 1 97.81 245 PHE B CA 1
ATOM 5549 C C . PHE B 1 245 ? 17.812 -23.312 -12.828 1 97.81 245 PHE B C 1
ATOM 5551 O O . PHE B 1 245 ? 16.688 -23.828 -12.805 1 97.81 245 PHE B O 1
ATOM 5558 N N . PRO B 1 246 ? 17.906 -22.062 -13.031 1 96.81 246 PRO B N 1
ATOM 5559 C CA . PRO B 1 246 ? 16.766 -21.219 -13.406 1 96.81 246 PRO B CA 1
ATOM 5560 C C . PRO B 1 246 ? 16.266 -21.484 -14.828 1 96.81 246 PRO B C 1
ATOM 5562 O O . PRO B 1 246 ? 16.688 -20.812 -15.766 1 96.81 246 PRO B O 1
ATOM 5565 N N . MET B 1 247 ? 15.344 -22.328 -14.984 1 97.56 247 MET B N 1
ATOM 5566 C CA . MET B 1 247 ? 14.891 -22.766 -16.297 1 97.56 247 MET B CA 1
ATOM 5567 C C . MET B 1 247 ? 13.891 -21.781 -16.891 1 97.56 247 MET B C 1
ATOM 5569 O O . MET B 1 247 ? 13.055 -21.234 -16.172 1 97.56 247 MET B O 1
ATOM 5573 N N . ASP B 1 248 ? 13.984 -21.578 -18.172 1 96.62 248 ASP B N 1
ATOM 5574 C CA . ASP B 1 248 ? 13 -20.859 -18.969 1 96.62 248 ASP B CA 1
ATOM 5575 C C . ASP B 1 248 ? 12.164 -21.812 -19.812 1 96.62 248 ASP B C 1
ATOM 5577 O O . ASP B 1 248 ? 12.539 -22.969 -19.984 1 96.62 248 ASP B O 1
ATOM 5581 N N . PRO B 1 249 ? 11.023 -21.297 -20.281 1 97.5 249 PRO B N 1
ATOM 5582 C CA . PRO B 1 249 ? 10.25 -22.188 -21.156 1 97.5 249 PRO B CA 1
ATOM 5583 C C . PRO B 1 249 ? 11.078 -22.734 -22.312 1 97.5 249 PRO B C 1
ATOM 5585 O O . PRO B 1 249 ? 11.797 -21.984 -22.984 1 97.5 249 PRO B O 1
ATOM 5588 N N . GLY B 1 250 ? 10.984 -24.031 -22.453 1 98 250 GLY B N 1
ATOM 5589 C CA . GLY B 1 250 ? 11.719 -24.688 -23.531 1 98 250 GLY B CA 1
ATOM 5590 C C . GLY B 1 250 ? 13.016 -25.312 -23.047 1 98 250 GLY B C 1
ATOM 5591 O O . GLY B 1 250 ? 13.617 -26.125 -23.766 1 98 250 GLY B O 1
ATOM 5592 N N . ASP B 1 251 ? 13.445 -25.016 -21.875 1 98.38 251 ASP B N 1
ATOM 5593 C CA . ASP B 1 251 ? 14.664 -25.609 -21.328 1 98.38 251 ASP B CA 1
ATOM 5594 C C . ASP B 1 251 ? 14.422 -27.062 -20.906 1 98.38 251 ASP B C 1
ATOM 5596 O O . ASP B 1 251 ? 13.305 -27.422 -20.516 1 98.38 251 ASP B O 1
ATOM 5600 N N . VAL B 1 252 ? 15.469 -27.906 -20.984 1 98.62 252 VAL B N 1
ATOM 5601 C CA . VAL B 1 252 ? 15.43 -29.312 -20.578 1 98.62 252 VAL B CA 1
ATOM 5602 C C . VAL B 1 252 ? 16.562 -29.578 -19.594 1 98.62 252 VAL B C 1
ATOM 5604 O O . VAL B 1 252 ? 17.734 -29.359 -19.906 1 98.62 252 VAL B O 1
ATOM 5607 N N . LEU B 1 253 ? 16.203 -29.984 -18.422 1 98.62 253 LEU B N 1
ATOM 5608 C CA . LEU B 1 253 ? 17.188 -30.422 -17.438 1 98.62 253 LEU B CA 1
ATOM 5609 C C . LEU B 1 253 ? 17.234 -31.953 -17.359 1 98.62 253 LEU B C 1
ATOM 5611 O O . LEU B 1 253 ? 16.234 -32.594 -17.047 1 98.62 253 LEU B O 1
ATOM 5615 N N . GLU B 1 254 ? 18.344 -32.531 -17.641 1 98.06 254 GLU B N 1
ATOM 5616 C CA . GLU B 1 254 ? 18.578 -33.969 -17.516 1 98.06 254 GLU B CA 1
ATOM 5617 C C . GLU B 1 254 ? 19.469 -34.281 -16.328 1 98.06 254 GLU B C 1
ATOM 5619 O O . GLU B 1 254 ? 20.422 -33.562 -16.047 1 98.06 254 GLU B O 1
ATOM 5624 N N . PHE B 1 255 ? 19.078 -35.312 -15.578 1 96.44 255 PHE B N 1
ATOM 5625 C CA . PHE B 1 255 ? 19.938 -35.688 -14.469 1 96.44 255 PHE B CA 1
ATOM 5626 C C . PHE B 1 255 ? 19.938 -37.219 -14.273 1 96.44 255 PHE B C 1
ATOM 5628 O O . PHE B 1 255 ? 19.016 -37.906 -14.734 1 96.44 255 PHE B O 1
ATOM 5635 N N . GLY B 1 256 ? 20.953 -37.75 -13.68 1 93.5 256 GLY B N 1
ATOM 5636 C CA . GLY B 1 256 ? 21.203 -39.156 -13.406 1 93.5 256 GLY B CA 1
ATOM 5637 C C . GLY B 1 256 ? 22.547 -39.406 -12.734 1 93.5 256 GLY B C 1
ATOM 5638 O O . GLY B 1 256 ? 23.031 -38.562 -11.984 1 93.5 256 GLY B O 1
ATOM 5639 N N . ALA B 1 257 ? 23 -40.625 -12.922 1 88.25 257 ALA B N 1
ATOM 5640 C CA . ALA B 1 257 ? 24.266 -41 -12.305 1 88.25 257 ALA B CA 1
ATOM 5641 C C . ALA B 1 257 ? 25.406 -40.094 -12.766 1 88.25 257 ALA B C 1
ATOM 5643 O O . ALA B 1 257 ? 26.344 -39.844 -12.008 1 88.25 257 ALA B O 1
ATOM 5644 N N . ALA B 1 258 ? 25.297 -39.531 -13.938 1 88.75 258 ALA B N 1
ATOM 5645 C CA . ALA B 1 258 ? 26.344 -38.719 -14.547 1 88.75 258 ALA B CA 1
ATOM 5646 C C . ALA B 1 258 ? 26.266 -37.281 -14.086 1 88.75 258 ALA B C 1
ATOM 5648 O O . ALA B 1 258 ? 27.125 -36.469 -14.414 1 88.75 258 ALA B O 1
ATOM 5649 N N . GLY B 1 259 ? 25.25 -36.969 -13.414 1 94.56 259 GLY B N 1
ATOM 5650 C CA . GLY B 1 259 ? 25.094 -35.594 -12.938 1 94.56 259 GLY B CA 1
ATOM 5651 C C . GLY B 1 259 ? 23.953 -34.844 -13.602 1 94.56 259 GLY B C 1
ATOM 5652 O O . GLY B 1 259 ? 22.891 -35.406 -13.836 1 94.56 259 GLY B O 1
ATOM 5653 N N . PHE B 1 260 ? 24.141 -33.5 -13.711 1 97.38 260 PHE B N 1
ATOM 5654 C CA . PHE B 1 260 ? 23.109 -32.625 -14.25 1 97.38 260 PHE B CA 1
ATOM 5655 C C . PHE B 1 260 ? 23.547 -32.031 -15.57 1 97.38 260 PHE B C 1
ATOM 5657 O O . PHE B 1 260 ? 24.703 -31.641 -15.727 1 97.38 260 PHE B O 1
ATOM 5664 N N . ARG B 1 261 ? 22.641 -31.922 -16.547 1 97.56 261 ARG B N 1
ATOM 5665 C CA . ARG B 1 261 ? 22.875 -31.234 -17.797 1 97.56 261 ARG B CA 1
ATOM 5666 C C . ARG B 1 261 ? 21.672 -30.391 -18.203 1 97.56 261 ARG B C 1
ATOM 5668 O O . ARG B 1 261 ? 20.562 -30.922 -18.328 1 97.56 261 ARG B O 1
ATOM 5675 N N . LEU B 1 262 ? 21.891 -29.125 -18.344 1 98.06 262 LEU B N 1
ATOM 5676 C CA . LEU B 1 262 ? 20.844 -28.234 -18.812 1 98.06 262 LEU B CA 1
ATOM 5677 C C . LEU B 1 262 ? 20.969 -27.969 -20.312 1 98.06 262 LEU B C 1
ATOM 5679 O O . LEU B 1 262 ? 22.016 -27.5 -20.766 1 98.06 262 LEU B O 1
ATOM 5683 N N . ASP B 1 263 ? 20 -28.297 -21.047 1 98.19 263 ASP B N 1
ATOM 5684 C CA . ASP B 1 263 ? 19.891 -27.953 -22.469 1 98.19 263 ASP B CA 1
ATOM 5685 C C . ASP B 1 263 ? 18.922 -26.781 -22.672 1 98.19 263 ASP B C 1
ATOM 5687 O O . ASP B 1 263 ? 17.719 -26.984 -22.766 1 98.19 263 ASP B O 1
ATOM 5691 N N . ALA B 1 264 ? 19.453 -25.578 -22.766 1 97.12 264 ALA B N 1
ATOM 5692 C CA . ALA B 1 264 ? 18.656 -24.375 -22.922 1 97.12 264 ALA B CA 1
ATOM 5693 C C . ALA B 1 264 ? 17.922 -24.359 -24.25 1 97.12 264 ALA B C 1
ATOM 5695 O O . ALA B 1 264 ? 18.547 -24.422 -25.312 1 97.12 264 ALA B O 1
ATOM 5696 N N . GLY B 1 265 ? 16.641 -24.312 -24.172 1 96.75 265 GLY B N 1
ATOM 5697 C CA . GLY B 1 265 ? 15.828 -24.297 -25.375 1 96.75 265 GLY B CA 1
ATOM 5698 C C . GLY B 1 265 ? 15.812 -25.625 -26.109 1 96.75 265 GLY B C 1
ATOM 5699 O O . GLY B 1 265 ? 15.562 -25.672 -27.312 1 96.75 265 GLY B O 1
ATOM 5700 N N . GLY B 1 266 ? 16.062 -26.641 -25.469 1 97.31 266 GLY B N 1
ATOM 5701 C CA . GLY B 1 266 ? 16.281 -27.922 -26.094 1 97.31 266 GLY B CA 1
ATOM 5702 C C . GLY B 1 266 ? 14.977 -28.641 -26.438 1 97.31 266 GLY B C 1
ATOM 5703 O O . GLY B 1 266 ? 14.984 -29.625 -27.188 1 97.31 266 GLY B O 1
ATOM 5704 N N . ALA B 1 267 ? 13.922 -28.188 -25.891 1 97.75 267 ALA B N 1
ATOM 5705 C CA . ALA B 1 267 ? 12.648 -28.844 -26.172 1 97.75 267 ALA B CA 1
ATOM 5706 C C . ALA B 1 267 ? 12.195 -28.578 -27.609 1 97.75 267 ALA B C 1
ATOM 5708 O O . ALA B 1 267 ? 12.234 -27.422 -28.062 1 97.75 267 ALA B O 1
ATOM 5709 N N . SER B 1 268 ? 11.703 -29.562 -28.281 1 96.56 268 SER B N 1
ATOM 5710 C CA . SER B 1 268 ? 11.289 -29.422 -29.672 1 96.56 268 SER B CA 1
ATOM 5711 C C . SER B 1 268 ? 9.883 -28.828 -29.781 1 96.56 268 SER B C 1
ATOM 5713 O O . SER B 1 268 ? 9.492 -28.344 -30.844 1 96.56 268 SER B O 1
ATOM 5715 N N . PHE B 1 269 ? 9.172 -28.781 -28.734 1 97.19 269 PHE B N 1
ATOM 5716 C CA . PHE B 1 269 ? 7.766 -28.406 -28.828 1 97.19 269 PHE B CA 1
ATOM 5717 C C . PHE B 1 269 ? 7.508 -27.094 -28.094 1 97.19 269 PHE B C 1
ATOM 5719 O O . PHE B 1 269 ? 6.367 -26.641 -28 1 97.19 269 PHE B O 1
ATOM 5726 N N . VAL B 1 270 ? 8.438 -26.453 -27.5 1 98.19 270 VAL B N 1
ATOM 5727 C CA . VAL B 1 270 ? 8.312 -25.156 -26.828 1 98.19 270 VAL B CA 1
ATOM 5728 C C . VAL B 1 270 ? 9.406 -24.203 -27.328 1 98.19 270 VAL B C 1
ATOM 5730 O O . VAL B 1 270 ? 10.586 -24.547 -27.297 1 98.19 270 VAL B O 1
ATOM 5733 N N . ARG B 1 271 ? 9.008 -23.016 -27.719 1 96.06 271 ARG B N 1
ATOM 5734 C CA . ARG B 1 271 ? 9.945 -22 -28.188 1 96.06 271 ARG B CA 1
ATOM 5735 C C . ARG B 1 271 ? 9.781 -20.703 -27.422 1 96.06 271 ARG B C 1
ATOM 5737 O O . ARG B 1 271 ? 8.672 -20.156 -27.344 1 96.06 271 ARG B O 1
ATOM 5744 N N . ARG B 1 272 ? 10.828 -20.25 -26.906 1 93.56 272 ARG B N 1
ATOM 5745 C CA . ARG B 1 272 ? 10.789 -18.938 -26.266 1 93.56 272 ARG B CA 1
ATOM 5746 C C . ARG B 1 272 ? 10.586 -17.828 -27.281 1 93.56 272 ARG B C 1
ATOM 5748 O O . ARG B 1 272 ? 11.148 -17.859 -28.375 1 93.56 272 ARG B O 1
ATOM 5755 N N . LEU B 1 273 ? 9.828 -16.859 -26.891 1 92.88 273 LEU B N 1
ATOM 5756 C CA . LEU B 1 273 ? 9.578 -15.703 -27.75 1 92.88 273 LEU B CA 1
ATOM 5757 C C . LEU B 1 273 ? 10.328 -14.477 -27.234 1 92.88 273 LEU B C 1
ATOM 5759 O O . LEU B 1 273 ? 10.562 -14.344 -26.031 1 92.88 273 LEU B O 1
ATOM 5763 N N . PRO B 1 274 ? 10.695 -13.617 -28.203 1 85.25 274 PRO B N 1
ATOM 5764 C CA . PRO B 1 274 ? 11.281 -12.352 -27.766 1 85.25 274 PRO B CA 1
ATOM 5765 C C . PRO B 1 274 ? 10.289 -11.469 -27 1 85.25 274 PRO B C 1
ATOM 5767 O O . PRO B 1 274 ? 9.102 -11.438 -27.344 1 85.25 274 PRO B O 1
ATOM 5770 N N . GLU B 1 275 ? 10.57 -11.141 -25.891 1 72.12 275 GLU B N 1
ATOM 5771 C CA . GLU B 1 275 ? 9.633 -10.289 -25.172 1 72.12 275 GLU B CA 1
ATOM 5772 C C . GLU B 1 275 ? 10.172 -8.867 -25.047 1 72.12 275 GLU B C 1
ATOM 5774 O O . GLU B 1 275 ? 11.367 -8.664 -24.812 1 72.12 275 GLU B O 1
ATOM 5779 N N . ALA B 1 276 ? 9.188 -7.957 -25.453 1 63.03 276 ALA B N 1
ATOM 5780 C CA . ALA B 1 276 ? 9.453 -6.547 -25.203 1 63.03 276 ALA B CA 1
ATOM 5781 C C . ALA B 1 276 ? 9.75 -6.297 -23.734 1 63.03 276 ALA B C 1
ATOM 5783 O O . ALA B 1 276 ? 9.289 -7.047 -22.859 1 63.03 276 ALA B O 1
ATOM 5784 N N . ARG B 1 277 ? 10.695 -5.438 -23.562 1 60.56 277 ARG B N 1
ATOM 5785 C CA . ARG B 1 277 ? 11.047 -5.051 -22.203 1 60.56 277 ARG B CA 1
ATOM 5786 C C . ARG B 1 277 ? 9.828 -4.551 -21.438 1 60.56 277 ARG B C 1
ATOM 5788 O O . ARG B 1 277 ? 9.219 -3.547 -21.828 1 60.56 277 ARG B O 1
ATOM 5795 N N . VAL B 1 278 ? 9.109 -5.531 -20.812 1 66.19 278 VAL B N 1
ATOM 5796 C CA . VAL B 1 278 ? 8.023 -5.105 -19.938 1 66.19 278 VAL B CA 1
ATOM 5797 C C . VAL B 1 278 ? 8.547 -4.887 -18.516 1 66.19 278 VAL B C 1
ATOM 5799 O O . VAL B 1 278 ? 9.555 -5.465 -18.125 1 66.19 278 VAL B O 1
ATOM 5802 N N . SER B 1 279 ? 7.938 -3.787 -17.938 1 73.25 279 SER B N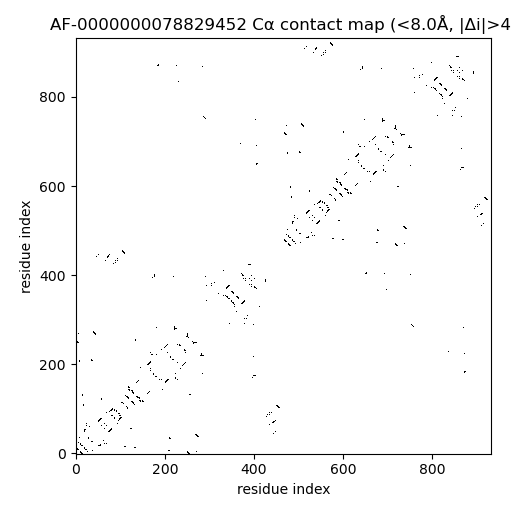 1
ATOM 5803 C CA . SER B 1 279 ? 8.281 -3.459 -16.562 1 73.25 279 SER B CA 1
ATOM 5804 C C . SER B 1 279 ? 7.723 -4.496 -15.594 1 73.25 279 SER B C 1
ATOM 5806 O O . SER B 1 279 ? 6.531 -4.484 -15.273 1 73.25 279 SER B O 1
ATOM 5808 N N . LEU B 1 280 ? 8.5 -5.496 -15.172 1 85.81 280 LEU B N 1
ATOM 5809 C CA . LEU B 1 280 ? 8.023 -6.535 -14.266 1 85.81 280 LEU B CA 1
ATOM 5810 C C . LEU B 1 280 ? 8.695 -6.41 -12.898 1 85.81 280 LEU B C 1
ATOM 5812 O O . LEU B 1 280 ? 8.516 -7.273 -12.039 1 85.81 280 LEU B O 1
ATOM 5816 N N . ASP B 1 281 ? 9.375 -5.301 -12.812 1 90.38 281 ASP B N 1
ATOM 5817 C CA . ASP B 1 281 ? 10.102 -5.141 -11.562 1 90.38 281 ASP B CA 1
ATOM 5818 C C . ASP B 1 281 ? 9.156 -4.801 -10.414 1 90.38 281 ASP B C 1
ATOM 5820 O O . ASP B 1 281 ? 8.195 -4.051 -10.594 1 90.38 281 ASP B O 1
ATOM 5824 N N . TYR B 1 282 ? 9.492 -5.398 -9.312 1 96.06 282 TYR B N 1
ATOM 5825 C CA . TYR B 1 282 ? 8.805 -5.074 -8.07 1 96.06 282 TYR B CA 1
ATOM 5826 C C . TYR B 1 282 ? 9.031 -3.619 -7.68 1 96.06 282 TYR B C 1
ATOM 5828 O O . TYR B 1 282 ? 10.164 -3.211 -7.422 1 96.06 282 TYR B O 1
ATOM 5836 N N . ARG B 1 283 ? 7.957 -2.812 -7.719 1 96.19 283 ARG B N 1
ATOM 5837 C CA . ARG B 1 283 ? 7.977 -1.386 -7.414 1 96.19 283 ARG B CA 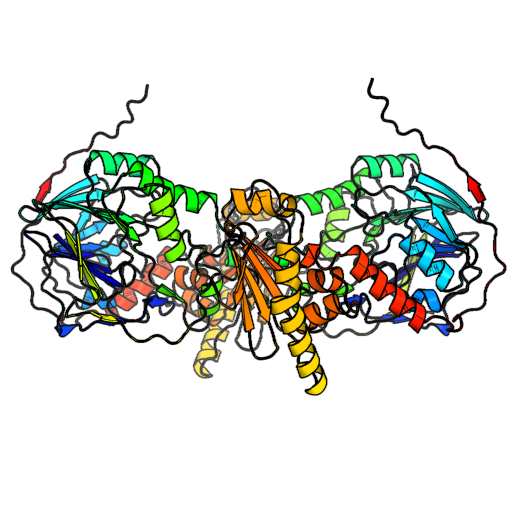1
ATOM 5838 C C . ARG B 1 283 ? 6.773 -0.994 -6.562 1 96.19 283 ARG B C 1
ATOM 5840 O O . ARG B 1 283 ? 5.922 -0.213 -7 1 96.19 283 ARG B O 1
ATOM 5847 N N . PRO B 1 284 ? 6.777 -1.391 -5.273 1 97.88 284 PRO B N 1
ATOM 5848 C CA . PRO B 1 284 ? 5.578 -1.286 -4.445 1 97.88 284 PRO B CA 1
ATOM 5849 C C . PRO B 1 284 ? 5.238 0.156 -4.074 1 97.88 284 PRO B C 1
ATOM 5851 O O . PRO B 1 284 ? 4.188 0.417 -3.486 1 97.88 284 PRO B O 1
ATOM 5854 N N . VAL B 1 285 ? 6.055 1.202 -4.465 1 98.44 285 VAL B N 1
ATOM 5855 C CA . VAL B 1 285 ? 5.773 2.602 -4.168 1 98.44 285 VAL B CA 1
ATOM 5856 C C . VAL B 1 285 ? 5.703 3.404 -5.465 1 98.44 285 VAL B C 1
ATOM 5858 O O . VAL B 1 285 ? 5.883 4.625 -5.461 1 98.44 285 VAL B O 1
ATOM 5861 N N . ASP B 1 286 ? 5.582 2.717 -6.594 1 97.56 286 ASP B N 1
ATOM 5862 C CA . ASP B 1 286 ? 5.574 3.334 -7.918 1 97.56 286 ASP B CA 1
ATOM 5863 C C . ASP B 1 286 ? 4.719 2.527 -8.891 1 97.56 286 ASP B C 1
ATOM 5865 O O . ASP B 1 286 ? 5.246 1.805 -9.742 1 97.56 286 ASP B O 1
ATOM 5869 N N . PHE B 1 287 ? 3.418 2.684 -8.812 1 96.75 287 PHE B N 1
ATOM 5870 C CA . PHE B 1 287 ? 2.486 1.975 -9.68 1 96.75 287 PHE B CA 1
ATOM 5871 C C . PHE B 1 287 ? 1.155 2.711 -9.758 1 96.75 287 PHE B C 1
ATOM 5873 O O . PHE B 1 287 ? 0.878 3.596 -8.945 1 96.75 287 PHE B O 1
ATOM 5880 N N . ASP B 1 288 ? 0.371 2.473 -10.758 1 96.75 288 ASP B N 1
ATOM 5881 C CA . ASP B 1 288 ? -0.979 3.006 -10.922 1 96.75 288 ASP B CA 1
ATOM 5882 C C . ASP B 1 288 ? -2.023 2.008 -10.43 1 96.75 288 ASP B C 1
ATOM 5884 O O . ASP B 1 288 ? -2.428 1.107 -11.164 1 96.75 288 ASP B O 1
ATOM 5888 N N . GLY B 1 289 ? -2.49 2.17 -9.25 1 97.19 289 GLY B N 1
ATOM 5889 C CA . GLY B 1 289 ? -3.445 1.262 -8.633 1 97.19 289 GLY B CA 1
ATOM 5890 C C . GLY B 1 289 ? -4.883 1.726 -8.766 1 97.19 289 GLY B C 1
ATOM 5891 O O . GLY B 1 289 ? -5.754 1.3 -8.008 1 97.19 289 GLY B O 1
ATOM 5892 N N . ARG B 1 290 ? -5.23 2.695 -9.711 1 97.56 290 ARG B N 1
ATOM 5893 C CA . ARG B 1 290 ? -6.605 3.141 -9.891 1 97.56 290 ARG B CA 1
ATOM 5894 C C . ARG B 1 290 ? -7.496 1.995 -10.359 1 97.56 290 ARG B C 1
ATOM 5896 O O . ARG B 1 290 ? -7.09 1.193 -11.203 1 97.56 290 ARG B O 1
ATOM 5903 N N . LEU B 1 291 ? -8.633 1.881 -9.75 1 98.19 291 LEU B N 1
ATOM 5904 C CA . LEU B 1 291 ? -9.625 0.908 -10.211 1 98.19 291 LEU B CA 1
ATOM 5905 C C . LEU B 1 291 ? -10.328 1.403 -11.469 1 98.19 291 LEU B C 1
ATOM 5907 O O . LEU B 1 291 ? -11.039 2.414 -11.43 1 98.19 291 LEU B O 1
ATOM 5911 N N . VAL B 1 292 ? -10.117 0.697 -12.555 1 96.81 292 VAL B N 1
ATOM 5912 C CA . VAL B 1 292 ? -10.633 1.111 -13.852 1 96.81 292 VAL B CA 1
ATOM 5913 C C . VAL B 1 292 ? -11.414 -0.038 -14.492 1 96.81 292 VAL B C 1
ATOM 5915 O O . VAL B 1 292 ? -11 -1.197 -14.398 1 96.81 292 VAL B O 1
ATOM 5918 N N . ASP B 1 293 ? -12.547 0.308 -14.992 1 97.19 293 ASP B N 1
ATOM 5919 C CA . ASP B 1 293 ? -13.289 -0.647 -15.805 1 97.19 293 ASP B CA 1
ATOM 5920 C C . ASP B 1 293 ? -13.008 -0.433 -17.297 1 97.19 293 ASP B C 1
ATOM 5922 O O . ASP B 1 293 ? -12.977 0.705 -17.766 1 97.19 293 ASP B O 1
ATOM 5926 N N . GLY B 1 294 ? -12.75 -1.425 -18.016 1 93.44 294 GLY B N 1
ATOM 5927 C CA . GLY B 1 294 ? -12.43 -1.32 -19.438 1 93.44 294 GLY B CA 1
ATOM 5928 C C . GLY B 1 294 ? -13.594 -0.854 -20.281 1 93.44 294 GLY B C 1
ATOM 5929 O O . GLY B 1 294 ? -14.758 -0.992 -19.875 1 93.44 294 GLY B O 1
ATOM 5930 N N . PRO B 1 295 ? -13.281 -0.323 -21.406 1 89.25 295 PRO B N 1
ATOM 5931 C CA . PRO B 1 295 ? -14.344 0.097 -22.312 1 89.25 295 PRO B CA 1
ATOM 5932 C C . PRO B 1 295 ? -15.086 -1.083 -22.938 1 89.25 295 PRO B C 1
ATOM 5934 O O . PRO B 1 295 ? -14.578 -2.205 -22.953 1 89.25 295 PRO B O 1
ATOM 5937 N N . CYS B 1 296 ? -16.297 -0.868 -23.25 1 90.31 296 CYS B N 1
ATOM 5938 C CA . CYS B 1 296 ? -17.094 -1.894 -23.922 1 90.31 296 CYS B CA 1
ATOM 5939 C C . CYS B 1 296 ? -18.031 -1.272 -24.953 1 90.31 296 CYS B C 1
ATOM 5941 O O . CYS B 1 296 ? -18.203 -0.054 -24.984 1 90.31 296 CYS B O 1
ATOM 5943 N N . ALA B 1 297 ? -18.516 -2.207 -25.812 1 90.19 297 ALA B N 1
ATOM 5944 C CA . ALA B 1 297 ? -19.484 -1.769 -26.812 1 90.19 297 ALA B CA 1
ATOM 5945 C C . ALA B 1 297 ? -20.766 -1.254 -26.156 1 90.19 297 ALA B C 1
ATOM 5947 O O . ALA B 1 297 ? -21.109 -1.662 -25.047 1 90.19 297 ALA B O 1
ATOM 5948 N N . PRO B 1 298 ? -21.406 -0.379 -26.875 1 91.38 298 PRO B N 1
ATOM 5949 C CA . PRO B 1 298 ? -22.578 0.259 -26.281 1 91.38 298 PRO B CA 1
ATOM 5950 C C . PRO B 1 298 ? -23.625 -0.751 -25.812 1 91.38 298 PRO B C 1
ATOM 5952 O O . PRO B 1 298 ? -24.219 -0.59 -24.734 1 91.38 298 PRO B O 1
ATOM 5955 N N . ASP B 1 299 ? -23.906 -1.741 -26.625 1 92.62 299 ASP B N 1
ATOM 5956 C CA . ASP B 1 299 ? -24.891 -2.746 -26.25 1 92.62 299 ASP B CA 1
ATOM 5957 C C . ASP B 1 299 ? -24.453 -3.514 -25 1 92.62 299 ASP B C 1
ATOM 5959 O O . ASP B 1 299 ? -25.266 -3.807 -24.125 1 92.62 299 ASP B O 1
ATOM 5963 N N . GLU B 1 300 ? -23.281 -3.818 -24.938 1 94.19 300 GLU B N 1
ATOM 5964 C CA . GLU B 1 300 ? -22.719 -4.484 -23.766 1 94.19 300 GLU B CA 1
ATOM 5965 C C . GLU B 1 300 ? -22.766 -3.574 -22.547 1 94.19 300 GLU B C 1
ATOM 5967 O O . GLU B 1 300 ? -23.047 -4.027 -21.438 1 94.19 300 GLU B O 1
ATOM 5972 N N . ALA B 1 301 ? -22.469 -2.344 -22.797 1 96.06 301 ALA B N 1
ATOM 5973 C CA . ALA B 1 301 ? -22.5 -1.364 -21.703 1 96.06 301 ALA B CA 1
ATOM 5974 C C . ALA B 1 301 ? -23.891 -1.273 -21.094 1 96.06 301 ALA B C 1
ATOM 5976 O O . ALA B 1 301 ? -24.031 -1.2 -19.859 1 96.06 301 ALA B O 1
ATOM 5977 N N . ALA B 1 302 ? -24.906 -1.254 -21.922 1 96.69 302 ALA B N 1
ATOM 5978 C CA . ALA B 1 302 ? -26.297 -1.193 -21.438 1 96.69 302 ALA B CA 1
ATOM 5979 C C . ALA B 1 302 ? -26.641 -2.434 -20.625 1 96.69 302 ALA B C 1
ATOM 5981 O O . ALA B 1 302 ? -27.312 -2.336 -19.594 1 96.69 302 ALA B O 1
ATOM 5982 N N . ALA B 1 303 ? -26.266 -3.57 -21.094 1 97.12 303 ALA B N 1
ATOM 5983 C CA . ALA B 1 303 ? -26.516 -4.82 -20.391 1 97.12 303 ALA B CA 1
ATOM 5984 C C . ALA B 1 303 ? -25.828 -4.832 -19.031 1 97.12 303 ALA B C 1
ATOM 5986 O O . ALA B 1 303 ? -26.406 -5.281 -18.031 1 97.12 303 ALA B O 1
ATOM 5987 N N . ILE B 1 304 ? -24.641 -4.371 -19 1 98 304 ILE B N 1
ATOM 5988 C CA . ILE B 1 304 ? -23.875 -4.305 -17.766 1 98 304 ILE B CA 1
ATOM 5989 C C . ILE B 1 304 ? -24.562 -3.371 -16.766 1 98 304 ILE B C 1
ATOM 5991 O O . ILE B 1 304 ? -24.75 -3.723 -15.602 1 98 304 ILE B O 1
ATOM 5995 N N . ARG B 1 305 ? -24.938 -2.232 -17.234 1 97.44 305 ARG B N 1
ATOM 5996 C CA . ARG B 1 305 ? -25.594 -1.276 -16.359 1 97.44 305 ARG B CA 1
ATOM 5997 C C . ARG B 1 305 ? -26.891 -1.862 -15.797 1 97.44 305 ARG B C 1
ATOM 5999 O O . ARG B 1 305 ? -27.156 -1.753 -14.594 1 97.44 305 ARG B O 1
ATOM 6006 N N . ALA B 1 306 ? -27.641 -2.432 -16.656 1 97.88 306 ALA B N 1
ATOM 6007 C CA . ALA B 1 306 ? -28.891 -3.053 -16.219 1 97.88 306 ALA B CA 1
ATOM 6008 C C . ALA B 1 306 ? -28.625 -4.133 -15.172 1 97.88 306 ALA B C 1
ATOM 6010 O O . ALA B 1 306 ? -29.375 -4.246 -14.195 1 97.88 306 ALA B O 1
ATOM 6011 N N . SER B 1 307 ? -27.641 -4.91 -15.383 1 97.88 307 SER B N 1
ATOM 6012 C CA . SER B 1 307 ? -27.266 -5.965 -14.453 1 97.88 307 SER B CA 1
ATOM 6013 C C . SER B 1 307 ? -26.844 -5.391 -13.102 1 97.88 307 SER B C 1
ATOM 6015 O O . SER B 1 307 ? -27.266 -5.891 -12.055 1 97.88 307 SER B O 1
ATOM 6017 N N . VAL B 1 308 ? -26.031 -4.398 -13.102 1 98.06 308 VAL B N 1
ATOM 6018 C CA . VAL B 1 308 ? -25.547 -3.764 -11.875 1 98.06 308 VAL B CA 1
ATOM 6019 C C . VAL B 1 308 ? -26.734 -3.205 -11.086 1 98.06 308 VAL B C 1
ATOM 6021 O O . VAL B 1 308 ? -26.828 -3.422 -9.883 1 98.06 308 VAL B O 1
ATOM 6024 N N . GLU B 1 309 ? -27.594 -2.52 -11.766 1 97.88 309 GLU B N 1
ATOM 6025 C CA . GLU B 1 309 ? -28.75 -1.943 -11.102 1 97.88 309 GLU B CA 1
ATOM 6026 C C . GLU B 1 309 ? -29.656 -3.031 -10.523 1 97.88 309 GLU B C 1
ATOM 6028 O O . GLU B 1 309 ? -30.188 -2.889 -9.422 1 97.88 309 GLU B O 1
ATOM 6033 N N . ARG B 1 310 ? -29.844 -4.059 -11.281 1 98.25 310 ARG B N 1
ATOM 6034 C CA . ARG B 1 310 ? -30.625 -5.184 -10.781 1 98.25 310 ARG B CA 1
ATOM 6035 C C . ARG B 1 310 ? -30 -5.77 -9.523 1 98.25 310 ARG B C 1
ATOM 6037 O O . ARG B 1 310 ? -30.688 -6.016 -8.531 1 98.25 310 ARG B O 1
ATOM 6044 N N . VAL B 1 311 ? -28.656 -6.012 -9.508 1 98.62 311 VAL B N 1
ATOM 6045 C CA . VAL B 1 311 ? -27.953 -6.625 -8.391 1 98.62 311 VAL B CA 1
ATOM 6046 C C . VAL B 1 311 ? -27.984 -5.688 -7.184 1 98.62 311 VAL B C 1
ATOM 6048 O O . VAL B 1 311 ? -28.328 -6.098 -6.074 1 98.62 311 VAL B O 1
ATOM 6051 N N . MET B 1 312 ? -27.719 -4.414 -7.371 1 98.56 312 MET B N 1
ATOM 6052 C CA . MET B 1 312 ? -27.469 -3.482 -6.273 1 98.56 312 MET B CA 1
ATOM 6053 C C . MET B 1 312 ? -28.766 -2.908 -5.738 1 98.56 312 MET B C 1
ATOM 6055 O O . MET B 1 312 ? -28.875 -2.6 -4.551 1 98.56 312 MET B O 1
ATOM 6059 N N . ASP B 1 313 ? -29.75 -2.74 -6.613 1 98.38 313 ASP B N 1
ATOM 6060 C CA . ASP B 1 313 ? -30.969 -2.047 -6.207 1 98.38 313 ASP B CA 1
ATOM 6061 C C . ASP B 1 313 ? -32.062 -3.039 -5.855 1 98.38 313 ASP B C 1
ATOM 6063 O O . ASP B 1 313 ? -33.031 -2.686 -5.176 1 98.38 313 ASP B O 1
ATOM 6067 N N . VAL B 1 314 ? -31.938 -4.266 -6.324 1 97.94 314 VAL B N 1
ATOM 6068 C CA . VAL B 1 314 ? -33.062 -5.195 -6.141 1 97.94 314 VAL B CA 1
ATOM 6069 C C . VAL B 1 314 ? -32.562 -6.453 -5.43 1 97.94 314 VAL B C 1
ATOM 6071 O O . VAL B 1 314 ? -33 -6.742 -4.309 1 97.94 314 VAL B O 1
ATOM 6074 N N . GLU B 1 315 ? -31.594 -7.137 -5.961 1 97.88 315 GLU B N 1
ATOM 6075 C CA . GLU B 1 315 ? -31.203 -8.461 -5.48 1 97.88 315 GLU B CA 1
ATOM 6076 C C . GLU B 1 315 ? -30.516 -8.375 -4.121 1 97.88 315 GLU B C 1
ATOM 6078 O O . GLU B 1 315 ? -30.844 -9.125 -3.205 1 97.88 315 GLU B O 1
ATOM 6083 N N . LEU B 1 316 ? -29.531 -7.512 -4.016 1 98.12 316 LEU B N 1
ATOM 6084 C CA . LEU B 1 316 ? -28.766 -7.438 -2.783 1 98.12 316 LEU B CA 1
ATOM 6085 C C . LEU B 1 316 ? -29.625 -6.938 -1.63 1 98.12 316 LEU B C 1
ATOM 6087 O O . LEU B 1 316 ? -29.594 -7.5 -0.533 1 98.12 316 LEU B O 1
ATOM 6091 N N . PRO B 1 317 ? -30.453 -5.879 -1.835 1 97.69 317 PRO B N 1
ATOM 6092 C CA . PRO B 1 317 ? -31.344 -5.477 -0.75 1 97.69 317 PRO B CA 1
ATOM 6093 C C . PRO B 1 317 ? -32.281 -6.605 -0.302 1 97.69 317 PRO B C 1
ATOM 6095 O O . PRO B 1 317 ? -32.469 -6.809 0.899 1 97.69 317 PRO B O 1
ATOM 6098 N N . ARG B 1 318 ? -32.844 -7.309 -1.248 1 97.5 318 ARG B N 1
ATOM 6099 C CA . ARG B 1 318 ? -33.688 -8.445 -0.917 1 97.5 318 ARG B CA 1
ATOM 6100 C C . ARG B 1 318 ? -32.938 -9.508 -0.152 1 97.5 318 ARG B C 1
ATOM 6102 O O . ARG B 1 318 ? -33.438 -10.07 0.823 1 97.5 318 ARG B O 1
ATOM 6109 N N . PHE B 1 319 ? -31.75 -9.75 -0.587 1 97.56 319 PHE B N 1
ATOM 6110 C CA . PHE B 1 319 ? -30.906 -10.742 0.073 1 97.56 319 PHE B CA 1
ATOM 6111 C C . PHE B 1 319 ? -30.625 -10.328 1.512 1 97.56 319 PHE B C 1
ATOM 6113 O O . PHE B 1 319 ? -30.641 -11.164 2.418 1 97.56 319 PHE B O 1
ATOM 6120 N N . LEU B 1 320 ? -30.312 -9.117 1.811 1 97.31 320 LEU B N 1
ATOM 6121 C CA . LEU B 1 320 ? -30.031 -8.602 3.145 1 97.31 320 LEU B CA 1
ATOM 6122 C C . LEU B 1 320 ? -31.219 -8.82 4.078 1 97.31 320 LEU B C 1
ATOM 6124 O O . LEU B 1 320 ? -31.031 -9.133 5.258 1 97.31 320 LEU B O 1
ATOM 6128 N N . GLU B 1 321 ? -32.375 -8.719 3.49 1 94.94 321 GLU B N 1
ATOM 6129 C CA . GLU B 1 321 ? -33.625 -8.891 4.262 1 94.94 321 GLU B CA 1
ATOM 6130 C C . GLU B 1 321 ? -33.875 -10.359 4.57 1 94.94 321 GLU B C 1
ATOM 6132 O O . GLU B 1 321 ? -34.375 -10.703 5.645 1 94.94 321 GLU B O 1
ATOM 6137 N N . GLU B 1 322 ? -33.469 -11.242 3.678 1 95.62 322 GLU B N 1
ATOM 6138 C CA . GLU B 1 322 ? -33.875 -12.648 3.754 1 95.62 322 GLU B CA 1
ATOM 6139 C C . GLU B 1 322 ? -32.812 -13.484 4.434 1 95.62 322 GLU B C 1
ATOM 6141 O O . GLU B 1 322 ? -33.062 -14.578 4.938 1 95.62 322 GLU B O 1
ATOM 6146 N N . ALA B 1 323 ? -31.594 -12.992 4.422 1 93.88 323 ALA B N 1
ATOM 6147 C CA . ALA B 1 323 ? -30.469 -13.766 4.953 1 93.88 323 ALA B CA 1
ATOM 6148 C C . ALA B 1 323 ? -30.625 -13.977 6.457 1 93.88 323 ALA B C 1
ATOM 6150 O O . ALA B 1 323 ? -31.312 -13.219 7.133 1 93.88 323 ALA B O 1
ATOM 6151 N N .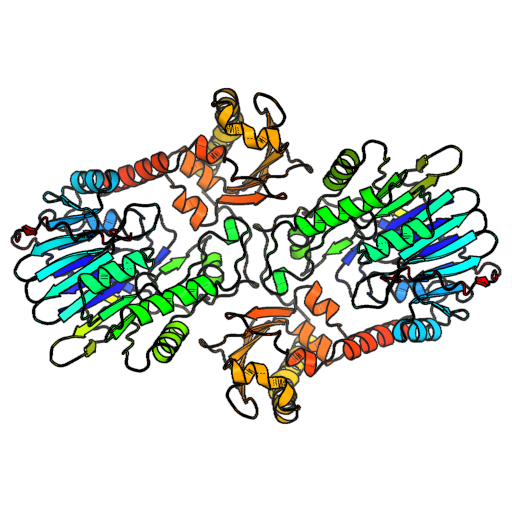 ASP B 1 324 ? -30.031 -15.039 6.91 1 91.75 324 ASP B N 1
ATOM 6152 C CA . ASP B 1 324 ? -29.969 -15.297 8.344 1 91.75 324 ASP B CA 1
ATOM 6153 C C . ASP B 1 324 ? -29.312 -14.133 9.086 1 91.75 324 ASP B C 1
ATOM 6155 O O . ASP B 1 324 ? -28.203 -13.711 8.742 1 91.75 324 ASP B O 1
ATOM 6159 N N . ALA B 1 325 ? -29.969 -13.75 10.102 1 89.81 325 ALA B N 1
ATOM 6160 C CA . ALA B 1 325 ? -29.547 -12.57 10.844 1 89.81 325 ALA B CA 1
ATOM 6161 C C . ALA B 1 325 ? -28.172 -12.781 11.461 1 89.81 325 ALA B C 1
ATOM 6163 O O . ALA B 1 325 ? -27.453 -11.82 11.75 1 89.81 325 ALA B O 1
ATOM 6164 N N . THR B 1 326 ? -27.812 -13.984 11.648 1 92.25 326 THR B N 1
ATOM 6165 C CA . THR B 1 326 ? -26.516 -14.289 12.258 1 92.25 326 THR B CA 1
ATOM 6166 C C . THR B 1 326 ? -25.375 -13.883 11.344 1 92.25 326 THR B C 1
ATOM 6168 O O . THR B 1 326 ? -24.25 -13.68 11.797 1 92.25 326 THR B O 1
ATOM 6171 N N . CYS B 1 327 ? -25.625 -13.711 10.109 1 93.94 327 CYS B N 1
ATOM 6172 C CA . CYS B 1 327 ? -24.625 -13.305 9.133 1 93.94 327 CYS B CA 1
ATOM 6173 C C . CYS B 1 327 ? -24.125 -11.891 9.422 1 93.94 327 CYS B C 1
ATOM 6175 O O . CYS B 1 327 ? -23.016 -11.531 9.023 1 93.94 327 CYS B O 1
ATOM 6177 N N . TRP B 1 328 ? -24.984 -11.109 10.141 1 95.56 328 TRP B N 1
ATOM 6178 C CA . TRP B 1 328 ? -24.688 -9.688 10.273 1 95.56 328 TRP B CA 1
ATOM 6179 C C . TRP B 1 328 ? -24.422 -9.32 11.734 1 95.56 328 TRP B C 1
ATOM 6181 O O . TRP B 1 328 ? -24.297 -8.141 12.062 1 95.56 328 TRP B O 1
ATOM 6191 N N . ARG B 1 329 ? -24.312 -10.281 12.578 1 94.88 329 ARG B N 1
ATOM 6192 C CA . ARG B 1 329 ? -24.172 -10.039 14.008 1 94.88 329 ARG B CA 1
ATOM 6193 C C . ARG B 1 329 ? -22.953 -9.172 14.305 1 94.88 329 ARG B C 1
ATOM 6195 O O . ARG B 1 329 ? -23.047 -8.195 15.055 1 94.88 329 ARG B O 1
ATOM 6202 N N . LEU B 1 330 ? -21.844 -9.547 13.695 1 96.25 330 LEU B N 1
ATOM 6203 C CA . LEU B 1 330 ? -20.609 -8.797 13.938 1 96.25 330 LEU B CA 1
ATOM 6204 C C . LEU B 1 330 ? -20.719 -7.379 13.383 1 96.25 330 LEU B C 1
ATOM 6206 O O . LEU B 1 330 ? -20.203 -6.43 13.977 1 96.25 330 LEU B O 1
ATOM 6210 N N . HIS B 1 331 ? -21.344 -7.227 12.234 1 97.19 331 HIS B N 1
ATOM 6211 C CA . HIS B 1 331 ? -21.594 -5.906 11.656 1 97.19 331 HIS B CA 1
ATOM 6212 C C . HIS B 1 331 ? -22.391 -5.027 12.625 1 97.19 331 HIS B C 1
ATOM 6214 O O . HIS B 1 331 ? -22.031 -3.863 12.836 1 97.19 331 HIS B O 1
ATOM 6220 N N . GLN B 1 332 ? -23.422 -5.625 13.18 1 95.31 332 GLN B N 1
ATOM 6221 C CA . GLN B 1 332 ? -24.281 -4.895 14.102 1 95.31 332 GLN B CA 1
ATOM 6222 C C . GLN B 1 332 ? -23.531 -4.516 15.375 1 95.31 332 GLN B C 1
ATOM 6224 O O . GLN B 1 332 ? -23.641 -3.385 15.852 1 95.31 332 GLN B O 1
ATOM 6229 N N . GLN B 1 333 ? -22.812 -5.457 15.852 1 94.81 333 GLN B N 1
ATOM 6230 C CA . GLN B 1 333 ? -22.047 -5.227 17.062 1 94.81 333 GLN B CA 1
ATOM 6231 C C . GLN B 1 333 ? -21.062 -4.062 16.891 1 94.81 333 GLN B C 1
ATOM 6233 O O . GLN B 1 333 ? -20.859 -3.283 17.828 1 94.81 333 GLN B O 1
ATOM 6238 N N . HIS B 1 334 ? -20.5 -3.889 15.695 1 94.81 334 HIS B N 1
ATOM 6239 C CA . HIS B 1 334 ? -19.5 -2.861 15.445 1 94.81 334 HIS B CA 1
ATOM 6240 C C . HIS B 1 334 ? -20.125 -1.605 14.852 1 94.81 334 HIS B C 1
ATOM 6242 O O . HIS B 1 334 ? -19.422 -0.642 14.539 1 94.81 334 HIS B O 1
ATOM 6248 N N . GLY B 1 335 ? -21.438 -1.649 14.68 1 93.94 335 GLY B N 1
ATOM 6249 C CA . GLY B 1 335 ? -22.109 -0.501 14.078 1 93.94 335 GLY B CA 1
ATOM 6250 C C . GLY B 1 335 ? -21.625 -0.191 12.68 1 93.94 335 GLY B C 1
ATOM 6251 O O . GLY B 1 335 ? -21.359 0.968 12.344 1 93.94 335 GLY B O 1
ATOM 6252 N N . VAL B 1 336 ? -21.516 -1.188 11.836 1 96.88 336 VAL B N 1
ATOM 6253 C CA . VAL B 1 336 ? -20.906 -1.081 10.523 1 96.88 336 VAL B CA 1
ATOM 6254 C C . VAL B 1 336 ? -21.844 -0.359 9.562 1 96.88 336 VAL B C 1
ATOM 6256 O O . VAL B 1 336 ? -23.031 -0.663 9.508 1 96.88 336 VAL B O 1
ATOM 6259 N N . VAL B 1 337 ? -21.328 0.632 8.93 1 96.94 337 VAL B N 1
ATOM 6260 C CA . VAL B 1 337 ? -21.875 1.173 7.688 1 96.94 337 VAL B CA 1
ATOM 6261 C C . VAL B 1 337 ? -20.938 0.844 6.531 1 96.94 337 VAL B C 1
ATOM 6263 O O . VAL B 1 337 ? -19.766 1.232 6.543 1 96.94 337 VAL B O 1
ATOM 6266 N N . GLN B 1 338 ? -21.484 0.119 5.562 1 98.12 338 GLN B N 1
ATOM 6267 C CA . GLN B 1 338 ? -20.641 -0.301 4.453 1 98.12 338 GLN B CA 1
ATOM 6268 C C . GLN B 1 338 ? -20.953 0.487 3.186 1 98.12 338 GLN B C 1
ATOM 6270 O O . GLN B 1 338 ? -22.125 0.599 2.795 1 98.12 338 GLN B O 1
ATOM 6275 N N . GLN B 1 339 ? -19.938 1.065 2.658 1 97.5 339 GLN B N 1
ATOM 6276 C CA . GLN B 1 339 ? -20.062 1.691 1.346 1 97.5 339 GLN B CA 1
ATOM 6277 C C . GLN B 1 339 ? -19.656 0.729 0.236 1 97.5 339 GLN B C 1
ATOM 6279 O O . GLN B 1 339 ? -18.594 0.107 0.309 1 97.5 339 GLN B O 1
ATOM 6284 N N . LEU B 1 340 ? -20.484 0.52 -0.753 1 98.25 340 LEU B N 1
ATOM 6285 C CA . LEU B 1 340 ? -20.219 -0.241 -1.969 1 98.25 340 LEU B CA 1
ATOM 6286 C C . LEU B 1 340 ? -20.109 0.684 -3.178 1 98.25 340 LEU B C 1
ATOM 6288 O O . LEU B 1 340 ? -21.016 1.475 -3.438 1 98.25 340 LEU B O 1
ATOM 6292 N N . GLU B 1 341 ? -19.062 0.608 -3.834 1 98.06 341 GLU B N 1
ATOM 6293 C CA . GLU B 1 341 ? -18.859 1.424 -5.027 1 98.06 341 GLU B CA 1
ATOM 6294 C C . GLU B 1 341 ? -18.688 0.552 -6.27 1 98.06 341 GLU B C 1
ATOM 6296 O O . GLU B 1 341 ? -17.891 -0.399 -6.254 1 98.06 341 GLU B O 1
ATOM 6301 N N . VAL B 1 342 ? -19.422 0.843 -7.305 1 98.75 342 VAL B N 1
ATOM 6302 C CA . VAL B 1 342 ? -19.281 0.189 -8.602 1 98.75 342 VAL B CA 1
ATOM 6303 C C . VAL B 1 342 ? -18.688 1.166 -9.609 1 98.75 342 VAL B C 1
ATOM 6305 O O . VAL B 1 342 ? -19.219 2.252 -9.828 1 98.75 342 VAL B O 1
ATOM 6308 N N . VAL B 1 343 ? -17.609 0.769 -10.203 1 98.31 343 VAL B N 1
ATOM 6309 C CA . VAL B 1 343 ? -16.859 1.634 -11.109 1 98.31 343 VAL B CA 1
ATOM 6310 C C . VAL B 1 343 ? -17.156 1.251 -12.555 1 98.31 343 VAL B C 1
ATOM 6312 O O . VAL B 1 343 ? -16.906 0.119 -12.969 1 98.31 343 VAL B O 1
ATOM 6315 N N . PHE B 1 344 ? -17.734 2.16 -13.305 1 97.81 344 PHE B N 1
ATOM 6316 C CA . PHE B 1 344 ? -17.922 2.064 -14.742 1 97.81 344 PHE B CA 1
ATOM 6317 C C . PHE B 1 344 ? -16.797 2.762 -15.492 1 97.81 344 PHE B C 1
ATOM 6319 O O . PHE B 1 344 ? -15.961 3.436 -14.883 1 97.81 344 PHE B O 1
ATOM 6326 N N . PRO B 1 345 ? -16.672 2.562 -16.797 1 96.06 345 PRO B N 1
ATOM 6327 C CA . PRO B 1 345 ? -15.609 3.234 -17.531 1 96.06 345 PRO B CA 1
ATOM 6328 C C . PRO B 1 345 ? -15.656 4.754 -17.391 1 96.06 345 PRO B C 1
ATOM 6330 O O . PRO B 1 345 ? -14.617 5.41 -17.375 1 96.06 345 PRO B O 1
ATOM 6333 N N . ASP B 1 346 ? -16.859 5.297 -17.109 1 92.5 346 ASP B N 1
ATOM 6334 C CA . ASP B 1 346 ? -16.969 6.75 -17.203 1 92.5 346 ASP B CA 1
ATOM 6335 C C . ASP B 1 346 ? -17.578 7.336 -15.938 1 92.5 346 ASP B C 1
ATOM 6337 O O . ASP B 1 346 ? -17.766 8.555 -15.828 1 92.5 346 ASP B O 1
ATOM 6341 N N . GLU B 1 347 ? -17.938 6.5 -15.031 1 94.38 347 GLU B N 1
ATOM 6342 C CA . GLU B 1 347 ? -18.562 7.004 -13.805 1 94.38 347 GLU B CA 1
ATOM 6343 C C . GLU B 1 347 ? -18.438 6 -12.664 1 94.38 347 GLU B C 1
ATOM 6345 O O . GLU B 1 347 ? -17.984 4.871 -12.875 1 94.38 347 GLU B O 1
ATOM 6350 N N . ARG B 1 348 ? -18.797 6.441 -11.547 1 95.25 348 ARG B N 1
ATOM 6351 C CA . ARG B 1 348 ? -18.859 5.621 -10.344 1 95.25 348 ARG B CA 1
ATOM 6352 C C . ARG B 1 348 ? -20.188 5.809 -9.617 1 95.25 348 ARG B C 1
ATOM 6354 O O . ARG B 1 348 ? -20.703 6.926 -9.531 1 95.25 348 ARG B O 1
ATOM 6361 N N . LEU B 1 349 ? -20.75 4.738 -9.18 1 97.25 349 LEU B N 1
ATOM 6362 C CA . LEU B 1 349 ? -21.969 4.781 -8.383 1 97.25 349 LEU B CA 1
ATOM 6363 C C . LEU B 1 349 ? -21.719 4.207 -6.988 1 97.25 349 LEU B C 1
ATOM 6365 O O . LEU B 1 349 ? -20.953 3.256 -6.832 1 97.25 349 LEU B O 1
ATOM 6369 N N . SER B 1 350 ? -22.406 4.805 -6.035 1 97.06 350 SER B N 1
ATOM 6370 C CA . SER B 1 350 ? -22.203 4.379 -4.652 1 97.06 350 SER B CA 1
ATOM 6371 C C . SER B 1 350 ? -23.516 3.967 -4.004 1 97.06 350 SER B C 1
ATOM 6373 O O . SER B 1 350 ? -24.562 4.559 -4.281 1 97.06 350 SER B O 1
ATOM 6375 N N . TRP B 1 351 ? -23.453 2.953 -3.254 1 98.19 351 TRP B N 1
ATOM 6376 C CA . TRP B 1 351 ? -24.516 2.508 -2.348 1 98.19 351 TRP B CA 1
ATOM 6377 C C . TRP B 1 351 ? -23.984 2.398 -0.919 1 98.19 351 TRP B C 1
ATOM 6379 O O . TRP B 1 351 ? -22.781 2.281 -0.701 1 98.19 351 TRP B O 1
ATOM 6389 N N . CYS B 1 352 ? -24.891 2.461 -0.007 1 97.62 352 CYS B N 1
ATOM 6390 C CA . CYS B 1 352 ? -24.531 2.305 1.399 1 97.62 352 CYS B CA 1
ATOM 6391 C C . CYS B 1 352 ? -25.453 1.298 2.082 1 97.62 352 CYS B C 1
ATOM 6393 O O . CYS B 1 352 ? -26.656 1.296 1.85 1 97.62 352 CYS B O 1
ATOM 6395 N N . ILE B 1 353 ? -24.859 0.428 2.857 1 98.25 353 ILE B N 1
ATOM 6396 C CA . ILE B 1 353 ? -25.594 -0.505 3.695 1 98.25 353 ILE B CA 1
ATOM 6397 C C . ILE B 1 353 ? -25.453 -0.114 5.164 1 98.25 353 ILE B C 1
ATOM 6399 O O . ILE B 1 353 ? -24.328 -0.069 5.688 1 98.25 353 ILE B O 1
ATOM 6403 N N . ASP B 1 354 ? -26.547 0.152 5.77 1 97.25 354 ASP B N 1
ATOM 6404 C CA . ASP B 1 354 ? -26.578 0.425 7.203 1 97.25 354 ASP B CA 1
ATOM 6405 C C . ASP B 1 354 ? -26.891 -0.842 7.996 1 97.25 354 ASP B C 1
ATOM 6407 O O . ASP B 1 354 ? -28.047 -1.268 8.07 1 97.25 354 ASP B O 1
ATOM 6411 N N . PHE B 1 355 ? -25.938 -1.421 8.656 1 97 355 PHE B N 1
ATOM 6412 C CA . PHE B 1 355 ? -26.109 -2.676 9.375 1 97 355 PHE B CA 1
ATOM 6413 C C . PHE B 1 355 ? -26.625 -2.42 10.789 1 97 355 PHE B C 1
ATOM 6415 O O . PHE B 1 355 ? -26.922 -3.363 11.531 1 97 355 PHE B O 1
ATOM 6422 N N . THR B 1 356 ? -26.688 -1.178 11.18 1 92.69 356 THR B N 1
ATOM 6423 C CA . THR B 1 356 ? -27.25 -0.877 12.492 1 92.69 356 THR B CA 1
ATOM 6424 C C . THR B 1 356 ? -28.75 -1.113 12.508 1 92.69 356 THR B C 1
ATOM 6426 O O . THR B 1 356 ? -29.359 -1.252 13.57 1 92.69 356 THR B O 1
ATOM 6429 N N . ALA B 1 357 ? -29.281 -1.083 11.398 1 91.81 357 ALA B N 1
ATOM 6430 C CA . ALA B 1 357 ? -30.688 -1.423 11.25 1 91.81 357 ALA B CA 1
ATOM 6431 C C . ALA B 1 357 ? -30.891 -2.936 11.195 1 91.81 357 ALA B C 1
ATOM 6433 O O . ALA B 1 357 ? -29.984 -3.67 10.781 1 91.81 357 ALA B O 1
ATOM 6434 N N . SER B 1 358 ? -32.062 -3.389 11.664 1 90.12 358 SER B N 1
ATOM 6435 C CA . SER B 1 358 ? -32.438 -4.801 11.562 1 90.12 358 SER B CA 1
ATOM 6436 C C . SER B 1 358 ? -33.781 -4.98 10.891 1 90.12 358 SER B C 1
ATOM 6438 O O . SER B 1 358 ? -34.812 -4.621 11.453 1 90.12 358 SER B O 1
ATOM 6440 N N . PRO B 1 359 ? -33.844 -5.551 9.703 1 92.94 359 PRO B N 1
ATOM 6441 C CA . PRO B 1 359 ? -32.719 -5.973 8.883 1 92.94 359 PRO B CA 1
ATOM 6442 C C . PRO B 1 359 ? -31.891 -4.793 8.352 1 92.94 359 PRO B C 1
ATOM 6444 O O . PRO B 1 359 ? -32.375 -3.65 8.398 1 92.94 359 PRO B O 1
ATOM 6447 N N . PRO B 1 360 ? -30.672 -5.148 7.836 1 96.81 360 PRO B N 1
ATOM 6448 C CA . PRO B 1 360 ? -29.859 -4.07 7.266 1 96.81 360 PRO B CA 1
ATOM 6449 C C . PRO B 1 360 ? -30.578 -3.33 6.133 1 96.81 360 PRO B C 1
ATOM 6451 O O . PRO B 1 360 ? -31.328 -3.941 5.371 1 96.81 360 PRO B O 1
ATOM 6454 N N . ARG B 1 361 ? -30.328 -2.066 6.023 1 96.25 361 ARG B N 1
ATOM 6455 C CA . ARG B 1 361 ? -30.953 -1.228 5.004 1 96.25 361 ARG B CA 1
ATOM 6456 C C . ARG B 1 361 ? -29.922 -0.729 3.998 1 96.25 361 ARG B C 1
ATOM 6458 O O . ARG B 1 361 ? -28.844 -0.29 4.379 1 96.25 361 ARG B O 1
ATOM 6465 N N . MET B 1 362 ? -30.281 -0.869 2.727 1 97.31 362 MET B N 1
ATOM 6466 C CA . MET B 1 362 ? -29.391 -0.444 1.649 1 97.31 362 MET B CA 1
ATOM 6467 C C . MET B 1 362 ? -30.016 0.684 0.837 1 97.31 362 MET B C 1
ATOM 6469 O O . MET B 1 362 ? -31.219 0.658 0.555 1 97.31 362 MET B O 1
ATOM 6473 N N . ALA B 1 363 ? -29.25 1.714 0.54 1 96.19 363 ALA B N 1
ATOM 6474 C CA . ALA B 1 363 ? -29.719 2.844 -0.259 1 96.19 363 ALA B CA 1
ATOM 6475 C C . ALA B 1 363 ? -28.594 3.383 -1.15 1 96.19 363 ALA B C 1
ATOM 6477 O O . ALA B 1 363 ? -27.422 3.162 -0.878 1 96.19 363 ALA B O 1
ATOM 6478 N N . ARG B 1 364 ? -28.984 4.012 -2.268 1 97.25 364 ARG B N 1
ATOM 6479 C CA . ARG B 1 364 ? -28.016 4.699 -3.109 1 97.25 364 ARG B CA 1
ATOM 6480 C C . ARG B 1 364 ? -27.406 5.887 -2.381 1 97.25 364 ARG B C 1
ATOM 6482 O O . ARG B 1 364 ? -28.062 6.523 -1.554 1 97.25 364 ARG B O 1
ATOM 6489 N N . GLY B 1 365 ? -26.109 6.125 -2.711 1 95.44 365 GLY B N 1
ATOM 6490 C CA . GLY B 1 365 ? -25.422 7.273 -2.127 1 95.44 365 GLY B CA 1
ATOM 6491 C C . GLY B 1 365 ? -24.188 6.891 -1.322 1 95.44 365 GLY B C 1
ATOM 6492 O O . GLY B 1 365 ? -24 5.719 -0.992 1 95.44 365 GLY B O 1
ATOM 6493 N N . ALA B 1 366 ? -23.391 7.844 -1.095 1 92.62 366 ALA B N 1
ATOM 6494 C CA . ALA B 1 366 ? -22.188 7.668 -0.302 1 92.62 366 ALA B CA 1
ATOM 6495 C C . ALA B 1 366 ? -22.422 8.039 1.159 1 92.62 366 ALA B C 1
ATOM 6497 O O . ALA B 1 366 ? -23.391 8.719 1.48 1 92.62 366 ALA B O 1
ATOM 6498 N N . SER B 1 367 ? -21.562 7.508 2.012 1 91.44 367 SER B N 1
ATOM 6499 C CA . SER B 1 367 ? -21.641 7.84 3.432 1 91.44 367 SER B CA 1
ATOM 6500 C C . SER B 1 367 ? -20.281 8.219 3.988 1 91.44 367 SER B C 1
ATOM 6502 O O . SER B 1 367 ? -19.328 7.449 3.889 1 91.44 367 SER B O 1
ATOM 6504 N N . SER B 1 368 ? -20.219 9.352 4.652 1 88.94 368 SER B N 1
ATOM 6505 C CA . SER B 1 368 ? -19 9.797 5.305 1 88.94 368 SER B CA 1
ATOM 6506 C C . SER B 1 368 ? -18.75 9.031 6.602 1 88.94 368 SER B C 1
ATOM 6508 O O . SER B 1 368 ? -17.688 9.164 7.223 1 88.94 368 SER B O 1
ATOM 6510 N N . LEU B 1 369 ? -19.703 8.164 6.941 1 92.31 369 LEU B N 1
ATOM 6511 C CA . LEU B 1 369 ? -19.578 7.406 8.18 1 92.31 369 LEU B CA 1
ATOM 6512 C C . LEU B 1 369 ? -19.234 5.949 7.902 1 92.31 369 LEU B C 1
ATOM 6514 O O . LEU B 1 369 ? -19.172 5.133 8.82 1 92.31 369 LEU B O 1
ATOM 6518 N N . ALA B 1 370 ? -19.062 5.672 6.652 1 95.75 370 ALA B N 1
ATOM 6519 C CA . ALA B 1 370 ? -18.75 4.293 6.285 1 95.75 370 ALA B CA 1
ATOM 6520 C C . ALA B 1 370 ? -17.484 3.811 6.977 1 95.75 370 ALA B C 1
ATOM 6522 O O . ALA B 1 370 ? -16.5 4.555 7.078 1 95.75 370 ALA B O 1
ATOM 6523 N N . THR B 1 371 ? -17.531 2.533 7.453 1 96.44 371 THR B N 1
ATOM 6524 C CA . THR B 1 371 ? -16.359 1.943 8.102 1 96.44 371 THR B CA 1
ATOM 6525 C C . THR B 1 371 ? -15.844 0.754 7.301 1 96.44 371 THR B C 1
ATOM 6527 O O . THR B 1 371 ? -14.742 0.257 7.562 1 96.44 371 THR B O 1
ATOM 6530 N N . VAL B 1 372 ? -16.609 0.221 6.438 1 98 372 VAL B N 1
ATOM 6531 C CA . VAL B 1 372 ? -16.219 -0.824 5.5 1 98 372 VAL B CA 1
ATOM 6532 C C . VAL B 1 372 ? -16.438 -0.34 4.066 1 98 372 VAL B C 1
ATOM 6534 O O . VAL B 1 372 ? -17.484 0.233 3.756 1 98 372 VAL B O 1
ATOM 6537 N N . HIS B 1 373 ? -15.492 -0.541 3.244 1 97.94 373 HIS B N 1
ATOM 6538 C CA . HIS B 1 373 ? -15.555 -0.092 1.858 1 97.94 373 HIS B CA 1
ATOM 6539 C C . HIS B 1 373 ? -15.25 -1.234 0.895 1 97.94 373 HIS B C 1
ATOM 6541 O O . HIS B 1 373 ? -14.234 -1.921 1.04 1 97.94 373 HIS B O 1
ATOM 6547 N N . SER B 1 374 ? -16.125 -1.456 -0.026 1 98.38 374 SER B N 1
ATOM 6548 C CA . SER B 1 374 ? -15.922 -2.416 -1.107 1 98.38 374 SER B CA 1
ATOM 6549 C C . SER B 1 374 ? -16.062 -1.747 -2.471 1 98.38 374 SER B C 1
ATOM 6551 O O . SER B 1 374 ? -16.969 -0.938 -2.684 1 98.38 374 SER B O 1
ATOM 6553 N N . LEU B 1 375 ? -15.164 -2.029 -3.314 1 98.62 375 LEU B N 1
ATOM 6554 C CA . LEU B 1 375 ? -15.172 -1.515 -4.68 1 98.62 375 LEU B CA 1
ATOM 6555 C C . LEU B 1 375 ? -15.141 -2.656 -5.691 1 98.62 375 LEU B C 1
ATOM 6557 O O . LEU B 1 375 ? -14.43 -3.646 -5.492 1 98.62 375 LEU B O 1
ATOM 6561 N N . VAL B 1 376 ? -15.883 -2.506 -6.773 1 98.88 376 VAL B N 1
ATOM 6562 C CA . VAL B 1 376 ? -15.891 -3.512 -7.832 1 98.88 376 VAL B CA 1
ATOM 6563 C C . VAL B 1 376 ? -16.141 -2.842 -9.18 1 98.88 376 VAL B C 1
ATOM 6565 O O . VAL B 1 376 ? -16.875 -1.861 -9.266 1 98.88 376 VAL B O 1
ATOM 6568 N N . THR B 1 377 ? -15.508 -3.271 -10.195 1 98.81 377 THR B N 1
ATOM 6569 C CA . THR B 1 377 ? -15.828 -2.766 -11.523 1 98.81 377 THR B CA 1
ATOM 6570 C C . THR B 1 377 ? -17.172 -3.316 -12.008 1 98.81 377 THR B C 1
ATOM 6572 O O . THR B 1 377 ? -17.531 -4.441 -11.664 1 98.81 377 THR B O 1
ATOM 6575 N N . ALA B 1 378 ? -17.812 -2.57 -12.828 1 98.81 378 ALA B N 1
ATOM 6576 C CA . ALA B 1 378 ? -19.141 -2.916 -13.289 1 98.81 378 ALA B CA 1
ATOM 6577 C C . ALA B 1 378 ? -19.125 -4.199 -14.125 1 98.81 378 ALA B C 1
ATOM 6579 O O . ALA B 1 378 ? -19.953 -5.086 -13.93 1 98.81 378 ALA B O 1
ATOM 6580 N N . SER B 1 379 ? -18.219 -4.305 -15.031 1 98.38 379 SER B N 1
ATOM 6581 C CA . SER B 1 379 ? -18.141 -5.465 -15.906 1 98.38 379 SER B CA 1
ATOM 6582 C C . SER B 1 379 ? -17.906 -6.746 -15.109 1 98.38 379 SER B C 1
ATOM 6584 O O . SER B 1 379 ? -18.484 -7.789 -15.422 1 98.38 379 SER B O 1
ATOM 6586 N N . VAL B 1 380 ? -17.094 -6.664 -14.086 1 98.31 380 VAL B N 1
ATOM 6587 C CA . VAL B 1 380 ? -16.766 -7.848 -13.297 1 98.31 380 VAL B CA 1
ATOM 6588 C C . VAL B 1 380 ? -17.953 -8.227 -12.414 1 98.31 380 VAL B C 1
ATOM 6590 O O . VAL B 1 380 ? -18.266 -9.406 -12.242 1 98.31 380 VAL B O 1
ATOM 6593 N N . LEU B 1 381 ? -18.609 -7.223 -11.836 1 98.69 381 LEU B N 1
ATOM 6594 C CA . LEU B 1 381 ? -19.812 -7.523 -11.078 1 98.69 381 LEU B CA 1
ATOM 6595 C C . LEU B 1 381 ? -20.844 -8.211 -11.961 1 98.69 381 LEU B C 1
ATOM 6597 O O . LEU B 1 381 ? -21.469 -9.195 -11.547 1 98.69 381 LEU B O 1
ATOM 6601 N N . HIS B 1 382 ? -21.047 -7.691 -13.172 1 98.25 382 HIS B N 1
ATOM 6602 C CA . HIS B 1 382 ? -21.922 -8.328 -14.141 1 98.25 382 HIS B CA 1
ATOM 6603 C C . HIS B 1 382 ? -21.484 -9.766 -14.406 1 98.25 382 HIS B C 1
ATOM 6605 O O . HIS B 1 382 ? -22.328 -10.672 -14.453 1 98.25 382 HIS B O 1
ATOM 6611 N N . GLY B 1 383 ? -20.219 -9.961 -14.586 1 97.75 383 GLY B N 1
ATOM 6612 C CA . GLY B 1 383 ? -19.688 -11.289 -14.844 1 97.75 383 GLY B CA 1
ATOM 6613 C C . GLY B 1 383 ? -19.938 -12.266 -13.711 1 97.75 383 GLY B C 1
ATOM 6614 O O . GLY B 1 383 ? -20.312 -13.414 -13.938 1 97.75 383 GLY B O 1
ATOM 6615 N N . ILE B 1 384 ? -19.75 -11.836 -12.508 1 98 384 ILE B N 1
ATOM 6616 C CA . ILE B 1 384 ? -19.984 -12.68 -11.344 1 98 384 ILE B CA 1
ATOM 6617 C C . ILE B 1 384 ? -21.469 -13.023 -11.242 1 98 384 ILE B C 1
ATOM 6619 O O . ILE B 1 384 ? -21.828 -14.188 -11.062 1 98 384 ILE B O 1
ATOM 6623 N N . ALA B 1 385 ? -22.281 -12.047 -11.391 1 97.44 385 ALA B N 1
ATOM 6624 C CA . ALA B 1 385 ? -23.734 -12.227 -11.258 1 97.44 385 ALA B CA 1
ATOM 6625 C C . ALA B 1 385 ? -24.266 -13.156 -12.344 1 97.44 385 ALA B C 1
ATOM 6627 O O . ALA B 1 385 ? -25.219 -13.906 -12.117 1 97.44 385 ALA B O 1
ATOM 6628 N N . SER B 1 386 ? -23.641 -13.109 -13.531 1 96.25 386 SER B N 1
ATOM 6629 C CA . SER B 1 386 ? -24.109 -13.914 -14.648 1 96.25 386 SER B CA 1
ATOM 6630 C C . SER B 1 386 ? -23.391 -15.258 -14.703 1 96.25 386 SER B C 1
ATOM 6632 O O . SER B 1 386 ? -23.688 -16.094 -15.555 1 96.25 386 SER B O 1
ATOM 6634 N N . GLY B 1 387 ? -22.406 -15.469 -13.859 1 95.69 387 GLY B N 1
ATOM 6635 C CA . GLY B 1 387 ? -21.672 -16.719 -13.805 1 95.69 387 GLY B CA 1
ATOM 6636 C C . GLY B 1 387 ? -20.609 -16.844 -14.875 1 95.69 387 GLY B C 1
ATOM 6637 O O . GLY B 1 387 ? -20.234 -17.953 -15.266 1 95.69 387 GLY B O 1
ATOM 6638 N N . THR B 1 388 ? -20.141 -15.75 -15.359 1 96.62 388 THR B N 1
ATOM 6639 C CA . THR B 1 388 ? -19.156 -15.805 -16.438 1 96.62 388 THR B CA 1
ATOM 6640 C C . THR B 1 388 ? -17.766 -15.43 -15.938 1 96.62 388 THR B C 1
ATOM 6642 O O . THR B 1 388 ? -16.781 -15.555 -16.672 1 96.62 388 THR B O 1
ATOM 6645 N N . ARG B 1 389 ? -17.656 -14.969 -14.727 1 97.62 389 ARG B N 1
ATOM 6646 C CA . ARG B 1 389 ? -16.391 -14.68 -14.086 1 97.62 389 ARG B CA 1
ATOM 6647 C C . ARG B 1 389 ? -16.328 -15.258 -12.672 1 97.62 389 ARG B C 1
ATOM 6649 O O . ARG B 1 389 ? -17.344 -15.289 -11.977 1 97.62 389 ARG B O 1
ATOM 6656 N N . THR B 1 390 ? -15.188 -15.688 -12.281 1 97.88 390 THR B N 1
ATOM 6657 C CA . THR B 1 390 ? -14.992 -16.188 -10.93 1 97.88 390 THR B CA 1
ATOM 6658 C C . THR B 1 390 ? -14.562 -15.062 -9.984 1 97.88 390 THR B C 1
ATOM 6660 O O . THR B 1 390 ? -14.148 -13.992 -10.438 1 97.88 390 THR B O 1
ATOM 6663 N N . TRP B 1 391 ? -14.672 -15.328 -8.688 1 97.38 391 TRP B N 1
ATOM 6664 C CA . TRP B 1 391 ? -14.148 -14.398 -7.695 1 97.38 391 TRP B CA 1
ATOM 6665 C C . TRP B 1 391 ? -12.625 -14.344 -7.754 1 97.38 391 TRP B C 1
ATOM 6667 O O . TRP B 1 391 ? -12.023 -13.32 -7.43 1 97.38 391 TRP B O 1
ATOM 6677 N N . ASP B 1 392 ? -11.977 -15.414 -8.203 1 96.19 392 ASP B N 1
ATOM 6678 C CA . ASP B 1 392 ? -10.531 -15.383 -8.406 1 96.19 392 ASP B CA 1
ATOM 6679 C C . ASP B 1 392 ? -10.148 -14.32 -9.43 1 96.19 392 ASP B C 1
ATOM 6681 O O . ASP B 1 392 ? -9.203 -13.555 -9.219 1 96.19 392 ASP B O 1
ATOM 6685 N N . TYR B 1 393 ? -10.945 -14.312 -10.492 1 97.5 393 TYR B N 1
ATOM 6686 C CA . TYR B 1 393 ? -10.719 -13.289 -11.5 1 97.5 393 TYR B CA 1
ATOM 6687 C C . TYR B 1 393 ? -10.859 -11.891 -10.906 1 97.5 393 TYR B C 1
ATOM 6689 O O . TYR B 1 393 ? -10.016 -11.023 -11.125 1 97.5 393 TYR B O 1
ATOM 6697 N N . ALA B 1 394 ? -11.906 -11.695 -10.164 1 98.31 394 ALA B N 1
ATOM 6698 C CA . ALA B 1 394 ? -12.242 -10.391 -9.594 1 98.31 394 ALA B CA 1
ATOM 6699 C C . ALA B 1 394 ? -11.164 -9.93 -8.609 1 98.31 394 ALA B C 1
ATOM 6701 O O . ALA B 1 394 ? -10.711 -8.781 -8.672 1 98.31 394 ALA B O 1
ATOM 6702 N N . ILE B 1 395 ? -10.703 -10.828 -7.785 1 98.06 395 ILE B N 1
ATOM 6703 C CA . ILE B 1 395 ? -9.812 -10.461 -6.688 1 98.06 395 ILE B CA 1
ATOM 6704 C C . ILE B 1 395 ? -8.367 -10.453 -7.168 1 98.06 395 ILE B C 1
ATOM 6706 O O . ILE B 1 395 ? -7.652 -9.461 -6.996 1 98.06 395 ILE B O 1
ATOM 6710 N N . MET B 1 396 ? -7.938 -11.453 -7.848 1 97.44 396 MET B N 1
ATOM 6711 C CA . MET B 1 396 ? -6.559 -11.523 -8.32 1 97.44 396 MET B CA 1
ATOM 6712 C C . MET B 1 396 ? -6.309 -10.484 -9.414 1 97.44 396 MET B C 1
ATOM 6714 O O . MET B 1 396 ? -5.199 -9.961 -9.539 1 97.44 396 MET B O 1
ATOM 6718 N N . GLY B 1 397 ? -7.355 -10.219 -10.164 1 97.88 397 GLY B N 1
ATOM 6719 C CA . GLY B 1 397 ? -7.219 -9.227 -11.219 1 97.88 397 GLY B CA 1
ATOM 6720 C C . GLY B 1 397 ? -7.289 -7.797 -10.711 1 97.88 397 GLY B C 1
ATOM 6721 O O . GLY B 1 397 ? -7.09 -6.852 -11.477 1 97.88 397 GLY B O 1
ATOM 6722 N N . GLY B 1 398 ? -7.621 -7.645 -9.43 1 98.5 398 GLY B N 1
ATOM 6723 C CA . GLY B 1 398 ? -7.684 -6.332 -8.812 1 98.5 398 GLY B CA 1
ATOM 6724 C C . GLY B 1 398 ? -9 -5.613 -9.055 1 98.5 398 GLY B C 1
ATOM 6725 O O . GLY B 1 398 ? -9.102 -4.402 -8.836 1 98.5 398 GLY B O 1
ATOM 6726 N N . PHE B 1 399 ? -10.031 -6.27 -9.477 1 98.75 399 PHE B N 1
ATOM 6727 C CA . PHE B 1 399 ? -11.273 -5.625 -9.898 1 98.75 399 PHE B CA 1
ATOM 6728 C C . PHE B 1 399 ? -12.258 -5.531 -8.742 1 98.75 399 PHE B C 1
ATOM 6730 O O . PHE B 1 399 ? -13.273 -4.844 -8.844 1 98.75 399 PHE B O 1
ATOM 6737 N N . TYR B 1 400 ? -12.016 -6.297 -7.723 1 98.81 400 TYR B N 1
ATOM 6738 C CA . TYR B 1 400 ? -12.727 -6.199 -6.453 1 98.81 400 TYR B CA 1
ATOM 6739 C C . TYR B 1 400 ? -11.766 -5.895 -5.312 1 98.81 400 TYR B C 1
ATOM 6741 O O . TYR B 1 400 ? -10.766 -6.594 -5.133 1 98.81 400 TYR B O 1
ATOM 6749 N N . ARG B 1 401 ? -12.047 -4.914 -4.582 1 98.75 401 ARG B N 1
ATOM 6750 C CA . ARG B 1 401 ? -11.164 -4.441 -3.52 1 98.75 401 ARG B CA 1
ATOM 6751 C C . ARG B 1 401 ? -11.961 -4.059 -2.275 1 98.75 401 ARG B C 1
ATOM 6753 O O . ARG B 1 401 ? -13.141 -3.723 -2.369 1 98.75 401 ARG B O 1
ATOM 6760 N N . ARG B 1 402 ? -11.32 -4.164 -1.136 1 98.19 402 ARG B N 1
ATOM 6761 C CA . ARG B 1 402 ? -12.008 -3.904 0.123 1 98.19 402 ARG B CA 1
ATOM 6762 C C . ARG B 1 402 ? -11.039 -3.385 1.182 1 98.19 402 ARG B C 1
ATOM 6764 O O . ARG B 1 402 ? -9.906 -3.852 1.274 1 98.19 402 ARG B O 1
ATOM 6771 N N . PHE B 1 403 ? -11.461 -2.391 1.913 1 98.06 403 PHE B N 1
ATOM 6772 C CA . PHE B 1 403 ? -10.688 -1.918 3.051 1 98.06 403 PHE B CA 1
ATOM 6773 C C . PHE B 1 403 ? -11.602 -1.451 4.176 1 98.06 403 PHE B C 1
ATOM 6775 O O . PHE B 1 403 ? -12.766 -1.142 3.945 1 98.06 403 PHE B O 1
ATOM 6782 N N . LEU B 1 404 ? -11.094 -1.468 5.395 1 97.88 404 LEU B N 1
ATOM 6783 C CA . LEU B 1 404 ? -11.828 -1.076 6.59 1 97.88 404 LEU B CA 1
ATOM 6784 C C . LEU B 1 404 ? -11.164 0.115 7.273 1 97.88 404 LEU B C 1
ATOM 6786 O O . LEU B 1 404 ? -9.953 0.317 7.141 1 97.88 404 LEU B O 1
ATOM 6790 N N . THR B 1 405 ? -11.938 0.89 7.93 1 96.69 405 THR B N 1
ATOM 6791 C CA . THR B 1 405 ? -11.398 2.008 8.703 1 96.69 405 THR B CA 1
ATOM 6792 C C . THR B 1 405 ? -11.625 1.788 10.195 1 96.69 405 THR B C 1
ATOM 6794 O O . THR B 1 405 ? -11.922 2.732 10.93 1 96.69 405 THR B O 1
ATOM 6797 N N . PHE B 1 406 ? -11.617 0.587 10.562 1 94.94 406 PHE B N 1
ATOM 6798 C CA . PHE B 1 406 ? -11.594 0.092 11.93 1 94.94 406 PHE B CA 1
ATOM 6799 C C . PHE B 1 406 ? -11.055 -1.33 11.984 1 94.94 406 PHE B C 1
ATOM 6801 O O . PHE B 1 406 ? -10.719 -1.912 10.953 1 94.94 406 PHE B O 1
ATOM 6808 N N . GLU B 1 407 ? -10.875 -1.869 13.141 1 93.75 407 GLU B N 1
ATOM 6809 C CA . GLU B 1 407 ? -10.414 -3.246 13.305 1 93.75 407 GLU B CA 1
ATOM 6810 C C . GLU B 1 407 ? -11.508 -4.121 13.906 1 93.75 407 GLU B C 1
ATOM 6812 O O . GLU B 1 407 ? -11.852 -3.979 15.086 1 93.75 407 GLU B O 1
ATOM 6817 N N . PRO B 1 408 ? -11.977 -4.984 13.125 1 94.5 408 PRO B N 1
ATOM 6818 C CA . PRO B 1 408 ? -12.992 -5.879 13.68 1 94.5 408 PRO B CA 1
ATOM 6819 C C . PRO B 1 408 ? -12.398 -7 14.523 1 94.5 408 PRO B C 1
ATOM 6821 O O . PRO B 1 408 ? -11.227 -7.348 14.359 1 94.5 408 PRO B O 1
ATOM 6824 N N . GLN B 1 409 ? -13.18 -7.586 15.375 1 92.25 409 GLN B N 1
ATOM 6825 C CA . GLN B 1 409 ? -12.773 -8.688 16.25 1 92.25 409 GLN B CA 1
ATOM 6826 C C . GLN B 1 409 ? -12.539 -9.961 15.438 1 92.25 409 GLN B C 1
ATOM 6828 O O . GLN B 1 409 ? -11.75 -10.82 15.844 1 92.25 409 GLN B O 1
ATOM 6833 N N . ALA B 1 410 ? -13.258 -10.055 14.461 1 94.38 410 ALA B N 1
ATOM 6834 C CA . ALA B 1 410 ? -13.18 -11.164 13.516 1 94.38 410 ALA B CA 1
ATOM 6835 C C . ALA B 1 410 ? -13.5 -10.703 12.102 1 94.38 410 ALA B C 1
ATOM 6837 O O . ALA B 1 410 ? -13.984 -9.586 11.898 1 94.38 410 ALA B O 1
ATOM 6838 N N . PRO B 1 411 ? -13.172 -11.516 11.156 1 93.88 411 PRO B N 1
ATOM 6839 C CA . PRO B 1 411 ? -13.477 -11.117 9.781 1 93.88 411 PRO B CA 1
ATOM 6840 C C . PRO B 1 411 ? -14.969 -10.875 9.555 1 93.88 411 PRO B C 1
ATOM 6842 O O . PRO B 1 411 ? -15.797 -11.617 10.078 1 93.88 411 PRO B O 1
ATOM 6845 N N . LEU B 1 412 ? -15.273 -9.875 8.828 1 96.69 412 LEU B N 1
ATOM 6846 C CA . LEU B 1 412 ? -16.656 -9.531 8.5 1 96.69 412 LEU B CA 1
ATOM 6847 C C . LEU B 1 412 ? -17.094 -10.234 7.219 1 96.69 412 LEU B C 1
ATOM 6849 O O . LEU B 1 412 ? -16.328 -10.312 6.254 1 96.69 412 LEU B O 1
ATOM 6853 N N . SER B 1 413 ? -18.297 -10.727 7.277 1 95.25 413 SER B N 1
ATOM 6854 C CA . SER B 1 413 ? -18.875 -11.289 6.062 1 95.25 413 SER B CA 1
ATOM 6855 C C . SER B 1 413 ? -19.047 -10.227 4.984 1 95.25 413 SER B C 1
ATOM 6857 O O . SER B 1 413 ? -19.266 -9.055 5.293 1 95.25 413 SER B O 1
ATOM 6859 N N . ASP B 1 414 ? -18.906 -10.672 3.793 1 95.88 414 ASP B N 1
ATOM 6860 C CA . ASP B 1 414 ? -19.109 -9.82 2.627 1 95.88 414 ASP B CA 1
ATOM 6861 C C . ASP B 1 414 ? -20.438 -10.117 1.953 1 95.88 414 ASP B C 1
ATOM 6863 O O . ASP B 1 414 ? -20.641 -11.203 1.404 1 95.88 414 ASP B O 1
ATOM 6867 N N . PRO B 1 415 ? -21.328 -9.133 1.921 1 97.25 415 PRO B N 1
ATOM 6868 C CA . PRO B 1 415 ? -22.656 -9.391 1.373 1 97.25 415 PRO B CA 1
ATOM 6869 C C . PRO B 1 415 ? -22.625 -9.844 -0.083 1 97.25 415 PRO B C 1
ATOM 6871 O O . PRO B 1 415 ? -23.406 -10.711 -0.483 1 97.25 415 PRO B O 1
ATOM 6874 N N . LEU B 1 416 ? -21.781 -9.281 -0.91 1 97.5 416 LEU B N 1
ATOM 6875 C CA . LEU B 1 416 ? -21.688 -9.672 -2.312 1 97.5 416 LEU B CA 1
ATOM 6876 C C . LEU B 1 416 ? -21.219 -11.117 -2.441 1 97.5 416 LEU B C 1
ATOM 6878 O O . LEU B 1 416 ? -21.734 -11.883 -3.256 1 97.5 416 LEU B O 1
ATOM 6882 N N . ARG B 1 417 ? -20.297 -11.5 -1.673 1 96.69 417 ARG B N 1
ATOM 6883 C CA . ARG B 1 417 ? -19.75 -12.852 -1.751 1 96.69 417 ARG B CA 1
ATOM 6884 C C . ARG B 1 417 ? -20.734 -13.875 -1.21 1 96.69 417 ARG B C 1
ATOM 6886 O O . ARG B 1 417 ? -20.734 -15.031 -1.636 1 96.69 417 ARG B O 1
ATOM 6893 N N . LEU B 1 418 ? -21.516 -13.453 -0.196 1 96.69 418 LEU B N 1
ATOM 6894 C CA . LEU B 1 418 ? -22.562 -14.344 0.315 1 96.69 418 LEU B CA 1
ATOM 6895 C C . LEU B 1 418 ? -23.672 -14.523 -0.711 1 96.69 418 LEU B C 1
ATOM 6897 O O . LEU B 1 418 ? -24.203 -15.625 -0.871 1 96.69 418 LEU B O 1
ATOM 6901 N N . ARG B 1 419 ? -24.016 -13.461 -1.388 1 97.12 419 ARG B N 1
ATOM 6902 C CA . ARG B 1 419 ? -25.078 -13.523 -2.389 1 97.12 419 ARG B CA 1
ATOM 6903 C C . ARG B 1 419 ? -24.625 -14.312 -3.613 1 97.12 419 ARG B C 1
ATOM 6905 O O . ARG B 1 419 ? -25.438 -15 -4.238 1 97.12 419 ARG B O 1
ATOM 6912 N N . PHE B 1 420 ? -23.375 -14.148 -3.955 1 97.62 420 PHE B N 1
ATOM 6913 C CA . PHE B 1 420 ? -22.766 -14.859 -5.074 1 97.62 420 PHE B CA 1
ATOM 6914 C C . PHE B 1 420 ? -21.594 -15.703 -4.609 1 97.62 420 PHE B C 1
ATOM 6916 O O . PHE B 1 420 ? -20.438 -15.32 -4.781 1 97.62 420 PHE B O 1
ATOM 6923 N N . PRO B 1 421 ? -21.844 -16.844 -4.156 1 96.38 421 PRO B N 1
ATOM 6924 C CA . PRO B 1 421 ? -20.797 -17.656 -3.539 1 96.38 421 PRO B CA 1
ATOM 6925 C C . PRO B 1 421 ? -19.688 -18.047 -4.527 1 96.38 421 PRO B C 1
ATOM 6927 O O . PRO B 1 421 ? -19.984 -18.328 -5.691 1 96.38 421 PRO B O 1
ATOM 6930 N N . SER B 1 422 ? -18.5 -18.078 -4.051 1 94.44 422 SER B N 1
ATOM 6931 C CA . SER B 1 422 ? -17.312 -18.344 -4.867 1 94.44 422 SER B CA 1
ATOM 6932 C C . SER B 1 422 ? -17.422 -19.703 -5.555 1 94.44 422 SER B C 1
ATOM 6934 O O . SER B 1 422 ? -17.062 -19.844 -6.727 1 94.44 422 SER B O 1
ATOM 6936 N N . GLY B 1 423 ? -17.875 -20.719 -4.82 1 92.94 423 GLY B N 1
ATOM 6937 C CA . GLY B 1 423 ? -17.984 -22.047 -5.383 1 92.94 423 GLY B CA 1
ATOM 6938 C C . GLY B 1 423 ? -18.906 -22.125 -6.578 1 92.94 423 GLY B C 1
ATOM 6939 O O . GLY B 1 423 ? -18.609 -22.797 -7.57 1 92.94 423 GLY B O 1
ATOM 6940 N N . GLN B 1 424 ? -19.984 -21.422 -6.461 1 93.81 424 GLN B N 1
ATOM 6941 C CA . GLN B 1 424 ? -20.969 -21.406 -7.539 1 93.81 424 GLN B CA 1
ATOM 6942 C C . GLN B 1 424 ? -20.422 -20.703 -8.781 1 93.81 424 GLN B C 1
ATOM 6944 O O . GLN B 1 424 ? -20.594 -21.188 -9.898 1 93.81 424 GLN B O 1
ATOM 6949 N N . ALA B 1 425 ? -19.812 -19.578 -8.562 1 94.38 425 ALA B N 1
ATOM 6950 C CA . ALA B 1 425 ? -19.234 -18.828 -9.68 1 94.38 425 ALA B CA 1
ATOM 6951 C C . ALA B 1 425 ? -18.156 -19.656 -10.383 1 94.38 425 ALA B C 1
ATOM 6953 O O . ALA B 1 425 ? -18.109 -19.703 -11.609 1 94.38 425 ALA B O 1
ATOM 6954 N N . GLN B 1 426 ? -17.328 -20.266 -9.648 1 94.25 426 GLN B N 1
ATOM 6955 C CA . GLN B 1 426 ? -16.266 -21.078 -10.211 1 94.25 426 GLN B CA 1
ATOM 6956 C C . GLN B 1 426 ? -16.812 -22.25 -11.016 1 94.25 426 GLN B C 1
ATOM 6958 O O . GLN B 1 426 ? -16.359 -22.516 -12.125 1 94.25 426 GLN B O 1
ATOM 6963 N N . ALA B 1 427 ? -17.781 -22.938 -10.445 1 95 427 ALA B N 1
ATOM 6964 C CA . ALA B 1 427 ? -18.406 -24.078 -11.125 1 95 427 ALA B CA 1
ATOM 6965 C C . ALA B 1 427 ? -19.016 -23.641 -12.453 1 95 427 ALA B C 1
ATOM 6967 O O . ALA B 1 427 ? -18.859 -24.328 -13.469 1 95 427 ALA B O 1
ATOM 6968 N N . SER B 1 428 ? -19.688 -22.562 -12.406 1 96.31 428 SER B N 1
ATOM 6969 C CA . SER B 1 428 ? -20.344 -22.062 -13.602 1 96.31 428 SER B CA 1
ATOM 6970 C C . SER B 1 428 ? -19.344 -21.766 -14.711 1 96.31 428 SER B C 1
ATOM 6972 O O . SER B 1 428 ? -19.547 -22.141 -15.867 1 96.31 428 SER B O 1
ATOM 6974 N N . VAL B 1 429 ? -18.266 -21.125 -14.391 1 96.75 429 VAL B N 1
ATOM 6975 C CA . VAL B 1 429 ? -17.234 -20.766 -15.367 1 96.75 429 VAL B CA 1
ATOM 6976 C C . VAL B 1 429 ? -16.594 -22.031 -15.93 1 96.75 429 VAL B C 1
ATOM 6978 O O . VAL B 1 429 ? -16.422 -22.156 -17.141 1 96.75 429 VAL B O 1
ATOM 6981 N N . ILE B 1 430 ? -16.266 -22.953 -15.109 1 96.62 430 ILE B N 1
ATOM 6982 C CA . ILE B 1 430 ? -15.602 -24.188 -15.523 1 96.62 430 ILE B CA 1
ATOM 6983 C C . ILE B 1 430 ? -16.547 -25.016 -16.406 1 96.62 430 ILE B C 1
ATOM 6985 O O . ILE B 1 430 ? -16.125 -25.547 -17.438 1 96.62 430 ILE B O 1
ATOM 6989 N N . GLU B 1 431 ? -17.812 -25.078 -16 1 96.38 431 GLU B N 1
ATOM 6990 C CA . GLU B 1 431 ? -18.781 -25.812 -16.797 1 96.38 431 GLU B CA 1
ATOM 6991 C C . GLU B 1 431 ? -18.922 -25.219 -18.203 1 96.38 431 GLU B C 1
ATOM 6993 O O . GLU B 1 431 ? -19.016 -25.953 -19.188 1 96.38 431 GLU B O 1
ATOM 6998 N N . ALA B 1 432 ? -18.938 -23.953 -18.219 1 97 432 ALA B N 1
ATOM 6999 C CA . ALA B 1 432 ? -19.031 -23.281 -19.516 1 97 432 ALA B CA 1
ATOM 7000 C C . ALA B 1 432 ? -17.797 -23.578 -20.375 1 97 432 ALA B C 1
ATOM 7002 O O . ALA B 1 432 ? -17.922 -23.797 -21.578 1 97 432 ALA B O 1
ATOM 7003 N N . GLU B 1 433 ? -16.641 -23.562 -19.812 1 96.75 433 GLU B N 1
ATOM 7004 C CA . GLU B 1 433 ? -15.406 -23.859 -20.531 1 96.75 433 GLU B CA 1
ATOM 7005 C C . GLU B 1 433 ? -15.383 -25.312 -21 1 96.75 433 GLU B C 1
ATOM 7007 O O . GLU B 1 433 ? -14.953 -25.609 -22.125 1 96.75 433 GLU B O 1
ATOM 7012 N N . VAL B 1 434 ? -15.805 -26.188 -20.141 1 97.25 434 VAL B N 1
ATOM 7013 C CA . VAL B 1 434 ? -15.875 -27.609 -20.516 1 97.25 434 VAL B CA 1
ATOM 7014 C C . VAL B 1 434 ? -16.797 -27.781 -21.703 1 97.25 434 VAL B C 1
ATOM 7016 O O . VAL B 1 434 ? -16.469 -28.5 -22.656 1 97.25 434 VAL B O 1
ATOM 7019 N N . ALA B 1 435 ? -17.922 -27.156 -21.641 1 96.81 435 ALA B N 1
ATOM 7020 C CA . ALA B 1 435 ? -18.875 -27.25 -22.75 1 96.81 435 ALA B CA 1
ATOM 7021 C C . ALA B 1 435 ? -18.266 -26.688 -24.031 1 96.81 435 ALA B C 1
ATOM 7023 O O . ALA B 1 435 ? -18.484 -27.25 -25.109 1 96.81 435 ALA B O 1
ATOM 7024 N N . ARG B 1 436 ? -17.562 -25.656 -23.938 1 96.31 436 ARG B N 1
ATOM 7025 C CA . ARG B 1 436 ? -16.953 -24.984 -25.078 1 96.31 436 ARG B CA 1
ATOM 7026 C C . ARG B 1 436 ? -15.938 -25.906 -25.766 1 96.31 436 ARG B C 1
ATOM 7028 O O . ARG B 1 436 ? -15.836 -25.906 -27 1 96.31 436 ARG B O 1
ATOM 7035 N N . TRP B 1 437 ? -15.273 -26.625 -24.969 1 95.25 437 TRP B N 1
ATOM 7036 C CA . TRP B 1 437 ? -14.133 -27.344 -25.531 1 95.25 437 TRP B CA 1
ATOM 7037 C C . TRP B 1 437 ? -14.406 -28.844 -25.609 1 95.25 437 TRP B C 1
ATOM 7039 O O . TRP B 1 437 ? -13.594 -29.609 -26.125 1 95.25 437 TRP B O 1
ATOM 7049 N N . ALA B 1 438 ? -15.656 -29.016 -25.141 1 87.94 438 ALA B N 1
ATOM 7050 C CA . ALA B 1 438 ? -16.047 -30.422 -25.203 1 87.94 438 ALA B CA 1
ATOM 7051 C C . ALA B 1 438 ? -16.156 -30.906 -26.641 1 87.94 438 ALA B C 1
ATOM 7053 O O . ALA B 1 438 ? -16.656 -30.188 -27.516 1 87.94 438 ALA B O 1
ATOM 7054 N N . GLY B 1 439 ? -15.273 -31.734 -27.203 1 88 439 GLY B N 1
ATOM 7055 C CA . GLY B 1 439 ? -15.383 -32.344 -28.516 1 88 439 GLY B CA 1
ATOM 7056 C C . GLY B 1 439 ? -14.172 -32.094 -29.391 1 88 439 GLY B C 1
ATOM 7057 O O . GLY B 1 439 ? -14.094 -32.594 -30.516 1 88 439 GLY B O 1
ATOM 7058 N N . VAL B 1 440 ? -13.438 -31.281 -28.781 1 90.69 440 VAL B N 1
ATOM 7059 C CA . VAL B 1 440 ? -12.242 -31.031 -29.594 1 90.69 440 VAL B CA 1
ATOM 7060 C C . VAL B 1 440 ? -11.422 -32.312 -29.719 1 90.69 440 VAL B C 1
ATOM 7062 O O . VAL B 1 440 ? -11.453 -33.156 -28.828 1 90.69 440 VAL B O 1
ATOM 7065 N N . ARG B 1 441 ? -10.742 -32.406 -30.812 1 87.69 441 ARG B N 1
ATOM 7066 C CA . ARG B 1 441 ? -9.883 -33.562 -31.031 1 87.69 441 ARG B CA 1
ATOM 7067 C C . ARG B 1 441 ? -8.539 -33.406 -30.328 1 87.69 441 ARG B C 1
ATOM 7069 O O . ARG B 1 441 ? -7.961 -32.312 -30.359 1 87.69 441 ARG B O 1
ATOM 7076 N N . PRO B 1 442 ? -8.078 -34.469 -29.719 1 88.31 442 PRO B N 1
ATOM 7077 C CA . PRO B 1 442 ? -6.762 -34.406 -29.078 1 88.31 442 PRO B CA 1
ATOM 7078 C C . PRO B 1 442 ? -5.633 -34.125 -30.062 1 88.31 442 PRO B C 1
ATOM 7080 O O . PRO B 1 442 ? -5.742 -34.5 -31.234 1 88.31 442 PRO B O 1
ATOM 7083 N N . LEU B 1 443 ? -4.629 -33.406 -29.641 1 81.94 443 LEU B N 1
ATOM 7084 C CA . LEU B 1 443 ? -3.494 -33 -30.453 1 81.94 443 LEU B CA 1
ATOM 7085 C C . LEU B 1 443 ? -2.605 -34.188 -30.781 1 81.94 443 LEU B C 1
ATOM 7087 O O . LEU B 1 443 ? -1.929 -34.219 -31.812 1 81.94 443 LEU B O 1
ATOM 7091 N N . SER B 1 444 ? -2.357 -35.062 -29.859 1 72.5 444 SER B N 1
ATOM 7092 C CA . SER B 1 444 ? -1.477 -36.219 -30.094 1 72.5 444 SER B CA 1
ATOM 7093 C C . SER B 1 444 ? -2.213 -37.531 -29.891 1 72.5 444 SER B C 1
ATOM 7095 O O . SER B 1 444 ? -3.273 -37.562 -29.266 1 72.5 444 SER B O 1
ATOM 7097 N N . SER B 1 445 ? -1.6 -38.562 -30.656 1 66.25 445 SER B N 1
ATOM 7098 C CA . SER B 1 445 ? -2.168 -39.875 -30.531 1 66.25 445 SER B CA 1
ATOM 7099 C C . SER B 1 445 ? -1.837 -40.5 -29.188 1 66.25 445 SER B C 1
ATOM 7101 O O . SER B 1 445 ? -0.803 -40.188 -28.578 1 66.25 445 SER B O 1
ATOM 7103 N N . ALA B 1 446 ? -2.756 -41.219 -28.719 1 66.12 446 ALA B N 1
ATOM 7104 C CA . ALA B 1 446 ? -2.607 -41.906 -27.438 1 66.12 446 ALA B CA 1
ATOM 7105 C C . ALA B 1 446 ? -1.638 -43.062 -27.562 1 66.12 446 ALA B C 1
ATOM 7107 O O . ALA B 1 446 ? -1.575 -43.719 -28.594 1 66.12 446 ALA B O 1
ATOM 7108 N N . ARG B 1 447 ? -0.678 -43 -26.688 1 71 447 ARG B N 1
ATOM 7109 C CA . ARG B 1 447 ? 0.07 -44.25 -26.469 1 71 447 ARG B CA 1
ATOM 7110 C C . ARG B 1 447 ? -0.804 -45.312 -25.812 1 71 447 ARG B C 1
ATOM 7112 O O . ARG B 1 447 ? -1.853 -45 -25.25 1 71 447 ARG B O 1
ATOM 7119 N N . ALA B 1 448 ? -0.395 -46.531 -26.047 1 71.19 448 ALA B N 1
ATOM 7120 C CA . ALA B 1 448 ? -1.097 -47.594 -25.297 1 71.19 448 ALA B CA 1
ATOM 7121 C C . ALA B 1 448 ? -1.069 -47.312 -23.797 1 71.19 448 ALA B C 1
ATOM 7123 O O . ALA B 1 448 ? -0.015 -47 -23.234 1 71.19 448 ALA B O 1
ATOM 7124 N N . PRO B 1 449 ? -2.273 -47.344 -23.203 1 71.5 449 PRO B N 1
ATOM 7125 C CA . PRO B 1 449 ? -2.348 -47 -21.781 1 71.5 449 PRO B CA 1
ATOM 7126 C C . PRO B 1 449 ? -1.522 -47.938 -20.906 1 71.5 449 PRO B C 1
ATOM 7128 O O . PRO B 1 449 ? -1.515 -49.156 -21.125 1 71.5 449 PRO B O 1
ATOM 7131 N N . ARG B 1 450 ? -0.741 -47.344 -20.203 1 78.38 450 ARG B N 1
ATOM 7132 C CA . ARG B 1 450 ? -0.051 -48.125 -19.172 1 78.38 450 ARG B CA 1
ATOM 7133 C C . ARG B 1 450 ? -0.862 -48.156 -17.875 1 78.38 450 ARG B C 1
ATOM 7135 O O . ARG B 1 450 ? -1.511 -47.156 -17.516 1 78.38 450 ARG B O 1
ATOM 7142 N N . ALA B 1 451 ? -0.819 -49.219 -17.141 1 78.5 451 ALA B N 1
ATOM 7143 C CA . ALA B 1 451 ? -1.611 -49.375 -15.93 1 78.5 451 ALA B CA 1
ATOM 7144 C C . ALA B 1 451 ? -1.012 -48.562 -14.781 1 78.5 451 ALA B C 1
ATOM 7146 O O . ALA B 1 451 ? 0.212 -48.5 -14.641 1 78.5 451 ALA B O 1
ATOM 7147 N N . LEU B 1 452 ? -1.873 -47.844 -14.062 1 81.06 452 LEU B N 1
ATOM 7148 C CA . LEU B 1 452 ? -1.513 -47.188 -12.805 1 81.06 452 LEU B CA 1
ATOM 7149 C C . LEU B 1 452 ? -1.781 -48.094 -11.617 1 81.06 452 LEU B C 1
ATOM 7151 O O . LEU B 1 452 ? -2.904 -48.562 -11.438 1 81.06 452 LEU B O 1
ATOM 7155 N N . LEU B 1 453 ? -0.694 -48.469 -10.969 1 75.75 453 LEU B N 1
ATOM 7156 C CA . LEU B 1 453 ? -0.811 -49.312 -9.789 1 75.75 453 LEU B CA 1
ATOM 7157 C C . LEU B 1 453 ? -0.695 -48.5 -8.508 1 75.75 453 LEU B C 1
ATOM 7159 O O . LEU B 1 453 ? 0.266 -47.75 -8.336 1 75.75 453 LEU B O 1
ATOM 7163 N N . GLN B 1 454 ? -1.849 -48.5 -7.691 1 75.19 454 GLN B N 1
ATOM 7164 C CA . GLN B 1 454 ? -1.84 -47.75 -6.449 1 75.19 454 GLN B CA 1
ATOM 7165 C C . GLN B 1 454 ? -1.418 -48.625 -5.27 1 75.19 454 GLN B C 1
ATOM 7167 O O . GLN B 1 454 ? -1.808 -49.781 -5.188 1 75.19 454 GLN B O 1
ATOM 7172 N N . ARG B 1 455 ? -0.354 -48.25 -4.613 1 61.94 455 ARG B N 1
ATOM 7173 C CA . ARG B 1 455 ? -0.047 -48.938 -3.365 1 61.94 455 ARG B CA 1
ATOM 7174 C C . ARG B 1 455 ? -0.573 -48.156 -2.162 1 61.94 455 ARG B C 1
ATOM 7176 O O . ARG B 1 455 ? -0.407 -46.938 -2.082 1 61.94 455 ARG B O 1
ATOM 7183 N N . CYS B 1 456 ? -1.701 -48.5 -1.531 1 48.44 456 CYS B N 1
ATOM 7184 C CA . CYS B 1 456 ? -2.285 -47.875 -0.346 1 48.44 456 CYS B CA 1
ATOM 7185 C C . CYS B 1 456 ? -1.286 -47.875 0.805 1 48.44 456 CYS B C 1
ATOM 7187 O O . CYS B 1 456 ? -0.925 -48.906 1.341 1 48.44 456 CYS B O 1
ATOM 7189 N N . GLY B 1 457 ? -0.099 -47.594 0.785 1 41.56 457 GLY B N 1
ATOM 7190 C CA . GLY B 1 457 ? 0.626 -47.625 2.045 1 41.56 457 GLY B CA 1
ATOM 7191 C C . GLY B 1 457 ? 0.368 -46.375 2.893 1 41.56 457 GLY B C 1
ATOM 7192 O O . GLY B 1 457 ? 0.323 -45.25 2.373 1 41.56 457 GLY B O 1
ATOM 7193 N N . VAL B 1 458 ? -0.48 -46.5 3.986 1 41.78 458 VAL B N 1
ATOM 7194 C CA . VAL B 1 458 ? -0.62 -45.5 5.051 1 41.78 458 VAL B CA 1
ATOM 7195 C C . VAL B 1 458 ? 0.76 -45.094 5.555 1 41.78 458 VAL B C 1
ATOM 7197 O O . VAL B 1 458 ? 1.511 -45.906 6.086 1 41.78 458 VAL B O 1
ATOM 7200 N N . PHE B 1 459 ? 1.35 -44.125 4.984 1 42.16 459 PHE B N 1
ATOM 7201 C CA . PHE B 1 459 ? 2.543 -43.625 5.648 1 42.16 459 PHE B CA 1
ATOM 7202 C C . PHE B 1 459 ? 2.219 -43.156 7.062 1 42.16 459 PHE B C 1
ATOM 7204 O O . PHE B 1 459 ? 1.15 -42.594 7.305 1 42.16 459 PHE B O 1
ATOM 7211 N N . PRO B 1 460 ? 2.719 -43.781 8.211 1 35.88 460 PRO B N 1
ATOM 7212 C CA . PRO B 1 460 ? 2.451 -43.406 9.602 1 35.88 460 PRO B CA 1
ATOM 7213 C C . PRO B 1 460 ? 2.582 -41.906 9.844 1 35.88 460 PRO B C 1
ATOM 7215 O O . PRO B 1 460 ? 3.475 -41.25 9.289 1 35.88 460 PRO B O 1
ATOM 7218 N N . THR B 1 461 ? 1.457 -41.25 10.039 1 38.28 461 THR B N 1
ATOM 7219 C CA . THR B 1 461 ? 1.536 -39.906 10.586 1 38.28 461 THR B CA 1
ATOM 7220 C C . THR B 1 461 ? 2.33 -39.906 11.891 1 38.28 461 THR B C 1
ATOM 7222 O O . THR B 1 461 ? 2.15 -40.781 12.742 1 38.28 461 THR B O 1
ATOM 7225 N N . GLY B 1 462 ? 3.465 -39.656 11.922 1 32.53 462 GLY B N 1
ATOM 7226 C CA . GLY B 1 462 ? 4.324 -39.562 13.094 1 32.53 462 GLY B CA 1
ATOM 7227 C C . GLY B 1 462 ? 3.662 -38.875 14.266 1 32.53 462 GLY B C 1
ATOM 7228 O O . GLY B 1 462 ? 4.34 -38.406 15.188 1 32.53 462 GLY B O 1
ATOM 7229 N N . ALA B 1 463 ? 2.412 -38.562 14.406 1 32.66 463 ALA B N 1
ATOM 7230 C CA . ALA B 1 463 ? 2.094 -37.781 15.586 1 32.66 463 ALA B CA 1
ATOM 7231 C C . ALA B 1 463 ? 2.119 -38.656 16.844 1 32.66 463 ALA B C 1
ATOM 7233 O O . ALA B 1 463 ? 1.106 -39.25 17.219 1 32.66 463 ALA B O 1
ATOM 7234 N N . THR B 1 464 ? 2.828 -39.812 17.031 1 25.31 464 THR B N 1
ATOM 7235 C CA . THR B 1 464 ? 2.582 -40.25 18.406 1 25.31 464 THR B CA 1
ATOM 7236 C C . THR B 1 464 ? 3.225 -39.281 19.406 1 25.31 464 THR B C 1
ATOM 7238 O O . THR B 1 464 ? 4.445 -39.281 19.562 1 25.31 464 THR B O 1
ATOM 7241 N N . ALA B 1 465 ? 2.922 -38.031 19.562 1 24.81 465 ALA B N 1
ATOM 7242 C CA . ALA B 1 465 ? 3.26 -37.469 20.859 1 24.81 465 ALA B CA 1
ATOM 7243 C C . ALA B 1 465 ? 2.709 -38.312 22 1 24.81 465 ALA B C 1
ATOM 7245 O O . ALA B 1 465 ? 1.502 -38.562 22.078 1 24.81 465 ALA B O 1
ATOM 7246 N N . ARG B 1 466 ? 3.568 -39.188 22.453 1 18.94 466 ARG B N 1
ATOM 7247 C CA . ARG B 1 466 ? 3.279 -39.406 23.875 1 18.94 466 ARG B CA 1
ATOM 7248 C C . ARG B 1 466 ? 3.311 -38.094 24.656 1 18.94 466 ARG B C 1
ATOM 7250 O O . ARG B 1 466 ? 4.18 -37.25 24.438 1 18.94 466 ARG B O 1
#

Solvent-accessible surface area (backbone atoms only — not comparable to full-atom values): 48267 Å² total; per-residue (Å²): 62,37,41,34,33,62,36,36,54,12,34,40,37,36,51,94,65,45,30,36,39,29,17,52,62,65,62,73,60,33,50,94,55,41,29,35,53,36,71,38,63,44,60,42,62,80,55,49,74,65,50,42,32,37,36,37,39,36,76,55,41,72,31,45,29,55,69,43,55,33,33,43,46,42,66,32,38,31,39,31,35,78,40,70,67,58,55,53,52,43,45,68,56,53,42,70,44,74,43,66,42,59,62,52,37,35,32,28,42,77,76,30,41,36,31,30,29,55,44,71,48,92,61,66,43,34,23,41,36,42,34,43,98,44,46,28,36,36,40,37,40,75,54,38,74,48,71,65,36,51,50,51,48,39,69,78,39,73,66,32,41,36,31,30,33,48,69,65,67,60,40,64,48,26,49,33,52,42,40,62,62,48,56,56,55,68,60,44,49,49,42,54,44,50,52,59,74,56,55,36,49,23,37,26,70,29,37,71,21,59,41,46,35,78,92,31,31,50,49,26,20,46,23,43,70,59,47,70,66,37,50,52,52,52,48,34,69,70,35,72,82,35,45,72,49,84,70,49,35,5,17,30,42,35,41,36,93,91,40,79,46,76,38,81,56,59,38,91,26,26,42,63,44,92,66,74,94,67,84,56,58,56,32,72,62,47,37,58,46,53,73,75,29,74,84,68,55,70,72,57,46,52,53,32,51,54,43,45,48,45,43,66,70,45,49,47,46,52,44,49,60,70,48,66,67,76,70,43,46,66,38,37,75,67,55,34,22,34,32,41,36,39,27,43,66,85,48,73,47,42,28,28,36,36,34,69,41,89,60,45,45,68,46,82,38,80,58,76,65,44,36,34,40,39,39,31,23,37,64,55,53,31,24,40,77,71,27,69,28,33,56,62,52,30,36,61,46,52,40,33,32,37,45,50,63,62,82,70,96,56,89,75,76,51,70,67,50,68,75,52,39,55,68,59,17,41,50,41,33,50,51,52,47,43,61,70,37,46,79,52,69,46,56,43,68,70,51,85,71,63,68,76,46,74,47,87,53,82,66,79,75,77,67,81,66,128,63,36,41,33,34,62,36,36,54,12,35,40,36,36,50,95,64,44,31,37,40,30,18,52,61,67,61,73,59,33,51,95,57,41,28,34,54,36,71,39,62,43,59,41,61,80,55,49,73,64,51,42,32,38,37,36,40,35,76,55,42,72,32,45,27,57,71,42,54,32,34,42,47,40,67,32,37,32,38,33,36,78,39,71,68,58,54,53,51,43,45,69,57,51,41,71,43,74,44,64,41,60,60,51,36,35,34,28,41,75,75,30,41,35,31,30,30,55,43,71,48,93,60,65,42,34,24,40,35,42,35,44,97,45,46,30,36,36,41,36,42,75,56,38,74,48,72,67,35,51,51,51,49,38,69,77,38,73,68,33,43,35,31,31,32,49,69,66,67,59,40,63,50,26,50,32,51,41,40,64,63,48,58,57,56,67,60,45,49,49,42,55,45,51,50,58,73,58,56,34,48,23,39,26,70,31,37,70,20,59,38,46,34,78,92,32,31,50,48,26,19,46,21,43,67,56,48,69,66,37,50,52,53,52,47,34,69,70,35,74,82,36,45,72,49,84,68,49,35,6,17,28,43,35,40,36,93,91,41,79,46,76,37,80,55,60,38,90,27,27,41,62,42,93,65,75,92,66,84,57,56,57,32,71,62,47,37,58,46,53,74,73,29,74,84,69,55,69,71,56,46,53,53,31,50,52,41,46,49,44,43,65,70,45,49,47,45,51,44,49,59,68,48,64,68,76,70,43,46,68,39,37,75,68,56,34,22,35,31,41,34,36,27,42,67,87,48,73,48,40,29,29,37,35,34,67,41,89,58,45,44,66,46,82,37,81,59,76,64,44,36,34,39,37,38,33,23,36,65,54,52,31,23,39,76,70,26,68,28,34,57,64,52,30,34,62,47,53,42,32,34,37,46,50,64,60,81,72,96,57,90,76,75,50,71,66,49,69,75,52,39,54,68,60,17,40,50,41,35,50,51,51,48,44,61,70,38,47,80,52,69,45,57,43,69,71,51,84,70,64,68,77,45,73,47,87,53,82,67,79,74,77,74,71,76,124

Organism: Myxococcus xanthus (strain DK1622) (NCBI:txid246197)

InterPro domains:
  IPR001279 Metallo-beta-lactamase [PF12706] (19-193)
  IPR036866 Ribonuclease Z/Hydroxyacylglutathione hydrolase-like [G3DSA:3.60.15.10] (1-209)
  IPR036866 Ribonuclease Z/Hydroxyacylglutathione hydrolase-like [SSF56281] (1-215)
  IPR050114 UPF0173/UPF0282/UlaG metal-dependent hydrolases [PTHR43546] (1-152)

Secondary structure (DSSP, 8-state):
-EEEEEETTEEEEE-SS-EEEES---SSSBTTTTEEESS-EEE-GGGPPP-SEEE---SSTTTS-HHHHHTS-TTSEEEEES-HHHHHHHHHHT-SEEEEE-TT-EEEETTEEEEEE---SSS---EEEEE-SS-EEEE-TT----HHHHHHHHHH-SS-SEEEEE-----TTTTTTT---S--HHHHHHHHHHHHHH--SEEEEES--EEE-GGGGGGGGTS--S-HHHHHHHHHHH-TT-EE--PPTT-EEEEETTEEEEETT--SSEEE--------S--TTS-B----PPP--HHHHHHHHHHHHHIIIIIHHHHHHHS-GGGGHHHHHTT-EEEEEEE-SS-EEEEEEETTSSS-EEEES--TT-SEEEEEEHHHHHHHHHTSS-HHHHHHTTSEEEEESS--SSPPP-HHHHHS-HHHHHHHHHHHHHHHHTTPPPSSPPPPPPPEEEE-----------/-EEEEEETTEEEEE-SS-EEEES---SSSBTTTTEEESS-EEE-GGGPPP-SEEE---SSTTTS-HHHHHTS-TTSEEEEES-HHHHHHHHHHT-SEEEEE-TT-EEEETTEEEEEE---SSS---EEEEE-SS-EEEE-TT----HHHHHHHHHH-SS-SEEEEE-----TTTTTTT---S--HHHHHHHHHHHHHH--SEEEEES--EEE-GGGGGGGGTS--S-HHHHHHHHHHH-TT-EE----TT-EEEEETTEEEEETT--SSEEE--------S--TTS-B----PPP--HHHHHHHHHHHHHIIIIIHHHHHHHS-GGGGHHHHHTT-EEEEEEE-SS-EEEEEEETTSSS-EEEES--TT-SEEEEEEHHHHHHHHHTSS-HHHHHHTTSEEEEESS--SSPPP-HHHHHS-HHHHHHHHHHHHHHHHTTPPPSSPPPPPPPEEEE-----------

Radius of gyration: 32.8 Å; Cα contacts (8 Å, |Δi|>4): 2088; chains: 2; bounding box: 69×99×77 Å